Protein AF-0000000075840729 (afdb_homodimer)

Radius of gyration: 28.57 Å; Cα contacts (8 Å, |Δi|>4): 1903; chains: 2; bounding box: 80×80×64 Å

pLDDT: mean 72.26, std 20.85, range [25.03, 98.0]

Foldseek 3Di:
DFAFKDKFKDWFPPPPPPVVPPAPVGQGPDPQVVCLVTLQTMKMKMFWWKAFLVVLAIAGEDEPPPDPDQDWRLHRQLNQLDLPPPPCPVSGSLHTHGYHYTGRDPPAAEDPFQEEEEWEQHPVDDQQRLVFQTQQLSLVSLCVVPNPVSLVGAYEYEYQPHSLPPPVCNLVVLQVVLVVVCVVDDDPHSVVSVVSSVVRRVNSVQCQVQQVQLRHPDHHHYSSCVSPDDPDRIYIHRMYMDHRGCRGPSVQPVVPVDPDDDPFNQCLQVRLLSSCCRLPVVDDSPPVVAFDPDCPVQAAEEEEADAFAAGAAPVQRVVLQVVLCVLLVGHYDYDYPVVDRLSVLLVVLCRYQEYEEEDDSSQCSNLSYAAQHEYEYADCPPVSVQVNRNRYHYHYFDFADPPFDANDDVHPPHTYDYNNRGVVRVSVVSVVRSVRSCVRVVCGSPD/DFAFKDKFKDWFPPPDDPVVDPDRVGPDPDPQLSCQVTLQTMKMKMFWWKQFLVVLAIAGEDEPPPDPDQDWRQHRQLAQLPFPDDDPSCSGSLHTHGYHYTGRDPPAAEDPFQEEEEWEQHPVDDQQRCVFFTQQLSLVSLCVVPNPVSLVGAYEYEYEPSVCLVVVCVLVVLQVVCVVVCVVDDDPDSVVSVVSSVVRVVNSVQCQVQQVQLRHPDHHHYSSCVSPDDPDRIYIHRMYMDHSRCRGPRVQDNVPVDPRDRPFNQCLQVRLLSSCCRLPVVPDSPPVVAQDPDCPVQAAEEEEADAAAAGAAPVQRVVVQVVLCVLLVGHYDYDYPVVDRLSVLLVVLCRYQEYEEEDDSSQCSNLSYAAQHEYEYADCPCVSVQVNRNRYHYHYFDFAPDDQDANDDVHGPHGHDYNNRGVVSVSVVSVVRSVRSCVSVVCTSPD

Organism: Prymnesium parvum (NCBI:txid97485)

Secondary structure (DSSP, 8-state):
-----EEEEE------TTTTS---TTT----HHHHHHHGGG-EEEEEEEEEETTTTEEEEEEPTTS-SS---EE----GGGS--SS-TTS---S-EEEEEESPPPTTPEEPSSSEEEEEEEPSS--HHHIIIIIIHHHHHHHHHHHGGGGGT--EEEEEEEETT--HHHHHHHHHHHHHHHHHHS-S--HHHHHHHHHHHHHHHHHHHHHHHHHH-SS--EEGGGGGSS-S-SEEEEEEEEE--GGGSSGGGGGGGGS---PPP-TTHHHHHHHHHHHH-TTS---TTS------GGG-EEEEE---STTEEPGGGHHHHHHHHHHHHTS-EEEE-GGGS-HHHHHHHHTTEEEEEEESSGGGGGGGGSPTT-EEEEES-TTHHHHTT-SS-EEEEE--SS--EEE--GGGTT-EEE-HHHHHHHHHHHHHHHHHHHHHH-TTTT--/-----EEEEE------SSTTS---TTT----HHHHHHHGGG-EEEEEEEEEETTTTEEEEEEPTTS-SS---EE-S---TTS-S-S-------S-EEEEEESPPPTTPEEPSSSEEEEEEPPSS--HHHIIIIIIHHHHHHHHHHHGGGGGT--EEEEEE-STT-SHHHHHHHHHHHHHHHHHHS-S--HHHHHHHHHHHHHHHHHHHHHHHHHH-SS--EEGGGGGSS-S-SEEEEEEEEE--GGGSSGGGTT-TTS---PPP-TTHHHHHHHHHHHH-TTS---TTS------GGG-EEEEE---STTEEPGGGHHHHHHHHHHHHTS-EEEE-GGGS-HHHHHHHHTTEEEEEEESSGGGGGGGGSPTT-EEEEES-TTHHHHTT-SS-EEEEE---S---EE--GGGTT-EEE-HHHHHHHHHHHHHHHHHHHHHH-TTTT--

Structure (mmCIF, N/CA/C/O backbone):
data_AF-0000000075840729-model_v1
#
loop_
_entity.id
_entity.type
_entity.pdbx_description
1 polymer 'Uncharacterized protein'
#
loop_
_atom_site.group_PDB
_atom_site.id
_atom_site.type_symbol
_atom_site.label_atom_id
_atom_site.label_alt_id
_atom_site.label_comp_id
_atom_site.label_asym_id
_atom_site.label_entity_id
_atom_site.label_seq_id
_atom_site.pdbx_PDB_ins_code
_atom_site.Cartn_x
_atom_site.Cartn_y
_atom_site.Cartn_z
_atom_site.occupancy
_atom_site.B_iso_or_equiv
_atom_site.auth_seq_id
_atom_site.auth_comp_id
_atom_site.auth_asym_id
_atom_site.auth_atom_id
_atom_site.pdbx_PDB_model_num
ATOM 1 N N . MET A 1 1 ? -31.203 -9.43 -22.562 1 60.31 1 MET A N 1
ATOM 2 C CA . MET A 1 1 ? -30.969 -10.156 -21.328 1 60.31 1 MET A CA 1
ATOM 3 C C . MET A 1 1 ? -30.922 -9.211 -20.125 1 60.31 1 MET A C 1
ATOM 5 O O . MET A 1 1 ? -30.469 -8.07 -20.25 1 60.31 1 MET A O 1
ATOM 9 N N . ALA A 1 2 ? -31.688 -9.562 -19.078 1 81.31 2 ALA A N 1
ATOM 10 C CA . ALA A 1 2 ? -31.797 -8.742 -17.875 1 81.31 2 ALA A CA 1
ATOM 11 C C . ALA A 1 2 ? -30.438 -8.547 -17.219 1 81.31 2 ALA A C 1
ATOM 13 O O . ALA A 1 2 ? -29.609 -9.469 -17.188 1 81.31 2 ALA A O 1
ATOM 14 N N . ARG A 1 3 ? -30.234 -7.301 -16.875 1 88.5 3 ARG A N 1
ATOM 15 C CA . ARG A 1 3 ? -29 -6.977 -16.172 1 88.5 3 ARG A CA 1
ATOM 16 C C . ARG A 1 3 ? -29.078 -7.395 -14.703 1 88.5 3 ARG A C 1
ATOM 18 O O . ARG A 1 3 ? -30.125 -7.223 -14.062 1 88.5 3 ARG A O 1
ATOM 25 N N . HIS A 1 4 ? -28.047 -8.016 -14.172 1 87.5 4 HIS A N 1
ATOM 26 C CA . HIS A 1 4 ? -27.969 -8.422 -12.773 1 87.5 4 HIS A CA 1
ATOM 27 C C . HIS A 1 4 ? -26.781 -7.746 -12.07 1 87.5 4 HIS A C 1
ATOM 29 O O . HIS A 1 4 ? -25.875 -7.246 -12.727 1 87.5 4 HIS A O 1
ATOM 35 N N . SER A 1 5 ? -26.938 -7.719 -10.711 1 84.81 5 SER A N 1
ATOM 36 C CA . SER A 1 5 ? -25.828 -7.238 -9.891 1 84.81 5 SER A CA 1
ATOM 37 C C . SER A 1 5 ? -24.688 -8.258 -9.844 1 84.81 5 SER A C 1
ATOM 39 O O . SER A 1 5 ? -24.906 -9.445 -10.07 1 84.81 5 SER A O 1
ATOM 41 N N . SER A 1 6 ? -23.531 -7.789 -9.672 1 78.94 6 SER A N 1
ATOM 42 C CA . SER A 1 6 ? -22.359 -8.617 -9.414 1 78.94 6 SER A CA 1
ATOM 43 C C . SER A 1 6 ? -21.422 -7.949 -8.406 1 78.94 6 SER A C 1
ATOM 45 O O . SER A 1 6 ? -21.578 -6.766 -8.102 1 78.94 6 SER A O 1
ATOM 47 N N . HIS A 1 7 ? -20.547 -8.758 -7.809 1 77.69 7 HIS A N 1
ATOM 48 C CA . HIS A 1 7 ? -19.609 -8.156 -6.867 1 77.69 7 HIS A CA 1
ATOM 49 C C . HIS A 1 7 ? -18.312 -8.961 -6.777 1 77.69 7 HIS A C 1
ATOM 51 O O . HIS A 1 7 ? -18.281 -10.125 -7.184 1 77.69 7 HIS A O 1
ATOM 57 N N . ARG A 1 8 ? -17.281 -8.281 -6.34 1 75.5 8 ARG A N 1
ATOM 58 C CA . ARG A 1 8 ? -15.984 -8.867 -5.988 1 75.5 8 ARG A CA 1
ATOM 59 C C . ARG A 1 8 ? -15.391 -8.18 -4.762 1 75.5 8 ARG A C 1
ATOM 61 O O . ARG A 1 8 ? -15.461 -6.957 -4.633 1 75.5 8 ARG A O 1
ATOM 68 N N . CYS A 1 9 ? -14.867 -9.023 -3.883 1 76.5 9 CYS A N 1
ATOM 69 C CA . CYS A 1 9 ? -14.281 -8.469 -2.668 1 76.5 9 CYS A CA 1
ATOM 70 C C . CYS A 1 9 ? -12.797 -8.789 -2.578 1 76.5 9 CYS A C 1
ATOM 72 O O . CYS A 1 9 ? -12.359 -9.844 -3.051 1 76.5 9 CYS A O 1
ATOM 74 N N . LEU A 1 10 ? -12.102 -7.836 -2.117 1 75.56 10 LEU A N 1
ATOM 75 C CA . LEU A 1 10 ? -10.68 -8.008 -1.825 1 75.56 10 LEU A CA 1
ATOM 76 C C . LEU A 1 10 ? -10.422 -7.906 -0.326 1 75.56 10 LEU A C 1
ATOM 78 O O . LEU A 1 10 ? -11.164 -7.238 0.396 1 75.56 10 LEU A O 1
ATOM 82 N N . GLY A 1 11 ? -9.297 -8.414 0.016 1 64.06 11 GLY A N 1
ATOM 83 C CA . GLY A 1 11 ? -8.914 -8.367 1.419 1 64.06 11 GLY A CA 1
ATOM 84 C C . GLY A 1 11 ? -9.508 -9.5 2.234 1 64.06 11 GLY A C 1
ATOM 85 O O . GLY A 1 11 ? -10.281 -10.305 1.715 1 64.06 11 GLY A O 1
ATOM 86 N N . ALA A 1 12 ? -9.07 -9.562 3.682 1 54.44 12 ALA A N 1
ATOM 87 C CA . ALA A 1 12 ? -9.539 -10.477 4.719 1 54.44 12 ALA A CA 1
ATOM 88 C C . ALA A 1 12 ? -9.102 -11.914 4.422 1 54.44 12 ALA A C 1
ATOM 90 O O . ALA A 1 12 ? -9.523 -12.5 3.426 1 54.44 12 ALA A O 1
ATOM 91 N N . TRP A 1 13 ? -7.699 -12.211 4.773 1 48.31 13 TRP A N 1
ATOM 92 C CA . TRP A 1 13 ? -7.234 -13.586 4.691 1 48.31 13 TRP A CA 1
ATOM 93 C C . TRP A 1 13 ? -7.906 -14.453 5.75 1 48.31 13 TRP A C 1
ATOM 95 O O . TRP A 1 13 ? -7.309 -15.414 6.25 1 48.31 13 TRP A O 1
ATOM 105 N N . ASP A 1 14 ? -8.82 -14.047 6.391 1 40 14 ASP A N 1
ATOM 106 C CA . ASP A 1 14 ? -9.031 -14.766 7.645 1 40 14 ASP A CA 1
ATOM 107 C C . ASP A 1 14 ? -8.703 -16.25 7.484 1 40 14 ASP A C 1
ATOM 109 O O . ASP A 1 14 ? -9.164 -16.891 6.539 1 40 14 ASP A O 1
ATOM 113 N N . GLY A 1 15 ? -7.52 -16.672 7.812 1 36.81 15 GLY A N 1
ATOM 114 C CA . GLY A 1 15 ? -7.047 -17.969 8.25 1 36.81 15 GLY A CA 1
ATOM 115 C C . GLY A 1 15 ? -8.148 -18.844 8.836 1 36.81 15 GLY A C 1
ATOM 116 O O . GLY A 1 15 ? -7.883 -19.922 9.359 1 36.81 15 GLY A O 1
ATOM 117 N N . GLY A 1 16 ? -9.078 -18.219 9.711 1 33.19 16 GLY A N 1
ATOM 118 C CA . GLY A 1 16 ? -9.688 -19.297 10.469 1 33.19 16 GLY A CA 1
ATOM 119 C C . GLY A 1 16 ? -9.969 -20.531 9.633 1 33.19 16 GLY A C 1
ATOM 120 O O . GLY A 1 16 ? -10.07 -20.438 8.406 1 33.19 16 GLY A O 1
ATOM 121 N N . SER A 1 17 ? -9.469 -21.594 10.344 1 32.97 17 SER A N 1
ATOM 122 C CA . SER A 1 17 ? -9.609 -23.031 10.125 1 32.97 17 SER A CA 1
ATOM 123 C C . SER A 1 17 ? -10.852 -23.344 9.305 1 32.97 17 SER A C 1
ATOM 125 O O . SER A 1 17 ? -10.859 -24.297 8.516 1 32.97 17 SER A O 1
ATOM 127 N N . GLU A 1 18 ? -11.938 -22.953 10.016 1 31.62 18 GLU A N 1
ATOM 128 C CA . GLU A 1 18 ? -13.18 -23.656 9.727 1 31.62 18 GLU A CA 1
ATOM 129 C C . GLU A 1 18 ? -13.641 -23.391 8.297 1 31.62 18 GLU A C 1
ATOM 131 O O . GLU A 1 18 ? -14.711 -23.859 7.887 1 31.62 18 GLU A O 1
ATOM 136 N N . TRP A 1 19 ? -13.125 -22.328 7.797 1 34.75 19 TRP A N 1
ATOM 137 C CA . TRP A 1 19 ? -13.664 -22.375 6.441 1 34.75 19 TRP A CA 1
ATOM 138 C C . TRP A 1 19 ? -12.93 -23.406 5.598 1 34.75 19 TRP A C 1
ATOM 140 O O . TRP A 1 19 ? -12 -23.078 4.859 1 34.75 19 TRP A O 1
ATOM 150 N N . HIS A 1 20 ? -12.375 -24.125 6.145 1 32.69 20 HIS A N 1
ATOM 151 C CA . HIS A 1 20 ? -11.906 -25.344 5.508 1 32.69 20 HIS A CA 1
ATOM 152 C C . HIS A 1 20 ? -12.656 -25.625 4.211 1 32.69 20 HIS A C 1
ATOM 154 O O . HIS A 1 20 ? -12.234 -26.438 3.402 1 32.69 20 HIS A O 1
ATOM 160 N N . GLY A 1 21 ? -13.969 -25.453 4.305 1 29.17 21 GLY A N 1
ATOM 161 C CA . GLY A 1 21 ? -14.773 -25.844 3.158 1 29.17 21 GLY A CA 1
ATOM 162 C C . GLY A 1 21 ? -14.805 -24.797 2.062 1 29.17 21 GLY A C 1
ATOM 163 O O . GLY A 1 21 ? -15.148 -23.641 2.314 1 29.17 21 GLY A O 1
ATOM 164 N N . GLY A 1 22 ? -13.992 -24.828 1.044 1 32.72 22 GLY A N 1
ATOM 165 C CA . GLY A 1 22 ? -13.961 -24.219 -0.281 1 32.72 22 GLY A CA 1
ATOM 166 C C . GLY A 1 22 ? -14.531 -22.812 -0.311 1 32.72 22 GLY A C 1
ATOM 167 O O . GLY A 1 22 ? -15.023 -22.359 -1.347 1 32.72 22 GLY A O 1
ATOM 168 N N . ALA A 1 23 ? -14.914 -22.219 0.787 1 33.78 23 ALA A N 1
ATOM 169 C CA . ALA A 1 23 ? -15.742 -21.031 0.64 1 33.78 23 ALA A CA 1
ATOM 170 C C . ALA A 1 23 ? -14.953 -19.891 0.02 1 33.78 23 ALA A C 1
ATOM 172 O O . ALA A 1 23 ? -13.742 -19.766 0.245 1 33.78 23 ALA A O 1
ATOM 173 N N . ASP A 1 24 ? -15.328 -19.422 -1.19 1 40.5 24 ASP A N 1
ATOM 174 C CA . ASP A 1 24 ? -15.141 -18.203 -1.994 1 40.5 24 ASP A CA 1
ATOM 175 C C . ASP A 1 24 ? -15.109 -16.969 -1.113 1 40.5 24 ASP A C 1
ATOM 177 O O . ASP A 1 24 ? -16.141 -16.531 -0.605 1 40.5 24 ASP A O 1
ATOM 181 N N . LEU A 1 25 ? -14.203 -16.766 -0.333 1 40.91 25 LEU A N 1
ATOM 182 C CA . LEU A 1 25 ? -14.109 -15.57 0.502 1 40.91 25 LEU A CA 1
ATOM 183 C C . LEU A 1 25 ? -14.633 -14.344 -0.236 1 40.91 25 LEU A C 1
ATOM 185 O O . LEU A 1 25 ? -15.047 -13.367 0.391 1 40.91 25 LEU A O 1
ATOM 189 N N . GLY A 1 26 ? -14.219 -14.172 -1.403 1 40.56 26 GLY A N 1
ATOM 190 C CA . GLY A 1 26 ? -14.711 -12.945 -2.018 1 40.56 26 GLY A CA 1
ATOM 191 C C . GLY A 1 26 ? -16.172 -12.664 -1.695 1 40.56 26 GLY A C 1
ATOM 192 O O . GLY A 1 26 ? -16.531 -11.523 -1.417 1 40.56 26 GLY A O 1
ATOM 193 N N . THR A 1 27 ? -17.078 -13.539 -2.229 1 39.94 27 THR A N 1
ATOM 194 C CA . THR A 1 27 ? -18.531 -13.406 -2.172 1 39.94 27 THR A CA 1
ATOM 195 C C . THR A 1 27 ? -19.078 -14.047 -0.898 1 39.94 27 THR A C 1
ATOM 197 O O . THR A 1 27 ? -20.281 -14.258 -0.778 1 39.94 27 THR A O 1
ATOM 200 N N . VAL A 1 28 ? -18.375 -14.656 -0.068 1 37.47 28 VAL A N 1
ATOM 201 C CA . VAL A 1 28 ? -18.953 -15.836 0.553 1 37.47 28 VAL A CA 1
ATOM 202 C C . VAL A 1 28 ? -19.938 -15.422 1.642 1 37.47 28 VAL A C 1
ATOM 204 O O . VAL A 1 28 ? -19.734 -14.406 2.314 1 37.47 28 VAL A O 1
ATOM 207 N N . ASP A 1 29 ? -21.078 -15.961 1.4 1 36.69 29 ASP A N 1
ATOM 208 C CA . ASP A 1 29 ? -22.141 -16.141 2.377 1 36.69 29 ASP A CA 1
ATOM 209 C C . ASP A 1 29 ? -21.594 -16.656 3.705 1 36.69 29 ASP A C 1
ATOM 211 O O . ASP A 1 29 ? -21.484 -17.875 3.91 1 36.69 29 ASP A O 1
ATOM 215 N N . ALA A 1 30 ? -20.672 -15.961 4.184 1 45.94 30 ALA A N 1
ATOM 216 C CA . ALA A 1 30 ? -20.203 -16.391 5.5 1 45.94 30 ALA A CA 1
ATOM 217 C C . ALA A 1 30 ? -21.078 -15.812 6.605 1 45.94 30 ALA A C 1
ATOM 219 O O . ALA A 1 30 ? -21.625 -14.719 6.469 1 45.94 30 ALA A O 1
ATOM 220 N N . PRO A 1 31 ? -21.375 -16.766 7.48 1 43.84 31 PRO A N 1
ATOM 221 C CA . PRO A 1 31 ? -22.109 -16.203 8.617 1 43.84 31 PRO A CA 1
ATOM 222 C C . PRO A 1 31 ? -21.469 -14.945 9.188 1 43.84 31 PRO A C 1
ATOM 224 O O . PRO A 1 31 ? -20.234 -14.812 9.164 1 43.84 31 PRO A O 1
ATOM 227 N N . ARG A 1 32 ? -22.328 -14.102 9.633 1 47.81 32 ARG A N 1
ATOM 228 C CA . ARG A 1 32 ? -21.984 -12.758 10.102 1 47.81 32 ARG A CA 1
ATOM 229 C C . ARG A 1 32 ? -20.828 -12.797 11.086 1 47.81 32 ARG A C 1
ATOM 231 O O . ARG A 1 32 ? -19.922 -11.953 11.023 1 47.81 32 ARG A O 1
ATOM 238 N N . HIS A 1 33 ? -20.953 -13.688 11.969 1 47.84 33 HIS A N 1
ATOM 239 C CA . HIS A 1 33 ? -20 -13.719 13.07 1 47.84 33 HIS A CA 1
ATOM 240 C C . HIS A 1 33 ? -18.594 -14.023 12.57 1 47.84 33 HIS A C 1
ATOM 242 O O . HIS A 1 33 ? -17.609 -13.664 13.219 1 47.84 33 HIS A O 1
ATOM 248 N N . ARG A 1 34 ? -18.562 -14.664 11.523 1 47.5 34 ARG A N 1
ATOM 249 C CA . ARG A 1 34 ? -17.281 -15.047 10.953 1 47.5 34 ARG A CA 1
ATOM 250 C C . ARG A 1 34 ? -16.656 -13.891 10.18 1 47.5 34 ARG A C 1
ATOM 252 O O . ARG A 1 34 ? -15.43 -13.789 10.086 1 47.5 34 ARG A O 1
ATOM 259 N N . LEU A 1 35 ? -17.5 -13.195 9.617 1 48.31 35 LEU A N 1
ATOM 260 C CA . LEU A 1 35 ? -17.047 -12.016 8.883 1 48.31 35 LEU A CA 1
ATOM 261 C C . LEU A 1 35 ? -16.5 -10.961 9.836 1 48.31 35 LEU A C 1
ATOM 263 O O . LEU A 1 35 ? -15.633 -10.172 9.461 1 48.31 35 LEU A O 1
ATOM 267 N N . LEU A 1 36 ? -16.984 -11 11.016 1 47.44 36 LEU A N 1
ATOM 268 C CA . LEU A 1 36 ? -16.719 -9.898 11.938 1 47.44 36 LEU A CA 1
ATOM 269 C C . LEU A 1 36 ? -15.211 -9.734 12.172 1 47.44 36 LEU A C 1
ATOM 271 O O . LEU A 1 36 ? -14.711 -8.609 12.266 1 47.44 36 LEU A O 1
ATOM 275 N N . ARG A 1 37 ? -14.539 -10.898 12.305 1 45.31 37 ARG A N 1
ATOM 276 C CA . ARG A 1 37 ? -13.148 -10.703 12.703 1 45.31 37 ARG A CA 1
ATOM 277 C C . ARG A 1 37 ? -12.328 -10.133 11.547 1 45.31 37 ARG A C 1
ATOM 279 O O . ARG A 1 37 ? -11.406 -9.344 11.766 1 45.31 37 ARG A O 1
ATOM 286 N N . ASN A 1 38 ? -12.664 -10.531 10.242 1 47.41 38 ASN A N 1
ATOM 287 C CA . ASN A 1 38 ? -11.773 -10.141 9.156 1 47.41 38 ASN A CA 1
ATOM 288 C C . ASN A 1 38 ? -12.453 -9.164 8.195 1 47.41 38 ASN A C 1
ATOM 290 O O . ASN A 1 38 ? -11.945 -8.898 7.109 1 47.41 38 ASN A O 1
ATOM 294 N N . GLN A 1 39 ? -13.562 -8.719 8.633 1 51.94 39 GLN A N 1
ATOM 295 C CA . GLN A 1 39 ? -14.398 -7.848 7.805 1 51.94 39 GLN A CA 1
ATOM 296 C C . GLN A 1 39 ? -13.789 -6.453 7.688 1 51.94 39 GLN A C 1
ATOM 298 O O . GLN A 1 39 ? -14.023 -5.75 6.699 1 51.94 39 GLN A O 1
ATOM 303 N N . LYS A 1 40 ? -12.844 -6.328 8.562 1 55.47 40 LYS A N 1
ATOM 304 C CA . LYS A 1 40 ? -12.344 -4.957 8.641 1 55.47 40 LYS A CA 1
ATOM 305 C C . LYS A 1 40 ? -11.375 -4.664 7.504 1 55.47 40 LYS A C 1
ATOM 307 O O . LYS A 1 40 ? -11.125 -3.5 7.176 1 55.47 40 LYS A O 1
ATOM 312 N N . GLU A 1 41 ? -11.039 -5.668 6.844 1 59.09 41 GLU A N 1
ATOM 313 C CA . GLU A 1 41 ? -10.031 -5.445 5.809 1 59.09 41 GLU A CA 1
ATOM 314 C C . GLU A 1 41 ? -10.609 -5.707 4.418 1 59.09 41 GLU A C 1
ATOM 316 O O . GLU A 1 41 ? -9.875 -5.711 3.428 1 59.09 41 GLU A O 1
ATOM 321 N N . ARG A 1 42 ? -11.938 -5.793 4.43 1 69.69 42 ARG A N 1
ATOM 322 C CA . ARG A 1 42 ? -12.539 -6.184 3.16 1 69.69 42 ARG A CA 1
ATOM 323 C C . ARG A 1 42 ? -13.062 -4.965 2.406 1 69.69 42 ARG A C 1
ATOM 325 O O . ARG A 1 42 ? -13.648 -4.062 3.006 1 69.69 42 ARG A O 1
ATOM 332 N N . SER A 1 43 ? -12.75 -4.859 1.185 1 78 43 SER A N 1
ATOM 333 C CA . SER A 1 43 ? -13.344 -3.918 0.24 1 78 43 SER A CA 1
ATOM 334 C C . SER A 1 43 ? -14.031 -4.648 -0.911 1 78 43 SER A C 1
ATOM 336 O O . SER A 1 43 ? -13.469 -5.594 -1.475 1 78 43 SER A O 1
ATOM 338 N N . CYS A 1 44 ? -15.227 -4.254 -1.153 1 80.88 44 CYS A N 1
ATOM 339 C CA . CYS A 1 44 ? -15.984 -4.926 -2.203 1 80.88 44 CYS A CA 1
ATOM 340 C C . CYS A 1 44 ? -16.422 -3.938 -3.281 1 80.88 44 CYS A C 1
ATOM 342 O O . CYS A 1 44 ? -16.812 -2.814 -2.975 1 80.88 44 CYS A O 1
ATOM 344 N N . LEU A 1 45 ? -16.281 -4.355 -4.453 1 85.25 45 LEU A N 1
ATOM 345 C CA . LEU A 1 45 ? -16.797 -3.633 -5.617 1 85.25 45 LEU A CA 1
ATOM 346 C C . LEU A 1 45 ? -18.062 -4.285 -6.148 1 85.25 45 LEU A C 1
ATOM 348 O O . LEU A 1 45 ? -18.047 -5.453 -6.535 1 85.25 45 LEU A O 1
ATOM 352 N N . PHE A 1 46 ? -19.141 -3.514 -6.098 1 85.81 46 PHE A N 1
ATOM 353 C CA . PHE A 1 46 ? -20.422 -3.965 -6.602 1 85.81 46 PHE A CA 1
ATOM 354 C C . PHE A 1 46 ? -20.75 -3.299 -7.93 1 85.81 46 PHE A C 1
ATOM 356 O O . PHE A 1 46 ? -20.359 -2.154 -8.172 1 85.81 46 PHE A O 1
ATOM 363 N N . HIS A 1 47 ? -21.484 -4.051 -8.727 1 87.19 47 HIS A N 1
ATOM 364 C CA . HIS A 1 47 ? -22 -3.494 -9.969 1 87.19 47 HIS A CA 1
ATOM 365 C C . HIS A 1 47 ? -23.516 -3.572 -10.023 1 87.19 47 HIS A C 1
ATOM 367 O O . HIS A 1 47 ? -24.109 -4.566 -9.594 1 87.19 47 HIS A O 1
ATOM 373 N N . HIS A 1 48 ? -24.109 -2.514 -10.461 1 91.75 48 HIS A N 1
ATOM 374 C CA . HIS A 1 48 ? -25.547 -2.418 -10.719 1 91.75 48 HIS A CA 1
ATOM 375 C C . HIS A 1 48 ? -26.359 -2.775 -9.477 1 91.75 48 HIS A C 1
ATOM 377 O O . HIS A 1 48 ? -27.25 -3.625 -9.539 1 91.75 48 HIS A O 1
ATOM 383 N N . VAL A 1 49 ? -26.062 -2.104 -8.438 1 90.44 49 VAL A N 1
ATOM 384 C CA . VAL A 1 49 ? -26.859 -2.178 -7.211 1 90.44 49 VAL A CA 1
ATOM 385 C C . VAL A 1 49 ? -27.703 -0.91 -7.059 1 90.44 49 VAL A C 1
ATOM 387 O O . VAL A 1 49 ? -27.344 0.141 -7.598 1 90.44 49 VAL A O 1
ATOM 390 N N . CYS A 1 50 ? -28.828 -1.053 -6.355 1 92.25 50 CYS A N 1
ATOM 391 C CA . CYS A 1 50 ? -29.734 0.082 -6.297 1 92.25 50 CYS A CA 1
ATOM 392 C C . CYS A 1 50 ? -30.125 0.387 -4.855 1 92.25 50 CYS A C 1
ATOM 394 O O . CYS A 1 50 ? -30.141 -0.506 -4.008 1 92.25 50 CYS A O 1
ATOM 396 N N . PHE A 1 51 ? -30.328 1.633 -4.609 1 90.62 51 PHE A N 1
ATOM 397 C CA . PHE A 1 51 ? -30.938 2.076 -3.363 1 90.62 51 PHE A CA 1
ATOM 398 C C . PHE A 1 51 ? -32.438 2.168 -3.508 1 90.62 51 PHE A C 1
ATOM 400 O O . PHE A 1 51 ? -32.969 2.854 -4.398 1 90.62 51 PHE A O 1
ATOM 407 N N . ASP A 1 52 ? -33.125 1.43 -2.66 1 89.69 52 ASP A N 1
ATOM 408 C CA . ASP A 1 52 ? -34.594 1.476 -2.588 1 89.69 52 ASP A CA 1
ATOM 409 C C . ASP A 1 52 ? -35.062 2.615 -1.686 1 89.69 52 ASP A C 1
ATOM 411 O O . ASP A 1 52 ? -34.969 2.51 -0.459 1 89.69 52 ASP A O 1
ATOM 415 N N . ARG A 1 53 ? -35.594 3.65 -2.258 1 88.25 53 ARG A N 1
ATOM 416 C CA . ARG A 1 53 ? -36 4.836 -1.506 1 88.25 53 ARG A CA 1
ATOM 417 C C . ARG A 1 53 ? -37.156 4.531 -0.571 1 88.25 53 ARG A C 1
ATOM 419 O O . ARG A 1 53 ? -37.312 5.168 0.474 1 88.25 53 ARG A O 1
ATOM 426 N N . ARG A 1 54 ? -37.938 3.65 -0.928 1 86.75 54 ARG A N 1
ATOM 427 C CA . ARG A 1 54 ? -39.094 3.287 -0.101 1 86.75 54 ARG A CA 1
ATOM 428 C C . ARG A 1 54 ? -38.656 2.488 1.122 1 86.75 54 ARG A C 1
ATOM 430 O O . ARG A 1 54 ? -39.125 2.74 2.234 1 86.75 54 ARG A O 1
ATOM 437 N N . ARG A 1 55 ? -37.719 1.622 0.926 1 83.81 55 ARG A N 1
ATOM 438 C CA . ARG A 1 55 ? -37.25 0.771 2.016 1 83.81 55 ARG A CA 1
ATOM 439 C C . ARG A 1 55 ? -36.031 1.367 2.684 1 83.81 55 ARG A C 1
ATOM 441 O O . ARG A 1 55 ? -35.594 0.886 3.73 1 83.81 55 ARG A O 1
ATOM 448 N N . ARG A 1 56 ? -35.5 2.318 2.133 1 82.88 56 ARG A N 1
ATOM 449 C CA . ARG A 1 56 ? -34.344 3.025 2.629 1 82.88 56 ARG A CA 1
ATOM 450 C C . ARG A 1 56 ? -33.156 2.066 2.828 1 82.88 56 ARG A C 1
ATOM 452 O O . ARG A 1 56 ? -32.562 2.029 3.902 1 82.88 56 ARG A O 1
ATOM 459 N N . GLY A 1 57 ? -32.844 1.42 1.749 1 83 57 GLY A N 1
ATOM 460 C CA . GLY A 1 57 ? -31.766 0.455 1.786 1 83 57 GLY A CA 1
ATOM 461 C C . GLY A 1 57 ? -31.266 0.053 0.407 1 83 57 GLY A C 1
ATOM 462 O O . GLY A 1 57 ? -31.922 0.36 -0.599 1 83 57 GLY A O 1
ATOM 463 N N . TRP A 1 58 ? -30.172 -0.617 0.427 1 86.69 58 TRP A N 1
ATOM 464 C CA . TRP A 1 58 ? -29.562 -1.032 -0.831 1 86.69 58 TRP A CA 1
ATOM 465 C C . TRP A 1 58 ? -30.031 -2.424 -1.235 1 86.69 58 TRP A C 1
ATOM 467 O O . TRP A 1 58 ? -30.203 -3.305 -0.386 1 86.69 58 TRP A O 1
ATOM 477 N N . ALA A 1 59 ? -30.203 -2.551 -2.506 1 85.56 59 ALA A N 1
ATOM 478 C CA . ALA A 1 59 ? -30.688 -3.805 -3.076 1 85.56 59 ALA A CA 1
ATOM 479 C C . ALA A 1 59 ? -29.672 -4.402 -4.043 1 85.56 59 ALA A C 1
ATOM 481 O O . ALA A 1 59 ? -29.047 -3.676 -4.828 1 85.56 59 ALA A O 1
ATOM 482 N N . TYR A 1 60 ? -29.469 -5.727 -3.885 1 85.94 60 TYR A N 1
ATOM 483 C CA . TYR A 1 60 ? -28.672 -6.547 -4.797 1 85.94 60 TYR A CA 1
ATOM 484 C C . TYR A 1 60 ? -29.562 -7.441 -5.645 1 85.94 60 TYR A C 1
ATOM 486 O O . TYR A 1 60 ? -30.375 -8.203 -5.109 1 85.94 60 TYR A O 1
ATOM 494 N N . PHE A 1 61 ? -29.406 -7.289 -6.941 1 86.75 61 PHE A N 1
ATOM 495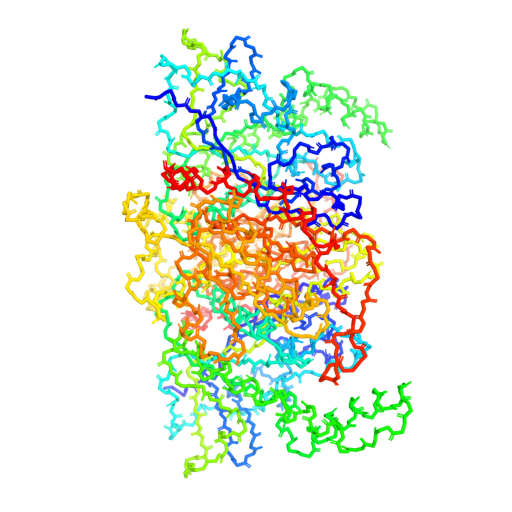 C CA . PHE A 1 61 ? -30.234 -8.055 -7.859 1 86.75 61 PHE A CA 1
ATOM 496 C C . PHE A 1 61 ? -29.484 -9.281 -8.375 1 86.75 61 PHE A C 1
ATOM 498 O O . PHE A 1 61 ? -28.703 -9.18 -9.328 1 86.75 61 PHE A O 1
ATOM 505 N N . ALA A 1 62 ? -29.812 -10.414 -7.766 1 80.44 62 ALA A N 1
ATOM 506 C CA . ALA A 1 62 ? -29.047 -11.641 -7.965 1 80.44 62 ALA A CA 1
ATOM 507 C C . ALA A 1 62 ? -29.609 -12.445 -9.133 1 80.44 62 ALA A C 1
ATOM 509 O O . ALA A 1 62 ? -30.812 -12.438 -9.383 1 80.44 62 ALA A O 1
ATOM 510 N N . ARG A 1 63 ? -28.656 -13.125 -9.859 1 74.06 63 ARG A N 1
ATOM 511 C CA . ARG A 1 63 ? -29.078 -14.133 -10.828 1 74.06 63 ARG A CA 1
ATOM 512 C C . ARG A 1 63 ? -29.766 -15.305 -10.133 1 74.06 63 ARG A C 1
ATOM 514 O O . ARG A 1 63 ? -29.562 -15.531 -8.938 1 74.06 63 ARG A O 1
ATOM 521 N N . PRO A 1 64 ? -30.5 -15.992 -10.984 1 70.19 64 PRO A N 1
ATOM 522 C CA . PRO A 1 64 ? -31.156 -17.156 -10.375 1 70.19 64 PRO A CA 1
ATOM 523 C C . PRO A 1 64 ? -30.156 -18.125 -9.75 1 70.19 64 PRO A C 1
ATOM 525 O O . PRO A 1 64 ? -29.094 -18.375 -10.328 1 70.19 64 PRO A O 1
ATOM 528 N N . ALA A 1 65 ? -30.312 -18.625 -8.539 1 61.66 65 ALA A N 1
ATOM 529 C CA . ALA A 1 65 ? -29.578 -19.688 -7.852 1 61.66 65 ALA A CA 1
ATOM 530 C C . ALA A 1 65 ? -28.25 -19.172 -7.309 1 61.66 65 ALA A C 1
ATOM 532 O O . ALA A 1 65 ? -27.422 -19.953 -6.848 1 61.66 65 ALA A O 1
ATOM 533 N N . GLU A 1 66 ? -27.953 -17.891 -7.496 1 67.56 66 GLU A N 1
ATOM 534 C CA . GLU A 1 66 ? -26.703 -17.359 -6.98 1 67.56 66 GLU A CA 1
ATOM 535 C C . GLU A 1 66 ? -26.625 -17.469 -5.461 1 67.56 66 GLU A C 1
ATOM 537 O O . GLU A 1 66 ? -25.578 -17.812 -4.902 1 67.56 66 GLU A O 1
ATOM 542 N N . PHE A 1 67 ? -27.75 -17.078 -4.883 1 62.97 67 PHE A N 1
ATOM 543 C CA . PHE A 1 67 ? -27.828 -17.141 -3.43 1 62.97 67 PHE A CA 1
ATOM 544 C C . PHE A 1 67 ? -28.875 -18.156 -2.994 1 62.97 67 PHE A C 1
ATOM 546 O O . PHE A 1 67 ? -29.938 -18.266 -3.633 1 62.97 67 PHE A O 1
ATOM 553 N N . SER A 1 68 ? -28.438 -19.062 -2.105 1 55.97 68 SER A N 1
ATOM 554 C CA . SER A 1 68 ? -29.422 -20.031 -1.618 1 55.97 68 SER A CA 1
ATOM 555 C C . SER A 1 68 ? -30.531 -19.344 -0.837 1 55.97 68 SER A C 1
ATOM 557 O O . SER A 1 68 ? -31.688 -19.75 -0.913 1 55.97 68 SER A O 1
ATOM 559 N N . SER A 1 69 ? -30.156 -18.516 0.15 1 50.41 69 SER A N 1
ATOM 560 C CA . SER A 1 69 ? -31.172 -17.797 0.915 1 50.41 69 SER A CA 1
ATOM 561 C C . SER A 1 69 ? -31.109 -16.297 0.638 1 50.41 69 SER A C 1
ATOM 563 O O . SER A 1 69 ? -30.062 -15.773 0.283 1 50.41 69 SER A O 1
ATOM 565 N N . ALA A 1 70 ? -32.375 -15.797 0.346 1 46.59 70 ALA A N 1
ATOM 566 C CA . ALA A 1 70 ? -32.625 -14.383 0.066 1 46.59 70 ALA A CA 1
ATOM 567 C C . ALA A 1 70 ? -31.922 -13.5 1.098 1 46.59 70 ALA A C 1
ATOM 569 O O . ALA A 1 70 ? -32.219 -12.312 1.216 1 46.59 70 ALA A O 1
ATOM 570 N N . ARG A 1 71 ? -31.031 -14.078 1.945 1 46.84 71 ARG A N 1
ATOM 571 C CA . ARG A 1 71 ? -30.641 -13.219 3.059 1 46.84 71 ARG A CA 1
ATOM 572 C C . ARG A 1 71 ? -29.578 -12.203 2.623 1 46.84 71 ARG A C 1
ATOM 574 O O . ARG A 1 71 ? -29 -12.328 1.545 1 46.84 71 ARG A O 1
ATOM 581 N N . SER A 1 72 ? -29.453 -11.094 3.498 1 44.28 72 SER A N 1
ATOM 582 C CA . SER A 1 72 ? -28.484 -10.008 3.479 1 44.28 72 SER A CA 1
ATOM 583 C C . SER A 1 72 ? -27.062 -10.547 3.562 1 44.28 72 SER A C 1
ATOM 585 O O . SER A 1 72 ? -26.812 -11.594 4.168 1 44.28 72 SER A O 1
ATOM 587 N N . PHE A 1 73 ? -26.375 -10.43 2.541 1 46.81 73 PHE A N 1
ATOM 588 C CA . PHE A 1 73 ? -25 -10.82 2.803 1 46.81 73 PHE A CA 1
ATOM 589 C C . PHE A 1 73 ? -24.156 -9.609 3.178 1 46.81 73 PHE A C 1
ATOM 591 O O . PHE A 1 73 ? -24.312 -8.531 2.604 1 46.81 73 PHE A O 1
ATOM 598 N N . PRO A 1 74 ? -23.625 -9.719 4.535 1 42.28 74 PRO A N 1
ATOM 599 C CA . PRO A 1 74 ? -22.75 -8.633 4.977 1 42.28 74 PRO A CA 1
ATOM 600 C C . PRO A 1 74 ? -21.547 -8.445 4.055 1 42.28 74 PRO A C 1
ATOM 602 O O . PRO A 1 74 ? -21.031 -9.414 3.49 1 42.28 74 PRO A O 1
ATOM 605 N N . THR A 1 75 ? -21.562 -7.398 3.4 1 45.59 75 THR A N 1
ATOM 606 C CA . THR A 1 75 ? -20.406 -7.074 2.586 1 45.59 75 THR A CA 1
ATOM 607 C C . THR A 1 75 ? -19.234 -6.648 3.467 1 45.59 75 THR A C 1
ATOM 609 O O . THR A 1 75 ? -19.375 -6.523 4.684 1 45.59 75 THR A O 1
ATOM 612 N N . GLY A 1 76 ? -18.156 -6.344 2.982 1 42.22 76 GLY A N 1
ATOM 613 C CA . GLY A 1 76 ? -16.953 -5.832 3.623 1 42.22 76 GLY A CA 1
ATOM 614 C C . GLY A 1 76 ? -17.234 -4.719 4.613 1 42.22 76 GLY A C 1
ATOM 615 O O . GLY A 1 76 ? -18.266 -4.051 4.531 1 42.22 76 GLY A O 1
ATOM 616 N N . VAL A 1 77 ? -16.906 -5.008 5.922 1 37.62 77 VAL A N 1
ATOM 617 C CA . VAL A 1 77 ? -17.031 -4.094 7.055 1 37.62 77 VAL A CA 1
ATOM 618 C C . VAL A 1 77 ? -16.312 -2.783 6.742 1 37.62 77 VAL A C 1
ATOM 620 O O . VAL A 1 77 ? -15.203 -2.785 6.211 1 37.62 77 VAL A O 1
ATOM 623 N N . ASP A 1 78 ? -17.016 -1.76 6.449 1 35.66 78 ASP A N 1
ATOM 624 C CA . ASP A 1 78 ? -16.406 -0.455 6.648 1 35.66 78 ASP A CA 1
ATOM 625 C C . ASP A 1 78 ? -15.742 -0.363 8.023 1 35.66 78 ASP A C 1
ATOM 627 O O . ASP A 1 78 ? -16.422 -0.248 9.039 1 35.66 78 ASP A O 1
ATOM 631 N N . ILE A 1 79 ? -14.711 -1.028 8.227 1 32.72 79 ILE A N 1
ATOM 632 C CA . ILE A 1 79 ? -14.055 -1.111 9.523 1 32.72 79 ILE A CA 1
ATOM 633 C C . ILE A 1 79 ? -14.117 0.246 10.219 1 32.72 79 ILE A C 1
ATOM 635 O O . ILE A 1 79 ? -14.148 0.318 11.453 1 32.72 79 ILE A O 1
ATOM 639 N N . TRP A 1 80 ? -13.602 1.271 9.516 1 31 80 TRP A N 1
ATOM 640 C CA . TRP A 1 80 ? -13.352 2.441 10.352 1 31 80 TRP A CA 1
ATOM 641 C C . TRP A 1 80 ? -14.625 2.896 11.055 1 31 80 TRP A C 1
ATOM 643 O O . TRP A 1 80 ? -14.609 3.875 11.805 1 31 80 TRP A O 1
ATOM 653 N N . ALA A 1 81 ? -15.562 2.596 10.398 1 28.2 81 ALA A N 1
ATOM 654 C CA . ALA A 1 81 ? -16.609 3.18 11.219 1 28.2 81 ALA A CA 1
ATOM 655 C C . ALA A 1 81 ? -16.438 2.799 12.688 1 28.2 81 ALA A C 1
ATOM 657 O O . ALA A 1 81 ? -17.188 3.264 13.555 1 28.2 81 ALA A O 1
ATOM 658 N N . ARG A 1 82 ? -15.922 1.508 12.812 1 28.16 82 ARG A N 1
ATOM 659 C CA . ARG A 1 82 ? -15.773 1.24 14.242 1 28.16 82 ARG A CA 1
ATOM 660 C C . ARG A 1 82 ? -14.43 1.736 14.75 1 28.16 82 ARG A C 1
ATOM 662 O O . ARG A 1 82 ? -13.406 1.56 14.094 1 28.16 82 ARG A O 1
ATOM 669 N N . GLY A 1 83 ? -14.172 2.775 15.125 1 27.28 83 GLY A N 1
ATOM 670 C CA . GLY A 1 83 ? -13.086 3.174 16 1 27.28 83 GLY A CA 1
ATOM 671 C C . GLY A 1 83 ? -12.492 2.016 16.781 1 27.28 83 GLY A C 1
ATOM 672 O O . GLY A 1 83 ? -13.211 1.297 17.469 1 27.28 83 GLY A O 1
ATOM 673 N N . ASP A 1 84 ? -11.695 1.021 16.375 1 27.77 84 ASP A N 1
ATOM 674 C CA . ASP A 1 84 ? -11.242 0.311 17.562 1 27.77 84 ASP A CA 1
ATOM 675 C C . ASP A 1 84 ? -11 1.277 18.719 1 27.77 84 ASP A C 1
ATOM 677 O O . ASP A 1 84 ? -9.852 1.554 19.078 1 27.77 84 ASP A O 1
ATOM 681 N N . PHE A 1 85 ? -11.062 2.404 18.938 1 27.64 85 PHE A N 1
ATOM 682 C CA . PHE A 1 85 ? -10.891 2.518 20.375 1 27.64 85 PHE A CA 1
ATOM 683 C C . PHE A 1 85 ? -11.688 1.444 21.109 1 27.64 85 PHE A C 1
ATOM 685 O O . PHE A 1 85 ? -12.867 1.226 20.797 1 27.64 85 PHE A O 1
ATOM 692 N N . ALA A 1 86 ? -11.156 0.349 21.984 1 27.25 86 ALA A N 1
ATOM 693 C CA . ALA A 1 86 ? -11.578 -0.755 22.844 1 27.25 86 ALA A CA 1
ATOM 694 C C . ALA A 1 86 ? -12.836 -1.426 22.281 1 27.25 86 ALA A C 1
ATOM 696 O O . ALA A 1 86 ? -13.031 -2.631 22.469 1 27.25 86 ALA A O 1
ATOM 697 N N . ARG A 1 87 ? -14 -0.821 22.094 1 30.55 87 ARG A N 1
ATOM 698 C CA . ARG A 1 87 ? -15.352 -1.373 22.141 1 30.55 87 ARG A CA 1
ATOM 699 C C . ARG A 1 87 ? -15.727 -2.021 20.812 1 30.55 87 ARG A C 1
ATOM 701 O O . ARG A 1 87 ? -16.906 -2.283 20.562 1 30.55 87 ARG A O 1
ATOM 708 N N . ALA A 1 88 ? -15.008 -2.123 19.828 1 34.38 88 ALA A N 1
ATOM 709 C CA . ALA A 1 88 ? -15.688 -2.578 18.609 1 34.38 88 ALA A CA 1
ATOM 710 C C . ALA A 1 88 ? -16.031 -4.062 18.703 1 34.38 88 ALA A C 1
ATOM 712 O O . ALA A 1 88 ? -15.281 -4.914 18.234 1 34.38 88 ALA A O 1
ATOM 713 N N . ALA A 1 89 ? -16.031 -4.75 19.578 1 34.66 89 ALA A N 1
ATOM 714 C CA . ALA A 1 89 ? -16.719 -6.043 19.594 1 34.66 89 ALA A CA 1
ATOM 715 C C . ALA A 1 89 ? -17.906 -6.051 18.641 1 34.66 89 ALA A C 1
ATOM 717 O O . ALA A 1 89 ? -18.172 -7.059 17.969 1 34.66 89 ALA A O 1
ATOM 718 N N . ALA A 1 90 ? -18.938 -5.168 18.844 1 33.47 90 ALA A N 1
ATOM 719 C CA . ALA A 1 90 ? -20.25 -5.215 18.203 1 33.47 90 ALA A CA 1
ATOM 720 C C . ALA A 1 90 ? -20.188 -4.602 16.812 1 33.47 90 ALA A C 1
ATOM 722 O O . ALA A 1 90 ? -20.844 -3.594 16.531 1 33.47 90 ALA A O 1
ATOM 723 N N . LEU A 1 91 ? -19.109 -4.406 16.234 1 39.47 91 LEU A N 1
ATOM 724 C CA . LEU A 1 91 ? -19.094 -3.719 14.945 1 39.47 91 LEU A CA 1
ATOM 725 C C . LEU A 1 91 ? -19.922 -4.465 13.914 1 39.47 91 LEU A C 1
ATOM 727 O O . LEU A 1 91 ? -19.625 -5.609 13.57 1 39.47 91 LEU A O 1
ATOM 731 N N . SER A 1 92 ? -21.109 -4.266 13.844 1 42.38 92 SER A N 1
ATOM 732 C CA . SER A 1 92 ? -22.109 -4.781 12.922 1 42.38 92 SER A CA 1
ATOM 733 C C . SER A 1 92 ? -21.734 -4.477 11.477 1 42.38 92 SER A C 1
ATOM 735 O O . SER A 1 92 ? -21.016 -3.512 11.203 1 42.38 92 SER A O 1
ATOM 737 N N . VAL A 1 93 ? -21.703 -5.383 10.695 1 47.22 93 VAL A N 1
ATOM 738 C CA . VAL A 1 93 ? -21.703 -5.359 9.234 1 47.22 93 VAL A CA 1
ATOM 739 C C . VAL A 1 93 ? -22.422 -4.109 8.742 1 47.22 93 VAL A C 1
ATOM 741 O O . VAL A 1 93 ? -23.625 -3.938 8.984 1 47.22 93 VAL A O 1
ATOM 744 N N . ASP A 1 94 ? -21.625 -2.836 8.422 1 54.16 94 ASP A N 1
ATOM 745 C CA . ASP A 1 94 ? -22.219 -1.515 8.211 1 54.16 94 ASP A CA 1
ATOM 746 C C . ASP A 1 94 ? -23.047 -1.478 6.926 1 54.16 94 ASP A C 1
ATOM 748 O O . ASP A 1 94 ? -23.891 -0.605 6.758 1 54.16 94 ASP A O 1
ATOM 752 N N . HIS A 1 95 ? -22.656 -2.443 6.012 1 64.44 95 HIS A N 1
ATOM 753 C CA . HIS A 1 95 ? -23.484 -2.326 4.809 1 64.44 95 HIS A CA 1
ATOM 754 C C . HIS A 1 95 ? -24.156 -3.652 4.469 1 64.44 95 HIS A C 1
ATOM 756 O O . HIS A 1 95 ? -23.516 -4.711 4.535 1 64.44 95 HIS A O 1
ATOM 762 N N . SER A 1 96 ? -25.359 -3.549 4.355 1 70.19 96 SER A N 1
ATOM 763 C CA . SER A 1 96 ? -26.109 -4.734 3.971 1 70.19 96 SER A CA 1
ATOM 764 C C . SER A 1 96 ? -26.906 -4.488 2.693 1 70.19 96 SER A C 1
ATOM 766 O O . SER A 1 96 ? -27.312 -3.357 2.414 1 70.19 96 SER A O 1
ATOM 768 N N . PHE A 1 97 ? -26.969 -5.578 2.008 1 77.12 97 PHE A N 1
ATOM 769 C CA . PHE A 1 97 ? -27.828 -5.559 0.82 1 77.12 97 PHE A CA 1
ATOM 770 C C . PHE A 1 97 ? -29.031 -6.469 1.005 1 77.12 97 PHE A C 1
ATOM 772 O O . PHE A 1 97 ? -28.906 -7.57 1.539 1 77.12 97 PHE A O 1
ATOM 779 N N . ALA A 1 98 ? -30.188 -5.918 0.674 1 78.31 98 ALA A N 1
ATOM 780 C CA . ALA A 1 98 ? -31.312 -6.812 0.436 1 78.31 98 ALA A CA 1
ATOM 781 C C . ALA A 1 98 ? -31.172 -7.52 -0.91 1 78.31 98 ALA A C 1
ATOM 783 O O . ALA A 1 98 ? -30.953 -6.875 -1.938 1 78.31 98 ALA A O 1
ATOM 784 N N . VAL A 1 99 ? -31.359 -8.852 -0.898 1 80.06 99 VAL A N 1
ATOM 785 C CA . VAL A 1 99 ? -31.188 -9.617 -2.131 1 80.06 99 VAL A CA 1
ATOM 786 C C . VAL A 1 99 ? -32.531 -9.742 -2.846 1 80.06 99 VAL A C 1
ATOM 788 O O . VAL A 1 99 ? -33.531 -10.156 -2.242 1 80.06 99 VAL A O 1
ATOM 791 N N . HIS A 1 100 ? -32.625 -9.266 -4.066 1 82.81 100 HIS A N 1
ATOM 792 C CA . HIS A 1 100 ? -33.781 -9.43 -4.949 1 82.81 100 HIS A CA 1
ATOM 793 C C . HIS A 1 100 ? -33.469 -10.422 -6.07 1 82.81 100 HIS A C 1
ATOM 795 O O . HIS A 1 100 ? -32.406 -10.367 -6.688 1 82.81 100 HIS A O 1
ATOM 801 N N . ARG A 1 101 ? -34.5 -11.258 -6.223 1 81.88 101 ARG A N 1
ATOM 802 C CA . ARG A 1 101 ? -34.344 -12.188 -7.344 1 81.88 101 ARG A CA 1
ATOM 803 C C . ARG A 1 101 ? -34.906 -11.57 -8.625 1 81.88 101 ARG A C 1
ATOM 805 O O . ARG A 1 101 ? -36 -11.008 -8.633 1 81.88 101 ARG A O 1
ATOM 812 N N . GLY A 1 102 ? -34.062 -11.508 -9.641 1 82.69 102 GLY A N 1
ATOM 813 C CA . GLY A 1 102 ? -34.438 -10.898 -10.906 1 82.69 102 GLY A CA 1
ATOM 814 C C . GLY A 1 102 ? -33.438 -9.852 -11.383 1 82.69 102 GLY A C 1
ATOM 815 O O . GLY A 1 102 ? -32.375 -9.688 -10.789 1 82.69 102 GLY A O 1
ATOM 816 N N . GLY A 1 103 ? -33.844 -9.227 -12.438 1 89.56 103 GLY A N 1
ATOM 817 C CA . GLY A 1 103 ? -32.938 -8.234 -13.023 1 89.56 103 GLY A CA 1
ATOM 818 C C . GLY A 1 103 ? -33.094 -6.863 -12.383 1 89.56 103 GLY A C 1
ATOM 819 O O . GLY A 1 103 ? -34.031 -6.605 -11.656 1 89.56 103 GLY A O 1
ATOM 820 N N . VAL A 1 104 ? -32.062 -6.051 -12.578 1 93.69 104 VAL A N 1
ATOM 821 C CA . VAL A 1 104 ? -32.125 -4.652 -12.156 1 93.69 104 VAL A CA 1
ATOM 822 C C . VAL A 1 104 ? -33.344 -3.967 -12.773 1 93.69 104 VAL A C 1
ATOM 824 O O . VAL A 1 104 ? -33.656 -4.184 -13.945 1 93.69 104 VAL A O 1
ATOM 827 N N . PRO A 1 105 ? -33.938 -3.146 -12.016 1 91.62 105 PRO A N 1
ATOM 828 C CA . PRO A 1 105 ? -35.125 -2.471 -12.547 1 91.62 105 PRO A CA 1
ATOM 829 C C . PRO A 1 105 ? -34.812 -1.622 -13.781 1 91.62 105 PRO A C 1
ATOM 831 O O . PRO A 1 105 ? -33.844 -0.87 -13.789 1 91.62 105 PRO A O 1
ATOM 834 N N . SER A 1 106 ? -35.594 -1.731 -14.859 1 86.62 106 SER A N 1
ATOM 835 C CA . SER A 1 106 ? -35.406 -1.023 -16.125 1 86.62 106 SER A CA 1
ATOM 836 C C . SER A 1 106 ? -35.562 0.481 -15.945 1 86.62 106 SER A C 1
ATOM 838 O O . SER A 1 106 ? -34.969 1.271 -16.672 1 86.62 106 SER A O 1
ATOM 840 N N . ARG A 1 107 ? -36.406 0.926 -15.031 1 79.94 107 ARG A N 1
ATOM 841 C CA . ARG A 1 107 ? -36.719 2.34 -14.859 1 79.94 107 ARG A CA 1
ATOM 842 C C . ARG A 1 107 ? -35.844 2.969 -13.789 1 79.94 107 ARG A C 1
ATOM 844 O O . ARG A 1 107 ? -36.062 4.109 -13.375 1 79.94 107 ARG A O 1
ATOM 851 N N . GLY A 1 108 ? -34.938 2.193 -13.297 1 82.12 108 GLY A N 1
ATOM 852 C CA . GLY A 1 108 ? -34.062 2.768 -12.281 1 82.12 108 GLY A CA 1
ATOM 853 C C . GLY A 1 108 ? -33.125 3.842 -12.82 1 82.12 108 GLY A C 1
ATOM 854 O O . GLY A 1 108 ? -32.594 3.711 -13.922 1 82.12 108 GLY A O 1
ATOM 855 N N . ALA A 1 109 ? -33.156 5.035 -12.094 1 90.94 109 ALA A N 1
ATOM 856 C CA . ALA A 1 109 ? -32.188 6.078 -12.438 1 90.94 109 ALA A CA 1
ATOM 857 C C . ALA A 1 109 ? -30.797 5.715 -11.945 1 90.94 109 ALA A C 1
ATOM 859 O O . ALA A 1 109 ? -30.656 5.031 -10.922 1 90.94 109 ALA A O 1
ATOM 860 N N . TYR A 1 110 ? -29.844 6.012 -12.75 1 94.31 110 TYR A N 1
ATOM 861 C CA . TYR A 1 110 ? -28.469 5.773 -12.328 1 94.31 110 TYR A CA 1
ATOM 862 C C . TYR A 1 110 ? -27.812 7.066 -11.867 1 94.31 110 TYR A C 1
ATOM 864 O O . TYR A 1 110 ? -28.062 8.133 -12.422 1 94.31 110 TYR A O 1
ATOM 872 N N . PHE A 1 111 ? -27.016 6.914 -10.805 1 94.19 111 PHE A N 1
ATOM 873 C CA . PHE A 1 111 ? -26.125 8.023 -10.469 1 94.19 111 PHE A CA 1
ATOM 874 C C . PHE A 1 111 ? -25.281 8.438 -11.672 1 94.19 111 PHE A C 1
ATOM 876 O O . PHE A 1 111 ? -24.875 7.586 -12.469 1 94.19 111 PHE A O 1
ATOM 883 N N . SER A 1 112 ? -25 9.719 -11.789 1 93.56 112 SER A N 1
ATOM 884 C CA . SER A 1 112 ? -24.172 10.227 -12.875 1 93.56 112 SER A CA 1
ATOM 885 C C . SER A 1 112 ? -22.719 9.758 -12.727 1 93.56 112 SER A C 1
ATOM 887 O O . SER A 1 112 ? -22.031 9.531 -13.719 1 93.56 112 SER A O 1
ATOM 889 N N . ALA A 1 113 ? -22.297 9.57 -11.508 1 94.94 113 ALA A N 1
ATOM 890 C CA . ALA A 1 113 ? -20.922 9.133 -11.25 1 94.94 113 ALA A CA 1
ATOM 891 C C . ALA A 1 113 ? -20.734 7.672 -11.656 1 94.94 113 ALA A C 1
ATOM 893 O O . ALA A 1 113 ? -21.531 6.809 -11.289 1 94.94 113 ALA A O 1
ATOM 894 N N . PRO A 1 114 ? -19.703 7.422 -12.422 1 94.75 114 PRO A N 1
ATOM 895 C CA . PRO A 1 114 ? -19.453 6.035 -12.812 1 94.75 114 PRO A CA 1
ATOM 896 C C . PRO A 1 114 ? -19.078 5.145 -11.633 1 94.75 114 PRO A C 1
ATOM 898 O O . PRO A 1 114 ? -19.234 3.922 -11.703 1 94.75 114 PRO A O 1
ATOM 901 N N . LEU A 1 115 ? -18.609 5.73 -10.594 1 95.56 115 LEU A N 1
ATOM 902 C CA . LEU A 1 115 ? -18.203 5.02 -9.391 1 95.56 115 LEU A CA 1
ATOM 903 C C . LEU A 1 115 ? -18.656 5.762 -8.141 1 95.56 115 LEU A C 1
ATOM 905 O O . LEU A 1 115 ? -18.391 6.957 -7.992 1 95.56 115 LEU A O 1
ATOM 909 N N . LEU A 1 116 ? -19.375 5.027 -7.344 1 93.31 116 LEU A N 1
ATOM 910 C CA . LEU A 1 116 ? -19.75 5.492 -6.012 1 93.31 116 LEU A CA 1
ATOM 911 C C . LEU A 1 116 ? -18.891 4.812 -4.945 1 93.31 116 LEU A C 1
ATOM 913 O O . LEU A 1 116 ? -18.656 3.605 -5.008 1 93.31 116 LEU A O 1
ATOM 917 N N . ILE A 1 117 ? -18.406 5.586 -4.012 1 90.31 117 ILE A N 1
ATOM 918 C CA . ILE A 1 117 ? -17.641 5.023 -2.912 1 90.31 117 ILE A CA 1
ATOM 919 C C . ILE A 1 117 ? -18.266 5.426 -1.579 1 90.31 117 ILE A C 1
ATOM 921 O O . ILE A 1 117 ? -18.375 6.613 -1.271 1 90.31 117 ILE A O 1
ATOM 925 N N . LYS A 1 118 ? -18.609 4.438 -0.853 1 86.38 118 LYS A N 1
ATOM 926 C CA . LYS A 1 118 ? -19.172 4.688 0.471 1 86.38 118 LYS A CA 1
ATOM 927 C C . LYS A 1 118 ? -18.062 4.906 1.506 1 86.38 118 LYS A C 1
ATOM 929 O O . LYS A 1 118 ? -17.109 4.125 1.582 1 86.38 118 LYS A O 1
ATOM 934 N N . VAL A 1 119 ? -18.234 6.008 2.199 1 81.19 119 VAL A N 1
ATOM 935 C CA . VAL A 1 119 ? -17.266 6.316 3.24 1 81.19 119 VAL A CA 1
ATOM 936 C C . VAL A 1 119 ? -17.984 6.617 4.551 1 81.19 119 VAL A C 1
ATOM 938 O O . VAL A 1 119 ? -19.141 7.035 4.547 1 81.19 119 VAL A O 1
ATOM 941 N N . ALA A 1 120 ? -17.219 6.309 5.605 1 73.62 120 ALA A N 1
ATOM 942 C CA . ALA A 1 120 ? -17.688 6.688 6.938 1 73.62 120 ALA A CA 1
ATOM 943 C C . ALA A 1 120 ? -16.656 7.559 7.652 1 73.62 120 ALA A C 1
ATOM 945 O O . ALA A 1 120 ? -15.461 7.273 7.609 1 73.62 120 ALA A O 1
ATOM 946 N N . ALA A 1 121 ? -17.188 8.695 8.141 1 69.94 121 ALA A N 1
ATOM 947 C CA . ALA A 1 121 ? -16.266 9.594 8.836 1 69.94 121 ALA A CA 1
ATOM 948 C C . ALA A 1 121 ? -16.031 9.133 10.273 1 69.94 121 ALA A C 1
ATOM 950 O O . ALA A 1 121 ? -16.953 8.664 10.938 1 69.94 121 ALA A O 1
ATOM 951 N N . LEU A 1 122 ? -14.805 9.25 10.688 1 64.31 122 LEU A N 1
ATOM 952 C CA . LEU A 1 122 ? -14.414 8.906 12.047 1 64.31 122 LEU A CA 1
ATOM 953 C C . LEU A 1 122 ? -14.859 9.984 13.031 1 64.31 122 LEU A C 1
ATOM 955 O O . LEU A 1 122 ? -14.75 11.18 12.742 1 64.31 122 LEU A O 1
ATOM 959 N N . ALA A 1 123 ? -15.555 9.523 14.148 1 60.44 123 ALA A N 1
ATOM 960 C CA . ALA A 1 123 ? -15.805 10.383 15.297 1 60.44 123 ALA A CA 1
ATOM 961 C C . ALA A 1 123 ? -14.852 10.07 16.438 1 60.44 123 ALA A C 1
ATOM 963 O O . ALA A 1 123 ? -14.688 8.906 16.828 1 60.44 123 ALA A O 1
ATOM 964 N N . PRO A 1 124 ? -14.047 11.203 17.031 1 61.75 124 PRO A N 1
ATOM 965 C CA . PRO A 1 124 ? -14.133 12.648 16.828 1 61.75 124 PRO A CA 1
ATOM 966 C C . PRO A 1 124 ? -13.484 13.102 15.516 1 61.75 124 PRO A C 1
ATOM 968 O O . PRO A 1 124 ? -12.406 12.617 15.156 1 61.75 124 PRO A O 1
ATOM 971 N N . ALA A 1 125 ? -14.219 14.023 14.914 1 70 125 ALA A N 1
ATOM 972 C CA . ALA A 1 125 ? -13.766 14.508 13.609 1 70 125 ALA A CA 1
ATOM 973 C C . ALA A 1 125 ? -12.727 15.617 13.766 1 70 125 ALA A C 1
ATOM 975 O O . ALA A 1 125 ? -12.906 16.547 14.562 1 70 125 ALA A O 1
ATOM 976 N N . ASN A 1 126 ? -11.594 15.477 13.383 1 79.12 126 ASN A N 1
ATOM 977 C CA . ASN A 1 126 ? -10.641 16.547 13.086 1 79.12 126 ASN A CA 1
ATOM 978 C C . ASN A 1 126 ? -10.047 16.391 11.688 1 79.12 126 ASN A C 1
ATOM 980 O O . ASN A 1 126 ? -10.383 15.453 10.961 1 79.12 126 ASN A O 1
ATOM 984 N N . PHE A 1 127 ? -9.305 17.297 11.359 1 85.75 127 PHE A N 1
ATOM 985 C CA . PHE A 1 127 ? -8.812 17.344 9.992 1 85.75 127 PHE A CA 1
ATOM 986 C C . PHE A 1 127 ? -8 16.094 9.664 1 85.75 127 PHE A C 1
ATOM 988 O O . PHE A 1 127 ? -8.172 15.492 8.602 1 85.75 127 PHE A O 1
ATOM 995 N N . GLY A 1 128 ? -7.176 15.664 10.555 1 86.62 128 GLY A N 1
ATOM 996 C CA . GLY A 1 128 ? -6.355 14.477 10.352 1 86.62 128 GLY A CA 1
ATOM 997 C C . GLY A 1 128 ? -7.172 13.211 10.164 1 86.62 128 GLY A C 1
ATOM 998 O O . GLY A 1 128 ? -6.902 12.422 9.266 1 86.62 128 GLY A O 1
ATOM 999 N N . HIS A 1 129 ? -8.172 13.125 10.875 1 80.75 129 HIS A N 1
ATOM 1000 C CA . HIS A 1 129 ? -9.031 11.953 10.789 1 80.75 129 HIS A CA 1
ATOM 1001 C C . HIS A 1 129 ? -9.883 11.984 9.523 1 80.75 129 HIS A C 1
ATOM 1003 O O . HIS A 1 129 ? -10.125 10.938 8.906 1 80.75 129 HIS A O 1
ATOM 1009 N N . PHE A 1 130 ? -10.32 13.109 9.258 1 84.12 130 PHE A N 1
ATOM 1010 C CA . PHE A 1 130 ? -11.102 13.211 8.031 1 84.12 130 PHE A CA 1
ATOM 1011 C C . PHE A 1 130 ? -10.266 12.82 6.82 1 84.12 130 PHE A C 1
ATOM 1013 O O . PHE A 1 130 ? -10.695 12.016 5.996 1 84.12 130 PHE A O 1
ATOM 1020 N N . LEU A 1 131 ? -9.062 13.344 6.785 1 87.12 131 LEU A N 1
ATOM 1021 C CA . LEU A 1 131 ? -8.164 13.086 5.664 1 87.12 131 LEU A CA 1
ATOM 1022 C C . LEU A 1 131 ? -7.684 11.641 5.68 1 87.12 131 LEU A C 1
ATOM 1024 O O . LEU A 1 131 ? -7.773 10.938 4.668 1 87.12 131 LEU A O 1
ATOM 1028 N N . GLY A 1 132 ? -7.258 11.195 6.812 1 84.25 132 GLY A N 1
ATOM 1029 C CA . GLY A 1 132 ? -6.523 9.938 6.902 1 84.25 132 GLY A CA 1
ATOM 1030 C C . GLY A 1 132 ? -7.422 8.742 7.156 1 84.25 132 GLY A C 1
ATOM 1031 O O . GLY A 1 132 ? -7.043 7.605 6.867 1 84.25 132 GLY A O 1
ATOM 1032 N N . ASN A 1 133 ? -8.625 8.953 7.684 1 79.44 133 ASN A N 1
ATOM 1033 C CA . ASN A 1 133 ? -9.469 7.824 8.055 1 79.44 133 ASN A CA 1
ATOM 1034 C C . ASN A 1 133 ? -10.719 7.746 7.188 1 79.44 133 ASN A C 1
ATOM 1036 O O . ASN A 1 133 ? -11.398 6.719 7.156 1 79.44 133 ASN A O 1
ATOM 1040 N N . ALA A 1 134 ? -10.984 8.828 6.473 1 79.81 134 ALA A N 1
ATOM 1041 C CA . ALA A 1 134 ? -12.172 8.797 5.621 1 79.81 134 ALA A CA 1
ATOM 1042 C C . ALA A 1 134 ? -11.789 8.914 4.148 1 79.81 134 ALA A C 1
ATOM 1044 O O . ALA A 1 134 ? -12.086 8.016 3.354 1 79.81 134 ALA A O 1
ATOM 1045 N N . MET A 1 135 ? -11.016 9.875 3.854 1 87.56 135 MET A N 1
ATOM 1046 C CA . MET A 1 135 ? -10.781 10.18 2.443 1 87.56 135 MET A CA 1
ATOM 1047 C C . MET A 1 135 ? -9.688 9.289 1.866 1 87.56 135 MET A C 1
ATOM 1049 O O . MET A 1 135 ? -9.82 8.766 0.76 1 87.56 135 MET A O 1
ATOM 1053 N N . PHE A 1 136 ? -8.648 9.078 2.609 1 88.62 136 PHE A N 1
ATOM 1054 C CA . PHE A 1 136 ? -7.523 8.289 2.113 1 88.62 136 PHE A CA 1
ATOM 1055 C C . PHE A 1 136 ? -7.934 6.84 1.892 1 88.62 136 PHE A C 1
ATOM 1057 O O . PHE A 1 136 ? -7.605 6.246 0.861 1 88.62 136 PHE A O 1
ATOM 1064 N N . PRO A 1 137 ? -8.711 6.289 2.787 1 85 137 PRO A N 1
ATOM 1065 C CA . PRO A 1 137 ? -9.172 4.918 2.555 1 85 137 PRO A CA 1
ATOM 1066 C C . PRO A 1 137 ? -10 4.781 1.278 1 85 137 PRO A C 1
ATOM 1068 O O . PRO A 1 137 ? -9.922 3.76 0.591 1 85 137 PRO A O 1
ATOM 1071 N N . ALA A 1 138 ? -10.789 5.812 1.006 1 87.5 138 ALA A N 1
ATOM 1072 C CA . ALA A 1 138 ? -11.57 5.793 -0.231 1 87.5 138 ALA A CA 1
ATOM 1073 C C . ALA A 1 138 ? -10.656 5.793 -1.453 1 87.5 138 ALA A C 1
ATOM 1075 O O . ALA A 1 138 ? -10.891 5.051 -2.41 1 87.5 138 ALA A O 1
ATOM 1076 N N . PHE A 1 139 ? -9.648 6.598 -1.399 1 90.19 139 PHE A N 1
ATOM 1077 C CA . PHE A 1 139 ? -8.656 6.684 -2.467 1 90.19 139 PHE A CA 1
ATOM 1078 C C . PHE A 1 139 ? -7.957 5.348 -2.666 1 90.19 139 PHE A C 1
ATOM 1080 O O . PHE A 1 139 ? -7.816 4.875 -3.795 1 90.19 139 PHE A O 1
ATOM 1087 N N . GLU A 1 140 ? -7.598 4.703 -1.596 1 88.69 140 GLU A N 1
ATOM 1088 C CA . GLU A 1 140 ? -6.902 3.42 -1.656 1 88.69 140 GLU A CA 1
ATOM 1089 C C . GLU A 1 140 ? -7.832 2.312 -2.148 1 88.69 140 GLU A C 1
ATOM 1091 O O . GLU A 1 140 ? -7.406 1.417 -2.881 1 88.69 140 GLU A O 1
ATOM 1096 N N . ALA A 1 141 ? -9.047 2.398 -1.722 1 86.31 141 ALA A N 1
ATOM 1097 C CA . ALA A 1 141 ? -10.008 1.387 -2.152 1 86.31 141 ALA A CA 1
ATOM 1098 C C . ALA A 1 141 ? -10.188 1.414 -3.668 1 86.31 141 ALA A C 1
ATOM 1100 O O . ALA A 1 141 ? -10.25 0.363 -4.312 1 86.31 141 ALA A O 1
ATOM 1101 N N . ALA A 1 142 ? -10.305 2.594 -4.234 1 90.75 142 ALA A N 1
ATOM 1102 C CA . ALA A 1 142 ? -10.406 2.711 -5.688 1 90.75 142 ALA A CA 1
ATOM 1103 C C . ALA A 1 142 ? -9.18 2.127 -6.375 1 90.75 142 ALA A C 1
ATOM 1105 O O . ALA A 1 142 ? -9.297 1.416 -7.379 1 90.75 142 ALA A O 1
ATOM 1106 N N . TRP A 1 143 ? -8.039 2.412 -5.793 1 90.5 143 TRP A N 1
ATOM 1107 C CA . TRP A 1 143 ? -6.805 1.899 -6.375 1 90.5 143 TRP A CA 1
ATOM 1108 C C . TRP A 1 143 ? -6.777 0.375 -6.34 1 90.5 143 TRP A C 1
ATOM 1110 O O . TRP A 1 143 ? -6.293 -0.265 -7.273 1 90.5 143 TRP A O 1
ATOM 1120 N N . ARG A 1 144 ? -7.238 -0.182 -5.297 1 86.38 144 ARG A N 1
ATOM 1121 C CA . ARG A 1 144 ? -7.223 -1.631 -5.117 1 86.38 144 ARG A CA 1
ATOM 1122 C C . ARG A 1 144 ? -7.953 -2.332 -6.258 1 86.38 144 ARG A C 1
ATOM 1124 O O . ARG A 1 144 ? -7.562 -3.428 -6.668 1 86.38 144 ARG A O 1
ATOM 1131 N N . PHE A 1 145 ? -8.953 -1.762 -6.73 1 85.62 145 PHE A N 1
ATOM 1132 C CA . PHE A 1 145 ? -9.781 -2.416 -7.734 1 85.62 145 PHE A CA 1
ATOM 1133 C C . PHE A 1 145 ? -9.367 -1.992 -9.141 1 85.62 145 PHE A C 1
ATOM 1135 O O . PHE A 1 145 ? -9.492 -2.77 -10.086 1 85.62 145 PHE A O 1
ATOM 1142 N N . PHE A 1 146 ? -8.805 -0.725 -9.273 1 88.75 146 PHE A N 1
ATOM 1143 C CA . PHE A 1 146 ? -8.656 -0.2 -10.625 1 88.75 146 PHE A CA 1
ATOM 1144 C C . PHE A 1 146 ? -7.199 0.169 -10.906 1 88.75 146 PHE A C 1
ATOM 1146 O O . PHE A 1 146 ? -6.863 0.587 -12.016 1 88.75 146 PHE A O 1
ATOM 1153 N N . GLY A 1 147 ? -6.348 0.046 -9.945 1 86.62 147 GLY A N 1
ATOM 1154 C CA . GLY A 1 147 ? -4.949 0.381 -10.148 1 86.62 147 GLY A CA 1
ATOM 1155 C C . GLY A 1 147 ? -4.734 1.826 -10.555 1 86.62 147 GLY A C 1
ATOM 1156 O O . GLY A 1 147 ? -5.441 2.721 -10.086 1 86.62 147 GLY A O 1
ATOM 1157 N N . ALA A 1 148 ? -3.818 2.057 -11.383 1 82.19 148 ALA A N 1
ATOM 1158 C CA . ALA A 1 148 ? -3.424 3.402 -11.789 1 82.19 148 ALA A CA 1
ATOM 1159 C C . ALA A 1 148 ? -4.566 4.113 -12.508 1 82.19 148 ALA A C 1
ATOM 1161 O O . ALA A 1 148 ? -4.637 5.344 -12.508 1 82.19 148 ALA A O 1
ATOM 1162 N N . ALA A 1 149 ? -5.484 3.346 -13.023 1 85 149 ALA A N 1
ATOM 1163 C CA . ALA A 1 149 ? -6.625 3.939 -13.719 1 85 149 ALA A CA 1
ATOM 1164 C C . ALA A 1 149 ? -7.504 4.727 -12.75 1 85 149 ALA A C 1
ATOM 1166 O O . ALA A 1 149 ? -8.234 5.629 -13.164 1 85 149 ALA A O 1
ATOM 1167 N N . SER A 1 150 ? -7.391 4.355 -11.484 1 89.31 150 SER A N 1
ATOM 1168 C CA . SER A 1 150 ? -8.211 5.031 -10.484 1 89.31 150 SER A CA 1
ATOM 1169 C C . SER A 1 150 ? -7.828 6.5 -10.352 1 89.31 150 SER A C 1
ATOM 1171 O O . SER A 1 150 ? -8.625 7.312 -9.875 1 89.31 150 SER A O 1
ATOM 1173 N N . LEU A 1 151 ? -6.641 6.898 -10.75 1 84.88 151 LEU A N 1
ATOM 1174 C CA . LEU A 1 151 ? -6.168 8.273 -10.625 1 84.88 151 LEU A CA 1
ATOM 1175 C C . LEU A 1 151 ? -6.953 9.203 -11.547 1 84.88 151 LEU A C 1
ATOM 1177 O O . LEU A 1 151 ? -7.066 10.398 -11.273 1 84.88 151 LEU A O 1
ATOM 1181 N N . GLU A 1 152 ? -7.551 8.609 -12.562 1 85.06 152 GLU A N 1
ATOM 1182 C CA . GLU A 1 152 ? -8.266 9.414 -13.547 1 85.06 152 GLU A CA 1
ATOM 1183 C C . GLU A 1 152 ? -9.766 9.148 -13.484 1 85.06 152 GLU A C 1
ATOM 1185 O O . GLU A 1 152 ? -10.547 9.789 -14.188 1 85.06 152 GLU A O 1
ATOM 1190 N N . MET A 1 153 ? -10.125 8.234 -12.703 1 88.75 153 MET A N 1
ATOM 1191 C CA . MET A 1 153 ? -11.539 7.879 -12.617 1 88.75 153 MET A CA 1
ATOM 1192 C C . MET A 1 153 ? -12.328 8.945 -11.859 1 88.75 153 MET A C 1
ATOM 1194 O O . MET A 1 153 ? -11.852 9.469 -10.852 1 88.75 153 MET A O 1
ATOM 1198 N N . ARG A 1 154 ? -13.469 9.234 -12.383 1 91.06 154 ARG A N 1
ATOM 1199 C CA . ARG A 1 154 ? -14.391 10.125 -11.688 1 91.06 154 ARG A CA 1
ATOM 1200 C C . ARG A 1 154 ? -15.266 9.344 -10.703 1 91.06 154 ARG A C 1
ATOM 1202 O O . ARG A 1 154 ? -15.797 8.281 -11.039 1 91.06 154 ARG A O 1
ATOM 1209 N N . TYR A 1 155 ? -15.32 9.805 -9.484 1 92.31 155 TYR A N 1
ATOM 1210 C CA . TYR A 1 155 ? -16.156 9.109 -8.516 1 92.31 155 TYR A CA 1
ATOM 1211 C C . TYR A 1 155 ? -16.875 10.094 -7.598 1 92.31 155 TYR A C 1
ATOM 1213 O O . TYR A 1 155 ? -16.5 11.273 -7.535 1 92.31 155 TYR A O 1
ATOM 1221 N N . GLN A 1 156 ? -17.938 9.633 -7.008 1 92.69 156 GLN A N 1
ATOM 1222 C CA . GLN A 1 156 ? -18.703 10.359 -6 1 92.69 156 GLN A CA 1
ATOM 1223 C C . GLN A 1 156 ? -18.625 9.672 -4.645 1 92.69 156 GLN A C 1
ATOM 1225 O O . GLN A 1 156 ? -18.656 8.438 -4.566 1 92.69 156 GLN A O 1
ATOM 1230 N N . LEU A 1 157 ? -18.453 10.461 -3.629 1 89.38 157 LEU A N 1
ATOM 1231 C CA . LEU A 1 157 ? -18.406 9.922 -2.275 1 89.38 157 LEU A CA 1
ATOM 1232 C C . LEU A 1 157 ? -19.797 9.914 -1.64 1 89.38 157 LEU A C 1
ATOM 1234 O O . LEU A 1 157 ? -20.531 10.898 -1.749 1 89.38 157 LEU A O 1
ATOM 1238 N N . LEU A 1 158 ? -20.094 8.781 -1.104 1 87.19 158 LEU A N 1
ATOM 1239 C CA . LEU A 1 158 ? -21.328 8.609 -0.338 1 87.19 158 LEU A CA 1
ATOM 1240 C C . LEU A 1 158 ? -21.031 8.492 1.152 1 87.19 158 LEU A C 1
ATOM 1242 O O . LEU A 1 158 ? -20.453 7.496 1.602 1 87.19 158 LEU A O 1
ATOM 1246 N N . LEU A 1 159 ? -21.422 9.484 1.823 1 80.62 159 LEU A N 1
ATOM 1247 C CA . LEU A 1 159 ? -21.141 9.492 3.256 1 80.62 159 LEU A CA 1
ATOM 1248 C C . LEU A 1 159 ? -22.266 8.797 4.027 1 80.62 159 LEU A C 1
ATOM 1250 O O . LEU A 1 159 ? -23.422 9.211 3.955 1 80.62 159 LEU A O 1
ATOM 1254 N N . ALA A 1 160 ? -22.062 7.516 4.434 1 70.06 160 ALA A N 1
ATOM 1255 C CA . ALA A 1 160 ? -23.047 6.738 5.176 1 70.06 160 ALA A CA 1
ATOM 1256 C C . ALA A 1 160 ? -23.375 7.398 6.516 1 70.06 160 ALA A C 1
ATOM 1258 O O . ALA A 1 160 ? -24.266 6.957 7.23 1 70.06 160 ALA A O 1
ATOM 1259 N N . GLY A 1 161 ? -23.031 8.633 6.781 1 55.59 161 GLY A N 1
ATOM 1260 C CA . GLY A 1 161 ? -23.234 9.32 8.047 1 55.59 161 GLY A CA 1
ATOM 1261 C C . GLY A 1 161 ? -21.984 9.328 8.914 1 55.59 161 GLY A C 1
ATOM 1262 O O . GLY A 1 161 ? -20.891 8.992 8.445 1 55.59 161 GLY A O 1
ATOM 1263 N N . ALA A 1 162 ? -21.984 10.234 9.562 1 45.47 162 ALA A N 1
ATOM 1264 C CA . ALA A 1 162 ? -20.938 10.102 10.57 1 45.47 162 ALA A CA 1
ATOM 1265 C C . ALA A 1 162 ? -21.125 8.844 11.406 1 45.47 162 ALA A C 1
ATOM 1267 O O . ALA A 1 162 ? -22.266 8.406 11.609 1 45.47 162 ALA A O 1
ATOM 1268 N N . ASN A 1 163 ? -20.281 7.809 11.188 1 41.22 163 ASN A N 1
ATOM 1269 C CA . ASN A 1 163 ? -20.594 6.672 12.039 1 41.22 163 ASN A CA 1
ATOM 1270 C C . ASN A 1 163 ? -21.734 6.996 13.008 1 41.22 163 ASN A C 1
ATOM 1272 O O . ASN A 1 163 ? -22.172 6.133 13.766 1 41.22 163 ASN A O 1
ATOM 1276 N N . GLN A 1 164 ? -22 8.211 13.312 1 34.47 164 GLN A N 1
ATOM 1277 C CA . GLN A 1 164 ? -23.078 8.609 14.203 1 34.47 164 GLN A CA 1
ATOM 1278 C C . GLN A 1 164 ? -24.406 8.758 13.445 1 34.47 164 GLN A C 1
ATOM 1280 O O . GLN A 1 164 ? -25.391 9.227 14 1 34.47 164 GLN A O 1
ATOM 1285 N N . SER A 1 165 ? -24.484 8.734 12.219 1 31.11 165 SER A N 1
ATOM 1286 C CA . SER A 1 165 ? -25.672 9.273 11.562 1 31.11 165 SER A CA 1
ATOM 1287 C C . SER A 1 165 ? -26.828 8.281 11.617 1 31.11 165 SER A C 1
ATOM 1289 O O . SER A 1 165 ? -27.812 8.43 10.898 1 31.11 165 SER A O 1
ATOM 1291 N N . GLU A 1 166 ? -26.75 7.125 11.781 1 32.28 166 GLU A N 1
ATOM 1292 C CA . GLU A 1 166 ? -28.125 6.637 11.711 1 32.28 166 GLU A CA 1
ATOM 1293 C C . GLU A 1 166 ? -29.078 7.578 12.43 1 32.28 166 GLU A C 1
ATOM 1295 O O . GLU A 1 166 ? -28.828 7.988 13.562 1 32.28 166 GLU A O 1
ATOM 1300 N N . GLY A 1 167 ? -29.812 8.414 11.75 1 32.25 167 GLY A N 1
ATOM 1301 C CA . GLY A 1 167 ? -30.734 9.344 12.383 1 32.25 167 GLY A CA 1
ATOM 1302 C C . GLY A 1 167 ? -31.203 8.883 13.75 1 32.25 167 GLY A C 1
ATOM 1303 O O . GLY A 1 167 ? -31.156 9.641 14.719 1 32.25 167 GLY A O 1
ATOM 1304 N N . SER A 1 168 ? -31.984 7.844 13.797 1 34.81 168 SER A N 1
ATOM 1305 C CA . SER A 1 168 ? -32.531 7.363 15.062 1 34.81 168 SER A CA 1
ATOM 1306 C C . SER A 1 168 ? -31.422 6.898 16 1 34.81 168 SER A C 1
ATOM 1308 O O . SER A 1 168 ? -31.516 7.094 17.219 1 34.81 168 SER A O 1
ATOM 1310 N N . ARG A 1 169 ? -30.312 6.148 15.516 1 35.75 169 ARG A N 1
ATOM 1311 C CA . ARG A 1 169 ? -29.25 5.617 16.359 1 35.75 169 ARG A CA 1
ATOM 1312 C C . ARG A 1 169 ? -28.172 6.668 16.594 1 35.75 169 ARG A C 1
ATOM 1314 O O . ARG A 1 169 ? -27.219 6.434 17.344 1 35.75 169 ARG A O 1
ATOM 1321 N N . ARG A 1 170 ? -27.922 7.637 15.891 1 40.09 170 ARG A N 1
ATOM 1322 C CA . ARG A 1 170 ? -27.094 8.812 16.125 1 40.09 170 ARG A CA 1
ATOM 1323 C C . ARG A 1 170 ? -27.406 9.445 17.484 1 40.09 170 ARG A C 1
ATOM 1325 O O . ARG A 1 170 ? -26.5 9.789 18.234 1 40.09 170 ARG A O 1
ATOM 1332 N N . ALA A 1 171 ? -28.609 9.781 17.5 1 37.69 171 ALA A N 1
ATOM 1333 C CA . ALA A 1 171 ? -29.094 10.281 18.781 1 37.69 171 ALA A CA 1
ATOM 1334 C C . ALA A 1 171 ? -28.766 9.305 19.906 1 37.69 171 ALA A C 1
ATOM 1336 O O . ALA A 1 171 ? -28.359 9.711 21 1 37.69 171 ALA A O 1
ATOM 1337 N N . GLN A 1 172 ? -28.984 8.055 19.609 1 38.72 172 GLN A N 1
ATOM 1338 C CA . GLN A 1 172 ? -28.734 7.039 20.625 1 38.72 172 GLN A CA 1
ATOM 1339 C C . GLN A 1 172 ? -27.234 6.824 20.828 1 38.72 172 GLN A C 1
ATOM 1341 O O . GLN A 1 172 ? -26.766 6.711 21.953 1 38.72 172 GLN A O 1
ATOM 1346 N N . GLN A 1 173 ? -26.406 6.75 19.812 1 40.66 173 GLN A N 1
ATOM 1347 C CA . GLN A 1 173 ? -24.969 6.535 19.953 1 40.66 173 GLN A CA 1
ATOM 1348 C C . GLN A 1 173 ? -24.266 7.812 20.391 1 40.66 173 GLN A C 1
ATOM 1350 O O . GLN A 1 173 ? -23.328 7.766 21.203 1 40.66 173 GLN A O 1
ATOM 1355 N N . CYS A 1 174 ? -24.531 8.914 19.719 1 43.56 174 CYS A N 1
ATOM 1356 C CA . CYS A 1 174 ? -24.141 10.156 20.375 1 43.56 174 CYS A CA 1
ATOM 1357 C C . CYS A 1 174 ? -24.656 10.203 21.812 1 43.56 174 CYS A C 1
ATOM 1359 O O . CYS A 1 174 ? -23.969 10.688 22.703 1 43.56 174 CYS A O 1
ATOM 1361 N N . ALA A 1 175 ? -25.828 9.836 21.938 1 39.88 175 ALA A N 1
ATOM 1362 C CA . ALA A 1 175 ? -26.391 9.688 23.266 1 39.88 175 ALA A CA 1
ATOM 1363 C C . ALA A 1 175 ? -25.688 8.578 24.047 1 39.88 175 ALA A C 1
ATOM 1365 O O . ALA A 1 175 ? -25.469 8.695 25.25 1 39.88 175 ALA A O 1
ATOM 1366 N N . GLY A 1 176 ? -25.391 7.461 23.438 1 40.06 176 GLY A N 1
ATOM 1367 C CA . GLY A 1 176 ? -24.766 6.367 24.156 1 40.06 176 GLY A CA 1
ATOM 1368 C C . GLY A 1 176 ? -23.297 6.625 24.453 1 40.06 176 GLY A C 1
ATOM 1369 O O . GLY A 1 176 ? -22.812 6.301 25.547 1 40.06 176 GLY A O 1
ATOM 1370 N N . ARG A 1 177 ? -22.469 7.031 23.438 1 39.91 177 ARG A N 1
ATOM 1371 C CA . ARG A 1 177 ? -21.094 7.391 23.812 1 39.91 177 ARG A CA 1
ATOM 1372 C C . ARG A 1 177 ? -21.094 8.594 24.734 1 39.91 177 ARG A C 1
ATOM 1374 O O . ARG A 1 177 ? -20.219 8.703 25.609 1 39.91 177 ARG A O 1
ATOM 1381 N N . GLY A 1 178 ? -21.938 9.516 24.469 1 37.84 178 GLY A N 1
ATOM 1382 C CA . GLY A 1 178 ? -22.172 10.469 25.531 1 37.84 178 GLY A CA 1
ATOM 1383 C C . GLY A 1 178 ? -22.516 9.805 26.859 1 37.84 178 GLY A C 1
ATOM 1384 O O . GLY A 1 178 ? -22.094 10.273 27.922 1 37.84 178 GLY A O 1
ATOM 1385 N N . ALA A 1 179 ? -23.344 8.805 26.703 1 36.88 179 ALA A N 1
ATOM 1386 C CA . ALA A 1 179 ? -23.656 8.102 27.953 1 36.88 179 ALA A CA 1
ATOM 1387 C C . ALA A 1 179 ? -22.422 7.391 28.5 1 36.88 179 ALA A C 1
ATOM 1389 O O . ALA A 1 179 ? -22.188 7.395 29.703 1 36.88 179 ALA A O 1
ATOM 1390 N N . GLU A 1 180 ? -21.688 6.695 27.672 1 38.38 180 GLU A N 1
ATOM 1391 C CA . GLU A 1 180 ? -20.5 6.043 28.234 1 38.38 180 GLU A CA 1
ATOM 1392 C C . GLU A 1 180 ? -19.469 7.07 28.672 1 38.38 180 GLU A C 1
ATOM 1394 O O . GLU A 1 180 ? -18.859 6.926 29.734 1 38.38 180 GLU A O 1
ATOM 1399 N N . GLU A 1 181 ? -19.125 8.008 27.812 1 39.25 181 GLU A N 1
ATOM 1400 C CA . GLU A 1 181 ? -18.297 9.094 28.344 1 39.25 181 GLU A CA 1
ATOM 1401 C C . GLU A 1 181 ? -18.984 9.766 29.531 1 39.25 181 GLU A C 1
ATOM 1403 O O . GLU A 1 181 ? -18.312 10.133 30.5 1 39.25 181 GLU A O 1
ATOM 1408 N N . ALA A 1 182 ? -20.297 10.016 29.359 1 37.31 182 ALA A N 1
ATOM 1409 C CA . ALA A 1 182 ? -21.016 10.445 30.547 1 37.31 182 ALA A CA 1
ATOM 1410 C C . ALA A 1 182 ? -20.844 9.453 31.703 1 37.31 182 ALA A C 1
ATOM 1412 O O . ALA A 1 182 ? -20.719 9.852 32.844 1 37.31 182 ALA A O 1
ATOM 1413 N N . ARG A 1 183 ? -20.922 8.242 31.359 1 35.97 183 ARG A N 1
ATOM 1414 C CA . ARG A 1 183 ? -20.719 7.289 32.438 1 35.97 183 ARG A CA 1
ATOM 1415 C C . ARG A 1 183 ? -19.312 7.402 33.031 1 35.97 183 ARG A C 1
ATOM 1417 O O . ARG A 1 183 ? -19.094 7.184 34.219 1 35.97 183 ARG A O 1
ATOM 1424 N N . ARG A 1 184 ? -18.234 7.281 32.188 1 36.94 184 ARG A N 1
ATOM 1425 C CA . ARG A 1 184 ? -16.906 7.203 32.781 1 36.94 184 ARG A CA 1
ATOM 1426 C C . ARG A 1 184 ? -16.562 8.484 33.531 1 36.94 184 ARG A C 1
ATOM 1428 O O . ARG A 1 184 ? -15.688 8.492 34.406 1 36.94 184 ARG A O 1
ATOM 1435 N N . GLY A 1 185 ? -16.922 9.734 33.531 1 34.25 185 GLY A N 1
ATOM 1436 C CA . GLY A 1 185 ? -16.953 10.836 34.469 1 34.25 185 GLY A CA 1
ATOM 1437 C C . GLY A 1 185 ? -18.25 11.625 34.438 1 34.25 185 GLY A C 1
ATOM 1438 O O . GLY A 1 185 ? -19.125 11.359 33.594 1 34.25 185 GLY A O 1
ATOM 1439 N N . ALA A 1 186 ? -18.125 13.242 34.781 1 33.03 186 ALA A N 1
ATOM 1440 C CA . ALA A 1 186 ? -19.062 14.133 35.438 1 33.03 186 ALA A CA 1
ATOM 1441 C C . ALA A 1 186 ? -20.391 14.195 34.688 1 33.03 186 ALA A C 1
ATOM 1443 O O . ALA A 1 186 ? -20.438 13.852 33.5 1 33.03 186 ALA A O 1
ATOM 1444 N N . GLY A 1 187 ? -21.578 14.852 35.25 1 35.41 187 GLY A N 1
ATOM 1445 C CA . GLY A 1 187 ? -22.969 15.273 35.25 1 35.41 187 GLY A CA 1
ATOM 1446 C C . GLY A 1 187 ? -23.406 15.883 33.938 1 35.41 187 GLY A C 1
ATOM 1447 O O . GLY A 1 187 ? -24.516 16.422 33.844 1 35.41 187 GLY A O 1
ATOM 1448 N N . ARG A 1 188 ? -22.5 16.547 33.188 1 38.91 188 ARG A N 1
ATOM 1449 C CA . ARG A 1 188 ? -22.969 17.406 32.125 1 38.91 188 ARG A CA 1
ATOM 1450 C C . ARG A 1 188 ? -23.469 16.594 30.938 1 38.91 188 ARG A C 1
ATOM 1452 O O . ARG A 1 188 ? -22.672 16.031 30.172 1 38.91 188 ARG A O 1
ATOM 1459 N N . GLY A 1 189 ? -24.438 15.781 30.969 1 39.03 189 GLY A N 1
ATOM 1460 C CA . GLY A 1 189 ? -25.172 14.633 30.453 1 39.03 189 GLY A CA 1
ATOM 1461 C C . GLY A 1 189 ? -25.375 14.68 28.953 1 39.03 189 GLY A C 1
ATOM 1462 O O . GLY A 1 189 ? -24.703 15.43 28.25 1 39.03 189 GLY A O 1
ATOM 1463 N N . GLY A 1 190 ? -26.703 14.453 28.453 1 48.09 190 GLY A N 1
ATOM 1464 C CA . GLY A 1 190 ? -27.406 14.312 27.188 1 48.09 190 GLY A CA 1
ATOM 1465 C C . GLY A 1 190 ? -27.109 15.438 26.203 1 48.09 190 GLY A C 1
ATOM 1466 O O . GLY A 1 190 ? -26.906 15.195 25.016 1 48.09 190 GLY A O 1
ATOM 1467 N N . GLY A 1 191 ? -27.109 16.672 26.672 1 51.94 191 GLY A N 1
ATOM 1468 C CA . GLY A 1 191 ? -26.875 17.875 25.875 1 51.94 191 GLY A CA 1
ATOM 1469 C C . GLY A 1 191 ? -25.469 17.969 25.328 1 51.94 191 GLY A C 1
ATOM 1470 O O . GLY A 1 191 ? -25.266 18.328 24.172 1 51.94 191 GLY A O 1
ATOM 1471 N N . ALA A 1 192 ? -24.5 17.625 26.172 1 57.03 192 ALA A N 1
ATOM 1472 C CA . ALA A 1 192 ? -23.109 17.719 25.766 1 57.03 192 ALA A CA 1
ATOM 1473 C C . ALA A 1 192 ? -22.781 16.719 24.656 1 57.03 192 ALA A C 1
ATOM 1475 O O . ALA A 1 192 ? -22.062 17.047 23.719 1 57.03 192 ALA A O 1
ATOM 1476 N N . ALA A 1 193 ? -23.359 15.578 24.797 1 56.72 193 ALA A N 1
ATOM 1477 C CA . ALA A 1 193 ? -23.156 14.57 23.766 1 56.72 193 ALA A CA 1
ATOM 1478 C C . ALA A 1 193 ? -23.75 15.031 22.438 1 56.72 193 ALA A C 1
ATOM 1480 O O . ALA A 1 193 ? -23.141 14.859 21.375 1 56.72 193 ALA A O 1
ATOM 1481 N N . ARG A 1 194 ? -24.891 15.539 22.578 1 61.34 194 ARG A N 1
ATOM 1482 C CA . ARG A 1 194 ? -25.531 16.062 21.375 1 61.34 194 ARG A CA 1
ATOM 1483 C C . ARG A 1 194 ? -24.719 17.188 20.766 1 61.34 194 ARG A C 1
ATOM 1485 O O . ARG A 1 194 ? -24.578 17.281 19.547 1 61.34 194 ARG A O 1
ATOM 1492 N N . GLN A 1 195 ? -24.203 17.969 21.641 1 63.97 195 GLN A N 1
ATOM 1493 C CA . GLN A 1 195 ? -23.406 19.094 21.156 1 63.97 195 GLN A CA 1
ATOM 1494 C C . GLN A 1 195 ? -22.125 18.594 20.5 1 63.97 195 GLN A C 1
ATOM 1496 O O . GLN A 1 195 ? -21.719 19.125 19.453 1 63.97 195 GLN A O 1
ATOM 1501 N N . ARG A 1 196 ? -21.578 17.594 21.047 1 63.34 196 ARG A N 1
ATOM 1502 C CA . ARG A 1 196 ? -20.359 17.047 20.469 1 63.34 196 ARG A CA 1
ATOM 1503 C C . ARG A 1 196 ? -20.625 16.406 19.109 1 63.34 196 ARG A C 1
ATOM 1505 O O . ARG A 1 196 ? -19.844 16.578 18.172 1 63.34 196 ARG A O 1
ATOM 1512 N N . CYS A 1 197 ? -21.719 15.742 19.125 1 63.56 197 CYS A N 1
ATOM 1513 C CA . CYS A 1 197 ? -22.109 15.117 17.875 1 63.56 197 CYS A CA 1
ATOM 1514 C C . CYS A 1 197 ? -22.375 16.172 16.797 1 63.56 197 CYS A C 1
ATOM 1516 O O . CYS A 1 197 ? -21.953 16 15.656 1 63.56 197 CYS A O 1
ATOM 1518 N N . ALA A 1 198 ? -23.031 17.141 17.219 1 66 198 ALA A N 1
ATOM 1519 C CA . ALA A 1 198 ? -23.328 18.219 16.281 1 66 198 ALA A CA 1
ATOM 1520 C C . ALA A 1 198 ? -22.062 18.891 15.797 1 66 198 ALA A C 1
ATOM 1522 O O . ALA A 1 198 ? -21.922 19.219 14.617 1 66 198 ALA A O 1
ATOM 1523 N N . SER A 1 199 ? -21.172 19.031 16.719 1 70.38 199 SER A N 1
ATOM 1524 C CA . SER A 1 199 ? -19.891 19.641 16.359 1 70.38 199 SER A CA 1
ATOM 1525 C C . SER A 1 199 ? -19.109 18.781 15.391 1 70.38 199 SER A C 1
ATOM 1527 O O . SER A 1 199 ? -18.531 19.281 14.422 1 70.38 199 SER A O 1
ATOM 1529 N N . HIS A 1 200 ? -19.234 17.531 15.586 1 72.25 200 HIS A N 1
ATOM 1530 C CA . HIS A 1 200 ? -18.547 16.609 14.703 1 72.25 200 HIS A CA 1
ATOM 1531 C C . HIS A 1 200 ? -19.156 16.625 13.305 1 72.25 200 HIS A C 1
ATOM 1533 O O . HIS A 1 200 ? -18.422 16.688 12.312 1 72.25 200 HIS A O 1
ATOM 1539 N N . ALA A 1 201 ? -20.359 16.594 13.344 1 69.31 201 ALA A N 1
ATOM 1540 C CA . ALA A 1 201 ? -21.062 16.625 12.062 1 69.31 201 ALA A CA 1
ATOM 1541 C C . ALA A 1 201 ? -20.75 17.906 11.297 1 69.31 201 ALA A C 1
ATOM 1543 O O . ALA A 1 201 ? -20.562 17.875 10.078 1 69.31 201 ALA A O 1
ATOM 1544 N N . ARG A 1 202 ? -20.703 18.938 12.039 1 73.88 202 ARG A N 1
ATOM 1545 C CA . ARG A 1 202 ? -20.406 20.219 11.414 1 73.88 202 ARG A CA 1
ATOM 1546 C C . ARG A 1 202 ? -19 20.234 10.828 1 73.88 202 ARG A C 1
ATOM 1548 O O . ARG A 1 202 ? -18.781 20.719 9.711 1 73.88 202 ARG A O 1
ATOM 1555 N N . LEU A 1 203 ? -18.109 19.656 11.555 1 77.69 203 LEU A N 1
ATOM 1556 C CA . LEU A 1 203 ? -16.719 19.625 11.086 1 77.69 203 LEU A CA 1
ATOM 1557 C C . LEU A 1 203 ? -16.578 18.719 9.859 1 77.69 203 LEU A C 1
ATOM 1559 O O . LEU A 1 203 ? -15.914 19.094 8.891 1 77.69 203 LEU A O 1
ATOM 1563 N N . VAL A 1 204 ? -17.219 17.656 9.93 1 75.81 204 VAL A N 1
ATOM 1564 C CA . VAL A 1 204 ? -17.203 16.734 8.789 1 75.81 204 VAL A CA 1
ATOM 1565 C C . VAL A 1 204 ? -17.797 17.406 7.566 1 75.81 204 VAL A C 1
ATOM 1567 O O . VAL A 1 204 ? -17.25 17.328 6.465 1 75.81 204 VAL A O 1
ATOM 1570 N N . GLY A 1 205 ? -18.922 18.094 7.852 1 75.31 205 GLY A N 1
ATOM 1571 C CA . GLY A 1 205 ? -19.562 18.828 6.77 1 75.31 205 GLY A CA 1
ATOM 1572 C C . GLY A 1 205 ? -18.656 19.891 6.172 1 75.31 205 GLY A C 1
ATOM 1573 O O . GLY A 1 205 ? -18.562 20.016 4.949 1 75.31 205 GLY A O 1
ATOM 1574 N N . LYS A 1 206 ? -18 20.547 7.008 1 79 206 LYS A N 1
ATOM 1575 C CA . LYS A 1 206 ? -17.094 21.594 6.562 1 79 206 LYS A CA 1
ATOM 1576 C C . LYS A 1 206 ? -15.945 21 5.738 1 79 206 LYS A C 1
ATOM 1578 O O . LYS A 1 206 ? -15.672 21.469 4.629 1 79 206 LYS A O 1
ATOM 1583 N N . PHE A 1 207 ? -15.344 19.984 6.273 1 82.69 207 PHE A N 1
ATOM 1584 C CA . PHE A 1 207 ? -14.203 19.375 5.594 1 82.69 207 PHE A CA 1
ATOM 1585 C C . PHE A 1 207 ? -14.633 18.766 4.262 1 82.69 207 PHE A C 1
ATOM 1587 O O . PHE A 1 207 ? -13.93 18.906 3.258 1 82.69 207 PHE A O 1
ATOM 1594 N N . ALA A 1 208 ? -15.703 18.188 4.344 1 77.81 208 ALA A N 1
ATOM 1595 C CA . ALA A 1 208 ? -16.219 17.578 3.123 1 77.81 208 ALA A CA 1
ATOM 1596 C C . ALA A 1 208 ? -16.469 18.641 2.049 1 77.81 208 ALA A C 1
ATOM 1598 O O . ALA A 1 208 ? -16.031 18.484 0.91 1 77.81 208 ALA A O 1
ATOM 1599 N N . ALA A 1 209 ? -17.094 19.656 2.445 1 79.5 209 ALA A N 1
ATOM 1600 C CA . ALA A 1 209 ? -17.453 20.719 1.495 1 79.5 209 ALA A CA 1
ATOM 1601 C C . ALA A 1 209 ? -16.188 21.375 0.931 1 79.5 209 ALA A C 1
ATOM 1603 O O . ALA A 1 209 ? -16.125 21.688 -0.26 1 79.5 209 ALA A O 1
ATOM 1604 N N . GLU A 1 210 ? -15.25 21.438 1.689 1 85.81 210 GLU A N 1
ATOM 1605 C CA . GLU A 1 210 ? -14.102 22.234 1.287 1 85.81 210 GLU A CA 1
ATOM 1606 C C . GLU A 1 210 ? -13.023 21.375 0.632 1 85.81 210 GLU A C 1
ATOM 1608 O O . GLU A 1 210 ? -12.258 21.859 -0.205 1 85.81 210 GLU A O 1
ATOM 1613 N N . LEU A 1 211 ? -12.977 20.141 1.011 1 84.62 211 LEU A N 1
ATOM 1614 C CA . LEU A 1 211 ? -11.93 19.281 0.49 1 84.62 211 LEU A CA 1
ATOM 1615 C C . LEU A 1 211 ? -12.43 18.469 -0.704 1 84.62 211 LEU A C 1
ATOM 1617 O O . LEU A 1 211 ? -11.633 18.016 -1.526 1 84.62 211 LEU A O 1
ATOM 1621 N N . LEU A 1 212 ? -13.641 18.297 -0.805 1 81.81 212 LEU A N 1
ATOM 1622 C CA . LEU A 1 212 ? -14.234 17.391 -1.784 1 81.81 212 LEU A CA 1
ATOM 1623 C C . LEU A 1 212 ? -13.883 17.812 -3.205 1 81.81 212 LEU A C 1
ATOM 1625 O O . LEU A 1 212 ? -13.602 16.984 -4.059 1 81.81 212 LEU A O 1
ATOM 1629 N N . PRO A 1 213 ? -13.836 19.125 -3.432 1 79.44 213 PRO A N 1
ATOM 1630 C CA . PRO A 1 213 ? -13.438 19.5 -4.789 1 79.44 213 PRO A CA 1
ATOM 1631 C C . PRO A 1 213 ? -12.047 19 -5.156 1 79.44 213 PRO A C 1
ATOM 1633 O O . PRO A 1 213 ? -11.742 18.812 -6.34 1 79.44 213 PRO A O 1
ATOM 1636 N N . GLY A 1 214 ? -11.289 18.75 -4.195 1 80.62 214 GLY A N 1
ATOM 1637 C CA . GLY A 1 214 ? -9.969 18.203 -4.422 1 80.62 214 GLY A CA 1
ATOM 1638 C C . GLY A 1 214 ? -9.969 16.688 -4.543 1 80.62 214 GLY A C 1
ATOM 1639 O O . GLY A 1 214 ? -8.992 16.094 -5.012 1 80.62 214 GLY A O 1
ATOM 1640 N N . LEU A 1 215 ? -11.086 16.078 -4.188 1 83.94 215 LEU A N 1
ATOM 1641 C CA . LEU A 1 215 ? -11.078 14.633 -4.035 1 83.94 215 LEU A CA 1
ATOM 1642 C C . LEU A 1 215 ? -12.055 13.984 -5.008 1 83.94 215 LEU A C 1
ATOM 1644 O O . LEU A 1 215 ? -11.852 12.844 -5.43 1 83.94 215 LEU A O 1
ATOM 1648 N N . SER A 1 216 ? -13.133 14.664 -5.277 1 85.69 216 SER A N 1
ATOM 1649 C CA . SER A 1 216 ? -14.211 14.055 -6.043 1 85.69 216 SER A CA 1
ATOM 1650 C C . SER A 1 216 ? -14.695 14.984 -7.152 1 85.69 216 SER A C 1
ATOM 1652 O O . SER A 1 216 ? -14.609 16.203 -7.027 1 85.69 216 SER A O 1
ATOM 1654 N N . ASP A 1 217 ? -15.164 14.352 -8.164 1 86.19 217 ASP A N 1
ATOM 1655 C CA . ASP A 1 217 ? -15.695 15.078 -9.312 1 86.19 217 ASP A CA 1
ATOM 1656 C C . ASP A 1 217 ? -17.172 15.445 -9.102 1 86.19 217 ASP A C 1
ATOM 1658 O O . ASP A 1 217 ? -17.734 16.234 -9.859 1 86.19 217 ASP A O 1
ATOM 1662 N N . PHE A 1 218 ? -17.719 14.898 -8.109 1 90 218 PHE A N 1
ATOM 1663 C CA . PHE A 1 218 ? -19.141 15.086 -7.805 1 90 218 PHE A CA 1
ATOM 1664 C C . PHE A 1 218 ? -19.312 15.594 -6.383 1 90 218 PHE A C 1
ATOM 1666 O O . PHE A 1 218 ? -18.438 15.414 -5.535 1 90 218 PHE A O 1
ATOM 1673 N N . PRO A 1 219 ? -20.391 16.234 -6.102 1 85.38 219 PRO A N 1
ATOM 1674 C CA . PRO A 1 219 ? -20.656 16.656 -4.727 1 85.38 219 PRO A CA 1
ATOM 1675 C C . PRO A 1 219 ? -20.812 15.477 -3.768 1 85.38 219 PRO A C 1
ATOM 1677 O O . PRO A 1 219 ? -21.156 14.367 -4.191 1 85.38 219 PRO A O 1
ATOM 1680 N N . LEU A 1 220 ? -20.594 15.805 -2.568 1 83.75 220 LEU A N 1
ATOM 1681 C CA . LEU A 1 220 ? -20.797 14.812 -1.521 1 83.75 220 LEU A CA 1
ATOM 1682 C C . LEU A 1 220 ? -22.266 14.406 -1.439 1 83.75 220 LEU A C 1
ATOM 1684 O O . LEU A 1 220 ? -23.156 15.258 -1.511 1 83.75 220 LEU A O 1
ATOM 1688 N N . LEU A 1 221 ? -22.438 13.141 -1.342 1 84.38 221 LEU A N 1
ATOM 1689 C CA . LEU A 1 221 ? -23.766 12.609 -1.126 1 84.38 221 LEU A CA 1
ATOM 1690 C C . LEU A 1 221 ? -23.906 12.031 0.279 1 84.38 221 LEU A C 1
ATOM 1692 O O . LEU A 1 221 ? -23 11.344 0.764 1 84.38 221 LEU A O 1
ATOM 1696 N N . TRP A 1 222 ? -24.922 12.43 0.873 1 81.69 222 TRP A N 1
ATOM 1697 C CA . TRP A 1 222 ? -25.25 11.797 2.15 1 81.69 222 TRP A CA 1
ATOM 1698 C C . TRP A 1 222 ? -26.203 10.625 1.951 1 81.69 222 TRP A C 1
ATOM 1700 O O . TRP A 1 222 ? -27.234 10.766 1.303 1 81.69 222 TRP A O 1
ATOM 1710 N N . GLU A 1 223 ? -25.844 9.523 2.471 1 82.06 223 GLU A N 1
ATOM 1711 C CA . GLU A 1 223 ? -26.641 8.312 2.25 1 82.06 223 GLU A CA 1
ATOM 1712 C C . GLU A 1 223 ? -28.062 8.492 2.76 1 82.06 223 GLU A C 1
ATOM 1714 O O . GLU A 1 223 ? -29.016 8.023 2.127 1 82.06 223 GLU A O 1
ATOM 1719 N N . GLY A 1 224 ? -28.172 9.172 3.873 1 77.5 224 GLY A N 1
ATOM 1720 C CA . GLY A 1 224 ? -29.5 9.422 4.434 1 77.5 224 GLY A CA 1
ATOM 1721 C C . GLY A 1 224 ? -30.375 10.273 3.535 1 77.5 224 GLY A C 1
ATOM 1722 O O . GLY A 1 224 ? -31.594 10.219 3.625 1 77.5 224 GLY A O 1
ATOM 1723 N N . ALA A 1 225 ? -29.75 11.016 2.701 1 80.31 225 ALA A N 1
ATOM 1724 C CA . ALA A 1 225 ? -30.484 11.938 1.842 1 80.31 225 ALA A CA 1
ATOM 1725 C C . ALA A 1 225 ? -30.969 11.242 0.569 1 80.31 225 ALA A C 1
ATOM 1727 O O . ALA A 1 225 ? -31.719 11.812 -0.212 1 80.31 225 ALA A O 1
ATOM 1728 N N . LEU A 1 226 ? -30.562 10.031 0.389 1 85.56 226 LEU A N 1
ATOM 1729 C CA . LEU A 1 226 ? -30.906 9.336 -0.846 1 85.56 226 LEU A CA 1
ATOM 1730 C C . LEU A 1 226 ? -32.406 9.047 -0.901 1 85.56 226 LEU A C 1
ATOM 1732 O O . LEU A 1 226 ? -32.969 8.875 -1.985 1 85.56 226 LEU A O 1
ATOM 1736 N N . ALA A 1 227 ? -32.938 8.961 0.229 1 81.31 227 ALA A N 1
ATOM 1737 C CA . ALA A 1 227 ? -34.344 8.617 0.295 1 81.31 227 ALA A CA 1
ATOM 1738 C C . ALA A 1 227 ? -35.219 9.82 -0.028 1 81.31 227 ALA A C 1
ATOM 1740 O O . ALA A 1 227 ? -36.438 9.672 -0.318 1 81.31 227 ALA A O 1
ATOM 1741 N N . ASP A 1 228 ? -34.5 10.984 -0.038 1 76.06 228 ASP A N 1
ATOM 1742 C CA . ASP A 1 228 ? -35.312 12.203 -0.122 1 76.06 228 ASP A CA 1
ATOM 1743 C C . ASP A 1 228 ? -35.5 12.641 -1.574 1 76.06 228 ASP A C 1
ATOM 1745 O O . ASP A 1 228 ? -34.562 12.555 -2.375 1 76.06 228 ASP A O 1
ATOM 1749 N N . GLY A 1 229 ? -36.781 13.117 -2.062 1 64.38 229 GLY A N 1
ATOM 1750 C CA . GLY A 1 229 ? -37.062 14.055 -3.131 1 64.38 229 GLY A CA 1
ATOM 1751 C C . GLY A 1 229 ? -37.469 13.383 -4.43 1 64.38 229 GLY A C 1
ATOM 1752 O O . GLY A 1 229 ? -37.844 14.047 -5.398 1 64.38 229 GLY A O 1
ATOM 1753 N N . SER A 1 230 ? -36.875 12.031 -4.676 1 69.62 230 SER A N 1
ATOM 1754 C CA . SER A 1 230 ? -37.188 11.578 -6.031 1 69.62 230 SER A CA 1
ATOM 1755 C C . SER A 1 230 ? -38.375 10.641 -6.055 1 69.62 230 SER A C 1
ATOM 1757 O O . SER A 1 230 ? -38.594 9.883 -5.105 1 69.62 230 SER A O 1
ATOM 1759 N N . GLU A 1 231 ? -39.219 10.898 -7.09 1 77.31 231 GLU A N 1
ATOM 1760 C CA . GLU A 1 231 ? -40.375 10.031 -7.34 1 77.31 231 GLU A CA 1
ATOM 1761 C C . GLU A 1 231 ? -39.938 8.641 -7.762 1 77.31 231 GLU A C 1
ATOM 1763 O O . GLU A 1 231 ? -40.656 7.66 -7.559 1 77.31 231 GLU A O 1
ATOM 1768 N N . GLU A 1 232 ? -38.812 8.602 -8.203 1 86.19 232 GLU A N 1
ATOM 1769 C CA . GLU A 1 232 ? -38.312 7.301 -8.633 1 86.19 232 GLU A CA 1
ATOM 1770 C C . GLU A 1 232 ? -37.875 6.457 -7.434 1 86.19 232 GLU A C 1
ATOM 1772 O O . GLU A 1 232 ? -37.125 6.918 -6.582 1 86.19 232 GLU A O 1
ATOM 1777 N N . ARG A 1 233 ? -38.375 5.324 -7.402 1 90.31 233 ARG A N 1
ATOM 1778 C CA . ARG A 1 233 ? -38.125 4.426 -6.273 1 90.31 233 ARG A CA 1
ATOM 1779 C C . ARG A 1 233 ? -36.656 4.016 -6.184 1 90.31 233 ARG A C 1
ATOM 1781 O O . ARG A 1 233 ? -36.125 3.934 -5.09 1 90.31 233 ARG A O 1
ATOM 1788 N N . TRP A 1 234 ? -36.188 3.738 -7.418 1 93.12 234 TRP A N 1
ATOM 1789 C CA . TRP A 1 234 ? -34.844 3.154 -7.441 1 93.12 234 TRP A CA 1
ATOM 1790 C C . TRP A 1 234 ? -33.812 4.152 -7.98 1 93.12 234 TRP A C 1
ATOM 1792 O O . TRP A 1 234 ? -34.062 4.805 -9 1 93.12 234 TRP A O 1
ATOM 1802 N N . VAL A 1 235 ? -32.75 4.293 -7.309 1 94.44 235 VAL A N 1
ATOM 1803 C CA . VAL A 1 235 ? -31.547 4.922 -7.848 1 94.44 235 VAL A CA 1
ATOM 1804 C C . VAL A 1 235 ? -30.375 3.945 -7.785 1 94.44 235 VAL A C 1
ATOM 1806 O O . VAL A 1 235 ? -30.109 3.354 -6.734 1 94.44 235 VAL A O 1
ATOM 1809 N N . CYS A 1 236 ? -29.734 3.764 -8.93 1 95.5 236 CYS A N 1
ATOM 1810 C CA . CYS A 1 236 ? -28.781 2.666 -9.047 1 95.5 236 CYS A CA 1
ATOM 1811 C C . CYS A 1 236 ? -27.359 3.193 -9.258 1 95.5 236 CYS A C 1
ATOM 1813 O O . CYS A 1 236 ? -27.172 4.289 -9.797 1 95.5 236 CYS A O 1
ATOM 1815 N N . ALA A 1 237 ? -26.406 2.467 -8.75 1 94.5 237 ALA A N 1
ATOM 1816 C CA . ALA A 1 237 ? -25 2.717 -9 1 94.5 237 ALA A CA 1
ATOM 1817 C C . ALA A 1 237 ? -24.422 1.712 -10 1 94.5 237 ALA A C 1
ATOM 1819 O O . ALA A 1 237 ? -24.672 0.508 -9.883 1 94.5 237 ALA A O 1
ATOM 1820 N N . ARG A 1 238 ? -23.719 2.23 -10.977 1 95.69 238 ARG A N 1
ATOM 1821 C CA . ARG A 1 238 ? -23.031 1.345 -11.906 1 95.69 238 ARG A CA 1
ATOM 1822 C C . ARG A 1 238 ? -21.922 0.569 -11.203 1 95.69 238 ARG A C 1
ATOM 1824 O O . ARG A 1 238 ? -21.797 -0.645 -11.383 1 95.69 238 ARG A O 1
ATOM 1831 N N . SER A 1 239 ? -21.156 1.232 -10.516 1 94 239 SER A N 1
ATOM 1832 C CA . SER A 1 239 ? -20.125 0.687 -9.641 1 94 239 SER A CA 1
ATOM 1833 C C . SER A 1 239 ? -20.188 1.305 -8.25 1 94 239 SER A C 1
ATOM 1835 O O . SER A 1 239 ? -20.422 2.508 -8.109 1 94 239 SER A O 1
ATOM 1837 N N . PHE A 1 240 ? -20.031 0.448 -7.266 1 91.75 240 PHE A N 1
ATOM 1838 C CA . PHE A 1 240 ? -20.203 0.874 -5.879 1 91.75 240 PHE A CA 1
ATOM 1839 C C . PHE A 1 240 ? -19.203 0.17 -4.973 1 91.75 240 PHE A C 1
ATOM 1841 O O . PHE A 1 240 ? -19.234 -1.053 -4.824 1 91.75 240 PHE A O 1
ATOM 1848 N N . ILE A 1 241 ? -18.266 0.928 -4.426 1 89 241 ILE A N 1
ATOM 1849 C CA . ILE A 1 241 ? -17.312 0.354 -3.482 1 89 241 ILE A CA 1
ATOM 1850 C C . ILE A 1 241 ? -17.812 0.532 -2.055 1 89 241 ILE A C 1
ATOM 1852 O O . ILE A 1 241 ? -18.234 1.63 -1.667 1 89 241 ILE A O 1
ATOM 1856 N N . VAL A 1 242 ? -17.766 -0.601 -1.388 1 83.06 242 VAL A N 1
ATOM 1857 C CA . VAL A 1 242 ? -18.125 -0.597 0.028 1 83.06 242 VAL A CA 1
ATOM 1858 C C . VAL A 1 242 ? -17 -1.25 0.84 1 83.06 242 VAL A C 1
ATOM 1860 O O . VAL A 1 242 ? -16.453 -2.271 0.431 1 83.06 242 VAL A O 1
ATOM 1863 N N . GLY A 1 243 ? -16.625 -0.613 1.955 1 76.75 243 GLY A N 1
ATOM 1864 C CA . GLY A 1 243 ? -15.594 -1.16 2.822 1 76.75 243 GLY A CA 1
ATOM 1865 C C . GLY A 1 243 ? -14.234 -0.543 2.588 1 76.75 243 GLY A C 1
ATOM 1866 O O . GLY A 1 243 ? -13.523 -0.929 1.655 1 76.75 243 GLY A O 1
ATOM 1867 N N . THR A 1 244 ? -13.797 0.457 3.418 1 66.19 244 THR A N 1
ATOM 1868 C CA . THR A 1 244 ? -12.523 1.146 3.246 1 66.19 244 THR A CA 1
ATOM 1869 C C . THR A 1 244 ? -11.656 0.997 4.492 1 66.19 244 THR A C 1
ATOM 1871 O O . THR A 1 244 ? -10.578 1.591 4.582 1 66.19 244 THR A O 1
ATOM 1874 N N . GLY A 1 245 ? -12.133 0.306 5.598 1 59.06 245 GLY A N 1
ATOM 1875 C CA . GLY A 1 245 ? -11.648 0.488 6.957 1 59.06 245 GLY A CA 1
ATOM 1876 C C . GLY A 1 245 ? -10.188 0.112 7.125 1 59.06 245 GLY A C 1
ATOM 1877 O O . GLY A 1 245 ? -9.453 0.773 7.859 1 59.06 245 GLY A O 1
ATOM 1878 N N . ASP A 1 246 ? -9.492 -0.864 6.488 1 62.28 246 ASP A N 1
ATOM 1879 C CA . ASP A 1 246 ? -8.117 -1.226 6.82 1 62.28 246 ASP A CA 1
ATOM 1880 C C . ASP A 1 246 ? -7.125 -0.272 6.16 1 62.28 246 ASP A C 1
ATOM 1882 O O . ASP A 1 246 ? -5.914 -0.401 6.352 1 62.28 246 ASP A O 1
ATOM 1886 N N . PHE A 1 247 ? -7.738 0.734 5.621 1 69 247 PHE A N 1
ATOM 1887 C CA . PHE A 1 247 ? -6.871 1.611 4.844 1 69 247 PHE A CA 1
ATOM 1888 C C . PHE A 1 247 ? -6.672 2.945 5.555 1 69 247 PHE A C 1
ATOM 1890 O O . PHE A 1 247 ? -5.863 3.77 5.125 1 69 247 PHE A O 1
ATOM 1897 N N . GLY A 1 248 ? -7.355 3.025 6.762 1 68.19 248 GLY A N 1
ATOM 1898 C CA . GLY A 1 248 ? -7.262 4.285 7.48 1 68.19 248 GLY A CA 1
ATOM 1899 C C . GLY A 1 248 ? -6.102 4.332 8.453 1 68.19 248 GLY A C 1
ATOM 1900 O O . GLY A 1 248 ? -5.469 3.311 8.727 1 68.19 248 GLY A O 1
ATOM 1901 N N . PHE A 1 249 ? -5.766 5.504 8.969 1 68.06 249 PHE A N 1
ATOM 1902 C CA . PHE A 1 249 ? -4.684 5.746 9.914 1 68.06 249 PHE A CA 1
ATOM 1903 C C . PHE A 1 249 ? -4.949 5.035 11.234 1 68.06 249 PHE A C 1
ATOM 1905 O O . PHE A 1 249 ? -4.02 4.586 11.906 1 68.06 249 PHE A O 1
ATOM 1912 N N . SER A 1 250 ? -6.227 4.984 11.578 1 56.06 250 SER A N 1
ATOM 1913 C CA . SER A 1 250 ? -6.602 4.426 12.875 1 56.06 250 SER A CA 1
ATOM 1914 C C . SER A 1 250 ? -6.516 2.904 12.867 1 56.06 250 SER A C 1
ATOM 1916 O O . SER A 1 250 ? -6.449 2.277 13.93 1 56.06 250 SER A O 1
ATOM 1918 N N . THR A 1 251 ? -6.73 2.314 11.734 1 51.97 251 THR A N 1
ATOM 1919 C CA . THR A 1 251 ? -6.586 0.864 11.695 1 51.97 251 THR A CA 1
ATOM 1920 C C . THR A 1 251 ? -5.234 0.436 12.25 1 51.97 251 THR A C 1
ATOM 1922 O O . THR A 1 251 ? -5.125 -0.615 12.891 1 51.97 251 THR A O 1
ATOM 1925 N N . VAL A 1 252 ? -4.332 1.339 12.297 1 44.84 252 VAL A N 1
ATOM 1926 C CA . VAL A 1 252 ? -2.969 1.119 12.773 1 44.84 252 VAL A CA 1
ATOM 1927 C C . VAL A 1 252 ? -2.963 1.014 14.297 1 44.84 252 VAL A C 1
ATOM 1929 O O . VAL A 1 252 ? -2.24 0.191 14.867 1 44.84 252 VAL A O 1
ATOM 1932 N N . HIS A 1 253 ? -3.719 1.764 14.977 1 41.47 253 HIS A N 1
ATOM 1933 C CA . HIS A 1 253 ? -3.604 1.92 16.422 1 41.47 253 HIS A CA 1
ATOM 1934 C C . HIS A 1 253 ? -4.094 0.674 17.156 1 41.47 253 HIS A C 1
ATOM 1936 O O . HIS A 1 253 ? -3.584 0.337 18.219 1 41.47 253 HIS A O 1
ATOM 1942 N N . ARG A 1 254 ? -5.129 0.218 16.75 1 38.28 254 ARG A N 1
ATOM 1943 C CA . ARG A 1 254 ? -5.695 -0.815 17.625 1 38.28 254 ARG A CA 1
ATOM 1944 C C . ARG A 1 254 ? -4.82 -2.064 17.625 1 38.28 254 ARG A C 1
ATOM 1946 O O . ARG A 1 254 ? -5.152 -3.057 18.281 1 38.28 254 ARG A O 1
ATOM 1953 N N . LEU A 1 255 ? -3.855 -1.973 16.797 1 38.06 255 LEU A N 1
ATOM 1954 C CA . LEU A 1 255 ? -2.934 -3.076 17.031 1 38.06 255 LEU A CA 1
ATOM 1955 C C . LEU A 1 255 ? -2.26 -2.932 18.391 1 38.06 255 LEU A C 1
ATOM 1957 O O . LEU A 1 255 ? -1.114 -3.35 18.578 1 38.06 255 LEU A O 1
ATOM 1961 N N . LEU A 1 256 ? -2.672 -2.227 19.297 1 33.38 256 LEU A N 1
ATOM 1962 C CA . LEU A 1 256 ? -2.064 -1.787 20.547 1 33.38 256 LEU A CA 1
ATOM 1963 C C . LEU A 1 256 ? -1.427 -2.961 21.281 1 33.38 256 LEU A C 1
ATOM 1965 O O . LEU A 1 256 ? -0.412 -2.795 21.969 1 33.38 256 LEU A O 1
ATOM 1969 N N . ASN A 1 257 ? -2.137 -3.838 21.672 1 36.62 257 ASN A N 1
ATOM 1970 C CA . ASN A 1 257 ? -1.647 -4.609 22.812 1 36.62 257 ASN A CA 1
ATOM 1971 C C . ASN A 1 257 ? -0.399 -5.41 22.438 1 36.62 257 ASN A C 1
ATOM 1973 O O . ASN A 1 257 ? 0.078 -6.219 23.25 1 36.62 257 ASN A O 1
ATOM 1977 N N . GLY A 1 258 ? 0.426 -4.922 21.172 1 37.06 258 GLY A N 1
ATOM 1978 C CA . GLY A 1 258 ? 1.788 -5.23 20.766 1 37.06 258 GLY A CA 1
ATOM 1979 C C . GLY A 1 258 ? 2.281 -4.355 19.625 1 37.06 258 GLY A C 1
ATOM 1980 O O . GLY A 1 258 ? 1.516 -3.574 19.062 1 37.06 258 GLY A O 1
ATOM 1981 N N . THR A 1 259 ? 3.635 -3.814 19.641 1 39.53 259 THR A N 1
ATOM 1982 C CA . THR A 1 259 ? 4.34 -2.943 18.703 1 39.53 259 THR A CA 1
ATOM 1983 C C . THR A 1 259 ? 3.943 -3.262 17.266 1 39.53 259 THR A C 1
ATOM 1985 O O . THR A 1 259 ? 4.398 -4.254 16.703 1 39.53 259 THR A O 1
ATOM 1988 N N . ARG A 1 260 ? 2.613 -3.221 16.938 1 45.19 260 ARG A N 1
ATOM 1989 C CA . ARG A 1 260 ? 2.309 -3.682 15.586 1 45.19 260 ARG A CA 1
ATOM 1990 C C . ARG A 1 260 ? 2.74 -2.652 14.547 1 45.19 260 ARG A C 1
ATOM 1992 O O . ARG A 1 260 ? 2.525 -1.452 14.727 1 45.19 260 ARG A O 1
ATOM 1999 N N . ARG A 1 261 ? 3.676 -2.949 13.711 1 47.47 261 ARG A N 1
ATOM 2000 C CA . ARG A 1 261 ? 4.246 -2.213 12.586 1 47.47 261 ARG A CA 1
ATOM 2001 C C . ARG A 1 261 ? 3.154 -1.755 11.625 1 47.47 261 ARG A C 1
ATOM 2003 O O . ARG A 1 261 ? 2.256 -2.527 11.289 1 47.47 261 ARG A O 1
ATOM 2010 N N . ARG A 1 262 ? 2.83 -0.424 11.508 1 54.81 262 ARG A N 1
ATOM 2011 C CA . ARG A 1 262 ? 1.935 0.132 10.5 1 54.81 262 ARG A CA 1
ATOM 2012 C C . ARG A 1 262 ? 2.484 -0.096 9.102 1 54.81 262 ARG A C 1
ATOM 2014 O O . ARG A 1 262 ? 3.676 0.099 8.852 1 54.81 262 ARG A O 1
ATOM 2021 N N . PRO A 1 263 ? 1.665 -0.774 8.227 1 58.25 263 PRO A N 1
ATOM 2022 C CA . PRO A 1 263 ? 2.172 -0.887 6.855 1 58.25 263 PRO A CA 1
ATOM 2023 C C . PRO A 1 263 ? 2.445 0.471 6.215 1 58.25 263 PRO A C 1
ATOM 2025 O O . PRO A 1 263 ? 1.843 1.475 6.602 1 58.25 263 PRO A O 1
ATOM 2028 N N . PRO A 1 264 ? 3.406 0.476 5.344 1 64.44 264 PRO A N 1
ATOM 2029 C CA . PRO A 1 264 ? 3.658 1.699 4.578 1 64.44 264 PRO A CA 1
ATOM 2030 C C . PRO A 1 264 ? 2.424 2.191 3.828 1 64.44 264 PRO A C 1
ATOM 2032 O O . PRO A 1 264 ? 1.639 1.382 3.326 1 64.44 264 PRO A O 1
ATOM 2035 N N . LYS A 1 265 ? 2.109 3.43 4.031 1 77.06 265 LYS A N 1
ATOM 2036 C CA . LYS A 1 265 ? 1.046 4.07 3.266 1 77.06 265 LYS A CA 1
ATOM 2037 C C . LYS A 1 265 ? 1.549 4.523 1.898 1 77.06 265 LYS A C 1
ATOM 2039 O O . LYS A 1 265 ? 1.78 5.715 1.681 1 77.06 265 LYS A O 1
ATOM 2044 N N . LEU A 1 266 ? 1.617 3.588 0.984 1 79.69 266 LEU A N 1
ATOM 2045 C CA . LEU A 1 266 ? 2.309 3.723 -0.293 1 79.69 266 LEU A CA 1
ATOM 2046 C C . LEU A 1 266 ? 1.66 4.805 -1.15 1 79.69 266 LEU A C 1
ATOM 2048 O O . LEU A 1 266 ? 2.348 5.508 -1.893 1 79.69 266 LEU A O 1
ATOM 2052 N N . LEU A 1 267 ? 0.376 4.992 -0.984 1 88.44 267 LEU A N 1
ATOM 2053 C CA . LEU A 1 267 ? -0.325 5.855 -1.93 1 88.44 267 LEU A CA 1
ATOM 2054 C C . LEU A 1 267 ? -0.576 7.23 -1.327 1 88.44 267 LEU A C 1
ATOM 2056 O O . LEU A 1 267 ? -1.258 8.062 -1.931 1 88.44 267 LEU A O 1
ATOM 2060 N N . TRP A 1 268 ? 0.053 7.488 -0.194 1 86.94 268 TRP A N 1
ATOM 2061 C CA . TRP A 1 268 ? -0.185 8.75 0.5 1 86.94 268 TRP A CA 1
ATOM 2062 C C . TRP A 1 268 ? 0.245 9.938 -0.358 1 86.94 268 TRP A C 1
ATOM 2064 O O . TRP A 1 268 ? -0.509 10.898 -0.522 1 86.94 268 TRP A O 1
ATOM 2074 N N . GLY A 1 269 ? 1.436 9.852 -0.956 1 84.75 269 GLY A N 1
ATOM 2075 C CA . GLY A 1 269 ? 1.909 10.922 -1.818 1 84.75 269 GLY A CA 1
ATOM 2076 C C . GLY A 1 269 ? 1 11.18 -3.006 1 84.75 269 GLY A C 1
ATOM 2077 O O . GLY A 1 269 ? 0.743 12.328 -3.361 1 84.75 269 GLY A O 1
ATOM 2078 N N . ASP A 1 270 ? 0.495 10.164 -3.619 1 86.12 270 ASP A N 1
ATOM 2079 C CA . ASP A 1 270 ? -0.402 10.273 -4.766 1 86.12 270 ASP A CA 1
ATOM 2080 C C . ASP A 1 270 ? -1.735 10.898 -4.359 1 86.12 270 ASP A C 1
ATOM 2082 O O . ASP A 1 270 ? -2.305 11.695 -5.105 1 86.12 270 ASP A O 1
ATOM 2086 N N . PHE A 1 271 ? -2.119 10.523 -3.211 1 89.38 271 PHE A N 1
ATOM 2087 C CA . PHE A 1 271 ? -3.363 11.047 -2.658 1 89.38 271 PHE A CA 1
ATOM 2088 C C . PHE A 1 271 ? -3.262 12.547 -2.422 1 89.38 271 PHE A C 1
ATOM 2090 O O . PHE A 1 271 ? -4.113 13.312 -2.883 1 89.38 271 PHE A O 1
ATOM 2097 N N . ILE A 1 272 ? -2.211 12.984 -1.774 1 89.69 272 ILE A N 1
ATOM 2098 C CA . ILE A 1 272 ? -1.991 14.398 -1.496 1 89.69 272 ILE A CA 1
ATOM 2099 C C . ILE A 1 272 ? -1.779 15.156 -2.807 1 89.69 272 ILE A C 1
ATOM 2101 O O . ILE A 1 272 ? -2.311 16.25 -2.988 1 89.69 272 ILE A O 1
ATOM 2105 N N . GLY A 1 273 ? -1.049 14.539 -3.68 1 84.94 273 GLY A N 1
ATOM 2106 C CA . GLY A 1 273 ? -0.841 15.148 -4.984 1 84.94 273 GLY A CA 1
ATOM 2107 C C . GLY A 1 273 ? -2.135 15.406 -5.734 1 84.94 273 GLY A C 1
ATOM 2108 O O . GLY A 1 273 ? -2.281 16.453 -6.383 1 84.94 273 GLY A O 1
ATOM 2109 N N . ARG A 1 274 ? -3.012 14.523 -5.641 1 86.44 274 ARG A N 1
ATOM 2110 C CA . ARG A 1 274 ? -4.305 14.695 -6.293 1 86.44 274 ARG A CA 1
ATOM 2111 C C . ARG A 1 274 ? -5.043 15.906 -5.734 1 86.44 274 ARG A C 1
ATOM 2113 O O . ARG A 1 274 ? -5.609 16.703 -6.488 1 86.44 274 ARG A O 1
ATOM 2120 N N . ILE A 1 275 ? -5.051 16.016 -4.422 1 89.25 275 ILE A N 1
ATOM 2121 C CA . ILE A 1 275 ? -5.734 17.125 -3.764 1 89.25 275 ILE A CA 1
ATOM 2122 C C . ILE A 1 275 ? -5.09 18.453 -4.172 1 89.25 275 ILE A C 1
ATOM 2124 O O . ILE A 1 275 ? -5.789 19.406 -4.535 1 89.25 275 ILE A O 1
ATOM 2128 N N . ILE A 1 276 ? -3.83 18.469 -4.219 1 87.19 276 ILE A N 1
ATOM 2129 C CA . ILE A 1 276 ? -3.094 19.672 -4.551 1 87.19 276 ILE A CA 1
ATOM 2130 C C . ILE A 1 276 ? -3.404 20.094 -5.988 1 87.19 276 ILE A C 1
ATOM 2132 O O . ILE A 1 276 ? -3.699 21.25 -6.258 1 87.19 276 ILE A O 1
ATOM 2136 N N . ARG A 1 277 ? -3.42 19.188 -6.867 1 83.81 277 ARG A N 1
ATOM 2137 C CA . ARG A 1 277 ? -3.654 19.484 -8.273 1 83.81 277 ARG A CA 1
ATOM 2138 C C . ARG A 1 277 ? -5.039 20.078 -8.492 1 83.81 277 ARG A C 1
ATOM 2140 O O . ARG A 1 277 ? -5.227 20.938 -9.352 1 83.81 277 ARG A O 1
ATOM 2147 N N . ARG A 1 278 ? -5.887 19.734 -7.699 1 85.25 278 ARG A N 1
ATOM 2148 C CA . ARG A 1 278 ? -7.266 20.156 -7.91 1 85.25 278 ARG A CA 1
ATOM 2149 C C . ARG A 1 278 ? -7.574 21.438 -7.141 1 85.25 278 ARG A C 1
ATOM 2151 O O . ARG A 1 278 ? -8.32 22.297 -7.621 1 85.25 278 ARG A O 1
ATOM 2158 N N . LEU A 1 279 ? -6.988 21.594 -5.934 1 87.31 279 LEU A N 1
A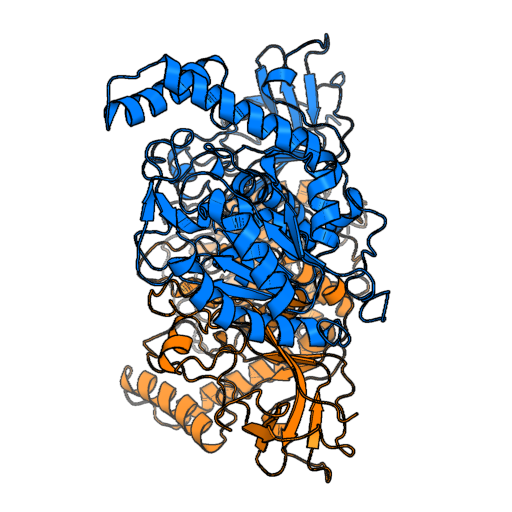TOM 2159 C CA . LEU A 1 279 ? -7.301 22.75 -5.098 1 87.31 279 LEU A CA 1
ATOM 2160 C C . LEU A 1 279 ? -6.375 23.922 -5.418 1 87.31 279 LEU A C 1
ATOM 2162 O O . LEU A 1 279 ? -6.703 25.078 -5.125 1 87.31 279 LEU A O 1
ATOM 2166 N N . ASP A 1 280 ? -5.215 23.594 -5.918 1 82.06 280 ASP A N 1
ATOM 2167 C CA . ASP A 1 280 ? -4.238 24.609 -6.309 1 82.06 280 ASP A CA 1
ATOM 2168 C C . ASP A 1 280 ? -3.613 24.266 -7.66 1 82.06 280 ASP A C 1
ATOM 2170 O O . ASP A 1 280 ? -2.426 23.938 -7.738 1 82.06 280 ASP A O 1
ATOM 2174 N N . PRO A 1 281 ? -4.383 24.438 -8.672 1 73.75 281 PRO A N 1
ATOM 2175 C CA . PRO A 1 281 ? -3.91 24.047 -10 1 73.75 281 PRO A CA 1
ATOM 2176 C C . PRO A 1 281 ? -2.682 24.828 -10.445 1 73.75 281 PRO A C 1
ATOM 2178 O O . PRO A 1 281 ? -1.988 24.422 -11.383 1 73.75 281 PRO A O 1
ATOM 2181 N N . SER A 1 282 ? -2.482 25.969 -9.844 1 73.88 282 SER A N 1
ATOM 2182 C CA . SER A 1 282 ? -1.338 26.797 -10.219 1 73.88 282 SER A CA 1
ATOM 2183 C C . SER A 1 282 ? -0.029 26.172 -9.75 1 73.88 282 SER A C 1
ATOM 2185 O O . SER A 1 282 ? 1.047 26.531 -10.234 1 73.88 282 SER A O 1
ATOM 2187 N N . ARG A 1 283 ? -0.193 25.172 -8.883 1 73.88 283 ARG A N 1
ATOM 2188 C CA . ARG A 1 283 ? 1.001 24.5 -8.375 1 73.88 283 ARG A CA 1
ATOM 2189 C C . ARG A 1 283 ? 1.484 23.438 -9.359 1 73.88 283 ARG A C 1
ATOM 2191 O O . ARG A 1 283 ? 0.688 22.641 -9.859 1 73.88 283 ARG A O 1
ATOM 2198 N N . PRO A 1 284 ? 2.602 23.516 -9.883 1 55.81 284 PRO A N 1
ATOM 2199 C CA . PRO A 1 284 ? 3.08 22.484 -10.805 1 55.81 284 PRO A CA 1
ATOM 2200 C C . PRO A 1 284 ? 3.012 21.078 -10.203 1 55.81 284 PRO A C 1
ATOM 2202 O O . PRO A 1 284 ? 3.262 20.906 -9.008 1 55.81 284 PRO A O 1
ATOM 2205 N N . SER A 1 285 ? 2.135 20.203 -10.836 1 50.19 285 SER A N 1
ATOM 2206 C CA . SER A 1 285 ? 1.914 18.828 -10.391 1 50.19 285 SER A CA 1
ATOM 2207 C C . SER A 1 285 ? 3.221 18.047 -10.344 1 50.19 285 SER A C 1
ATOM 2209 O O . SER A 1 285 ? 3.295 16.984 -9.719 1 50.19 285 SER A O 1
ATOM 2211 N N . ASP A 1 286 ? 3.922 18.047 -11.461 1 44.69 286 ASP A N 1
ATOM 2212 C CA . ASP A 1 286 ? 5.004 17.125 -11.781 1 44.69 286 ASP A CA 1
ATOM 2213 C C . ASP A 1 286 ? 6.062 17.109 -10.68 1 44.69 286 ASP A C 1
ATOM 2215 O O . ASP A 1 286 ? 6.691 18.141 -10.406 1 44.69 286 ASP A O 1
ATOM 2219 N N . ALA A 1 287 ? 5.883 16.188 -9.812 1 42.03 287 ALA A N 1
ATOM 2220 C CA . ALA A 1 287 ? 6.984 15.867 -8.906 1 42.03 287 ALA A CA 1
ATOM 2221 C C . ALA A 1 287 ? 8.336 16.109 -9.578 1 42.03 287 ALA A C 1
ATOM 2223 O O . ALA A 1 287 ? 9.352 16.266 -8.898 1 42.03 287 ALA A O 1
ATOM 2224 N N . ARG A 1 288 ? 8.289 15.617 -10.836 1 37.06 288 ARG A N 1
ATOM 2225 C CA . ARG A 1 288 ? 9.516 15.789 -11.602 1 37.06 288 ARG A CA 1
ATOM 2226 C C . ARG A 1 288 ? 9.812 17.266 -11.836 1 37.06 288 ARG A C 1
ATOM 2228 O O . ARG A 1 288 ? 10.773 17.609 -12.523 1 37.06 288 ARG A O 1
ATOM 2235 N N . VAL A 1 289 ? 8.695 17.891 -12.047 1 36.03 289 VAL A N 1
ATOM 2236 C CA . VAL A 1 289 ? 9.055 19.297 -12.164 1 36.03 289 VAL A CA 1
ATOM 2237 C C . VAL A 1 289 ? 9.984 19.688 -11.008 1 36.03 289 VAL A C 1
ATOM 2239 O O . VAL A 1 289 ? 9.531 19.828 -9.867 1 36.03 289 VAL A O 1
ATOM 2242 N N . GLN A 1 290 ? 10.844 18.859 -10.844 1 36.09 290 GLN A N 1
ATOM 2243 C CA . GLN A 1 290 ? 12.07 19.156 -10.109 1 36.09 290 GLN A CA 1
ATOM 2244 C C . GLN A 1 290 ? 12.133 20.641 -9.711 1 36.09 290 GLN A C 1
ATOM 2246 O O . GLN A 1 290 ? 11.359 21.453 -10.219 1 36.09 290 GLN A O 1
ATOM 2251 N N . TRP A 1 291 ? 13.406 20.859 -9.648 1 34.69 291 TRP A N 1
ATOM 2252 C CA . TRP A 1 291 ? 14.469 21.719 -9.148 1 34.69 291 TRP A CA 1
ATOM 2253 C C . TRP A 1 291 ? 14.367 23.125 -9.758 1 34.69 291 TRP A C 1
ATOM 2255 O O . TRP A 1 291 ? 15.289 23.922 -9.625 1 34.69 291 TRP A O 1
ATOM 2265 N N . GLY A 1 292 ? 13.82 23.047 -10.961 1 33.47 292 GLY A N 1
ATOM 2266 C CA . GLY A 1 292 ? 14.195 24.422 -11.305 1 33.47 292 GLY A CA 1
ATOM 2267 C C . GLY A 1 292 ? 13.859 25.422 -10.211 1 33.47 292 GLY A C 1
ATOM 2268 O O . GLY A 1 292 ? 13.062 25.125 -9.32 1 33.47 292 GLY A O 1
ATOM 2269 N N . ALA A 1 293 ? 14.82 26.172 -10.117 1 38.16 293 ALA A N 1
ATOM 2270 C CA . ALA A 1 293 ? 14.984 27.453 -9.445 1 38.16 293 ALA A CA 1
ATOM 2271 C C . ALA A 1 293 ? 13.656 28.188 -9.336 1 38.16 293 ALA A C 1
ATOM 2273 O O . ALA A 1 293 ? 13.398 29.141 -10.078 1 38.16 293 ALA A O 1
ATOM 2274 N N . ARG A 1 294 ? 12.641 27.531 -9.711 1 41.59 294 ARG A N 1
ATOM 2275 C CA . ARG A 1 294 ? 11.758 28.688 -9.617 1 41.59 294 ARG A CA 1
ATOM 2276 C C . ARG A 1 294 ? 12.008 29.453 -8.32 1 41.59 294 ARG A C 1
ATOM 2278 O O . ARG A 1 294 ? 12.625 28.922 -7.387 1 41.59 294 ARG A O 1
ATOM 2285 N N . ARG A 1 295 ? 11.195 30.625 -8.188 1 44.31 295 ARG A N 1
ATOM 2286 C CA . ARG A 1 295 ? 11.508 31.812 -7.395 1 44.31 295 ARG A CA 1
ATOM 2287 C C . ARG A 1 295 ? 11.523 31.484 -5.902 1 44.31 295 ARG A C 1
ATOM 2289 O O . ARG A 1 295 ? 10.469 31.297 -5.293 1 44.31 295 ARG A O 1
ATOM 2296 N N . SER A 1 296 ? 12.648 30.547 -5.461 1 49.53 296 SER A N 1
ATOM 2297 C CA . SER A 1 296 ? 13.047 30.656 -4.059 1 49.53 296 SER A CA 1
ATOM 2298 C C . SER A 1 296 ? 12.453 31.891 -3.404 1 49.53 296 SER A C 1
ATOM 2300 O O . SER A 1 296 ? 12.195 31.906 -2.199 1 49.53 296 SER A O 1
ATOM 2302 N N . GLU A 1 297 ? 12.32 32.875 -4.367 1 52.34 297 GLU A N 1
ATOM 2303 C CA . GLU A 1 297 ? 12.133 34.25 -3.83 1 52.34 297 GLU A CA 1
ATOM 2304 C C . GLU A 1 297 ? 10.781 34.375 -3.135 1 52.34 297 GLU A C 1
ATOM 2306 O O . GLU A 1 297 ? 10.555 35.312 -2.387 1 52.34 297 GLU A O 1
ATOM 2311 N N . ARG A 1 298 ? 9.984 33.062 -3.15 1 72.5 298 ARG A N 1
ATOM 2312 C CA . ARG A 1 298 ? 8.688 33.344 -2.545 1 72.5 298 ARG A CA 1
ATOM 2313 C C . ARG A 1 298 ? 8.328 32.312 -1.499 1 72.5 298 ARG A C 1
ATOM 2315 O O . ARG A 1 298 ? 7.18 32.219 -1.066 1 72.5 298 ARG A O 1
ATOM 2322 N N . ARG A 1 299 ? 9.547 31.609 -1.031 1 88.56 299 ARG A N 1
ATOM 2323 C CA . ARG A 1 299 ? 9.258 30.625 0.003 1 88.56 299 ARG A CA 1
ATOM 2324 C C . ARG A 1 299 ? 9.297 31.266 1.391 1 88.56 299 ARG A C 1
ATOM 2326 O O . ARG A 1 299 ? 10.031 32.219 1.616 1 88.56 299 ARG A O 1
ATOM 2333 N N . CYS A 1 300 ? 8.516 30.781 2.246 1 94.75 300 CYS A N 1
ATOM 2334 C CA . CYS A 1 300 ? 8.438 31.297 3.609 1 94.75 300 CYS A CA 1
ATOM 2335 C C . CYS A 1 300 ? 8.445 30.156 4.621 1 94.75 300 CYS A C 1
ATOM 2337 O O . CYS A 1 300 ? 8.461 28.984 4.242 1 94.75 300 CYS A O 1
ATOM 2339 N N . ALA A 1 301 ? 8.633 30.547 5.836 1 97.19 301 ALA A N 1
ATOM 2340 C CA . ALA A 1 301 ? 8.391 29.625 6.949 1 97.19 301 ALA A CA 1
ATOM 2341 C C . ALA A 1 301 ? 6.992 29.828 7.523 1 97.19 301 ALA A C 1
ATOM 2343 O O . ALA A 1 301 ? 6.453 30.938 7.508 1 97.19 301 ALA A O 1
ATOM 2344 N N . LEU A 1 302 ? 6.441 28.75 7.957 1 98 302 LEU A N 1
ATOM 2345 C CA . LEU A 1 302 ? 5.082 28.797 8.484 1 98 302 LEU A CA 1
ATOM 2346 C C . LEU A 1 302 ? 5.039 28.297 9.93 1 98 302 LEU A C 1
ATOM 2348 O O . LEU A 1 302 ? 5.641 27.281 10.258 1 98 302 LEU A O 1
ATOM 2352 N N . LEU A 1 303 ? 4.402 29.062 10.734 1 97.88 303 LEU A N 1
ATOM 2353 C CA . LEU A 1 303 ? 4.094 28.656 12.102 1 97.88 303 LEU A CA 1
ATOM 2354 C C . LEU A 1 303 ? 2.598 28.406 12.273 1 97.88 303 LEU A C 1
ATOM 2356 O O . LEU A 1 303 ? 1.795 29.344 12.195 1 97.88 303 LEU A O 1
ATOM 2360 N N . VAL A 1 304 ? 2.268 27.109 12.523 1 97.06 304 VAL A N 1
ATOM 2361 C CA . VAL A 1 304 ? 0.866 26.734 12.664 1 97.06 304 VAL A CA 1
ATOM 2362 C C . VAL A 1 304 ? 0.387 27.031 14.078 1 97.06 304 VAL A C 1
ATOM 2364 O O . VAL A 1 304 ? 0.96 26.547 15.055 1 97.06 304 VAL A O 1
ATOM 2367 N N . VAL A 1 305 ? -0.666 27.797 14.133 1 95.56 305 VAL A N 1
ATOM 2368 C CA . VAL A 1 305 ? -1.243 28.188 15.414 1 95.56 305 VAL A CA 1
ATOM 2369 C C . VAL A 1 305 ? -2.398 27.25 15.773 1 95.56 305 VAL A C 1
ATOM 2371 O O . VAL A 1 305 ? -3.299 27.031 14.961 1 95.56 305 VAL A O 1
ATOM 2374 N N . LYS A 1 306 ? -2.258 26.703 16.844 1 90.75 306 LYS A N 1
ATOM 2375 C CA . LYS A 1 306 ? -3.283 25.859 17.453 1 90.75 306 LYS A CA 1
ATOM 2376 C C . LYS A 1 306 ? -3.613 26.312 18.875 1 90.75 306 LYS A C 1
ATOM 2378 O O . LYS A 1 306 ? -2.758 26.859 19.562 1 90.75 306 LYS A O 1
ATOM 2383 N N . HIS A 1 307 ? -4.863 26.078 19.234 1 87 307 HIS A N 1
ATOM 2384 C CA . HIS A 1 307 ? -5.277 26.375 20.609 1 87 307 HIS A CA 1
ATOM 2385 C C . HIS A 1 307 ? -5.746 25.125 21.328 1 87 307 HIS A C 1
ATOM 2387 O O . HIS A 1 307 ? -6.195 24.172 20.688 1 87 307 HIS A O 1
ATOM 2393 N N . GLY A 1 308 ? -5.496 25.078 22.594 1 83.25 308 GLY A N 1
ATOM 2394 C CA . GLY A 1 308 ? -5.988 23.953 23.391 1 83.25 308 GLY A CA 1
ATOM 2395 C C . GLY A 1 308 ? -4.918 22.922 23.688 1 83.25 308 GLY A C 1
ATOM 2396 O O . GLY A 1 308 ? -3.762 23.281 23.938 1 83.25 308 GLY A O 1
ATOM 2397 N N . ARG A 1 309 ? -5.293 21.719 23.703 1 79.25 309 ARG A N 1
ATOM 2398 C CA . ARG A 1 309 ? -4.449 20.625 24.203 1 79.25 309 ARG A CA 1
ATOM 2399 C C . ARG A 1 309 ? -3.156 20.531 23.406 1 79.25 309 ARG A C 1
ATOM 2401 O O . ARG A 1 309 ? -3.186 20.453 22.172 1 79.25 309 ARG A O 1
ATOM 2408 N N . ARG A 1 310 ? -1.975 20.625 24.172 1 78.56 310 ARG A N 1
ATOM 2409 C CA . ARG A 1 310 ? -0.629 20.438 23.641 1 78.56 310 ARG A CA 1
ATOM 2410 C C . ARG A 1 310 ? -0.255 21.578 22.688 1 78.56 310 ARG A C 1
ATOM 2412 O O . ARG A 1 310 ? 0.571 21.391 21.797 1 78.56 310 ARG A O 1
ATOM 2419 N N . ALA A 1 311 ? -0.93 22.656 22.844 1 88.81 311 ALA A N 1
ATOM 2420 C CA . ALA A 1 311 ? -0.578 23.844 22.078 1 88.81 311 ALA A CA 1
ATOM 2421 C C . ALA A 1 311 ? 0.474 24.672 22.812 1 88.81 311 ALA A C 1
ATOM 2423 O O . ALA A 1 311 ? 0.764 24.438 23.984 1 88.81 311 ALA A O 1
ATOM 2424 N N . VAL A 1 312 ? 1.055 25.438 22.031 1 90.12 312 VAL A N 1
ATOM 2425 C CA . VAL A 1 312 ? 1.829 26.531 22.625 1 90.12 312 VAL A CA 1
ATOM 2426 C C . VAL A 1 312 ? 0.885 27.594 23.156 1 90.12 312 VAL A C 1
ATOM 2428 O O . VAL A 1 312 ? -0.187 27.828 22.594 1 90.12 312 VAL A O 1
ATOM 2431 N N . LEU A 1 313 ? 1.301 28.203 24.297 1 89.56 313 LEU A N 1
ATOM 2432 C CA . LEU A 1 313 ? 0.498 29.281 24.844 1 89.56 313 LEU A CA 1
ATOM 2433 C C . LEU A 1 313 ? 0.274 30.375 23.797 1 89.56 313 LEU A C 1
ATOM 2435 O O . LEU A 1 313 ? 1.199 30.75 23.078 1 89.56 313 LEU A O 1
ATOM 2439 N N . SER A 1 314 ? -0.919 30.906 23.812 1 89.44 314 SER A N 1
ATOM 2440 C CA . SER A 1 314 ? -1.319 31.875 22.797 1 89.44 314 SER A CA 1
ATOM 2441 C C . SER A 1 314 ? -0.378 33.094 22.781 1 89.44 314 SER A C 1
ATOM 2443 O O . SER A 1 314 ? -0.049 33.594 21.719 1 89.44 314 SER A O 1
ATOM 2445 N N . SER A 1 315 ? 0.078 33.438 23.969 1 88.75 315 SER A N 1
ATOM 2446 C CA . SER A 1 315 ? 0.932 34.625 24.109 1 88.75 315 SER A CA 1
ATOM 2447 C C . SER A 1 315 ? 2.34 34.344 23.578 1 88.75 315 SER A C 1
ATOM 2449 O O . SER A 1 315 ? 3.119 35.281 23.375 1 88.75 315 SER A O 1
ATOM 2451 N N . ALA A 1 316 ? 2.574 33.125 23.344 1 91.69 316 ALA A N 1
ATOM 2452 C CA . ALA A 1 316 ? 3.939 32.75 22.984 1 91.69 316 ALA A CA 1
ATOM 2453 C C . ALA A 1 316 ? 4.117 32.688 21.469 1 91.69 316 ALA A C 1
ATOM 2455 O O . ALA A 1 316 ? 5.242 32.656 20.969 1 91.69 316 ALA A O 1
ATOM 2456 N N . TYR A 1 317 ? 3.082 32.781 20.656 1 94.25 317 TYR A N 1
ATOM 2457 C CA . TYR A 1 317 ? 3.186 32.562 19.219 1 94.25 317 TYR A CA 1
ATOM 2458 C C . TYR A 1 317 ? 3.912 33.719 18.547 1 94.25 317 TYR A C 1
ATOM 2460 O O . TYR A 1 317 ? 4.746 33.531 17.672 1 94.25 317 TYR A O 1
ATOM 2468 N N . ASP A 1 318 ? 3.611 34.938 18.984 1 94.62 318 ASP A N 1
ATOM 2469 C CA . ASP A 1 318 ? 4.254 36.094 18.344 1 94.62 318 ASP A CA 1
ATOM 2470 C C . ASP A 1 318 ? 5.754 36.094 18.641 1 94.62 318 ASP A C 1
ATOM 2472 O O . ASP A 1 318 ? 6.57 36.188 17.719 1 94.62 318 ASP A O 1
ATOM 2476 N N . PRO A 1 319 ? 6.145 35.938 19.938 1 95.75 319 PRO A N 1
ATOM 2477 C CA . PRO A 1 319 ? 7.578 35.844 20.203 1 95.75 319 PRO A CA 1
ATOM 2478 C C . PRO A 1 319 ? 8.234 34.656 19.469 1 95.75 319 PRO A C 1
ATOM 2480 O O . PRO A 1 319 ? 9.367 34.781 19 1 95.75 319 PRO A O 1
ATOM 2483 N N . LEU A 1 320 ? 7.547 33.625 19.391 1 95.44 320 LEU A N 1
ATOM 2484 C CA . LEU A 1 320 ? 8.078 32.469 18.719 1 95.44 320 LEU A CA 1
ATOM 2485 C C . LEU A 1 320 ? 8.266 32.719 17.219 1 95.44 320 LEU A C 1
ATOM 2487 O O . LEU A 1 320 ? 9.305 32.375 16.656 1 95.44 320 LEU A O 1
ATOM 2491 N N . ARG A 1 321 ? 7.312 33.281 16.625 1 96.88 321 ARG A N 1
ATOM 2492 C CA . ARG A 1 321 ? 7.398 33.656 15.211 1 96.88 321 ARG A CA 1
ATOM 2493 C C . ARG A 1 321 ? 8.617 34.531 14.953 1 96.88 321 ARG A C 1
ATOM 2495 O O . ARG A 1 321 ? 9.375 34.281 14.008 1 96.88 321 ARG A O 1
ATOM 2502 N N . THR A 1 322 ? 8.773 35.562 15.773 1 96.38 322 THR A N 1
ATOM 2503 C CA . THR A 1 322 ? 9.898 36.5 15.648 1 96.38 322 THR A CA 1
ATOM 2504 C C . THR A 1 322 ? 11.227 35.75 15.805 1 96.38 322 THR A C 1
ATOM 2506 O O . THR A 1 322 ? 12.156 35.969 15.023 1 96.38 322 THR A O 1
ATOM 2509 N N . HIS A 1 323 ? 11.234 34.906 16.719 1 95.81 323 HIS A N 1
ATOM 2510 C CA . HIS A 1 323 ? 12.438 34.125 16.969 1 95.81 323 HIS A CA 1
ATOM 2511 C C . HIS A 1 323 ? 12.773 33.25 15.773 1 95.81 323 HIS A C 1
ATOM 2513 O O . HIS A 1 323 ? 13.93 33.188 15.336 1 95.81 323 HIS A O 1
ATOM 2519 N N . LEU A 1 324 ? 11.773 32.594 15.258 1 95.88 324 LEU A N 1
ATOM 2520 C CA . LEU A 1 324 ? 11.977 31.703 14.117 1 95.88 324 LEU A CA 1
ATOM 2521 C C . LEU A 1 324 ? 12.445 32.5 12.898 1 95.88 324 LEU A C 1
ATOM 2523 O O . LEU A 1 324 ? 13.359 32.062 12.195 1 95.88 324 LEU A O 1
ATOM 2527 N N . GLU A 1 325 ? 11.844 33.594 12.68 1 95.62 325 GLU A N 1
ATOM 2528 C CA . GLU A 1 325 ? 12.211 34.438 11.539 1 95.62 325 GLU A CA 1
ATOM 2529 C C . GLU A 1 325 ? 13.664 34.906 11.633 1 95.62 325 GLU A C 1
ATOM 2531 O O . GLU A 1 325 ? 14.414 34.812 10.656 1 95.62 325 GLU A O 1
ATOM 2536 N N . ALA A 1 326 ? 14 35.25 12.789 1 94.56 326 ALA A N 1
ATOM 2537 C CA . ALA A 1 326 ? 15.367 35.719 13.016 1 94.56 326 ALA A CA 1
ATOM 2538 C C . ALA A 1 326 ? 16.375 34.594 12.852 1 94.56 326 ALA A C 1
ATOM 2540 O O . ALA A 1 326 ? 17.438 34.781 12.25 1 94.56 326 ALA A O 1
ATOM 2541 N N . THR A 1 327 ? 16.047 33.469 13.383 1 93.94 327 THR A N 1
ATOM 2542 C CA . THR A 1 327 ? 16.969 32.344 13.398 1 93.94 327 THR A CA 1
ATOM 2543 C C . THR A 1 327 ? 17.109 31.734 12.008 1 93.94 327 THR A C 1
ATOM 2545 O O . THR A 1 327 ? 18.203 31.344 11.594 1 93.94 327 THR A O 1
ATOM 2548 N N . LEU A 1 328 ? 16.016 31.672 11.242 1 93.88 328 LEU A N 1
ATOM 2549 C CA . LEU A 1 328 ? 16.016 31.062 9.914 1 93.88 328 LEU A CA 1
ATOM 2550 C C . LEU A 1 328 ? 16.5 32.062 8.859 1 93.88 328 LEU A C 1
ATOM 2552 O O . LEU A 1 328 ? 17.031 31.641 7.824 1 93.88 328 LEU A O 1
ATOM 2556 N N . GLY A 1 329 ? 16.219 33.281 9.078 1 91.44 329 GLY A N 1
ATOM 2557 C CA . GLY A 1 329 ? 16.484 34.281 8.055 1 91.44 329 GLY A CA 1
ATOM 2558 C C . GLY A 1 329 ? 15.508 34.219 6.898 1 91.44 329 GLY A C 1
ATOM 2559 O O . GLY A 1 329 ? 15.867 34.531 5.758 1 91.44 329 GLY A O 1
ATOM 2560 N N . ILE A 1 330 ? 14.375 33.625 7.102 1 93.06 330 ILE A N 1
ATOM 2561 C CA . ILE A 1 330 ? 13.305 33.469 6.125 1 93.06 330 ILE A CA 1
ATOM 2562 C C . ILE A 1 330 ? 12.023 34.094 6.656 1 93.06 330 ILE A C 1
ATOM 2564 O O . ILE A 1 330 ? 11.695 33.969 7.836 1 93.06 330 ILE A O 1
ATOM 2568 N N . PRO A 1 331 ? 11.328 34.906 5.734 1 94.06 331 PRO A N 1
ATOM 2569 C CA . PRO A 1 331 ? 10.039 35.438 6.211 1 94.06 331 PRO A CA 1
ATOM 2570 C C . PRO A 1 331 ? 9.172 34.344 6.836 1 94.06 331 PRO A C 1
ATOM 2572 O O . PRO A 1 331 ? 9.031 33.25 6.27 1 94.06 331 PRO A O 1
ATOM 2575 N N . THR A 1 332 ? 8.688 34.625 8.062 1 96.31 332 THR A N 1
ATOM 2576 C CA . THR A 1 332 ? 7.922 33.625 8.805 1 96.31 332 THR A CA 1
ATOM 2577 C C . THR A 1 332 ? 6.504 34.125 9.062 1 96.31 332 THR A C 1
ATOM 2579 O O . THR A 1 332 ? 6.309 35.219 9.562 1 96.31 332 THR A O 1
ATOM 2582 N N . HIS A 1 333 ? 5.543 33.281 8.703 1 95.88 333 HIS A N 1
ATOM 2583 C CA . HIS A 1 333 ? 4.137 33.625 8.883 1 95.88 333 HIS A CA 1
ATOM 2584 C C . HIS A 1 333 ? 3.451 32.656 9.844 1 95.88 333 HIS A C 1
ATOM 2586 O O . HIS A 1 333 ? 3.598 31.438 9.719 1 95.88 333 HIS A O 1
ATOM 2592 N N . ALA A 1 334 ? 2.805 33.25 10.805 1 96.75 334 ALA A N 1
ATOM 2593 C CA . ALA A 1 334 ? 1.928 32.469 11.656 1 96.75 334 ALA A CA 1
ATOM 2594 C C . ALA A 1 334 ? 0.495 32.469 11.133 1 96.75 334 ALA A C 1
ATOM 2596 O O . ALA A 1 334 ? -0.005 33.5 10.688 1 96.75 334 ALA A O 1
ATOM 2597 N N . PHE A 1 335 ? -0.14 31.297 11.086 1 94.94 335 PHE A N 1
ATOM 2598 C CA . PHE A 1 335 ? -1.533 31.281 10.656 1 94.94 335 PHE A CA 1
ATOM 2599 C C . PHE A 1 335 ? -2.328 30.25 11.438 1 94.94 335 PHE A C 1
ATOM 2601 O O . PHE A 1 335 ? -1.771 29.234 11.891 1 94.94 335 PHE A O 1
ATOM 2608 N N . GLU A 1 336 ? -3.5 30.469 11.672 1 94.81 336 GLU A N 1
ATOM 2609 C CA . GLU A 1 336 ? -4.445 29.578 12.352 1 94.81 336 GLU A CA 1
ATOM 2610 C C . GLU A 1 336 ? -5.344 28.859 11.344 1 94.81 336 GLU A C 1
ATOM 2612 O O . GLU A 1 336 ? -6.301 29.438 10.836 1 94.81 336 GLU A O 1
ATOM 2617 N N . PRO A 1 337 ? -5.129 27.562 11.188 1 92.56 337 PRO A N 1
ATOM 2618 C CA . PRO A 1 337 ? -5.91 26.828 10.188 1 92.56 337 PRO A CA 1
ATOM 2619 C C . PRO A 1 337 ? -7.41 26.875 10.461 1 92.56 337 PRO A C 1
ATOM 2621 O O . PRO A 1 337 ? -8.211 27 9.523 1 92.56 337 PRO A O 1
ATOM 2624 N N . ALA A 1 338 ? -7.809 26.844 11.672 1 87.19 338 ALA A N 1
ATOM 2625 C CA . ALA A 1 338 ? -9.227 26.781 12.039 1 87.19 338 ALA A CA 1
ATOM 2626 C C . ALA A 1 338 ? -9.961 28.047 11.578 1 87.19 338 ALA A C 1
ATOM 2628 O O . ALA A 1 338 ? -11.188 28.031 11.43 1 87.19 338 ALA A O 1
ATOM 2629 N N . ALA A 1 339 ? -9.227 29.109 11.297 1 90.44 339 ALA A N 1
ATOM 2630 C CA . ALA A 1 339 ? -9.828 30.391 10.961 1 90.44 339 ALA A CA 1
ATOM 2631 C C . ALA A 1 339 ? -9.922 30.578 9.445 1 90.44 339 ALA A C 1
ATOM 2633 O O . ALA A 1 339 ? -10.422 31.594 8.961 1 90.44 339 ALA A O 1
ATOM 2634 N N . LEU A 1 340 ? -9.516 29.625 8.68 1 91.88 340 LEU A N 1
ATOM 2635 C CA . LEU A 1 340 ? -9.438 29.766 7.234 1 91.88 340 LEU A CA 1
ATOM 2636 C C . LEU A 1 340 ? -10.148 28.625 6.527 1 91.88 340 LEU A C 1
ATOM 2638 O O . LEU A 1 340 ? -10.156 27.484 7.027 1 91.88 340 LEU A O 1
ATOM 2642 N N . PRO A 1 341 ? -10.672 28.922 5.355 1 88.81 341 PRO A N 1
ATOM 2643 C CA . PRO A 1 341 ? -11.125 27.812 4.523 1 88.81 341 PRO A CA 1
ATOM 2644 C C . PRO A 1 341 ? -9.984 26.875 4.117 1 88.81 341 PRO A C 1
ATOM 2646 O O . PRO A 1 341 ? -8.836 27.312 3.998 1 88.81 341 PRO A O 1
ATOM 2649 N N . VAL A 1 342 ? -10.273 25.688 3.869 1 88.06 342 VAL A N 1
ATOM 2650 C CA . VAL A 1 342 ? -9.258 24.672 3.604 1 88.06 342 VAL A CA 1
ATOM 2651 C C . VAL A 1 342 ? -8.461 25.047 2.357 1 88.06 342 VAL A C 1
ATOM 2653 O O . VAL A 1 342 ? -7.242 24.891 2.324 1 88.06 342 VAL A O 1
ATOM 2656 N N . ALA A 1 343 ? -9.133 25.516 1.311 1 86.5 343 ALA A N 1
ATOM 2657 C CA . ALA A 1 343 ? -8.445 25.891 0.081 1 86.5 343 ALA A CA 1
ATOM 2658 C C . ALA A 1 343 ? -7.379 26.953 0.354 1 86.5 343 ALA A C 1
ATOM 2660 O O . ALA A 1 343 ? -6.281 26.891 -0.211 1 86.5 343 ALA A O 1
ATOM 2661 N N . GLU A 1 344 ? -7.742 27.859 1.23 1 90.25 344 GLU A N 1
ATOM 2662 C CA . GLU A 1 344 ? -6.785 28.906 1.598 1 90.25 344 GLU A CA 1
ATOM 2663 C C . GLU A 1 344 ? -5.629 28.328 2.412 1 90.25 344 GLU A C 1
ATOM 2665 O O . GLU A 1 344 ? -4.477 28.719 2.225 1 90.25 344 GLU A O 1
ATOM 2670 N N . GLN A 1 345 ? -5.973 27.406 3.271 1 92.25 345 GLN A N 1
ATOM 2671 C CA . GLN A 1 345 ? -4.926 26.734 4.031 1 92.25 345 GLN A CA 1
ATOM 2672 C C . GLN A 1 345 ? -3.934 26.031 3.104 1 92.25 345 GLN A C 1
ATOM 2674 O O . GLN A 1 345 ? -2.721 26.172 3.271 1 92.25 345 GLN A O 1
ATOM 2679 N N . VAL A 1 346 ? -4.465 25.375 2.107 1 90.5 346 VAL A N 1
ATOM 2680 C CA . VAL A 1 346 ? -3.645 24.625 1.154 1 90.5 346 VAL A CA 1
ATOM 2681 C C . VAL A 1 346 ? -2.736 25.594 0.393 1 90.5 346 VAL A C 1
ATOM 2683 O O . VAL A 1 346 ? -1.549 25.312 0.206 1 90.5 346 VAL A O 1
ATOM 2686 N N . ARG A 1 347 ? -3.225 26.75 0.046 1 88.88 347 ARG A N 1
ATOM 2687 C CA . ARG A 1 347 ? -2.449 27.766 -0.676 1 88.88 347 ARG A CA 1
ATOM 2688 C C . ARG A 1 347 ? -1.334 28.328 0.198 1 88.88 347 ARG A C 1
ATOM 2690 O O . ARG A 1 347 ? -0.195 28.469 -0.252 1 88.88 347 ARG A O 1
ATOM 2697 N N . ILE A 1 348 ? -1.672 28.594 1.41 1 92.38 348 ILE A N 1
ATOM 2698 C CA . ILE A 1 348 ? -0.693 29.141 2.338 1 92.38 348 ILE A CA 1
ATOM 2699 C C . ILE A 1 348 ? 0.428 28.125 2.572 1 92.38 348 ILE A C 1
ATOM 2701 O O . ILE A 1 348 ? 1.609 28.469 2.457 1 92.38 348 ILE A O 1
ATOM 2705 N N . VAL A 1 349 ? 0.067 26.922 2.809 1 94.75 349 VAL A N 1
ATOM 2706 C CA . VAL A 1 349 ? 1.036 25.891 3.141 1 94.75 349 VAL A CA 1
ATOM 2707 C C . VAL A 1 349 ? 1.887 25.562 1.916 1 94.75 349 VAL A C 1
ATOM 2709 O O . VAL A 1 349 ? 3.066 25.234 2.043 1 94.75 349 VAL A O 1
ATOM 2712 N N . GLY A 1 350 ? 1.296 25.703 0.755 1 91.25 350 GLY A N 1
ATOM 2713 C CA . GLY A 1 350 ? 2.014 25.453 -0.486 1 91.25 350 GLY A CA 1
ATOM 2714 C C . GLY A 1 350 ? 3.213 26.359 -0.672 1 91.25 350 GLY A C 1
ATOM 2715 O O . GLY A 1 350 ? 4.09 26.078 -1.494 1 91.25 350 GLY A O 1
ATOM 2716 N N . ARG A 1 351 ? 3.312 27.391 0.121 1 90.94 351 ARG A N 1
ATOM 2717 C CA . ARG A 1 351 ? 4.406 28.344 0.011 1 90.94 351 ARG A CA 1
ATOM 2718 C C . ARG A 1 351 ? 5.5 28.062 1.032 1 90.94 351 ARG A C 1
ATOM 2720 O O . ARG A 1 351 ? 6.559 28.688 1.011 1 90.94 351 ARG A O 1
ATOM 2727 N N . GLY A 1 352 ? 5.258 27.109 1.832 1 94.38 352 GLY A N 1
ATOM 2728 C CA . GLY A 1 352 ? 6.152 26.875 2.951 1 94.38 352 GLY A CA 1
ATOM 2729 C C . GLY A 1 352 ? 7.355 26.016 2.584 1 94.38 352 GLY A C 1
ATOM 2730 O O . GLY A 1 352 ? 7.199 24.938 2.018 1 94.38 352 GLY A O 1
ATOM 2731 N N . ALA A 1 353 ? 8.516 26.562 2.947 1 95 353 ALA A N 1
ATOM 2732 C CA . ALA A 1 353 ? 9.719 25.734 2.863 1 95 353 ALA A CA 1
ATOM 2733 C C . ALA A 1 353 ? 9.969 24.984 4.168 1 95 353 ALA A C 1
ATOM 2735 O O . ALA A 1 353 ? 10.5 23.875 4.16 1 95 353 ALA A O 1
ATOM 2736 N N . VAL A 1 354 ? 9.641 25.672 5.238 1 96.12 354 VAL A N 1
ATOM 2737 C CA . VAL A 1 354 ? 9.703 25.094 6.574 1 96.12 354 VAL A CA 1
ATOM 2738 C C . VAL A 1 354 ? 8.406 25.359 7.324 1 96.12 354 VAL A C 1
ATOM 2740 O O . VAL A 1 354 ? 7.883 26.484 7.293 1 96.12 354 VAL A O 1
ATOM 2743 N N . ALA A 1 355 ? 7.949 24.312 7.938 1 97.06 355 ALA A N 1
ATOM 2744 C CA . ALA A 1 355 ? 6.758 24.516 8.758 1 97.06 355 ALA A CA 1
ATOM 2745 C C . ALA A 1 355 ? 6.984 24 10.18 1 97.06 355 ALA A C 1
ATOM 2747 O O . ALA A 1 355 ? 7.664 23 10.383 1 97.06 355 ALA A O 1
ATOM 2748 N N . PHE A 1 356 ? 6.434 24.766 11.102 1 95.88 356 PHE A N 1
ATOM 2749 C CA . PHE A 1 356 ? 6.418 24.406 12.516 1 95.88 356 PHE A CA 1
ATOM 2750 C C . PHE A 1 356 ? 4.992 24.188 13 1 95.88 356 PHE A C 1
ATOM 2752 O O . PHE A 1 356 ? 4.117 25.031 12.797 1 95.88 356 PHE A O 1
ATOM 2759 N N . THR A 1 357 ? 4.777 23.062 13.57 1 95 357 THR A N 1
ATOM 2760 C CA . THR A 1 357 ? 3.406 22.766 13.977 1 95 357 THR A CA 1
ATOM 2761 C C . THR A 1 357 ? 3.387 21.969 15.273 1 95 357 THR A C 1
ATOM 2763 O O . THR A 1 357 ? 4.242 21.109 15.492 1 95 357 THR A O 1
ATOM 2766 N N . PRO A 1 358 ? 2.418 22.25 16.172 1 91.38 358 PRO A N 1
ATOM 2767 C CA . PRO A 1 358 ? 2.143 21.266 17.203 1 91.38 358 PRO A CA 1
ATOM 2768 C C . PRO A 1 358 ? 1.69 19.922 16.625 1 91.38 358 PRO A C 1
ATOM 2770 O O . PRO A 1 358 ? 1.228 19.859 15.484 1 91.38 358 PRO A O 1
ATOM 2773 N N . ASP A 1 359 ? 1.876 18.797 17.328 1 87.94 359 ASP A N 1
ATOM 2774 C CA . ASP A 1 359 ? 1.409 17.484 16.859 1 87.94 359 ASP A CA 1
ATOM 2775 C C . ASP A 1 359 ? -0.111 17.391 16.969 1 87.94 359 ASP A C 1
ATOM 2777 O O . ASP A 1 359 ? -0.78 18.344 17.359 1 87.94 359 ASP A O 1
ATOM 2781 N N . GLY A 1 360 ? -0.693 16.375 16.406 1 84.56 360 GLY A N 1
ATOM 2782 C CA . GLY A 1 360 ? -2.133 16.172 16.359 1 84.56 360 GLY A CA 1
ATOM 2783 C C . GLY A 1 360 ? -2.734 16.422 15 1 84.56 360 GLY A C 1
ATOM 2784 O O . GLY A 1 360 ? -2.008 16.609 14.016 1 84.56 360 GLY A O 1
ATOM 2785 N N . GLY A 1 361 ? -4.043 16.453 14.945 1 85.75 361 GLY A N 1
ATOM 2786 C CA . GLY A 1 361 ? -4.785 16.531 13.695 1 85.75 361 GLY A CA 1
ATOM 2787 C C . GLY A 1 361 ? -4.441 17.766 12.875 1 85.75 361 GLY A C 1
ATOM 2788 O O . GLY A 1 361 ? -4.48 17.719 11.641 1 85.75 361 GLY A O 1
ATOM 2789 N N . VAL A 1 362 ? -4.02 18.828 13.562 1 89.62 362 VAL A N 1
ATOM 2790 C CA . VAL A 1 362 ? -3.76 20.094 12.883 1 89.62 362 VAL A CA 1
ATOM 2791 C C . VAL A 1 362 ? -2.492 19.969 12.039 1 89.62 362 VAL A C 1
ATOM 2793 O O . VAL A 1 362 ? -2.363 20.625 11 1 89.62 362 VAL A O 1
ATOM 2796 N N . SER A 1 363 ? -1.595 19.125 12.43 1 91.69 363 SER A N 1
ATOM 2797 C CA . SER A 1 363 ? -0.321 19 11.727 1 91.69 363 SER A CA 1
ATOM 2798 C C . SER A 1 363 ? -0.519 18.5 10.305 1 91.69 363 SER A C 1
ATOM 2800 O O . SER A 1 363 ? 0.335 18.703 9.445 1 91.69 363 SER A O 1
ATOM 2802 N N . PHE A 1 364 ? -1.641 17.906 10.031 1 92.19 364 PHE A N 1
ATOM 2803 C CA . PHE A 1 364 ? -1.859 17.25 8.742 1 92.19 364 PHE A CA 1
ATOM 2804 C C . PHE A 1 364 ? -2.061 18.281 7.641 1 92.19 364 PHE A C 1
ATOM 2806 O O . PHE A 1 364 ? -1.99 17.953 6.453 1 92.19 364 PHE A O 1
ATOM 2813 N N . ILE A 1 365 ? -2.266 19.484 8.055 1 93.5 365 ILE A N 1
ATOM 2814 C CA . ILE A 1 365 ? -2.314 20.531 7.031 1 93.5 365 ILE A CA 1
ATOM 2815 C C . ILE A 1 365 ? -0.958 20.641 6.34 1 93.5 365 ILE A C 1
ATOM 2817 O O . ILE A 1 365 ? -0.874 21.078 5.191 1 93.5 365 ILE A O 1
ATOM 2821 N N . CYS A 1 366 ? 0.059 20.156 6.988 1 94.75 366 CYS A N 1
ATOM 2822 C CA . CYS A 1 366 ? 1.418 20.25 6.469 1 94.75 366 CYS A CA 1
ATOM 2823 C C . CYS A 1 366 ? 1.667 19.172 5.414 1 94.75 366 CYS A C 1
ATOM 2825 O O . CYS A 1 366 ? 2.713 19.172 4.762 1 94.75 366 CYS A O 1
ATOM 2827 N N . ALA A 1 367 ? 0.719 18.328 5.199 1 92 367 ALA A N 1
ATOM 2828 C CA . ALA A 1 367 ? 0.816 17.359 4.105 1 92 367 ALA A CA 1
ATOM 2829 C C . ALA A 1 367 ? 0.833 18.062 2.752 1 92 367 ALA A C 1
ATOM 2831 O O . ALA A 1 367 ? 1.233 17.484 1.744 1 92 367 ALA A O 1
ATOM 2832 N N . PHE A 1 368 ? 0.429 19.328 2.74 1 93 368 PHE A N 1
ATOM 2833 C CA . PHE A 1 368 ? 0.326 20.062 1.484 1 93 368 PHE A CA 1
ATOM 2834 C C . PHE A 1 368 ? 1.566 20.922 1.253 1 93 368 PHE A C 1
ATOM 2836 O O . PHE A 1 368 ? 1.586 21.75 0.354 1 93 368 PHE A O 1
ATOM 2843 N N . LEU A 1 369 ? 2.576 20.719 2.055 1 93.62 369 LEU A N 1
ATOM 2844 C CA . LEU A 1 369 ? 3.869 21.344 1.806 1 93.62 369 LEU A CA 1
ATOM 2845 C C . LEU A 1 369 ? 4.453 20.875 0.478 1 93.62 369 LEU A C 1
ATOM 2847 O O . LEU A 1 369 ? 4.125 19.781 0.003 1 93.62 369 LEU A O 1
ATOM 2851 N N . PRO A 1 370 ? 5.227 21.688 -0.103 1 89.88 370 PRO A N 1
ATOM 2852 C CA . PRO A 1 370 ? 5.84 21.266 -1.364 1 89.88 370 PRO A CA 1
ATOM 2853 C C . PRO A 1 370 ? 6.938 20.219 -1.166 1 89.88 370 PRO A C 1
ATOM 2855 O O . PRO A 1 370 ? 7.461 20.078 -0.059 1 89.88 370 PRO A O 1
ATOM 2858 N N . GLN A 1 371 ? 7.234 19.578 -2.203 1 84.44 371 GLN A N 1
ATOM 2859 C CA . GLN A 1 371 ? 8.32 18.609 -2.188 1 84.44 371 GLN A CA 1
ATOM 2860 C C . GLN A 1 371 ? 9.648 19.266 -1.807 1 84.44 371 GLN A C 1
ATOM 2862 O O . GLN A 1 371 ? 9.984 20.328 -2.33 1 84.44 371 GLN A O 1
ATOM 2867 N N . GLY A 1 372 ? 10.336 18.656 -0.87 1 84 372 GLY A N 1
ATOM 2868 C CA . GLY A 1 372 ? 11.617 19.188 -0.426 1 84 372 GLY A CA 1
ATOM 2869 C C . GLY A 1 372 ? 11.508 20.016 0.838 1 84 372 GLY A C 1
ATOM 2870 O O . GLY A 1 372 ? 12.531 20.438 1.402 1 84 372 GLY A O 1
ATOM 2871 N N . ALA A 1 373 ? 10.32 20.203 1.282 1 91.06 373 ALA A N 1
ATOM 2872 C CA . ALA A 1 373 ? 10.109 21.016 2.48 1 91.06 373 ALA A CA 1
ATOM 2873 C C . ALA A 1 373 ? 10.461 20.219 3.74 1 91.06 373 ALA A C 1
ATOM 2875 O O . ALA A 1 373 ? 10.625 19 3.693 1 91.06 373 ALA A O 1
ATOM 2876 N N . ALA A 1 374 ? 10.617 21.016 4.836 1 90.62 374 ALA A N 1
ATOM 2877 C CA . ALA A 1 374 ? 10.844 20.438 6.156 1 90.62 374 ALA A CA 1
ATOM 2878 C C . ALA A 1 374 ? 9.68 20.734 7.098 1 90.62 374 ALA A C 1
ATOM 2880 O O . ALA A 1 374 ? 9.094 21.828 7.035 1 90.62 374 ALA A O 1
ATOM 2881 N N . LEU A 1 375 ? 9.414 19.781 7.898 1 92.88 375 LEU A N 1
ATOM 2882 C CA . LEU A 1 375 ? 8.383 19.922 8.922 1 92.88 375 LEU A CA 1
ATOM 2883 C C . LEU A 1 375 ? 8.961 19.688 10.312 1 92.88 375 LEU A C 1
ATOM 2885 O O . LEU A 1 375 ? 9.625 18.672 10.555 1 92.88 375 LEU A O 1
ATOM 2889 N N . VAL A 1 376 ? 8.766 20.641 11.148 1 91.44 376 VAL A N 1
ATOM 2890 C CA . VAL A 1 376 ? 9.133 20.484 12.555 1 91.44 376 VAL A CA 1
ATOM 2891 C C . VAL A 1 376 ? 7.871 20.328 13.398 1 91.44 376 VAL A C 1
ATOM 2893 O O . VAL A 1 376 ? 7.051 21.25 13.469 1 91.44 376 VAL A O 1
ATOM 2896 N N . VAL A 1 377 ? 7.781 19.234 14.016 1 89.81 377 VAL A N 1
ATOM 2897 C CA . VAL A 1 377 ? 6.586 18.938 14.805 1 89.81 377 VAL A CA 1
ATOM 2898 C C . VAL A 1 377 ? 6.91 19.016 16.297 1 89.81 377 VAL A C 1
ATOM 2900 O O . VAL A 1 377 ? 7.863 18.406 16.766 1 89.81 377 VAL A O 1
ATOM 2903 N N . LEU A 1 378 ? 6.09 19.828 16.953 1 88.5 378 LEU A N 1
ATOM 2904 C CA . LEU A 1 378 ? 6.148 19.828 18.406 1 88.5 378 LEU A CA 1
ATOM 2905 C C . LEU A 1 378 ? 5.391 18.625 18.984 1 88.5 378 LEU A C 1
ATOM 2907 O O . LEU A 1 378 ? 4.184 18.719 19.219 1 88.5 378 LEU A O 1
ATOM 2911 N N . GLY A 1 379 ? 6.109 17.562 19.234 1 81.56 379 GLY A N 1
ATOM 2912 C CA . GLY A 1 379 ? 5.523 16.281 19.609 1 81.56 379 GLY A CA 1
ATOM 2913 C C . GLY A 1 379 ? 5.766 15.203 18.562 1 81.56 379 GLY A C 1
ATOM 2914 O O . GLY A 1 379 ? 6.684 15.305 17.75 1 81.56 379 GLY A O 1
ATOM 2915 N N . TRP A 1 380 ? 5.008 13.977 18.625 1 76.62 380 TRP A N 1
ATOM 2916 C CA . TRP A 1 380 ? 5.332 12.875 17.734 1 76.62 380 TRP A CA 1
ATOM 2917 C C . TRP A 1 380 ? 4.113 11.992 17.484 1 76.62 380 TRP A C 1
ATOM 2919 O O . TRP A 1 380 ? 4.25 10.828 17.094 1 76.62 380 TRP A O 1
ATOM 2929 N N . LEU A 1 381 ? 2.957 12.453 17.688 1 75.12 381 LEU A N 1
ATOM 2930 C CA . LEU A 1 381 ? 1.747 11.641 17.641 1 75.12 381 LEU A CA 1
ATOM 2931 C C . LEU A 1 381 ? 1.533 11.062 16.25 1 75.12 381 LEU A C 1
ATOM 2933 O O . LEU A 1 381 ? 1.079 9.922 16.109 1 75.12 381 LEU A O 1
ATOM 2937 N N . GLU A 1 382 ? 1.863 11.852 15.25 1 77.69 382 GLU A N 1
ATOM 2938 C CA . GLU A 1 382 ? 1.579 11.414 13.891 1 77.69 382 GLU A CA 1
ATOM 2939 C C . GLU A 1 382 ? 2.863 11.062 13.141 1 77.69 382 GLU A C 1
ATOM 2941 O O . GLU A 1 382 ? 2.924 11.18 11.914 1 77.69 382 GLU A O 1
ATOM 2946 N N . ARG A 1 383 ? 3.838 10.625 13.781 1 74.38 383 ARG A N 1
ATOM 2947 C CA . ARG A 1 383 ? 5.145 10.359 13.188 1 74.38 383 ARG A CA 1
ATOM 2948 C C . ARG A 1 383 ? 5.039 9.297 12.094 1 74.38 383 ARG A C 1
ATOM 2950 O O . ARG A 1 383 ? 5.797 9.328 11.125 1 74.38 383 ARG A O 1
ATOM 2957 N N . TRP A 1 384 ? 4.188 8.414 12.305 1 69.25 384 TRP A N 1
ATOM 2958 C CA . TRP A 1 384 ? 4.02 7.34 11.328 1 69.25 384 TRP A CA 1
ATOM 2959 C C . TRP A 1 384 ? 3.561 7.895 9.984 1 69.25 384 TRP A C 1
ATOM 2961 O O . TRP A 1 384 ? 3.926 7.367 8.938 1 69.25 384 TRP A O 1
ATOM 2971 N N . ALA A 1 385 ? 2.762 8.906 10.008 1 75.44 385 ALA A N 1
ATOM 2972 C CA . ALA A 1 385 ? 2.289 9.516 8.766 1 75.44 385 ALA A CA 1
ATOM 2973 C C . ALA A 1 385 ? 3.428 10.227 8.031 1 75.44 385 ALA A C 1
ATOM 2975 O O . ALA A 1 385 ? 3.604 10.039 6.824 1 75.44 385 ALA A O 1
ATOM 2976 N N . TRP A 1 386 ? 4.215 10.875 8.75 1 80.19 386 TRP A N 1
ATOM 2977 C CA . TRP A 1 386 ? 5.273 11.68 8.141 1 80.19 386 TRP A CA 1
ATOM 2978 C C . TRP A 1 386 ? 6.438 10.797 7.703 1 80.19 386 TRP A C 1
ATOM 2980 O O . TRP A 1 386 ? 7.137 11.117 6.738 1 80.19 386 TRP A O 1
ATOM 2990 N N . ALA A 1 387 ? 6.555 9.594 8.359 1 74.75 387 ALA A N 1
ATOM 2991 C CA . ALA A 1 387 ? 7.586 8.633 7.988 1 74.75 387 ALA A CA 1
ATOM 2992 C C . ALA A 1 387 ? 7.32 8.047 6.605 1 74.75 387 ALA A C 1
ATOM 2994 O O . ALA A 1 387 ? 8.211 7.453 5.992 1 74.75 387 ALA A O 1
ATOM 2995 N N . ASN A 1 388 ? 6.18 8.312 6.125 1 74.12 388 ASN A N 1
ATOM 2996 C CA . ASN A 1 388 ? 5.809 7.699 4.852 1 74.12 388 ASN A CA 1
ATOM 2997 C C . ASN A 1 388 ? 5.535 8.758 3.783 1 74.12 388 ASN A C 1
ATOM 2999 O O . ASN A 1 388 ? 5.047 8.43 2.699 1 74.12 388 ASN A O 1
ATOM 3003 N N . ASP A 1 389 ? 5.785 9.984 4.117 1 79.5 389 ASP A N 1
ATOM 3004 C CA . ASP A 1 389 ? 5.676 11.055 3.129 1 79.5 389 ASP A CA 1
ATOM 3005 C C . ASP A 1 389 ? 7.023 11.32 2.461 1 79.5 389 ASP A C 1
ATOM 3007 O O . ASP A 1 389 ? 7.926 11.891 3.08 1 79.5 389 ASP A O 1
ATOM 3011 N N . PRO A 1 390 ? 7.141 10.922 1.191 1 78.25 390 PRO A N 1
ATOM 3012 C CA . PRO A 1 390 ? 8.438 11.094 0.524 1 78.25 390 PRO A CA 1
ATOM 3013 C C . PRO A 1 390 ? 8.727 12.547 0.158 1 78.25 390 PRO A C 1
ATOM 3015 O O . PRO A 1 390 ? 9.844 12.867 -0.255 1 78.25 390 PRO A O 1
ATOM 3018 N N . ARG A 1 391 ? 7.832 13.484 0.319 1 82.69 391 ARG A N 1
ATOM 3019 C CA . ARG A 1 391 ? 7.961 14.859 -0.161 1 82.69 391 ARG A CA 1
ATOM 3020 C C . ARG A 1 391 ? 8.547 15.758 0.918 1 82.69 391 ARG A C 1
ATOM 3022 O O . ARG A 1 391 ? 9.273 16.719 0.613 1 82.69 391 ARG A O 1
ATOM 3029 N N . VAL A 1 392 ? 8.125 15.336 2.15 1 85.69 392 VAL A N 1
ATOM 3030 C CA . VAL A 1 392 ? 8.438 16.234 3.262 1 85.69 392 VAL A CA 1
ATOM 3031 C C . VAL A 1 392 ? 9.281 15.492 4.297 1 85.69 392 VAL A C 1
ATOM 3033 O O . VAL A 1 392 ? 9.008 14.336 4.621 1 85.69 392 VAL A O 1
ATOM 3036 N N . ARG A 1 393 ? 10.266 16.234 4.77 1 83.81 393 ARG A N 1
ATOM 3037 C CA . ARG A 1 393 ? 11.062 15.68 5.859 1 83.81 393 ARG A CA 1
ATOM 3038 C C . ARG A 1 393 ? 10.594 16.219 7.207 1 83.81 393 ARG A C 1
ATOM 3040 O O . ARG A 1 393 ? 10.578 17.438 7.426 1 83.81 393 ARG A O 1
ATOM 3047 N N . ALA A 1 394 ? 10.328 15.25 8.062 1 85.19 394 ALA A N 1
ATOM 3048 C CA . ALA A 1 394 ? 9.812 15.664 9.359 1 85.19 394 ALA A CA 1
ATOM 3049 C C . ALA A 1 394 ? 10.891 15.562 10.438 1 85.19 394 ALA A C 1
ATOM 3051 O O . ALA A 1 394 ? 11.664 14.609 10.461 1 85.19 394 ALA A O 1
ATOM 3052 N N . TYR A 1 395 ? 10.945 16.594 11.258 1 83.62 395 TYR A N 1
ATOM 3053 C CA . TYR A 1 395 ? 11.734 16.672 12.484 1 83.62 395 TYR A CA 1
ATOM 3054 C C . TYR A 1 395 ? 10.828 16.812 13.703 1 83.62 395 TYR A C 1
ATOM 3056 O O . TYR A 1 395 ? 9.758 17.422 13.617 1 83.62 395 TYR A O 1
ATOM 3064 N N . TYR A 1 396 ? 11.312 16.297 14.852 1 83.12 396 TYR A N 1
ATOM 3065 C CA . TYR A 1 396 ? 10.445 16.312 16.016 1 83.12 396 TYR A CA 1
ATOM 3066 C C . TYR A 1 396 ? 11.125 17 17.203 1 83.12 396 TYR A C 1
ATOM 3068 O O . TYR A 1 396 ? 12.297 16.75 17.484 1 83.12 396 TYR A O 1
ATOM 3076 N N . CYS A 1 397 ? 10.344 17.891 17.719 1 81.62 397 CYS A N 1
ATOM 3077 C CA . CYS A 1 397 ? 10.734 18.656 18.891 1 81.62 397 CYS A CA 1
ATOM 3078 C C . CYS A 1 397 ? 9.945 18.234 20.125 1 81.62 397 CYS A C 1
ATOM 3080 O O . CYS A 1 397 ? 8.719 18.266 20.125 1 81.62 397 CYS A O 1
ATOM 3082 N N . THR A 1 398 ? 10.75 17.812 21.125 1 78.5 398 THR A N 1
ATOM 3083 C CA . THR A 1 398 ? 10.117 17.547 22.422 1 78.5 398 THR A CA 1
ATOM 3084 C C . THR A 1 398 ? 10.375 18.703 23.391 1 78.5 398 THR A C 1
ATOM 3086 O O . THR A 1 398 ? 11.516 18.953 23.781 1 78.5 398 THR A O 1
ATOM 3089 N N . PRO A 1 399 ? 9.258 19.391 23.734 1 78.31 399 PRO A N 1
ATOM 3090 C CA . PRO A 1 399 ? 9.445 20.5 24.672 1 78.31 399 PRO A CA 1
ATOM 3091 C C . PRO A 1 399 ? 10.164 20.078 25.938 1 78.31 399 PRO A C 1
ATOM 3093 O O . PRO A 1 399 ? 9.914 18.984 26.469 1 78.31 399 PRO A O 1
ATOM 3096 N N . ARG A 1 400 ? 11.234 20.891 26.188 1 71 400 ARG A N 1
ATOM 3097 C CA . ARG A 1 400 ? 12.023 20.609 27.391 1 71 400 ARG A CA 1
ATOM 3098 C C . ARG A 1 400 ? 11.266 21.016 28.641 1 71 400 ARG A C 1
ATOM 3100 O O . ARG A 1 400 ? 10.57 22.031 28.656 1 71 400 ARG A O 1
ATOM 3107 N N . GLN A 1 401 ? 11.359 20.312 29.688 1 61.75 401 GLN A N 1
ATOM 3108 C CA . GLN A 1 401 ? 10.797 20.562 31.016 1 61.75 401 GLN A CA 1
ATOM 3109 C C . GLN A 1 401 ? 9.273 20.672 30.953 1 61.75 401 GLN A C 1
ATOM 3111 O O . GLN A 1 401 ? 8.727 21.297 30.031 1 61.75 401 GLN A O 1
ATOM 3116 N N . SER A 1 402 ? 8.461 19.719 31.031 1 54.72 402 SER A N 1
ATOM 3117 C CA . SER A 1 402 ? 7.02 19.484 30.984 1 54.72 402 SER A CA 1
ATOM 3118 C C . SER A 1 402 ? 6.254 20.688 31.531 1 54.72 402 SER A C 1
ATOM 3120 O O . SER A 1 402 ? 5.738 20.656 32.656 1 54.72 402 SER A O 1
ATOM 3122 N N . LYS A 1 403 ? 6.762 21.875 31.344 1 57.5 403 LYS A N 1
ATOM 3123 C CA . LYS A 1 403 ? 5.949 22.859 32.062 1 57.5 403 LYS A CA 1
ATOM 3124 C C . LYS A 1 403 ? 4.648 23.141 31.312 1 57.5 403 LYS A C 1
ATOM 3126 O O . LYS A 1 403 ? 4.605 24 30.438 1 57.5 403 LYS A O 1
ATOM 3131 N N . LEU A 1 404 ? 3.727 22.297 31.359 1 67.38 404 LEU A N 1
ATOM 3132 C CA . LEU A 1 404 ? 2.348 22.484 30.938 1 67.38 404 LEU A CA 1
ATOM 3133 C C . LEU A 1 404 ? 1.622 23.469 31.844 1 67.38 404 LEU A C 1
ATOM 3135 O O . LEU A 1 404 ? 1.736 23.375 33.062 1 67.38 404 LEU A O 1
ATOM 3139 N N . VAL A 1 405 ? 1.317 24.578 31.312 1 75.94 405 VAL A N 1
ATOM 3140 C CA . VAL A 1 405 ? 0.486 25.562 32.031 1 75.94 405 VAL A CA 1
ATOM 3141 C C . VAL A 1 405 ? -0.937 25.516 31.469 1 75.94 405 VAL A C 1
ATOM 3143 O O . VAL A 1 405 ? -1.164 25.031 30.359 1 75.94 405 VAL A O 1
ATOM 3146 N N . PRO A 1 406 ? -1.764 25.922 32.281 1 80.94 406 PRO A N 1
ATOM 3147 C CA . PRO A 1 406 ? -3.119 26.016 31.734 1 80.94 406 PRO A CA 1
ATOM 3148 C C . PRO A 1 406 ? -3.195 26.922 30.5 1 80.94 406 PRO A C 1
ATOM 3150 O O . PRO A 1 406 ? -2.537 27.953 30.453 1 80.94 406 PRO A O 1
ATOM 3153 N N . CYS A 1 407 ? -3.801 26.594 29.375 1 79.5 407 CYS A N 1
ATOM 3154 C CA . CYS A 1 407 ? -3.875 27.297 28.094 1 79.5 407 CYS A CA 1
ATOM 3155 C C . CYS A 1 407 ? -4.656 28.594 28.219 1 79.5 407 CYS A C 1
ATOM 3157 O O . CYS A 1 407 ? -4.66 29.422 27.312 1 79.5 407 CYS A O 1
ATOM 3159 N N . GLY A 1 408 ? -5.312 28.812 29.172 1 74.19 408 GLY A N 1
ATOM 3160 C CA . GLY A 1 408 ? -6.164 29.969 29.359 1 74.19 408 GLY A CA 1
ATOM 3161 C C . GLY A 1 408 ? -7.625 29.609 29.547 1 74.19 408 GLY A C 1
ATOM 3162 O O . GLY A 1 408 ? -7.992 28.438 29.516 1 74.19 408 GLY A O 1
ATOM 3163 N N . ALA A 1 409 ? -8.422 30.641 29.672 1 71 409 ALA A N 1
ATOM 3164 C CA . ALA A 1 409 ? -9.812 30.484 30.094 1 71 409 ALA A CA 1
ATOM 3165 C C . ALA A 1 409 ? -10.641 29.812 29 1 71 409 ALA A C 1
ATOM 3167 O O . ALA A 1 409 ? -11.586 29.078 29.297 1 71 409 ALA A O 1
ATOM 3168 N N . ALA A 1 410 ? -10.281 30.078 27.781 1 70.81 410 ALA A N 1
ATOM 3169 C CA . ALA A 1 410 ? -11.07 29.562 26.672 1 70.81 410 ALA A CA 1
ATOM 3170 C C . ALA A 1 410 ? -10.836 28.062 26.484 1 70.81 410 ALA A C 1
ATOM 3172 O O . ALA A 1 410 ? -11.617 27.375 25.828 1 70.81 410 ALA A O 1
ATOM 3173 N N . HIS A 1 411 ? -9.883 27.609 27 1 72.69 411 HIS A N 1
ATOM 3174 C CA . HIS A 1 411 ? -9.516 26.203 26.859 1 72.69 411 HIS A CA 1
ATOM 3175 C C . HIS A 1 411 ? -9.227 25.578 28.219 1 72.69 411 HIS A C 1
ATOM 3177 O O . HIS A 1 411 ? -8.164 24.984 28.422 1 72.69 411 HIS A O 1
ATOM 3183 N N . LEU A 1 412 ? -10.242 25.734 29.031 1 66.62 412 LEU A N 1
ATOM 3184 C CA . LEU A 1 412 ? -10.141 25.219 30.391 1 66.62 412 LEU A CA 1
ATOM 3185 C C . LEU A 1 412 ? -9.922 23.719 30.391 1 66.62 412 LEU A C 1
ATOM 3187 O O . LEU A 1 412 ? -10.555 22.984 29.625 1 66.62 412 LEU A O 1
ATOM 3191 N N . GLY A 1 413 ? -8.875 23.281 31.109 1 70.19 413 GLY A N 1
ATOM 3192 C CA . GLY A 1 413 ? -8.617 21.859 31.297 1 70.19 413 GLY A CA 1
ATOM 3193 C C . GLY A 1 413 ? -7.543 21.328 30.359 1 70.19 413 GLY A C 1
ATOM 3194 O O . GLY A 1 413 ? -7.172 20.156 30.438 1 70.19 413 GLY A O 1
ATOM 3195 N N . SER A 1 414 ? -7.164 22.266 29.578 1 78.44 414 SER A N 1
ATOM 3196 C CA . SER A 1 414 ? -6.086 21.859 28.672 1 78.44 414 SER A CA 1
ATOM 3197 C C . SER A 1 414 ? -4.742 22.422 29.141 1 78.44 414 SER A C 1
ATOM 3199 O O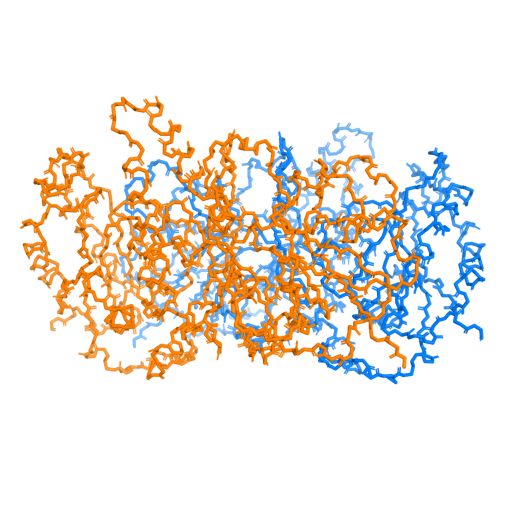 . SER A 1 414 ? -4.691 23.453 29.812 1 78.44 414 SER A O 1
ATOM 3201 N N . ASP A 1 415 ? -3.701 21.641 28.844 1 80.44 415 ASP A N 1
ATOM 3202 C CA . ASP A 1 415 ? -2.35 22.109 29.156 1 80.44 415 ASP A CA 1
ATOM 3203 C C . ASP A 1 415 ? -1.602 22.5 27.875 1 80.44 415 ASP A C 1
ATOM 3205 O O . ASP A 1 415 ? -1.755 21.875 26.828 1 80.44 415 ASP A O 1
ATOM 3209 N N . CYS A 1 416 ? -0.89 23.672 28.109 1 87.38 416 CYS A N 1
ATOM 3210 C CA . CYS A 1 416 ? -0.117 24.234 27.016 1 87.38 416 CYS A CA 1
ATOM 3211 C C . CYS A 1 416 ? 1.357 24.344 27.375 1 87.38 416 CYS A C 1
ATOM 3213 O O . CYS A 1 416 ? 1.722 24.203 28.547 1 87.38 416 CYS A O 1
ATOM 3215 N N . PHE A 1 417 ? 2.15 24.578 26.359 1 88 417 PHE A N 1
ATOM 3216 C CA . PHE A 1 417 ? 3.58 24.75 26.562 1 88 417 PHE A CA 1
ATOM 3217 C C . PHE A 1 417 ? 3.938 26.234 26.594 1 88 417 PHE A C 1
ATOM 3219 O O . PHE A 1 417 ? 3.41 27.031 25.812 1 88 417 PHE A O 1
ATOM 3226 N N . ASN A 1 418 ? 4.848 26.531 27.547 1 87.44 418 ASN A N 1
ATOM 3227 C CA . ASN A 1 418 ? 5.398 27.891 27.547 1 87.44 418 ASN A CA 1
ATOM 3228 C C . ASN A 1 418 ? 6.539 28.031 26.547 1 87.44 418 ASN A C 1
ATOM 3230 O O . ASN A 1 418 ? 7.031 27.031 26.016 1 87.44 418 ASN A O 1
ATOM 3234 N N . LEU A 1 419 ? 6.848 29.266 26.266 1 89 419 LEU A N 1
ATOM 3235 C CA . LEU A 1 419 ? 7.898 29.578 25.297 1 89 419 LEU A CA 1
ATOM 3236 C C . LEU A 1 419 ? 9.219 28.938 25.703 1 89 419 LEU A C 1
ATOM 3238 O O . LEU A 1 419 ? 9.93 28.375 24.875 1 89 419 LEU A O 1
ATOM 3242 N N . SER A 1 420 ? 9.531 29.031 26.969 1 86.94 420 SER A N 1
ATOM 3243 C CA . SER A 1 420 ? 10.812 28.547 27.469 1 86.94 420 SER A CA 1
ATOM 3244 C C . SER A 1 420 ? 10.938 27.031 27.297 1 86.94 420 SER A C 1
ATOM 3246 O O . SER A 1 420 ? 12.047 26.5 27.234 1 86.94 420 SER A O 1
ATOM 3248 N N . ALA A 1 421 ? 9.797 26.375 27.25 1 86.25 421 ALA A N 1
ATOM 3249 C CA . ALA A 1 421 ? 9.805 24.922 27.078 1 86.25 421 ALA A CA 1
ATOM 3250 C C . ALA A 1 421 ? 10.031 24.531 25.625 1 86.25 421 ALA A C 1
ATOM 3252 O O . ALA A 1 421 ? 10.617 23.484 25.344 1 86.25 421 ALA A O 1
ATOM 3253 N N . VAL A 1 422 ? 9.555 25.375 24.75 1 89.56 422 VAL A N 1
ATOM 3254 C CA . VAL A 1 422 ? 9.484 24.984 23.344 1 89.56 422 VAL A CA 1
ATOM 3255 C C . VAL A 1 422 ? 10.695 25.531 22.594 1 89.56 422 VAL A C 1
ATOM 3257 O O . VAL A 1 422 ? 11.242 24.859 21.719 1 89.56 422 VAL A O 1
ATOM 3260 N N . GLN A 1 423 ? 11.234 26.672 22.922 1 89.25 423 GLN A N 1
ATOM 3261 C CA . GLN A 1 423 ? 12.234 27.391 22.125 1 89.25 423 GLN A CA 1
ATOM 3262 C C . GLN A 1 423 ? 13.523 26.578 22.016 1 89.25 423 GLN A C 1
ATOM 3264 O O . GLN A 1 423 ? 14.07 26.422 20.922 1 89.25 423 GLN A O 1
ATOM 3269 N N . PRO A 1 424 ? 14.023 25.953 23.062 1 84.25 424 PRO A N 1
ATOM 3270 C CA . PRO A 1 424 ? 15.305 25.25 22.953 1 84.25 424 PRO A CA 1
ATOM 3271 C C . PRO A 1 424 ? 15.242 24.062 22 1 84.25 424 PRO A C 1
ATOM 3273 O O . PRO A 1 424 ? 16.172 23.844 21.219 1 84.25 424 PRO A O 1
ATOM 3276 N N . CYS A 1 425 ? 14.227 23.312 22.109 1 84.06 425 CYS A N 1
ATOM 3277 C CA . CYS A 1 425 ? 14.148 22.141 21.219 1 84.06 425 CYS A CA 1
ATOM 3278 C C . CYS A 1 425 ? 13.922 22.578 19.781 1 84.06 425 CYS A C 1
ATOM 3280 O O . CYS A 1 425 ? 14.406 21.922 18.859 1 84.06 425 CYS A O 1
ATOM 3282 N N . LEU A 1 426 ? 13.242 23.672 19.562 1 88.31 426 LEU A N 1
ATOM 3283 C CA . LEU A 1 426 ? 13.055 24.188 18.203 1 88.31 426 LEU A CA 1
ATOM 3284 C C . LEU A 1 426 ? 14.383 24.641 17.609 1 88.31 426 LEU A C 1
ATOM 3286 O O . LEU A 1 426 ? 14.664 24.375 16.438 1 88.31 426 LEU A O 1
ATOM 3290 N N . ASP A 1 427 ? 15.188 25.266 18.391 1 87.38 427 ASP A N 1
ATOM 3291 C CA . ASP A 1 427 ? 16.484 25.75 17.938 1 87.38 427 ASP A CA 1
ATOM 3292 C C . ASP A 1 427 ? 17.344 24.594 17.422 1 87.38 427 ASP A C 1
ATOM 3294 O O . ASP A 1 427 ? 18.016 24.719 16.391 1 87.38 427 ASP A O 1
ATOM 3298 N N . ASP A 1 428 ? 17.219 23.516 18.062 1 80.25 428 ASP A N 1
ATOM 3299 C CA . ASP A 1 428 ? 17.969 22.344 17.656 1 80.25 428 ASP A CA 1
ATOM 3300 C C . ASP A 1 428 ? 17.5 21.828 16.281 1 80.25 428 ASP A C 1
ATOM 3302 O O . ASP A 1 428 ? 18.312 21.391 15.477 1 80.25 428 ASP A O 1
ATOM 3306 N N . MET A 1 429 ? 16.234 21.953 16.062 1 85.81 429 MET A N 1
ATOM 3307 C CA . MET A 1 429 ? 15.664 21.391 14.836 1 85.81 429 MET A CA 1
ATOM 3308 C C . MET A 1 429 ? 15.797 22.359 13.672 1 85.81 429 MET A C 1
ATOM 3310 O O . MET A 1 429 ? 15.859 21.953 12.516 1 85.81 429 MET A O 1
ATOM 3314 N N . ILE A 1 430 ? 15.867 23.672 13.969 1 88.62 430 ILE A N 1
ATOM 3315 C CA . ILE A 1 430 ? 15.906 24.703 12.938 1 88.62 430 ILE A CA 1
ATOM 3316 C C . ILE A 1 430 ? 17.141 24.516 12.062 1 88.62 430 ILE A C 1
ATOM 3318 O O . ILE A 1 430 ? 17.047 24.562 10.836 1 88.62 430 ILE A O 1
ATOM 3322 N N . ALA A 1 431 ? 18.234 24.281 12.648 1 80.5 431 ALA A N 1
ATOM 3323 C CA . ALA A 1 431 ? 19.469 24.109 11.891 1 80.5 431 ALA A CA 1
ATOM 3324 C C . ALA A 1 431 ? 19.375 22.938 10.938 1 80.5 431 ALA A C 1
ATOM 3326 O O . ALA A 1 431 ? 19.797 23.016 9.781 1 80.5 431 ALA A O 1
ATOM 3327 N N . ARG A 1 432 ? 18.766 21.922 11.359 1 79.88 432 ARG A N 1
ATOM 3328 C CA . ARG A 1 432 ? 18.609 20.719 10.547 1 79.88 432 ARG A CA 1
ATOM 3329 C C . ARG A 1 432 ? 17.609 20.953 9.422 1 79.88 432 ARG A C 1
ATOM 3331 O O . ARG A 1 432 ? 17.859 20.547 8.273 1 79.88 432 ARG A O 1
ATOM 3338 N N . ALA A 1 433 ? 16.562 21.531 9.742 1 86.62 433 ALA A N 1
ATOM 3339 C CA . ALA A 1 433 ? 15.523 21.812 8.758 1 86.62 433 ALA A CA 1
ATOM 3340 C C . ALA A 1 433 ? 16.047 22.734 7.656 1 86.62 433 ALA A C 1
ATOM 3342 O O . ALA A 1 433 ? 15.781 22.516 6.473 1 86.62 433 ALA A O 1
ATOM 3343 N N . LEU A 1 434 ? 16.828 23.688 8.102 1 87.69 434 LEU A N 1
ATOM 3344 C CA . LEU A 1 434 ? 17.375 24.641 7.137 1 87.69 434 LEU A CA 1
ATOM 3345 C C . LEU A 1 434 ? 18.344 23.953 6.176 1 87.69 434 LEU A C 1
ATOM 3347 O O . LEU A 1 434 ? 18.281 24.172 4.965 1 87.69 434 LEU A O 1
ATOM 3351 N N . LYS A 1 435 ? 19.109 23.141 6.711 1 78.62 435 LYS A N 1
ATOM 3352 C CA . LYS A 1 435 ? 20.062 22.406 5.867 1 78.62 435 LYS A CA 1
ATOM 3353 C C . LYS A 1 435 ? 19.312 21.547 4.84 1 78.62 435 LYS A C 1
ATOM 3355 O O . LYS A 1 435 ? 19.734 21.469 3.684 1 78.62 435 LYS A O 1
ATOM 3360 N N . HIS A 1 436 ? 18.297 20.969 5.234 1 81.06 436 HIS A N 1
ATOM 3361 C CA . HIS A 1 436 ? 17.516 20.109 4.348 1 81.06 436 HIS A CA 1
ATOM 3362 C C . HIS A 1 436 ? 16.891 20.938 3.217 1 81.06 436 HIS A C 1
ATOM 3364 O O . HIS A 1 436 ? 16.984 20.547 2.047 1 81.06 436 HIS A O 1
ATOM 3370 N N . VAL A 1 437 ? 16.266 22 3.566 1 88 437 VAL A N 1
ATOM 3371 C CA . VAL A 1 437 ? 15.492 22.734 2.559 1 88 437 VAL A CA 1
ATOM 3372 C C . VAL A 1 437 ? 16.438 23.422 1.587 1 88 437 VAL A C 1
ATOM 3374 O O . VAL A 1 437 ? 16.078 23.719 0.447 1 88 437 VAL A O 1
ATOM 3377 N N . GLN A 1 438 ? 17.641 23.609 1.969 1 84 438 GLN A N 1
ATOM 3378 C CA . GLN A 1 438 ? 18.641 24.266 1.112 1 84 438 GLN A CA 1
ATOM 3379 C C . GLN A 1 438 ? 19.109 23.312 0.013 1 84 438 GLN A C 1
ATOM 3381 O O . GLN A 1 438 ? 19.734 23.75 -0.957 1 84 438 GLN A O 1
ATOM 3386 N N . LEU A 1 439 ? 18.812 22.078 0.215 1 74.62 439 LEU A N 1
ATOM 3387 C CA . LEU A 1 439 ? 19.094 21.141 -0.87 1 74.62 439 LEU A CA 1
ATOM 3388 C C . LEU A 1 439 ? 18.156 21.406 -2.055 1 74.62 439 LEU A C 1
ATOM 3390 O O . LEU A 1 439 ? 18.547 21.188 -3.205 1 74.62 439 LEU A O 1
ATOM 3394 N N . THR A 1 440 ? 16.984 21.812 -1.759 1 79.81 440 THR A N 1
ATOM 3395 C CA . THR A 1 440 ? 15.977 22.109 -2.777 1 79.81 440 THR A CA 1
ATOM 3396 C C . THR A 1 440 ? 16.016 23.578 -3.174 1 79.81 440 THR A C 1
ATOM 3398 O O . THR A 1 440 ? 15.891 23.922 -4.352 1 79.81 440 THR A O 1
ATOM 3401 N N . TRP A 1 441 ? 16.172 24.359 -2.172 1 86.38 441 TRP A N 1
ATOM 3402 C CA . TRP A 1 441 ? 16.25 25.797 -2.361 1 86.38 441 TRP A CA 1
ATOM 3403 C C . TRP A 1 441 ? 17.531 26.359 -1.76 1 86.38 441 TRP A C 1
ATOM 3405 O O . TRP A 1 441 ? 17.516 26.906 -0.65 1 86.38 441 TRP A O 1
ATOM 3415 N N . PRO A 1 442 ? 18.578 26.406 -2.504 1 81.88 442 PRO A N 1
ATOM 3416 C CA . PRO A 1 442 ? 19.891 26.734 -1.964 1 81.88 442 PRO A CA 1
ATOM 3417 C C . PRO A 1 442 ? 20 28.172 -1.466 1 81.88 442 PRO A C 1
ATOM 3419 O O . PRO A 1 442 ? 20.812 28.469 -0.59 1 81.88 442 PRO A O 1
ATOM 3422 N N . SER A 1 443 ? 19.188 29.062 -1.957 1 83.69 443 SER A N 1
ATOM 3423 C CA . SER A 1 443 ? 19.297 30.469 -1.604 1 83.69 443 SER A CA 1
ATOM 3424 C C . SER A 1 443 ? 18.516 30.781 -0.34 1 83.69 443 SER A C 1
ATOM 3426 O O . SER A 1 443 ? 18.578 31.906 0.174 1 83.69 443 SER A O 1
ATOM 3428 N N . LEU A 1 444 ? 17.891 29.859 0.206 1 87.5 444 LEU A N 1
ATOM 3429 C CA . LEU A 1 444 ? 17.031 30.109 1.355 1 87.5 444 LEU A CA 1
ATOM 3430 C C . LEU A 1 444 ? 17.859 30.297 2.625 1 87.5 444 LEU A C 1
ATOM 3432 O O . LEU A 1 444 ? 18.766 29.5 2.898 1 87.5 444 LEU A O 1
ATOM 3436 N N . GLY A 1 445 ? 17.438 31.312 3.381 1 81.75 445 GLY A N 1
ATOM 3437 C CA . GLY A 1 445 ? 18.078 31.547 4.668 1 81.75 445 GLY A CA 1
ATOM 3438 C C . GLY A 1 445 ? 19.375 32.312 4.559 1 81.75 445 GLY A C 1
ATOM 3439 O O . GLY A 1 445 ? 20.062 32.531 5.559 1 81.75 445 GLY A O 1
ATOM 3440 N N . HIS A 1 446 ? 19.859 32.375 3.379 1 74.38 446 HIS A N 1
ATOM 3441 C CA . HIS A 1 446 ? 21.062 33.188 3.199 1 74.38 446 HIS A CA 1
ATOM 3442 C C . HIS A 1 446 ? 20.734 34.656 3.023 1 74.38 446 HIS A C 1
ATOM 3444 O O . HIS A 1 446 ? 19.734 35 2.387 1 74.38 446 HIS A O 1
ATOM 3450 N N . ALA A 1 447 ? 21.156 35.5 4.055 1 56.34 447 ALA A N 1
ATOM 3451 C CA . ALA A 1 447 ? 21.047 36.938 3.906 1 56.34 447 ALA A CA 1
ATOM 3452 C C . ALA A 1 447 ? 21.672 37.406 2.598 1 56.34 447 ALA A C 1
ATOM 3454 O O . ALA A 1 447 ? 22.688 36.875 2.162 1 56.34 447 ALA A O 1
ATOM 3455 N N . MET B 1 1 ? 30.688 23.828 -8.539 1 60.69 1 MET B N 1
ATOM 3456 C CA . MET B 1 1 ? 30.516 23.344 -7.172 1 60.69 1 MET B CA 1
ATOM 3457 C C . MET B 1 1 ? 30.531 21.812 -7.137 1 60.69 1 MET B C 1
ATOM 3459 O O . MET B 1 1 ? 30.062 21.172 -8.07 1 60.69 1 MET B O 1
ATOM 3463 N N . ALA B 1 2 ? 31.328 21.25 -6.211 1 81.94 2 ALA B N 1
ATOM 3464 C CA . ALA B 1 2 ? 31.484 19.812 -6.074 1 81.94 2 ALA B CA 1
ATOM 3465 C C . ALA B 1 2 ? 30.156 19.141 -5.746 1 81.94 2 ALA B C 1
ATOM 3467 O O . ALA B 1 2 ? 29.344 19.688 -4.992 1 81.94 2 ALA B O 1
ATOM 3468 N N . ARG B 1 3 ? 29.953 18.078 -6.473 1 88.69 3 ARG B N 1
ATOM 3469 C CA . ARG B 1 3 ? 28.734 17.297 -6.223 1 88.69 3 ARG B CA 1
ATOM 3470 C C . ARG B 1 3 ? 28.891 16.438 -4.977 1 88.69 3 ARG B C 1
ATOM 3472 O O . ARG B 1 3 ? 29.953 15.844 -4.746 1 88.69 3 ARG B O 1
ATOM 3479 N N . HIS B 1 4 ? 27.891 16.391 -4.117 1 87.5 4 HIS B N 1
ATOM 3480 C CA . HIS B 1 4 ? 27.875 15.562 -2.918 1 87.5 4 HIS B CA 1
ATOM 3481 C C . HIS B 1 4 ? 26.719 14.57 -2.945 1 87.5 4 HIS B C 1
ATOM 3483 O O . HIS B 1 4 ? 25.766 14.742 -3.699 1 87.5 4 HIS B O 1
ATOM 3489 N N . SER B 1 5 ? 26.922 13.492 -2.121 1 84.5 5 SER B N 1
ATOM 3490 C CA . SER B 1 5 ? 25.844 12.531 -1.936 1 84.5 5 SER B CA 1
ATOM 3491 C C . SER B 1 5 ? 24.734 13.109 -1.062 1 84.5 5 SER B C 1
ATOM 3493 O O . SER B 1 5 ? 24.969 14.047 -0.295 1 84.5 5 SER B O 1
ATOM 3495 N N . SER B 1 6 ? 23.578 12.641 -1.269 1 78.88 6 SER B N 1
ATOM 3496 C CA . SER B 1 6 ? 22.422 12.945 -0.416 1 78.88 6 SER B CA 1
ATOM 3497 C C . SER B 1 6 ? 21.531 11.727 -0.253 1 78.88 6 SER B C 1
ATOM 3499 O O . SER B 1 6 ? 21.672 10.734 -0.976 1 78.88 6 SER B O 1
ATOM 3501 N N . HIS B 1 7 ? 20.688 11.758 0.781 1 77.25 7 HIS B N 1
ATOM 3502 C CA . HIS B 1 7 ? 19.781 10.625 0.95 1 77.25 7 HIS B CA 1
ATOM 3503 C C . HIS B 1 7 ? 18.516 11.039 1.688 1 77.25 7 HIS B C 1
ATOM 3505 O O . HIS B 1 7 ? 18.484 12.086 2.338 1 77.25 7 HIS B O 1
ATOM 3511 N N . ARG B 1 8 ? 17.484 10.227 1.48 1 75.25 8 ARG B N 1
ATOM 3512 C CA . ARG B 1 8 ? 16.219 10.289 2.203 1 75.25 8 ARG B CA 1
ATOM 3513 C C . ARG B 1 8 ? 15.664 8.891 2.465 1 75.25 8 ARG B C 1
ATOM 3515 O O . ARG B 1 8 ? 15.734 8.023 1.599 1 75.25 8 ARG B O 1
ATOM 3522 N N . CYS B 1 9 ? 15.203 8.727 3.705 1 76.56 9 CYS B N 1
ATOM 3523 C CA . CYS B 1 9 ? 14.656 7.422 4.055 1 76.56 9 CYS B CA 1
ATOM 3524 C C . CYS B 1 9 ? 13.188 7.531 4.43 1 76.56 9 CYS B C 1
ATOM 3526 O O . CYS B 1 9 ? 12.75 8.547 4.965 1 76.56 9 CYS B O 1
ATOM 3528 N N . LEU B 1 10 ? 12.484 6.547 4.012 1 75.81 10 LEU B N 1
ATOM 3529 C CA . LEU B 1 10 ? 11.086 6.395 4.391 1 75.81 10 LEU B CA 1
ATOM 3530 C C . LEU B 1 10 ? 10.891 5.164 5.266 1 75.81 10 LEU B C 1
ATOM 3532 O O . LEU B 1 10 ? 11.648 4.195 5.164 1 75.81 10 LEU B O 1
ATOM 3536 N N . GLY B 1 11 ? 9.781 5.184 5.965 1 64.31 11 GLY B N 1
ATOM 3537 C CA . GLY B 1 11 ? 9.469 4.059 6.832 1 64.31 11 GLY B CA 1
ATOM 3538 C C . GLY B 1 11 ? 10.141 4.145 8.188 1 64.31 11 GLY B C 1
ATOM 3539 O O . GLY B 1 11 ? 10.914 5.066 8.445 1 64.31 11 GLY B O 1
ATOM 3540 N N . ALA B 1 12 ? 9.773 3.051 9.211 1 54.28 12 ALA B N 1
ATOM 3541 C CA . ALA B 1 12 ? 10.328 2.801 10.531 1 54.28 12 ALA B CA 1
ATOM 3542 C C . ALA B 1 12 ? 9.891 3.875 11.523 1 54.28 12 ALA B C 1
ATOM 3544 O O . ALA B 1 12 ? 10.305 5.031 11.422 1 54.28 12 ALA B O 1
ATOM 3545 N N . TRP B 1 13 ? 8.469 3.803 11.938 1 48.44 13 TRP B N 1
ATOM 3546 C CA . TRP B 1 13 ? 8.039 4.652 13.047 1 48.44 13 TRP B CA 1
ATOM 3547 C C . TRP B 1 13 ? 8.648 4.18 14.359 1 48.44 13 TRP B C 1
ATOM 3549 O O . TRP B 1 13 ? 8.391 3.055 14.797 1 48.44 13 TRP B O 1
ATOM 3559 N N . ASP B 1 14 ? 9.711 3.865 14.586 1 40 14 ASP B N 1
ATOM 3560 C CA . ASP B 1 14 ? 9.984 3.301 15.898 1 40 14 ASP B CA 1
ATOM 3561 C C . ASP B 1 14 ? 9.344 4.137 17 1 40 14 ASP B C 1
ATOM 3563 O O . ASP B 1 14 ? 9.445 5.367 17 1 40 14 ASP B O 1
ATOM 3567 N N . GLY B 1 15 ? 8.117 3.842 17.484 1 37.34 15 GLY B N 1
ATOM 3568 C CA . GLY B 1 15 ? 7.586 4.23 18.781 1 37.34 15 GLY B CA 1
ATOM 3569 C C . GLY B 1 15 ? 8.656 4.672 19.766 1 37.34 15 GLY B C 1
ATOM 3570 O O . GLY B 1 15 ? 8.352 5.066 20.891 1 37.34 15 GLY B O 1
ATOM 3571 N N . GLY B 1 16 ? 9.703 3.75 19.953 1 33.44 16 GLY B N 1
ATOM 3572 C CA . GLY B 1 16 ? 10.352 3.996 21.234 1 33.44 16 GLY B CA 1
ATOM 3573 C C . GLY B 1 16 ? 10.641 5.465 21.484 1 33.44 16 GLY B C 1
ATOM 3574 O O . GLY B 1 16 ? 10.672 6.266 20.547 1 33.44 16 GLY B O 1
ATOM 3575 N N . SER B 1 17 ? 10.383 5.719 22.844 1 32.44 17 SER B N 1
ATOM 3576 C CA . SER B 1 17 ? 10.531 6.871 23.719 1 32.44 17 SER B CA 1
ATOM 3577 C C . SER B 1 17 ? 11.664 7.781 23.25 1 32.44 17 SER B C 1
ATOM 3579 O O . SER B 1 17 ? 11.602 9 23.438 1 32.44 17 SER B O 1
ATOM 3581 N N . GLU B 1 18 ? 12.844 7.121 23.438 1 31.67 18 GLU B N 1
ATOM 3582 C CA . GLU B 1 18 ? 14.008 7.949 23.734 1 31.67 18 GLU B CA 1
ATOM 3583 C C . GLU B 1 18 ? 14.359 8.852 22.547 1 31.67 18 GLU B C 1
ATOM 3585 O O . GLU B 1 18 ? 15.414 9.492 22.547 1 31.67 18 GLU B O 1
ATOM 3590 N N . TRP B 1 19 ? 13.82 8.461 21.469 1 34.75 19 TRP B N 1
ATOM 3591 C CA . TRP B 1 19 ? 14.328 9.516 20.594 1 34.75 19 TRP B CA 1
ATOM 3592 C C . TRP B 1 19 ? 13.641 10.844 20.906 1 34.75 19 TRP B C 1
ATOM 3594 O O . TRP B 1 19 ? 12.648 11.195 20.266 1 34.75 19 TRP B O 1
ATOM 3604 N N . HIS B 1 20 ? 13.195 10.945 21.844 1 32.34 20 HIS B N 1
ATOM 3605 C CA . HIS B 1 20 ? 12.844 12.273 22.344 1 32.34 20 HIS B CA 1
ATOM 3606 C C . HIS B 1 20 ? 13.508 13.359 21.5 1 32.34 20 HIS B C 1
ATOM 3608 O O . HIS B 1 20 ? 13.109 14.523 21.562 1 32.34 20 HIS B O 1
ATOM 3614 N N . GLY B 1 21 ? 14.844 13.211 21.375 1 29.23 21 GLY B N 1
ATOM 3615 C CA . GLY B 1 21 ? 15.445 14.312 20.641 1 29.23 21 GLY B CA 1
ATOM 3616 C C . GLY B 1 21 ? 15.148 14.281 19.156 1 29.23 21 GLY B C 1
ATOM 3617 O O . GLY B 1 21 ? 14.75 13.25 18.625 1 29.23 21 GLY B O 1
ATOM 3618 N N . GLY B 1 22 ? 14.742 15.266 18.5 1 31.25 22 GLY B N 1
ATOM 3619 C CA . GLY B 1 22 ? 14.5 15.742 17.156 1 31.25 22 GLY B CA 1
ATOM 3620 C C . GLY B 1 22 ? 15.047 14.812 16.078 1 31.25 22 GLY B C 1
ATOM 3621 O O . GLY B 1 22 ? 15.266 15.234 14.945 1 31.25 22 GLY B O 1
ATOM 3622 N N . ALA B 1 23 ? 15.797 13.711 16.375 1 31.97 23 ALA B N 1
ATOM 3623 C CA . ALA B 1 23 ? 16.625 13.195 15.289 1 31.97 23 ALA B CA 1
ATOM 3624 C C . ALA B 1 23 ? 15.773 12.609 14.18 1 31.97 23 ALA B C 1
ATOM 3626 O O . ALA B 1 23 ? 14.703 12.039 14.445 1 31.97 23 ALA B O 1
ATOM 3627 N N . ASP B 1 24 ? 15.781 13.125 12.914 1 38.41 24 ASP B N 1
ATOM 3628 C CA . ASP B 1 24 ? 15.625 12.773 11.508 1 38.41 24 ASP B CA 1
ATOM 3629 C C . ASP B 1 24 ? 15.898 11.289 11.281 1 38.41 24 ASP B C 1
ATOM 3631 O O . ASP B 1 24 ? 17.047 10.859 11.289 1 38.41 24 ASP B O 1
ATOM 3635 N N . LEU B 1 25 ? 15.242 10.43 11.781 1 38.91 25 LEU B N 1
ATOM 3636 C CA . LEU B 1 25 ? 15.523 9.039 11.445 1 38.91 25 LEU B CA 1
ATOM 3637 C C . LEU B 1 25 ? 16.062 8.922 10.023 1 38.91 25 LEU B C 1
ATOM 3639 O O . LEU B 1 25 ? 16.547 7.859 9.625 1 38.91 25 LEU B O 1
ATOM 3643 N N . GLY B 1 26 ? 15.492 9.57 9.156 1 38 26 GLY B N 1
ATOM 3644 C CA . GLY B 1 26 ? 16.125 9.352 7.863 1 38 26 GLY B CA 1
ATOM 3645 C C . GLY B 1 26 ? 17.625 9.141 7.961 1 38 26 GLY B C 1
ATOM 3646 O O . GLY B 1 26 ? 18.172 8.195 7.387 1 38 26 GLY B O 1
ATOM 3647 N N . THR B 1 27 ? 18.344 10.289 8.227 1 37.81 27 THR B N 1
ATOM 3648 C CA . THR B 1 27 ? 19.797 10.359 8.266 1 37.81 27 THR B CA 1
ATOM 3649 C C . THR B 1 27 ? 20.312 10.008 9.664 1 37.81 27 THR B C 1
ATOM 3651 O O . THR B 1 27 ? 21.484 10.219 9.961 1 37.81 27 THR B O 1
ATOM 3654 N N . VAL B 1 28 ? 19.562 9.727 10.578 1 36.19 28 VAL B N 1
ATOM 3655 C CA . VAL B 1 28 ? 20.109 9.914 11.914 1 36.19 28 VAL B CA 1
ATOM 3656 C C . VAL B 1 28 ? 21.016 8.734 12.273 1 36.19 28 VAL B C 1
ATOM 3658 O O . VAL B 1 28 ? 20.75 7.598 11.875 1 36.19 28 VAL B O 1
ATOM 3661 N N . ASP B 1 29 ? 22.078 9.195 12.625 1 35.06 29 ASP B N 1
ATOM 3662 C CA . ASP B 1 29 ? 23.078 8.414 13.359 1 35.06 29 ASP B CA 1
ATOM 3663 C C . ASP B 1 29 ? 22.438 7.688 14.539 1 35.06 29 ASP B C 1
ATOM 3665 O O . ASP B 1 29 ? 22.25 8.273 15.609 1 35.06 29 ASP B O 1
ATOM 3669 N N . ALA B 1 30 ? 21.469 6.922 14.219 1 44.59 30 ALA B N 1
ATOM 3670 C CA . ALA B 1 30 ? 20.938 6.121 15.32 1 44.59 30 ALA B CA 1
ATOM 3671 C C . ALA B 1 30 ? 21.844 4.93 15.617 1 44.59 30 ALA B C 1
ATOM 3673 O O . ALA B 1 30 ? 22.469 4.375 14.711 1 44.59 30 ALA B O 1
ATOM 3674 N N . PRO B 1 31 ? 22.062 4.867 16.938 1 42.28 31 PRO B N 1
ATOM 3675 C CA . PRO B 1 31 ? 22.812 3.654 17.25 1 42.28 31 PRO B CA 1
ATOM 3676 C C . PRO B 1 31 ? 22.234 2.41 16.578 1 42.28 31 PRO B C 1
ATOM 3678 O O . PRO B 1 31 ? 21.031 2.301 16.406 1 42.28 31 PRO B O 1
ATOM 3681 N N . ARG B 1 32 ? 23.156 1.615 16.203 1 46.97 32 ARG B N 1
ATOM 3682 C CA . ARG B 1 32 ? 22.906 0.41 15.414 1 46.97 32 ARG B CA 1
ATOM 3683 C C . ARG B 1 32 ? 21.75 -0.394 16.016 1 46.97 32 ARG B C 1
ATOM 3685 O O . ARG B 1 32 ? 20.891 -0.89 15.273 1 46.97 32 ARG B O 1
ATOM 3692 N N . HIS B 1 33 ? 21.797 -0.512 17.234 1 48.12 33 HIS B N 1
ATOM 3693 C CA . HIS B 1 33 ? 20.859 -1.405 17.906 1 48.12 33 HIS B CA 1
ATOM 3694 C C . HIS B 1 33 ? 19.422 -0.891 17.812 1 48.12 33 HIS B C 1
ATOM 3696 O O . HIS B 1 33 ? 18.469 -1.668 17.906 1 48.12 33 HIS B O 1
ATOM 3702 N N . ARG B 1 34 ? 19.312 0.327 17.656 1 47.25 34 ARG B N 1
ATOM 3703 C CA . ARG B 1 34 ? 18 0.953 17.562 1 47.25 34 ARG B CA 1
ATOM 3704 C C . ARG B 1 34 ? 17.422 0.827 16.156 1 47.25 34 ARG B C 1
ATOM 3706 O O . ARG B 1 34 ? 16.219 0.734 15.984 1 47.25 34 ARG B O 1
ATOM 3713 N N . LEU B 1 35 ? 18.297 0.978 15.289 1 49.06 35 LEU B N 1
ATOM 3714 C CA . LEU B 1 35 ? 17.922 0.78 13.898 1 49.06 35 LEU B CA 1
ATOM 3715 C C . LEU B 1 35 ? 17.422 -0.643 13.672 1 49.06 35 LEU B C 1
ATOM 3717 O O . LEU B 1 35 ? 16.516 -0.866 12.859 1 49.06 35 LEU B O 1
ATOM 3721 N N . LEU B 1 36 ? 17.953 -1.513 14.422 1 48.06 36 LEU B N 1
ATOM 3722 C CA . LEU B 1 36 ? 17.719 -2.93 14.164 1 48.06 36 LEU B CA 1
ATOM 3723 C C . LEU B 1 36 ? 16.25 -3.273 14.289 1 48.06 36 LEU B C 1
ATOM 3725 O O . LEU B 1 36 ? 15.727 -4.086 13.523 1 48.06 36 LEU B O 1
ATOM 3729 N N . ARG B 1 37 ? 15.602 -2.627 15.273 1 45.75 37 ARG B N 1
ATOM 3730 C CA . ARG B 1 37 ? 14.227 -3.086 15.484 1 45.75 37 ARG B CA 1
ATOM 3731 C C . ARG B 1 37 ? 13.312 -2.586 14.375 1 45.75 37 ARG B C 1
ATOM 3733 O O . ARG B 1 37 ? 12.367 -3.277 13.984 1 45.75 37 ARG B O 1
ATOM 3740 N N . ASN B 1 38 ? 13.617 -1.329 13.828 1 47.88 38 ASN B N 1
ATOM 3741 C CA . ASN B 1 38 ? 12.664 -0.768 12.875 1 47.88 38 ASN B CA 1
ATOM 3742 C C . ASN B 1 38 ? 13.25 -0.698 11.469 1 47.88 38 ASN B C 1
ATOM 3744 O O . ASN B 1 38 ? 12.688 -0.042 10.586 1 47.88 38 ASN B O 1
ATOM 3748 N N . GLN B 1 39 ? 14.344 -1.338 11.32 1 51.97 39 GLN B N 1
ATOM 3749 C CA . GLN B 1 39 ? 15.117 -1.267 10.086 1 51.97 39 GLN B CA 1
ATOM 3750 C C . GLN B 1 39 ? 14.43 -2.033 8.961 1 51.97 39 GLN B C 1
ATOM 3752 O O . GLN B 1 39 ? 14.617 -1.713 7.781 1 51.97 39 GLN B O 1
ATOM 3757 N N . LYS B 1 40 ? 13.469 -2.785 9.453 1 55.25 40 LYS B N 1
ATOM 3758 C CA . LYS B 1 40 ? 12.914 -3.684 8.445 1 55.25 40 LYS B CA 1
ATOM 3759 C C . LYS B 1 40 ? 11.922 -2.953 7.547 1 55.25 40 LYS B C 1
ATOM 3761 O O . LYS B 1 40 ? 11.648 -3.396 6.43 1 55.25 40 LYS B O 1
ATOM 3766 N N . GLU B 1 41 ? 11.594 -1.789 7.945 1 58.84 41 GLU B N 1
ATOM 3767 C CA . GLU B 1 41 ? 10.578 -1.099 7.156 1 58.84 41 GLU B CA 1
ATOM 3768 C C . GLU B 1 41 ? 11.148 0.145 6.484 1 58.84 41 GLU B C 1
ATOM 3770 O O . GLU B 1 41 ? 10.414 0.923 5.871 1 58.84 41 GLU B O 1
ATOM 3775 N N . ARG B 1 42 ? 12.492 0.195 6.523 1 69.88 42 ARG B N 1
ATOM 3776 C CA . ARG B 1 42 ? 13.086 1.431 6.023 1 69.88 42 ARG B CA 1
ATOM 3777 C C . ARG B 1 42 ? 13.562 1.264 4.586 1 69.88 42 ARG B C 1
ATOM 3779 O O . ARG B 1 42 ? 14.141 0.232 4.238 1 69.88 42 ARG B O 1
ATOM 3786 N N . SER B 1 43 ? 13.219 2.131 3.756 1 77.75 43 SER B N 1
ATOM 3787 C CA . SER B 1 43 ? 13.75 2.283 2.406 1 77.75 43 SER B CA 1
ATOM 3788 C C . SER B 1 43 ? 14.406 3.648 2.223 1 77.75 43 SER B C 1
ATOM 3790 O O . SER B 1 43 ? 13.836 4.672 2.611 1 77.75 43 SER B O 1
ATOM 3792 N N . CYS B 1 44 ? 15.602 3.623 1.711 1 80.75 44 CYS B N 1
ATOM 3793 C CA . CYS B 1 44 ? 16.328 4.875 1.537 1 80.75 44 CYS B CA 1
ATOM 3794 C C . CYS B 1 44 ? 16.688 5.098 0.073 1 80.75 44 CYS B C 1
ATOM 3796 O O . CYS B 1 44 ? 17.094 4.164 -0.622 1 80.75 44 CYS B O 1
ATOM 3798 N N . LEU B 1 45 ? 16.5 6.254 -0.34 1 85.06 45 LEU B N 1
ATOM 3799 C CA . LEU B 1 45 ? 16.938 6.719 -1.652 1 85.06 45 LEU B CA 1
ATOM 3800 C C . LEU B 1 45 ? 18.188 7.57 -1.537 1 85.06 45 LEU B C 1
ATOM 3802 O O . LEU B 1 45 ? 18.188 8.609 -0.874 1 85.06 45 LEU B O 1
ATOM 3806 N N . PHE B 1 46 ? 19.25 7.082 -2.141 1 85.5 46 PHE B N 1
ATOM 3807 C CA . PHE B 1 46 ? 20.516 7.789 -2.164 1 85.5 46 PHE B CA 1
ATOM 3808 C C . PHE B 1 46 ? 20.766 8.406 -3.533 1 85.5 46 PHE B C 1
ATOM 3810 O O . PHE B 1 46 ? 20.344 7.863 -4.555 1 85.5 46 PHE B O 1
ATOM 3817 N N . HIS B 1 47 ? 21.484 9.516 -3.475 1 87.06 47 HIS B N 1
ATOM 3818 C CA . HIS B 1 47 ? 21.938 10.141 -4.715 1 87.06 47 HIS B CA 1
ATOM 3819 C C . HIS B 1 47 ? 23.453 10.258 -4.75 1 87.06 47 HIS B C 1
ATOM 3821 O O . HIS B 1 47 ? 24.078 10.57 -3.734 1 87.06 47 HIS B O 1
ATOM 3827 N N . HIS B 1 48 ? 24.016 9.945 -5.883 1 91.69 48 HIS B N 1
ATOM 3828 C CA . HIS B 1 48 ? 25.422 10.117 -6.184 1 91.69 48 HIS B CA 1
ATOM 3829 C C . HIS B 1 48 ? 26.297 9.398 -5.156 1 91.69 48 HIS B C 1
ATOM 3831 O O . HIS B 1 48 ? 27.203 10 -4.57 1 91.69 48 HIS B O 1
ATOM 3837 N N . VAL B 1 49 ? 26.047 8.141 -5.02 1 90.38 49 VAL B N 1
ATOM 3838 C CA . VAL B 1 49 ? 26.906 7.258 -4.23 1 90.38 49 VAL B CA 1
ATOM 3839 C C . VAL B 1 49 ? 27.719 6.363 -5.156 1 90.38 49 VAL B C 1
ATOM 3841 O O . VAL B 1 49 ? 27.328 6.121 -6.301 1 90.38 49 VAL B O 1
ATOM 3844 N N . CYS B 1 50 ? 28.875 5.953 -4.641 1 92.25 50 CYS B N 1
ATOM 3845 C CA . CYS B 1 50 ? 29.766 5.207 -5.52 1 92.25 50 CYS B CA 1
ATOM 3846 C C . CYS B 1 50 ? 30.219 3.904 -4.863 1 92.25 50 CYS B C 1
ATOM 3848 O O . CYS B 1 50 ? 30.281 3.814 -3.637 1 92.25 50 CYS B O 1
ATOM 3850 N N . PHE B 1 51 ? 30.391 2.928 -5.672 1 90.81 51 PHE B N 1
ATOM 3851 C CA . PHE B 1 51 ? 31.062 1.696 -5.254 1 90.81 51 PHE B CA 1
ATOM 3852 C C . PHE B 1 51 ? 32.562 1.79 -5.473 1 90.81 51 PHE B C 1
ATOM 3854 O O . PHE B 1 51 ? 33.031 2.066 -6.586 1 90.81 51 PHE B O 1
ATOM 3861 N N . ASP B 1 52 ? 33.281 1.628 -4.387 1 89.38 52 ASP B N 1
ATOM 3862 C CA . ASP B 1 52 ? 34.75 1.58 -4.43 1 89.38 52 ASP B CA 1
ATOM 3863 C C . ASP B 1 52 ? 35.219 0.173 -4.762 1 89.38 52 ASP B C 1
ATOM 3865 O O . ASP B 1 52 ? 35.219 -0.71 -3.902 1 89.38 52 ASP B O 1
ATOM 3869 N N . ARG B 1 53 ? 35.75 -0.02 -5.953 1 88.38 53 ARG B N 1
ATOM 3870 C CA . ARG B 1 53 ? 36.156 -1.345 -6.41 1 88.38 53 ARG B CA 1
ATOM 3871 C C . ARG B 1 53 ? 37.375 -1.845 -5.633 1 88.38 53 ARG B C 1
ATOM 3873 O O . ARG B 1 53 ? 37.562 -3.053 -5.473 1 88.38 53 ARG B O 1
ATOM 3880 N N . ARG B 1 54 ? 38.156 -0.989 -5.207 1 86.31 54 ARG B N 1
ATOM 3881 C CA . ARG B 1 54 ? 39.344 -1.369 -4.449 1 86.31 54 ARG B CA 1
ATOM 3882 C C . ARG B 1 54 ? 38.969 -1.823 -3.041 1 86.31 54 ARG B C 1
ATOM 3884 O O . ARG B 1 54 ? 39.5 -2.826 -2.549 1 86.31 54 ARG B O 1
ATOM 3891 N N . ARG B 1 55 ? 38.031 -1.175 -2.461 1 83.62 55 ARG B N 1
ATOM 3892 C CA . ARG B 1 55 ? 37.625 -1.493 -1.097 1 83.62 55 ARG B CA 1
ATOM 3893 C C . ARG B 1 55 ? 36.406 -2.416 -1.09 1 83.62 55 ARG B C 1
ATOM 3895 O O . ARG B 1 55 ? 36.031 -2.939 -0.041 1 83.62 55 ARG B O 1
ATOM 3902 N N . ARG B 1 56 ? 35.844 -2.58 -2.143 1 82.94 56 ARG B N 1
ATOM 3903 C CA . ARG B 1 56 ? 34.688 -3.436 -2.332 1 82.94 56 ARG B CA 1
ATOM 3904 C C . ARG B 1 56 ? 33.531 -3.012 -1.417 1 82.94 56 ARG B C 1
ATOM 3906 O O . ARG B 1 56 ? 33 -3.834 -0.684 1 82.94 56 ARG B O 1
ATOM 3913 N N . GLY B 1 57 ? 33.188 -1.786 -1.568 1 83.25 57 GLY B N 1
ATOM 3914 C CA . GLY B 1 57 ? 32.125 -1.229 -0.758 1 83.25 57 GLY B CA 1
ATOM 3915 C C . GLY B 1 57 ? 31.578 0.079 -1.304 1 83.25 57 GLY B C 1
ATOM 3916 O O . GLY B 1 57 ? 32.188 0.679 -2.199 1 83.25 57 GLY B O 1
ATOM 3917 N N . TRP B 1 58 ? 30.5 0.452 -0.748 1 86.62 58 TRP B N 1
ATOM 3918 C CA . TRP B 1 58 ? 29.844 1.677 -1.197 1 86.62 58 TRP B CA 1
ATOM 3919 C C . TRP B 1 58 ? 30.328 2.879 -0.394 1 86.62 58 TRP B C 1
ATOM 3921 O O . TRP B 1 58 ? 30.547 2.779 0.816 1 86.62 58 TRP B O 1
ATOM 3931 N N . ALA B 1 59 ? 30.438 3.941 -1.094 1 85.31 59 ALA B N 1
ATOM 3932 C CA . ALA B 1 59 ? 30.922 5.188 -0.503 1 85.31 59 ALA B CA 1
ATOM 3933 C C . ALA B 1 59 ? 29.875 6.289 -0.608 1 85.31 59 ALA B C 1
ATOM 3935 O O . ALA B 1 59 ? 29.203 6.426 -1.638 1 85.31 59 ALA B O 1
ATOM 3936 N N . TYR B 1 60 ? 29.719 7.008 0.52 1 85.44 60 TYR B N 1
ATOM 3937 C CA . TYR B 1 60 ? 28.906 8.211 0.616 1 85.44 60 TYR B CA 1
ATOM 3938 C C . TYR B 1 60 ? 29.781 9.453 0.737 1 85.44 60 TYR B C 1
ATOM 3940 O O . TYR B 1 60 ? 30.625 9.539 1.627 1 85.44 60 TYR B O 1
ATOM 3948 N N . PHE B 1 61 ? 29.547 10.367 -0.184 1 86.5 61 PHE B N 1
ATOM 3949 C CA . PHE B 1 61 ? 30.359 11.578 -0.207 1 86.5 61 PHE B CA 1
ATOM 3950 C C . PHE B 1 61 ? 29.609 12.734 0.444 1 86.5 61 PHE B C 1
ATOM 3952 O O . PHE B 1 61 ? 28.797 13.406 -0.203 1 86.5 61 PHE B O 1
ATOM 3959 N N . ALA B 1 62 ? 29.984 12.984 1.694 1 80.12 62 ALA B N 1
ATOM 3960 C CA . ALA B 1 62 ? 29.234 13.898 2.555 1 80.12 62 ALA B CA 1
ATOM 3961 C C . ALA B 1 62 ? 29.75 15.328 2.412 1 80.12 62 ALA B C 1
ATOM 3963 O O . ALA B 1 62 ? 30.938 15.547 2.184 1 80.12 62 ALA B O 1
ATOM 3964 N N . ARG B 1 63 ? 28.781 16.281 2.533 1 74.06 63 ARG B N 1
ATOM 3965 C CA . ARG B 1 63 ? 29.172 17.688 2.684 1 74.06 63 ARG B CA 1
ATOM 3966 C C . ARG B 1 63 ? 29.922 17.906 3.988 1 74.06 63 ARG B C 1
ATOM 3968 O O . ARG B 1 63 ? 29.797 17.125 4.93 1 74.06 63 ARG B O 1
ATOM 3975 N N . PRO B 1 64 ? 30.641 19.016 3.945 1 69.94 64 PRO B N 1
ATOM 3976 C CA . PRO B 1 64 ? 31.328 19.312 5.199 1 69.94 64 PRO B CA 1
ATOM 3977 C C . PRO B 1 64 ? 30.391 19.422 6.391 1 69.94 64 PRO B C 1
ATOM 3979 O O . PRO B 1 64 ? 29.297 19.984 6.27 1 69.94 64 PRO B O 1
ATOM 3982 N N . ALA B 1 65 ? 30.625 18.781 7.539 1 61.25 65 ALA B N 1
ATOM 3983 C CA . ALA B 1 65 ? 29.953 18.891 8.828 1 61.25 65 ALA B CA 1
ATOM 3984 C C . ALA B 1 65 ? 28.625 18.141 8.82 1 61.25 65 ALA B C 1
ATOM 3986 O O . ALA B 1 65 ? 27.812 18.281 9.742 1 61.25 65 ALA B O 1
ATOM 3987 N N . GLU B 1 66 ? 28.297 17.453 7.727 1 67.25 66 GLU B N 1
ATOM 3988 C CA . GLU B 1 66 ? 27.062 16.688 7.699 1 67.25 66 GLU B CA 1
ATOM 3989 C C . GLU B 1 66 ? 27.062 15.602 8.766 1 67.25 66 GLU B C 1
ATOM 3991 O O . GLU B 1 66 ? 26.047 15.367 9.422 1 67.25 66 GLU B O 1
ATOM 3996 N N . PHE B 1 67 ? 28.203 14.93 8.789 1 62.5 67 PHE B N 1
ATOM 3997 C CA . PHE B 1 67 ? 28.359 13.875 9.789 1 62.5 67 PHE B CA 1
ATOM 3998 C C . PHE B 1 67 ? 29.469 14.219 10.773 1 62.5 67 PHE B C 1
ATOM 4000 O O . PHE B 1 67 ? 30.469 14.812 10.391 1 62.5 67 PHE B O 1
ATOM 4007 N N . SER B 1 68 ? 29.125 14.07 12.062 1 55.25 68 SER B N 1
ATOM 4008 C CA . SER B 1 68 ? 30.141 14.359 13.07 1 55.25 68 SER B CA 1
ATOM 4009 C C . SER B 1 68 ? 31.312 13.383 12.961 1 55.25 68 SER B C 1
ATOM 4011 O O . SER B 1 68 ? 32.469 13.758 13.164 1 55.25 68 SER B O 1
ATOM 4013 N N . SER B 1 69 ? 31 12.047 12.922 1 49.12 69 SER B N 1
ATOM 4014 C CA . SER B 1 69 ? 32.062 11.062 12.773 1 49.12 69 SER B CA 1
ATOM 4015 C C . SER B 1 69 ? 31.938 10.305 11.453 1 49.12 69 SER B C 1
ATOM 4017 O O . SER B 1 69 ? 30.828 10.156 10.922 1 49.12 69 SER B O 1
ATOM 4019 N N . ALA B 1 70 ? 33.125 10.305 10.75 1 45.44 70 ALA B N 1
ATOM 4020 C CA . ALA B 1 70 ? 33.25 9.594 9.484 1 45.44 70 ALA B CA 1
ATOM 4021 C C . ALA B 1 70 ? 32.719 8.172 9.602 1 45.44 70 ALA B C 1
ATOM 4023 O O . ALA B 1 70 ? 33.438 7.199 9.398 1 45.44 70 ALA B O 1
ATOM 4024 N N . ARG B 1 71 ? 31.719 7.906 10.516 1 46.59 71 ARG B N 1
ATOM 4025 C CA . ARG B 1 71 ? 31.359 6.504 10.688 1 46.59 71 ARG B CA 1
ATOM 4026 C C . ARG B 1 71 ? 30.375 6.055 9.609 1 46.59 71 ARG B C 1
ATOM 4028 O O . ARG B 1 71 ? 29.75 6.887 8.945 1 46.59 71 ARG B O 1
ATOM 4035 N N . SER B 1 72 ? 30.422 4.684 9.266 1 44.28 72 SER B N 1
ATOM 4036 C CA . SER B 1 72 ? 29.453 3.945 8.469 1 44.28 72 SER B CA 1
ATOM 4037 C C . SER B 1 72 ? 28.031 4.125 9.016 1 44.28 72 SER B C 1
ATOM 4039 O O . SER B 1 72 ? 27.844 4.262 10.219 1 44.28 72 SER B O 1
ATOM 4041 N N . PHE B 1 73 ? 27.219 4.793 8.297 1 46.41 73 PHE B N 1
ATOM 4042 C CA . PHE B 1 73 ? 25.859 4.781 8.844 1 46.41 73 PHE B CA 1
ATOM 4043 C C . PHE B 1 73 ? 25.016 3.727 8.156 1 46.41 73 PHE B C 1
ATOM 4045 O O . PHE B 1 73 ? 25.109 3.537 6.941 1 46.41 73 PHE B O 1
ATOM 4052 N N . PRO B 1 74 ? 24.531 2.744 9.102 1 44.25 74 PRO B N 1
ATOM 4053 C CA . PRO B 1 74 ? 23.609 1.743 8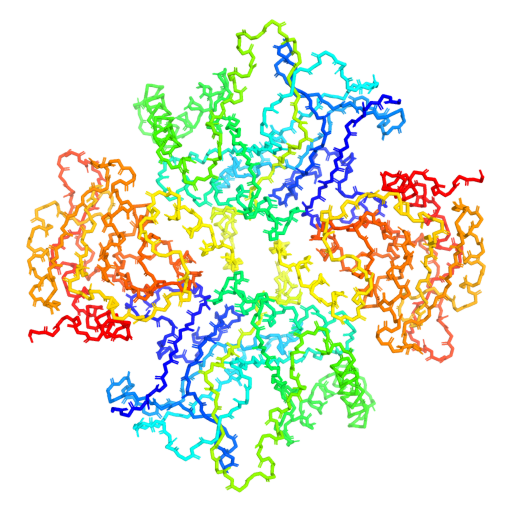.547 1 44.25 74 PRO B CA 1
ATOM 4054 C C . PRO B 1 74 ? 22.344 2.365 7.945 1 44.25 74 PRO B C 1
ATOM 4056 O O . PRO B 1 74 ? 21.875 3.391 8.43 1 44.25 74 PRO B O 1
ATOM 4059 N N . THR B 1 75 ? 22.266 2.252 6.707 1 45.5 75 THR B N 1
ATOM 4060 C CA . THR B 1 75 ? 21.031 2.707 6.062 1 45.5 75 THR B CA 1
ATOM 4061 C C . THR B 1 75 ? 19.891 1.724 6.309 1 45.5 75 THR B C 1
ATOM 4063 O O . THR B 1 75 ? 20.094 0.699 6.969 1 45.5 75 THR B O 1
ATOM 4066 N N . GLY B 1 76 ? 18.797 1.813 5.684 1 42.19 76 GLY B N 1
ATOM 4067 C CA . GLY B 1 76 ? 17.609 0.969 5.719 1 42.19 76 GLY B CA 1
ATOM 4068 C C . GLY B 1 76 ? 17.922 -0.5 5.496 1 42.19 76 GLY B C 1
ATOM 4069 O O . GLY B 1 76 ? 18.953 -0.841 4.906 1 42.19 76 GLY B O 1
ATOM 4070 N N . VAL B 1 77 ? 17.547 -1.384 6.492 1 38.94 77 VAL B N 1
ATOM 4071 C CA . VAL B 1 77 ? 17.688 -2.836 6.496 1 38.94 77 VAL B CA 1
ATOM 4072 C C . VAL B 1 77 ? 17.031 -3.426 5.254 1 38.94 77 VAL B C 1
ATOM 4074 O O . VAL B 1 77 ? 15.906 -3.062 4.91 1 38.94 77 VAL B O 1
ATOM 4077 N N . ASP B 1 78 ? 17.734 -3.873 4.254 1 36.5 78 ASP B N 1
ATOM 4078 C CA . ASP B 1 78 ? 17.172 -4.871 3.355 1 36.5 78 ASP B CA 1
ATOM 4079 C C . ASP B 1 78 ? 16.531 -6.016 4.141 1 36.5 78 ASP B C 1
ATOM 4081 O O . ASP B 1 78 ? 17.234 -6.875 4.672 1 36.5 78 ASP B O 1
ATOM 4085 N N . ILE B 1 79 ? 15.43 -5.871 4.699 1 32.81 79 ILE B N 1
ATOM 4086 C CA . ILE B 1 79 ? 14.844 -6.863 5.594 1 32.81 79 ILE B CA 1
ATOM 4087 C C . ILE B 1 79 ? 14.922 -8.242 4.945 1 32.81 79 ILE B C 1
ATOM 4089 O O . ILE B 1 79 ? 15.109 -9.25 5.633 1 32.81 79 ILE B O 1
ATOM 4093 N N . TRP B 1 80 ? 14.203 -8.461 3.717 1 31.16 80 TRP B N 1
ATOM 4094 C CA . TRP B 1 80 ? 13.922 -9.836 3.312 1 31.16 80 TRP B CA 1
ATOM 4095 C C . TRP B 1 80 ? 15.219 -10.625 3.133 1 31.16 80 TRP B C 1
ATOM 4097 O O . TRP B 1 80 ? 15.188 -11.789 2.742 1 31.16 80 TRP B O 1
ATOM 4107 N N . ALA B 1 81 ? 16.109 -10.031 2.729 1 28.05 81 ALA B N 1
ATOM 4108 C CA . ALA B 1 81 ? 17.094 -11.094 2.594 1 28.05 81 ALA B CA 1
ATOM 4109 C C . ALA B 1 81 ? 16.953 -12.125 3.701 1 28.05 81 ALA B C 1
ATOM 4111 O O . ALA B 1 81 ? 17.734 -13.078 3.781 1 28.05 81 ALA B O 1
ATOM 4112 N N . ARG B 1 82 ? 16.266 -11.656 4.809 1 28.61 82 ARG B N 1
ATOM 4113 C CA . ARG B 1 82 ? 16.141 -12.703 5.816 1 28.61 82 ARG B CA 1
ATOM 4114 C C . ARG B 1 82 ? 14.82 -13.445 5.672 1 28.61 82 ARG B C 1
ATOM 4116 O O . ARG B 1 82 ? 13.758 -12.82 5.547 1 28.61 82 ARG B O 1
ATOM 4123 N N . GLY B 1 83 ? 14.422 -14.32 5.051 1 26.3 83 GLY B N 1
ATOM 4124 C CA . GLY B 1 83 ? 13.312 -15.266 5.059 1 26.3 83 GLY B CA 1
ATOM 4125 C C . GLY B 1 83 ? 12.492 -15.211 6.332 1 26.3 83 GLY B C 1
ATOM 4126 O O . GLY B 1 83 ? 12.883 -14.562 7.305 1 26.3 83 GLY B O 1
ATOM 4127 N N . ASP B 1 84 ? 11.203 -15.789 6.609 1 26.42 84 ASP B N 1
ATOM 4128 C CA . ASP B 1 84 ? 10.602 -16.141 7.891 1 26.42 84 ASP B CA 1
ATOM 4129 C C . ASP B 1 84 ? 11.625 -16.047 9.023 1 26.42 84 ASP B C 1
ATOM 4131 O O . ASP B 1 84 ? 11.266 -15.812 10.18 1 26.42 84 ASP B O 1
ATOM 4135 N N . PHE B 1 85 ? 12.406 -17.172 9.227 1 27.27 85 PHE B N 1
ATOM 4136 C CA . PHE B 1 85 ? 12.469 -18.078 10.367 1 27.27 85 PHE B CA 1
ATOM 4137 C C . PHE B 1 85 ? 12.977 -17.344 11.609 1 27.27 85 PHE B C 1
ATOM 4139 O O . PHE B 1 85 ? 12.297 -17.312 12.633 1 27.27 85 PHE B O 1
ATOM 4146 N N . ALA B 1 86 ? 13.867 -18.156 12.547 1 25.03 86 ALA B N 1
ATOM 4147 C CA . ALA B 1 86 ? 14.344 -17.875 13.898 1 25.03 86 ALA B CA 1
ATOM 4148 C C . ALA B 1 86 ? 14.703 -16.406 14.055 1 25.03 86 ALA B C 1
ATOM 4150 O O . ALA B 1 86 ? 14.859 -15.68 13.062 1 25.03 86 ALA B O 1
ATOM 4151 N N . ARG B 1 87 ? 15.352 -16.062 15.219 1 29.66 87 ARG B N 1
ATOM 4152 C CA . ARG B 1 87 ? 15.992 -15.219 16.219 1 29.66 87 ARG B CA 1
ATOM 4153 C C . ARG B 1 87 ? 16.891 -14.164 15.562 1 29.66 87 ARG B C 1
ATOM 4155 O O . ARG B 1 87 ? 17.891 -13.742 16.156 1 29.66 87 ARG B O 1
ATOM 4162 N N . ALA B 1 88 ? 17.047 -14.062 14.359 1 31.03 88 ALA B N 1
ATOM 4163 C CA . ALA B 1 88 ? 18.297 -13.328 14.344 1 31.03 88 ALA B CA 1
ATOM 4164 C C . ALA B 1 88 ? 18.156 -11.977 15.047 1 31.03 88 ALA B C 1
ATOM 4166 O O . ALA B 1 88 ? 17.391 -11.117 14.609 1 31.03 88 ALA B O 1
ATOM 4167 N N . ALA B 1 89 ? 18 -11.844 16.203 1 34.28 89 ALA B N 1
ATOM 4168 C CA . ALA B 1 89 ? 18.438 -10.805 17.141 1 34.28 89 ALA B CA 1
ATOM 4169 C C . ALA B 1 89 ? 19.297 -9.766 16.438 1 34.28 89 ALA B C 1
ATOM 4171 O O . ALA B 1 89 ? 19.203 -8.57 16.719 1 34.28 89 ALA B O 1
ATOM 4172 N N . ALA B 1 90 ? 20.531 -10.211 15.812 1 33.66 90 ALA B N 1
ATOM 4173 C CA . ALA B 1 90 ? 21.609 -9.352 15.359 1 33.66 90 ALA B CA 1
ATOM 4174 C C . ALA B 1 90 ? 21.344 -8.812 13.953 1 33.66 90 ALA B C 1
ATOM 4176 O O . ALA B 1 90 ? 21.797 -9.383 12.961 1 33.66 90 ALA B O 1
ATOM 4177 N N . LEU B 1 91 ? 20.219 -8.648 13.539 1 39.88 91 LEU B N 1
ATOM 4178 C CA . LEU B 1 91 ? 19.891 -8.102 12.227 1 39.88 91 LEU B CA 1
ATOM 4179 C C . LEU B 1 91 ? 20.875 -7.008 11.828 1 39.88 91 LEU B C 1
ATOM 4181 O O . LEU B 1 91 ? 20.859 -5.922 12.414 1 39.88 91 LEU B O 1
ATOM 4185 N N . SER B 1 92 ? 22.016 -7.348 11.43 1 42.38 92 SER B N 1
ATOM 4186 C CA . SER B 1 92 ? 23.078 -6.43 11.023 1 42.38 92 SER B CA 1
ATOM 4187 C C . SER B 1 92 ? 22.641 -5.59 9.828 1 42.38 92 SER B C 1
ATOM 4189 O O . SER B 1 92 ? 21.812 -6.02 9.016 1 42.38 92 SER B O 1
ATOM 4191 N N . VAL B 1 93 ? 22.688 -4.426 9.906 1 47.84 93 VAL B N 1
ATOM 4192 C CA . VAL B 1 93 ? 22.641 -3.365 8.914 1 47.84 93 VAL B CA 1
ATOM 4193 C C . VAL B 1 93 ? 23.234 -3.865 7.594 1 47.84 93 VAL B C 1
ATOM 4195 O O . VAL B 1 93 ? 24.406 -4.223 7.535 1 47.84 93 VAL B O 1
ATOM 4198 N N . ASP B 1 94 ? 22.328 -4.41 6.473 1 54.56 94 ASP B N 1
ATOM 4199 C CA . ASP B 1 94 ? 22.797 -5.094 5.266 1 54.56 94 ASP B CA 1
ATOM 4200 C C . ASP B 1 94 ? 23.594 -4.145 4.371 1 54.56 94 ASP B C 1
ATOM 4202 O O . ASP B 1 94 ? 24.375 -4.59 3.533 1 54.56 94 ASP B O 1
ATOM 4206 N N . HIS B 1 95 ? 23.266 -2.852 4.562 1 64.5 95 HIS B N 1
ATOM 4207 C CA . HIS B 1 95 ? 24.047 -1.981 3.68 1 64.5 95 HIS B CA 1
ATOM 4208 C C . HIS B 1 95 ? 24.719 -0.866 4.465 1 64.5 95 HIS B C 1
ATOM 4210 O O . HIS B 1 95 ? 24.109 -0.265 5.355 1 64.5 95 HIS B O 1
ATOM 4216 N N . SER B 1 96 ? 25.906 -0.805 4.258 1 70 96 SER B N 1
ATOM 4217 C CA . SER B 1 96 ? 26.672 0.258 4.891 1 70 96 SER B CA 1
ATOM 4218 C C . SER B 1 96 ? 27.406 1.1 3.854 1 70 96 SER B C 1
ATOM 4220 O O . SER B 1 96 ? 27.781 0.602 2.785 1 70 96 SER B O 1
ATOM 4222 N N . PHE B 1 97 ? 27.5 2.305 4.262 1 76.81 97 PHE B N 1
ATOM 4223 C CA . PHE B 1 97 ? 28.281 3.223 3.455 1 76.81 97 PHE B CA 1
ATOM 4224 C C . PHE B 1 97 ? 29.531 3.688 4.219 1 76.81 97 PHE B C 1
ATOM 4226 O O . PHE B 1 97 ? 29.453 3.969 5.414 1 76.81 97 PHE B O 1
ATOM 4233 N N . ALA B 1 98 ? 30.641 3.617 3.537 1 77.94 98 ALA B N 1
ATOM 4234 C CA . ALA B 1 98 ? 31.781 4.398 4.023 1 77.94 98 ALA B CA 1
ATOM 4235 C C . ALA B 1 98 ? 31.594 5.883 3.725 1 77.94 98 ALA B C 1
ATOM 4237 O O . ALA B 1 98 ? 31.281 6.262 2.592 1 77.94 98 ALA B O 1
ATOM 4238 N N . VAL B 1 99 ? 31.812 6.723 4.75 1 79.62 99 VAL B N 1
ATOM 4239 C CA . VAL B 1 99 ? 31.609 8.156 4.566 1 79.62 99 VAL B CA 1
ATOM 4240 C C . VAL B 1 99 ? 32.906 8.82 4.156 1 79.62 99 VAL B C 1
ATOM 4242 O O . VAL B 1 99 ? 33.938 8.633 4.809 1 79.62 99 VAL B O 1
ATOM 4245 N N . HIS B 1 100 ? 32.938 9.484 3.016 1 82.44 100 HIS B N 1
ATOM 4246 C CA . HIS B 1 100 ? 34.031 10.297 2.535 1 82.44 100 HIS B CA 1
ATOM 4247 C C . HIS B 1 100 ? 33.719 11.781 2.613 1 82.44 100 HIS B C 1
ATOM 4249 O O . HIS B 1 100 ? 32.625 12.203 2.238 1 82.44 100 HIS B O 1
ATOM 4255 N N . ARG B 1 101 ? 34.75 12.453 3.102 1 81.38 101 ARG B N 1
ATOM 4256 C CA . ARG B 1 101 ? 34.562 13.898 3.119 1 81.38 101 ARG B CA 1
ATOM 4257 C C . ARG B 1 101 ? 35.062 14.523 1.811 1 81.38 101 ARG B C 1
ATOM 4259 O O . ARG B 1 101 ? 36.125 14.203 1.323 1 81.38 101 ARG B O 1
ATOM 4266 N N . GLY B 1 102 ? 34.188 15.234 1.169 1 82.38 102 GLY B N 1
ATOM 4267 C CA . GLY B 1 102 ? 34.469 15.844 -0.116 1 82.38 102 GLY B CA 1
ATOM 4268 C C . GLY B 1 102 ? 33.438 15.523 -1.187 1 82.38 102 GLY B C 1
ATOM 4269 O O . GLY B 1 102 ? 32.406 14.93 -0.897 1 82.38 102 GLY B O 1
ATOM 4270 N N . GLY B 1 103 ? 33.781 15.961 -2.361 1 89.69 103 GLY B N 1
ATOM 4271 C CA . GLY B 1 103 ? 32.844 15.766 -3.463 1 89.69 103 GLY B CA 1
ATOM 4272 C C . GLY B 1 103 ? 32.969 14.398 -4.117 1 89.69 103 GLY B C 1
ATOM 4273 O O . GLY B 1 103 ? 33.969 13.695 -3.896 1 89.69 103 GLY B O 1
ATOM 4274 N N . VAL B 1 104 ? 31.938 14.016 -4.816 1 94 104 VAL B N 1
ATOM 4275 C CA . VAL B 1 104 ? 31.984 12.805 -5.633 1 94 104 VAL B CA 1
ATOM 4276 C C . VAL B 1 104 ? 33.156 12.867 -6.602 1 94 104 VAL B C 1
ATOM 4278 O O . VAL B 1 104 ? 33.438 13.922 -7.188 1 94 104 VAL B O 1
ATOM 4281 N N . PRO B 1 105 ? 33.781 11.781 -6.797 1 91.69 105 PRO B N 1
ATOM 4282 C CA . PRO B 1 105 ? 34.938 11.781 -7.703 1 91.69 105 PRO B CA 1
ATOM 4283 C C . PRO B 1 105 ? 34.562 12.203 -9.125 1 91.69 105 PRO B C 1
ATOM 4285 O O . PRO B 1 105 ? 33.562 11.711 -9.68 1 91.69 105 PRO B O 1
ATOM 4288 N N . SER B 1 106 ? 35.25 13.117 -9.727 1 87 106 SER B N 1
ATOM 4289 C CA . SER B 1 106 ? 35 13.656 -11.062 1 87 106 SER B CA 1
ATOM 4290 C C . SER B 1 106 ? 35.156 12.578 -12.133 1 87 106 SER B C 1
ATOM 4292 O O . SER B 1 106 ? 34.5 12.641 -13.18 1 87 106 SER B O 1
ATOM 4294 N N . ARG B 1 107 ? 36 11.609 -11.945 1 80.56 107 ARG B N 1
ATOM 4295 C CA . ARG B 1 107 ? 36.312 10.594 -12.953 1 80.56 107 ARG B CA 1
ATOM 4296 C C . ARG B 1 107 ? 35.469 9.344 -12.734 1 80.56 107 ARG B C 1
ATOM 4298 O O . ARG B 1 107 ? 35.688 8.32 -13.391 1 80.56 107 ARG B O 1
ATOM 4305 N N . GLY B 1 108 ? 34.625 9.422 -11.773 1 82.88 108 GLY B N 1
ATOM 4306 C CA . GLY B 1 108 ? 33.781 8.242 -11.555 1 82.88 108 GLY B CA 1
ATOM 4307 C C . GLY B 1 108 ? 32.812 7.973 -12.68 1 82.88 108 GLY B C 1
ATOM 4308 O O . GLY B 1 108 ? 32.219 8.898 -13.234 1 82.88 108 GLY B O 1
ATOM 4309 N N . ALA B 1 109 ? 32.844 6.66 -13.156 1 91 109 ALA B N 1
ATOM 4310 C CA . ALA B 1 109 ? 31.828 6.254 -14.141 1 91 109 ALA B CA 1
ATOM 4311 C C . ALA B 1 109 ? 30.469 6.055 -13.484 1 91 109 ALA B C 1
ATOM 4313 O O . ALA B 1 109 ? 30.391 5.688 -12.305 1 91 109 ALA B O 1
ATOM 4314 N N . TYR B 1 110 ? 29.469 6.465 -14.188 1 94.44 110 TYR B N 1
ATOM 4315 C CA . TYR B 1 110 ? 28.125 6.254 -13.672 1 94.44 110 TYR B CA 1
ATOM 4316 C C . TYR B 1 110 ? 27.453 5.062 -14.359 1 94.44 110 TYR B C 1
ATOM 4318 O O . TYR B 1 110 ? 27.672 4.828 -15.547 1 94.44 110 TYR B O 1
ATOM 4326 N N . PHE B 1 111 ? 26.703 4.32 -13.539 1 94.25 111 PHE B N 1
ATOM 4327 C CA . PHE B 1 111 ? 25.812 3.344 -14.156 1 94.25 111 PHE B CA 1
ATOM 4328 C C . PHE B 1 111 ? 24.922 4.004 -15.203 1 94.25 111 PHE B C 1
ATOM 4330 O O . PHE B 1 111 ? 24.484 5.141 -15.023 1 94.25 111 PHE B O 1
ATOM 4337 N N . SER B 1 112 ? 24.625 3.268 -16.266 1 93.56 112 SER B N 1
ATOM 4338 C CA . SER B 1 112 ? 23.734 3.779 -17.297 1 93.56 112 SER B CA 1
ATOM 4339 C C . SER B 1 112 ? 22.312 3.92 -16.781 1 93.56 112 SER B C 1
ATOM 4341 O O . SER B 1 112 ? 21.578 4.816 -17.203 1 93.56 112 SER B O 1
ATOM 4343 N N . ALA B 1 113 ? 21.938 3.078 -15.859 1 94.94 113 ALA B N 1
ATOM 4344 C CA . ALA B 1 113 ? 20.578 3.127 -15.297 1 94.94 113 ALA B CA 1
ATOM 4345 C C . ALA B 1 113 ? 20.406 4.355 -14.414 1 94.94 113 ALA B C 1
ATOM 4347 O O . ALA B 1 113 ? 21.234 4.633 -13.539 1 94.94 113 ALA B O 1
ATOM 4348 N N . PRO B 1 114 ? 19.344 5.086 -14.648 1 94.81 114 PRO B N 1
ATOM 4349 C CA . PRO B 1 114 ? 19.109 6.266 -13.812 1 94.81 114 PRO B CA 1
ATOM 4350 C C . PRO B 1 114 ? 18.797 5.902 -12.359 1 94.81 114 PRO B C 1
ATOM 4352 O O . PRO B 1 114 ? 18.969 6.734 -11.461 1 94.81 114 PRO B O 1
ATOM 4355 N N . LEU B 1 115 ? 18.375 4.719 -12.141 1 95.38 115 LEU B N 1
ATOM 4356 C CA . LEU B 1 115 ? 18.031 4.223 -10.8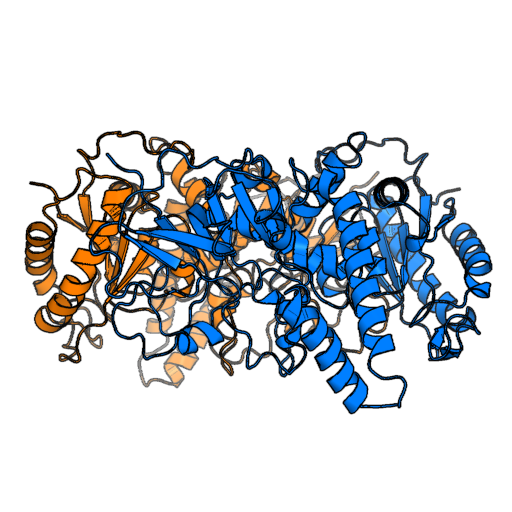12 1 95.38 115 LEU B CA 1
ATOM 4357 C C . LEU B 1 115 ? 18.516 2.795 -10.617 1 95.38 115 LEU B C 1
ATOM 4359 O O . LEU B 1 115 ? 18.234 1.916 -11.43 1 95.38 115 LEU B O 1
ATOM 4363 N N . LEU B 1 116 ? 19.297 2.67 -9.586 1 93.5 116 LEU B N 1
ATOM 4364 C CA . LEU B 1 116 ? 19.719 1.354 -9.117 1 93.5 116 LEU B CA 1
ATOM 4365 C C . LEU B 1 116 ? 18.922 0.937 -7.883 1 93.5 116 LEU B C 1
ATOM 4367 O O . LEU B 1 116 ? 18.719 1.744 -6.977 1 93.5 116 LEU B O 1
ATOM 4371 N N . ILE B 1 117 ? 18.453 -0.287 -7.879 1 90.25 117 ILE B N 1
ATOM 4372 C CA . ILE B 1 117 ? 17.75 -0.8 -6.715 1 90.25 117 ILE B CA 1
ATOM 4373 C C . ILE B 1 117 ? 18.422 -2.074 -6.211 1 90.25 117 ILE B C 1
ATOM 4375 O O . ILE B 1 117 ? 18.516 -3.061 -6.945 1 90.25 117 ILE B O 1
ATOM 4379 N N . LYS B 1 118 ? 18.812 -2.012 -5 1 86.19 118 LYS B N 1
ATOM 4380 C CA . LYS B 1 118 ? 19.422 -3.184 -4.383 1 86.19 118 LYS B CA 1
ATOM 4381 C C . LYS B 1 118 ? 18.359 -4.145 -3.854 1 86.19 118 LYS B C 1
ATOM 4383 O O . LYS B 1 118 ? 17.438 -3.729 -3.16 1 86.19 118 LYS B O 1
ATOM 4388 N N . VAL B 1 119 ? 18.531 -5.383 -4.266 1 81.31 119 VAL B N 1
ATOM 4389 C CA . VAL B 1 119 ? 17.594 -6.402 -3.797 1 81.31 119 VAL B CA 1
ATOM 4390 C C . VAL B 1 119 ? 18.375 -7.586 -3.223 1 81.31 119 VAL B C 1
ATOM 4392 O O . VAL B 1 119 ? 19.5 -7.848 -3.629 1 81.31 119 VAL B O 1
ATOM 4395 N N . ALA B 1 120 ? 17.672 -8.188 -2.232 1 73.62 120 ALA B N 1
ATOM 4396 C CA . ALA B 1 120 ? 18.188 -9.438 -1.69 1 73.62 120 ALA B CA 1
ATOM 4397 C C . ALA B 1 120 ? 17.172 -10.57 -1.861 1 73.62 120 ALA B C 1
ATOM 4399 O O . ALA B 1 120 ? 16.016 -10.43 -1.479 1 73.62 120 ALA B O 1
ATOM 4400 N N . ALA B 1 121 ? 17.688 -11.617 -2.533 1 70.12 121 ALA B N 1
ATOM 4401 C CA . ALA B 1 121 ? 16.797 -12.75 -2.75 1 70.12 121 ALA B CA 1
ATOM 4402 C C . ALA B 1 121 ? 16.609 -13.562 -1.471 1 70.12 121 ALA B C 1
ATOM 4404 O O . ALA B 1 121 ? 17.562 -13.742 -0.704 1 70.12 121 ALA B O 1
ATOM 4405 N N . LEU B 1 122 ? 15.438 -14.023 -1.246 1 64 122 LEU B N 1
ATOM 4406 C CA . LEU B 1 122 ? 15.109 -14.867 -0.1 1 64 122 LEU B CA 1
ATOM 4407 C C . LEU B 1 122 ? 15.57 -16.297 -0.33 1 64 122 LEU B C 1
ATOM 4409 O O . LEU B 1 122 ? 15.391 -16.844 -1.42 1 64 122 LEU B O 1
ATOM 4413 N N . ALA B 1 123 ? 16.375 -16.797 0.666 1 59.66 123 ALA B N 1
ATOM 4414 C CA . ALA B 1 123 ? 16.625 -18.234 0.737 1 59.66 123 ALA B CA 1
ATOM 4415 C C . ALA B 1 123 ? 15.711 -18.906 1.753 1 59.66 123 ALA B C 1
ATOM 4417 O O . ALA B 1 123 ? 15.578 -18.422 2.883 1 59.66 123 ALA B O 1
ATOM 4418 N N . PRO B 1 124 ? 14.836 -20.109 1.289 1 62.16 124 PRO B N 1
ATOM 4419 C CA . PRO B 1 124 ? 14.883 -20.906 0.066 1 62.16 124 PRO B CA 1
ATOM 4420 C C . PRO B 1 124 ? 14.219 -20.219 -1.123 1 62.16 124 PRO B C 1
ATOM 4422 O O . PRO B 1 124 ? 13.148 -19.625 -0.98 1 62.16 124 PRO B O 1
ATOM 4425 N N . ALA B 1 125 ? 14.922 -20.406 -2.26 1 70.75 125 ALA B N 1
ATOM 4426 C CA . ALA B 1 125 ? 14.445 -19.734 -3.467 1 70.75 125 ALA B CA 1
ATOM 4427 C C . ALA B 1 125 ? 13.391 -20.562 -4.18 1 70.75 125 ALA B C 1
ATOM 4429 O O . ALA B 1 125 ? 13.578 -21.766 -4.402 1 70.75 125 ALA B O 1
ATOM 4430 N N . ASN B 1 126 ? 12.258 -20.188 -4.273 1 79.38 126 ASN B N 1
ATOM 4431 C CA . ASN B 1 126 ? 11.258 -20.641 -5.23 1 79.38 126 ASN B CA 1
ATOM 4432 C C . ASN B 1 126 ? 10.602 -19.484 -5.965 1 79.38 126 ASN B C 1
ATOM 4434 O O . ASN B 1 126 ? 10.922 -18.312 -5.711 1 79.38 126 ASN B O 1
ATOM 4438 N N . PHE B 1 127 ? 9.812 -19.812 -6.828 1 86.25 127 PHE B N 1
ATOM 4439 C CA . PHE B 1 127 ? 9.258 -18.781 -7.707 1 86.25 127 PHE B CA 1
ATOM 4440 C C . PHE B 1 127 ? 8.453 -17.766 -6.91 1 86.25 127 PHE B C 1
ATOM 4442 O O . PHE B 1 127 ? 8.586 -16.562 -7.125 1 86.25 127 PHE B O 1
ATOM 4449 N N . GLY B 1 128 ? 7.676 -18.219 -5.98 1 86.69 128 GLY B N 1
ATOM 4450 C CA . GLY B 1 128 ? 6.871 -17.328 -5.156 1 86.69 128 GLY B CA 1
ATOM 4451 C C . GLY B 1 128 ? 7.703 -16.375 -4.328 1 86.69 128 GLY B C 1
ATOM 4452 O O . GLY B 1 128 ? 7.402 -15.172 -4.27 1 86.69 128 GLY B O 1
ATOM 4453 N N . HIS B 1 129 ? 8.727 -16.844 -3.857 1 81.06 129 HIS B N 1
ATOM 4454 C CA . HIS B 1 129 ? 9.602 -16 -3.039 1 81.06 129 HIS B CA 1
ATOM 4455 C C . HIS B 1 129 ? 10.398 -15.031 -3.898 1 81.06 129 HIS B C 1
ATOM 4457 O O . HIS B 1 129 ? 10.641 -13.891 -3.492 1 81.06 129 HIS B O 1
ATOM 4463 N N . PHE B 1 130 ? 10.812 -15.531 -4.957 1 84.25 130 PHE B N 1
ATOM 4464 C CA . PHE B 1 130 ? 11.531 -14.625 -5.844 1 84.25 130 PHE B CA 1
ATOM 4465 C C . PHE B 1 130 ? 10.641 -13.461 -6.273 1 84.25 130 PHE B C 1
ATOM 4467 O O . PHE B 1 130 ? 11.047 -12.305 -6.199 1 84.25 130 PHE B O 1
ATOM 4474 N N . LEU B 1 131 ? 9.438 -13.773 -6.648 1 87.31 131 LEU B N 1
ATOM 4475 C CA . LEU B 1 131 ? 8.492 -12.773 -7.117 1 87.31 131 LEU B CA 1
ATOM 4476 C C . LEU B 1 131 ? 8.039 -11.875 -5.969 1 87.31 131 LEU B C 1
ATOM 4478 O O . LEU B 1 131 ? 8.102 -10.648 -6.07 1 87.31 131 LEU B O 1
ATOM 4482 N N . GLY B 1 132 ? 7.656 -12.477 -4.883 1 84.19 132 GLY B N 1
ATOM 4483 C CA . GLY B 1 132 ? 6.953 -11.773 -3.824 1 84.19 132 GLY B CA 1
ATOM 4484 C C . GLY B 1 132 ? 7.883 -11.188 -2.777 1 84.19 132 GLY B C 1
ATOM 4485 O O . GLY B 1 132 ? 7.516 -10.242 -2.074 1 84.19 132 GLY B O 1
ATOM 4486 N N . ASN B 1 133 ? 9.094 -11.719 -2.658 1 79.25 133 ASN B N 1
ATOM 4487 C CA . ASN B 1 133 ? 9.969 -11.273 -1.582 1 79.25 133 ASN B CA 1
ATOM 4488 C C . ASN B 1 133 ? 11.188 -10.523 -2.123 1 79.25 133 ASN B C 1
ATOM 4490 O O . ASN B 1 133 ? 11.867 -9.82 -1.379 1 79.25 133 ASN B O 1
ATOM 4494 N N . ALA B 1 134 ? 11.406 -10.672 -3.42 1 79.25 134 ALA B N 1
ATOM 4495 C CA . ALA B 1 134 ? 12.562 -9.977 -3.986 1 79.25 134 ALA B CA 1
ATOM 4496 C C . ALA B 1 134 ? 12.125 -8.906 -4.98 1 79.25 134 ALA B C 1
ATOM 4498 O O . ALA B 1 134 ? 12.414 -7.723 -4.793 1 79.25 134 ALA B O 1
ATOM 4499 N N . MET B 1 135 ? 11.312 -9.281 -5.871 1 87.25 135 MET B N 1
ATOM 4500 C CA . MET B 1 135 ? 11.031 -8.383 -6.988 1 87.25 135 MET B CA 1
ATOM 4501 C C . MET B 1 135 ? 9.922 -7.395 -6.617 1 87.25 135 MET B C 1
ATOM 4503 O O . MET B 1 135 ? 10.023 -6.203 -6.914 1 87.25 135 MET B O 1
ATOM 4507 N N . PHE B 1 136 ? 8.914 -7.859 -5.93 1 88.56 136 PHE B N 1
ATOM 4508 C CA . PHE B 1 136 ? 7.785 -7.004 -5.59 1 88.56 136 PHE B CA 1
ATOM 4509 C C . PHE B 1 136 ? 8.211 -5.902 -4.629 1 88.56 136 PHE B C 1
ATOM 4511 O O . PHE B 1 136 ? 7.852 -4.738 -4.812 1 88.56 136 PHE B O 1
ATOM 4518 N N . PRO B 1 137 ? 9.047 -6.23 -3.668 1 84.75 137 PRO B N 1
ATOM 4519 C CA . PRO B 1 137 ? 9.523 -5.176 -2.775 1 84.75 137 PRO B CA 1
ATOM 4520 C C . PRO B 1 137 ? 10.297 -4.082 -3.514 1 84.75 137 PRO B C 1
ATOM 4522 O O . PRO B 1 137 ? 10.203 -2.906 -3.152 1 84.75 137 PRO B O 1
ATOM 4525 N N . ALA B 1 138 ? 11.047 -4.492 -4.527 1 87.44 138 ALA B N 1
ATOM 4526 C CA . ALA B 1 138 ? 11.773 -3.508 -5.328 1 87.44 138 ALA B CA 1
ATOM 4527 C C . ALA B 1 138 ? 10.805 -2.584 -6.062 1 87.44 138 ALA B C 1
ATOM 4529 O O . ALA B 1 138 ? 11.008 -1.368 -6.102 1 87.44 138 ALA B O 1
ATOM 4530 N N . PHE B 1 139 ? 9.781 -3.162 -6.602 1 90 139 PHE B N 1
ATOM 4531 C CA . PHE B 1 139 ? 8.742 -2.412 -7.301 1 90 139 PHE B CA 1
ATOM 4532 C C . PHE B 1 139 ? 8.062 -1.427 -6.355 1 90 139 PHE B C 1
ATOM 4534 O O . PHE B 1 139 ? 7.879 -0.257 -6.699 1 90 139 PHE B O 1
ATOM 4541 N N . GLU B 1 140 ? 7.762 -1.856 -5.164 1 88.56 140 GLU B N 1
ATOM 4542 C CA . GLU B 1 140 ? 7.094 -1.014 -4.18 1 88.56 140 GLU B CA 1
ATOM 4543 C C . GLU B 1 140 ? 8.016 0.092 -3.68 1 88.56 140 GLU B C 1
ATOM 4545 O O . GLU B 1 140 ? 7.574 1.216 -3.434 1 88.56 140 GLU B O 1
ATOM 4550 N N . ALA B 1 141 ? 9.258 -0.243 -3.525 1 86.44 141 ALA B N 1
ATOM 4551 C CA . ALA B 1 141 ? 10.219 0.754 -3.061 1 86.44 141 ALA B CA 1
ATOM 4552 C C . ALA B 1 141 ? 10.336 1.908 -4.051 1 86.44 141 ALA B C 1
ATOM 4554 O O . ALA B 1 141 ? 10.391 3.074 -3.652 1 86.44 141 ALA B O 1
ATOM 4555 N N . ALA B 1 142 ? 10.391 1.596 -5.324 1 90.62 142 ALA B N 1
ATOM 4556 C CA . ALA B 1 142 ? 10.43 2.643 -6.34 1 90.62 142 ALA B CA 1
ATOM 4557 C C . ALA B 1 142 ? 9.18 3.52 -6.27 1 90.62 142 ALA B C 1
ATOM 4559 O O . ALA B 1 142 ? 9.273 4.746 -6.359 1 90.62 142 ALA B O 1
ATOM 4560 N N . TRP B 1 143 ? 8.078 2.854 -6.074 1 90.38 143 TRP B N 1
ATOM 4561 C CA . TRP B 1 143 ? 6.824 3.602 -5.992 1 90.38 143 TRP B CA 1
ATOM 4562 C C . TRP B 1 143 ? 6.828 4.539 -4.789 1 90.38 143 TRP B C 1
ATOM 4564 O O . TRP B 1 143 ? 6.309 5.656 -4.863 1 90.38 143 TRP B O 1
ATOM 4574 N N . ARG B 1 144 ? 7.34 4.102 -3.711 1 86.25 144 ARG B N 1
ATOM 4575 C CA . ARG B 1 144 ? 7.363 4.883 -2.479 1 86.25 144 ARG B CA 1
ATOM 4576 C C . ARG B 1 144 ? 8.055 6.227 -2.691 1 86.25 144 ARG B C 1
ATOM 4578 O O . ARG B 1 144 ? 7.672 7.23 -2.092 1 86.25 144 ARG B O 1
ATOM 4585 N N . PHE B 1 145 ? 9.023 6.254 -3.471 1 85.25 145 PHE B N 1
ATOM 4586 C CA . PHE B 1 145 ? 9.828 7.457 -3.633 1 85.25 145 PHE B CA 1
ATOM 4587 C C . PHE B 1 145 ? 9.359 8.266 -4.836 1 85.25 145 PHE B C 1
ATOM 4589 O O . PHE B 1 145 ? 9.461 9.492 -4.848 1 85.25 145 PHE B O 1
ATOM 4596 N N . PHE B 1 146 ? 8.758 7.551 -5.859 1 88.88 146 PHE B N 1
ATOM 4597 C CA . PHE B 1 146 ? 8.547 8.258 -7.117 1 88.88 146 PHE B CA 1
ATOM 4598 C C . PHE B 1 146 ? 7.074 8.219 -7.52 1 88.88 146 PHE B C 1
ATOM 4600 O O . PHE B 1 146 ? 6.688 8.805 -8.531 1 88.88 146 PHE B O 1
ATOM 4607 N N . GLY B 1 147 ? 6.25 7.535 -6.777 1 86.25 147 GLY B N 1
ATOM 4608 C CA . GLY B 1 147 ? 4.836 7.457 -7.105 1 86.25 147 GLY B CA 1
ATOM 4609 C C . GLY B 1 147 ? 4.578 6.848 -8.469 1 86.25 147 GLY B C 1
ATOM 4610 O O . GLY B 1 147 ? 5.285 5.934 -8.898 1 86.25 147 GLY B O 1
ATOM 4611 N N . ALA B 1 148 ? 3.629 7.309 -9.141 1 81.81 148 ALA B N 1
ATOM 4612 C CA . ALA B 1 148 ? 3.191 6.766 -10.43 1 81.81 148 ALA B CA 1
ATOM 4613 C C . ALA B 1 148 ? 4.289 6.895 -11.477 1 81.81 148 ALA B C 1
ATOM 4615 O O . ALA B 1 148 ? 4.332 6.121 -12.438 1 81.81 148 ALA B O 1
ATOM 4616 N N . ALA B 1 149 ? 5.191 7.809 -11.25 1 84.81 149 ALA B N 1
ATOM 4617 C CA . ALA B 1 149 ? 6.289 7.992 -12.195 1 84.81 149 ALA B CA 1
ATOM 4618 C C . ALA B 1 149 ? 7.191 6.758 -12.234 1 84.81 149 ALA B C 1
ATOM 4620 O O . ALA B 1 149 ? 7.879 6.52 -13.227 1 84.81 149 ALA B O 1
ATOM 4621 N N . SER B 1 150 ? 7.137 6.012 -11.148 1 89.19 150 SER B N 1
ATOM 4622 C CA . SER B 1 150 ? 7.984 4.824 -11.07 1 89.19 150 SER B CA 1
ATOM 4623 C C . SER B 1 150 ? 7.574 3.787 -12.109 1 89.19 150 SER B C 1
ATOM 4625 O O . SER B 1 150 ? 8.367 2.918 -12.477 1 89.19 150 SER B O 1
ATOM 4627 N N . LEU B 1 151 ? 6.371 3.822 -12.617 1 84.62 151 LEU B N 1
ATOM 4628 C CA . LEU B 1 151 ? 5.875 2.848 -13.586 1 84.62 151 LEU B CA 1
ATOM 4629 C C . LEU B 1 151 ? 6.594 2.994 -14.922 1 84.62 151 LEU B C 1
ATOM 4631 O O . LEU B 1 151 ? 6.688 2.035 -15.688 1 84.62 151 LEU B O 1
ATOM 4635 N N . GLU B 1 152 ? 7.16 4.172 -15.125 1 84.69 152 GLU B N 1
ATOM 4636 C CA . GLU B 1 152 ? 7.816 4.449 -16.406 1 84.69 152 GLU B CA 1
ATOM 4637 C C . GLU B 1 152 ? 9.32 4.609 -16.219 1 84.69 152 GLU B C 1
ATOM 4639 O O . GLU B 1 152 ? 10.055 4.77 -17.203 1 84.69 152 GLU B O 1
ATOM 4644 N N . MET B 1 153 ? 9.727 4.582 -15.039 1 88.56 153 MET B N 1
ATOM 4645 C CA . MET B 1 153 ? 11.156 4.77 -14.766 1 88.56 153 MET B CA 1
ATOM 4646 C C . MET B 1 153 ? 11.945 3.529 -15.156 1 88.56 153 MET B C 1
ATOM 4648 O O . MET B 1 153 ? 11.508 2.404 -14.914 1 88.56 153 MET B O 1
ATOM 4652 N N . ARG B 1 154 ? 13.078 3.789 -15.75 1 90.69 154 ARG B N 1
ATOM 4653 C CA . ARG B 1 154 ? 14.016 2.709 -16.047 1 90.69 154 ARG B CA 1
ATOM 4654 C C . ARG B 1 154 ? 14.938 2.453 -14.852 1 90.69 154 ARG B C 1
ATOM 4656 O O . ARG B 1 154 ? 15.477 3.393 -14.266 1 90.69 154 ARG B O 1
ATOM 4663 N N . TYR B 1 155 ? 15.039 1.226 -14.445 1 92.12 155 TYR B N 1
ATOM 4664 C CA . TYR B 1 155 ? 15.922 0.93 -13.328 1 92.12 155 TYR B CA 1
ATOM 4665 C C . TYR B 1 155 ? 16.656 -0.392 -13.547 1 92.12 155 TYR B C 1
ATOM 4667 O O . TYR B 1 155 ? 16.25 -1.194 -14.391 1 92.12 155 TYR B O 1
ATOM 4675 N N . GLN B 1 156 ? 17.766 -0.535 -12.875 1 92.62 156 GLN B N 1
ATOM 4676 C CA . GLN B 1 156 ? 18.562 -1.76 -12.844 1 92.62 156 GLN B CA 1
ATOM 4677 C C . GLN B 1 156 ? 18.547 -2.375 -11.445 1 92.62 156 GLN B C 1
ATOM 4679 O O . GLN B 1 156 ? 18.609 -1.658 -10.445 1 92.62 156 GLN B O 1
ATOM 4684 N N . LEU B 1 157 ? 18.391 -3.68 -11.414 1 89.5 157 LEU B N 1
ATOM 4685 C CA . LEU B 1 157 ? 18.406 -4.391 -10.141 1 89.5 157 LEU B CA 1
ATOM 4686 C C . LEU B 1 157 ? 19.828 -4.848 -9.789 1 89.5 157 LEU B C 1
ATOM 4688 O O . LEU B 1 157 ? 20.547 -5.355 -10.656 1 89.5 157 LEU B O 1
ATOM 4692 N N . LEU B 1 158 ? 20.156 -4.531 -8.594 1 87.12 158 LEU B N 1
ATOM 4693 C CA . LEU B 1 158 ? 21.406 -4.988 -8.023 1 87.12 158 LEU B CA 1
ATOM 4694 C C . LEU B 1 158 ? 21.172 -6.074 -6.98 1 87.12 158 LEU B C 1
ATOM 4696 O O . LEU B 1 158 ? 20.641 -5.797 -5.902 1 87.12 158 LEU B O 1
ATOM 4700 N N . LEU B 1 159 ? 21.484 -7.23 -7.352 1 80.75 159 LEU B N 1
ATOM 4701 C CA . LEU B 1 159 ? 21.266 -8.344 -6.434 1 80.75 159 LEU B CA 1
ATOM 4702 C C . LEU B 1 159 ? 22.406 -8.461 -5.441 1 80.75 159 LEU B C 1
ATOM 4704 O O . LEU B 1 159 ? 23.578 -8.602 -5.84 1 80.75 159 LEU B O 1
ATOM 4708 N N . ALA B 1 160 ? 21.922 -8.078 -4.277 1 71.31 160 ALA B N 1
ATOM 4709 C CA . ALA B 1 160 ? 22.922 -8.242 -3.221 1 71.31 160 ALA B CA 1
ATOM 4710 C C . ALA B 1 160 ? 23.234 -9.719 -2.977 1 71.31 160 ALA B C 1
ATOM 4712 O O . ALA B 1 160 ? 22.344 -10.57 -3.123 1 71.31 160 ALA B O 1
ATOM 4713 N N . GLY B 1 161 ? 24.438 -10.086 -3.498 1 51.22 161 GLY B N 1
ATOM 4714 C CA . GLY B 1 161 ? 24.75 -11.484 -3.268 1 51.22 161 GLY B CA 1
ATOM 4715 C C . GLY B 1 161 ? 23.906 -12.117 -2.172 1 51.22 161 GLY B C 1
ATOM 4716 O O . GLY B 1 161 ? 23.281 -11.406 -1.384 1 51.22 161 GLY B O 1
ATOM 4717 N N . ALA B 1 162 ? 23.188 -13.141 -2.502 1 39.81 162 ALA B N 1
ATOM 4718 C CA . ALA B 1 162 ? 22.609 -13.773 -1.319 1 39.81 162 ALA B CA 1
ATOM 4719 C C . ALA B 1 162 ? 23.375 -13.383 -0.059 1 39.81 162 ALA B C 1
ATOM 4721 O O . ALA B 1 162 ? 24.547 -13.023 -0.128 1 39.81 162 ALA B O 1
ATOM 4722 N N . ASN B 1 163 ? 22.859 -12.875 1.114 1 34.69 163 ASN B N 1
ATOM 4723 C CA . ASN B 1 163 ? 23.859 -12.797 2.164 1 34.69 163 ASN B CA 1
ATOM 4724 C C . ASN B 1 163 ? 25.188 -13.438 1.728 1 34.69 163 ASN B C 1
ATOM 4726 O O . ASN B 1 163 ? 26 -13.805 2.564 1 34.69 163 ASN B O 1
ATOM 4730 N N . GLN B 1 164 ? 25.344 -13.859 0.5 1 31.33 164 GLN B N 1
ATOM 4731 C CA . GLN B 1 164 ? 26.422 -14.719 -0.002 1 31.33 164 GLN B CA 1
ATOM 4732 C C . GLN B 1 164 ? 27.609 -13.898 -0.486 1 31.33 164 GLN B C 1
ATOM 4734 O O . GLN B 1 164 ? 28.547 -14.438 -1.072 1 31.33 164 GLN B O 1
ATOM 4739 N N . SER B 1 165 ? 27.5 -12.75 -0.754 1 29.94 165 SER B N 1
ATOM 4740 C CA . SER B 1 165 ? 28.734 -12.195 -1.305 1 29.94 165 SER B CA 1
ATOM 4741 C C . SER B 1 165 ? 29.922 -12.469 -0.383 1 29.94 165 SER B C 1
ATOM 4743 O O . SER B 1 165 ? 31.047 -12.07 -0.684 1 29.94 165 SER B O 1
ATOM 4745 N N . GLU B 1 166 ? 29.75 -12.172 0.844 1 31.39 166 GLU B N 1
ATOM 4746 C CA . GLU B 1 166 ? 31.047 -12.469 1.425 1 31.39 166 GLU B CA 1
ATOM 4747 C C . GLU B 1 166 ? 31.516 -13.875 1.051 1 31.39 166 GLU B C 1
ATOM 4749 O O . GLU B 1 166 ? 30.844 -14.859 1.349 1 31.39 166 GLU B O 1
ATOM 4754 N N . GLY B 1 167 ? 32.094 -14.023 -0.101 1 31.81 167 GLY B N 1
ATOM 4755 C CA . GLY B 1 167 ? 32.688 -15.305 -0.487 1 31.81 167 GLY B CA 1
ATOM 4756 C C . GLY B 1 167 ? 32.844 -16.266 0.679 1 31.81 167 GLY B C 1
ATOM 4757 O O . GLY B 1 167 ? 32.5 -17.438 0.574 1 31.81 167 GLY B O 1
ATOM 4758 N N . SER B 1 168 ? 33.625 -15.883 1.662 1 33.47 168 SER B N 1
ATOM 4759 C CA . SER B 1 168 ? 33.938 -16.688 2.832 1 33.47 168 SER B CA 1
ATOM 4760 C C . SER B 1 168 ? 32.719 -16.969 3.68 1 33.47 168 SER B C 1
ATOM 4762 O O . SER B 1 168 ? 32.562 -18.062 4.23 1 33.47 168 SER B O 1
ATOM 4764 N N . ARG B 1 169 ? 31.703 -15.969 3.875 1 35.16 169 ARG B N 1
ATOM 4765 C CA . ARG B 1 169 ? 30.562 -16.156 4.777 1 35.16 169 ARG B CA 1
ATOM 4766 C C . ARG B 1 169 ? 29.406 -16.828 4.066 1 35.16 169 ARG B C 1
ATOM 4768 O O . ARG B 1 169 ? 28.438 -17.25 4.707 1 35.16 169 ARG B O 1
ATOM 4775 N N . ARG B 1 170 ? 29.094 -16.781 2.883 1 40.31 170 ARG B N 1
ATOM 4776 C CA . ARG B 1 170 ? 28.172 -17.641 2.135 1 40.31 170 ARG B CA 1
ATOM 4777 C C . ARG B 1 170 ? 28.406 -19.109 2.443 1 40.31 170 ARG B C 1
ATOM 4779 O O . ARG B 1 170 ? 27.453 -19.859 2.658 1 40.31 170 ARG B O 1
ATOM 4786 N N . ALA B 1 171 ? 29.609 -19.375 2.131 1 37.41 171 ALA B N 1
ATOM 4787 C CA . ALA B 1 171 ? 30.047 -20.719 2.521 1 37.41 171 ALA B CA 1
ATOM 4788 C C . ALA B 1 171 ? 29.75 -20.984 3.996 1 37.41 171 ALA B C 1
ATOM 4790 O O . ALA B 1 171 ? 29.312 -22.078 4.359 1 37.41 171 ALA B O 1
ATOM 4791 N N . GLN B 1 172 ? 29.984 -19.969 4.785 1 38.66 172 GLN B N 1
ATOM 4792 C CA . GLN B 1 172 ? 29.734 -20.109 6.215 1 38.66 172 GLN B CA 1
ATOM 4793 C C . GLN B 1 172 ? 28.234 -20.094 6.52 1 38.66 172 GLN B C 1
ATOM 4795 O O . GLN B 1 172 ? 27.75 -20.875 7.328 1 38.66 172 GLN B O 1
ATOM 4800 N N . GLN B 1 173 ? 27.391 -19.203 5.941 1 40.28 173 GLN B N 1
ATOM 4801 C CA . GLN B 1 173 ? 25.953 -19.141 6.199 1 40.28 173 GLN B CA 1
ATOM 4802 C C . GLN B 1 173 ? 25.219 -20.281 5.492 1 40.28 173 GLN B C 1
ATOM 4804 O O . GLN B 1 173 ? 24.281 -20.859 6.047 1 40.28 173 GLN B O 1
ATOM 4809 N N . CYS B 1 174 ? 25.453 -20.406 4.188 1 43.41 174 CYS B N 1
ATOM 4810 C CA . CYS B 1 174 ? 25.047 -21.703 3.652 1 43.41 174 CYS B CA 1
ATOM 4811 C C . CYS B 1 174 ? 25.609 -22.844 4.496 1 43.41 174 CYS B C 1
ATOM 4813 O O . CYS B 1 174 ? 24.938 -23.859 4.699 1 43.41 174 CYS B O 1
ATOM 4815 N N . ALA B 1 175 ? 26.797 -22.703 4.84 1 39.31 175 ALA B N 1
ATOM 4816 C CA . ALA B 1 175 ? 27.422 -23.641 5.754 1 39.31 175 ALA B CA 1
ATOM 4817 C C . ALA B 1 175 ? 26.797 -23.562 7.145 1 39.31 175 ALA B C 1
ATOM 4819 O O . ALA B 1 175 ? 26.641 -24.578 7.824 1 39.31 175 ALA B O 1
ATOM 4820 N N . GLY B 1 176 ? 26.578 -22.391 7.668 1 39.88 176 GLY B N 1
ATOM 4821 C CA . GLY B 1 176 ? 26.031 -22.281 9.008 1 39.88 176 GLY B CA 1
ATOM 4822 C C . GLY B 1 176 ? 24.578 -22.734 9.094 1 39.88 176 GLY B C 1
ATOM 4823 O O . GLY B 1 176 ? 24.172 -23.391 10.055 1 39.88 176 GLY B O 1
ATOM 4824 N N . ARG B 1 177 ? 23.672 -22.188 8.195 1 39.5 177 ARG B N 1
ATOM 4825 C CA . ARG B 1 177 ? 22.312 -22.734 8.242 1 39.5 177 ARG B CA 1
ATOM 4826 C C . ARG B 1 177 ? 22.312 -24.219 7.863 1 39.5 177 ARG B C 1
ATOM 4828 O O . ARG B 1 177 ? 21.469 -24.969 8.359 1 39.5 177 ARG B O 1
ATOM 4835 N N . GLY B 1 178 ? 23.078 -24.562 6.934 1 37.09 178 GLY B N 1
ATOM 4836 C CA . GLY B 1 178 ? 23.344 -25.984 6.832 1 37.09 178 GLY B CA 1
ATOM 4837 C C . GLY B 1 178 ? 23.797 -26.609 8.141 1 37.09 178 GLY B C 1
ATOM 4838 O O . GLY B 1 178 ? 23.438 -27.75 8.453 1 37.09 178 GLY B O 1
ATOM 4839 N N . ALA B 1 179 ? 24.609 -25.859 8.82 1 36.12 179 ALA B N 1
ATOM 4840 C CA . ALA B 1 179 ? 25.031 -26.391 10.109 1 36.12 179 ALA B CA 1
ATOM 4841 C C . ALA B 1 179 ? 23.875 -26.438 11.094 1 36.12 179 ALA B C 1
ATOM 4843 O O . ALA B 1 179 ? 23.719 -27.406 11.836 1 36.12 179 ALA B O 1
ATOM 4844 N N . GLU B 1 180 ? 23.125 -25.359 11.227 1 38.22 180 GLU B N 1
ATOM 4845 C CA . GLU B 1 180 ? 22.031 -25.453 12.188 1 38.22 180 GLU B CA 1
ATOM 4846 C C . GLU B 1 180 ? 20.969 -26.438 11.727 1 38.22 180 GLU B C 1
ATOM 4848 O O . GLU B 1 180 ? 20.453 -27.219 12.523 1 38.22 180 GLU B O 1
ATOM 4853 N N . GLU B 1 181 ? 20.5 -26.328 10.5 1 38.41 181 GLU B N 1
ATOM 4854 C CA . GLU B 1 181 ? 19.641 -27.422 10.031 1 38.41 181 GLU B CA 1
ATOM 4855 C C . GLU B 1 181 ? 20.359 -28.766 10.148 1 38.41 181 GLU B C 1
ATOM 4857 O O . GLU B 1 181 ? 19.734 -29.781 10.484 1 38.41 181 GLU B O 1
ATOM 4862 N N . ALA B 1 182 ? 21.625 -28.781 9.781 1 36.31 182 ALA B N 1
ATOM 4863 C CA . ALA B 1 182 ? 22.406 -29.984 10.102 1 36.31 182 ALA B CA 1
ATOM 4864 C C . ALA B 1 182 ? 22.359 -30.281 11.594 1 36.31 182 ALA B C 1
ATOM 4866 O O . ALA B 1 182 ? 22.297 -31.438 12 1 36.31 182 ALA B O 1
ATOM 4867 N N . ARG B 1 183 ? 22.5 -29.25 12.383 1 35.56 183 ARG B N 1
ATOM 4868 C CA . ARG B 1 183 ? 22.406 -29.562 13.805 1 35.56 183 ARG B CA 1
ATOM 4869 C C . ARG B 1 183 ? 21.047 -30.125 14.164 1 35.56 183 ARG B C 1
ATOM 4871 O O . ARG B 1 183 ? 20.938 -30.969 15.055 1 35.56 183 ARG B O 1
ATOM 4878 N N . ARG B 1 184 ? 19.938 -29.406 13.867 1 36.78 184 ARG B N 1
ATOM 4879 C CA . ARG B 1 184 ? 18.688 -29.984 14.352 1 36.78 184 ARG B CA 1
ATOM 4880 C C . ARG B 1 184 ? 18.438 -31.375 13.758 1 36.78 184 ARG B C 1
ATOM 4882 O O . ARG B 1 184 ? 17.719 -32.188 14.336 1 36.78 184 ARG B O 1
ATOM 4889 N N . GLY B 1 185 ? 18.406 -31.625 12.438 1 33.88 185 GLY B N 1
ATOM 4890 C CA . GLY B 1 185 ? 18.484 -33 12.008 1 33.88 185 GLY B CA 1
ATOM 4891 C C . GLY B 1 185 ? 19.906 -33.531 11.93 1 33.88 185 GLY B C 1
ATOM 4892 O O . GLY B 1 185 ? 20.859 -32.75 11.883 1 33.88 185 GLY B O 1
ATOM 4893 N N . ALA B 1 186 ? 20.109 -34.969 12.117 1 33.66 186 ALA B N 1
ATOM 4894 C CA . ALA B 1 186 ? 21.297 -35.812 12.227 1 33.66 186 ALA B CA 1
ATOM 4895 C C . ALA B 1 186 ? 22.375 -35.375 11.258 1 33.66 186 ALA B C 1
ATOM 4897 O O . ALA B 1 186 ? 22.156 -34.469 10.438 1 33.66 186 ALA B O 1
ATOM 4898 N N . GLY B 1 187 ? 23.156 -36.469 10.578 1 34.78 187 GLY B N 1
ATOM 4899 C CA . GLY B 1 187 ? 24.375 -36.875 9.898 1 34.78 187 GLY B CA 1
ATOM 4900 C C . GLY B 1 187 ? 24.609 -36.125 8.594 1 34.78 187 GLY B C 1
ATOM 4901 O O . GLY B 1 187 ? 25.484 -36.5 7.812 1 34.78 187 GLY B O 1
ATOM 4902 N N . ARG B 1 188 ? 23.594 -35.625 7.93 1 37.91 188 ARG B N 1
ATOM 4903 C CA . ARG B 1 188 ? 23.938 -35.312 6.539 1 37.91 188 ARG B CA 1
ATOM 4904 C C . ARG B 1 188 ? 24.797 -34.062 6.441 1 37.91 188 ARG B C 1
ATOM 4906 O O . ARG B 1 188 ? 24.391 -33 6.902 1 37.91 188 ARG B O 1
ATOM 4913 N N . GLY B 1 189 ? 26.062 -34.031 6.355 1 39.38 189 GLY B N 1
ATOM 4914 C CA . GLY B 1 189 ? 27.312 -33.281 6.383 1 39.38 189 GLY B CA 1
ATOM 4915 C C . GLY B 1 189 ? 27.25 -32 5.582 1 39.38 189 GLY B C 1
ATOM 4916 O O . GLY B 1 189 ? 26.234 -31.719 4.926 1 39.38 189 GLY B O 1
ATOM 4917 N N . GLY B 1 190 ? 28.344 -31.047 5.586 1 49.31 190 GLY B N 1
ATOM 4918 C CA . GLY B 1 190 ? 28.859 -29.891 4.879 1 49.31 190 GLY B CA 1
ATOM 4919 C C . GLY B 1 190 ? 28.469 -29.859 3.41 1 49.31 190 GLY B C 1
ATOM 4920 O O . GLY B 1 190 ? 28.172 -28.812 2.861 1 49.31 190 GLY B O 1
ATOM 4921 N N . GLY B 1 191 ? 28.359 -31.016 2.73 1 53.06 191 GLY B N 1
ATOM 4922 C CA . GLY B 1 191 ? 28.062 -31.172 1.314 1 53.06 191 GLY B CA 1
ATOM 4923 C C . GLY B 1 191 ? 26.625 -30.844 0.967 1 53.06 191 GLY B C 1
ATOM 4924 O O . GLY B 1 191 ? 26.359 -30.156 -0.03 1 53.06 191 GLY B O 1
ATOM 4925 N N . ALA B 1 192 ? 25.672 -31.219 1.812 1 58.31 192 ALA B N 1
ATOM 4926 C CA . ALA B 1 192 ? 24.25 -31.016 1.537 1 58.31 192 ALA B CA 1
ATOM 4927 C C . ALA B 1 192 ? 23.891 -29.531 1.605 1 58.31 192 ALA B C 1
ATOM 4929 O O . ALA B 1 192 ? 23.125 -29.031 0.782 1 58.31 192 ALA B O 1
ATOM 4930 N N . ALA B 1 193 ? 24.438 -28.859 2.523 1 58.31 193 ALA B N 1
ATOM 4931 C CA . ALA B 1 193 ? 24.219 -27.422 2.648 1 58.31 193 ALA B CA 1
ATOM 4932 C C . ALA B 1 193 ? 24.75 -26.672 1.429 1 58.31 193 ALA B C 1
ATOM 4934 O O . ALA B 1 193 ? 24.078 -25.766 0.914 1 58.31 193 ALA B O 1
ATOM 4935 N N . ARG B 1 194 ? 25.875 -27.078 1.062 1 62.19 194 ARG B N 1
ATOM 4936 C CA . ARG B 1 194 ? 26.453 -26.469 -0.129 1 62.19 194 ARG B CA 1
ATOM 4937 C C . ARG B 1 194 ? 25.594 -26.719 -1.356 1 62.19 194 ARG B C 1
ATOM 4939 O O . ARG B 1 194 ? 25.406 -25.828 -2.189 1 62.19 194 ARG B O 1
ATOM 4946 N N . GLN B 1 195 ? 25.094 -27.891 -1.381 1 64.94 195 GLN B N 1
ATOM 4947 C CA . GLN B 1 195 ? 24.25 -28.234 -2.518 1 64.94 195 GLN B CA 1
ATOM 4948 C C . GLN B 1 195 ? 22.953 -27.438 -2.51 1 64.94 195 GLN B C 1
ATOM 4950 O O . GLN B 1 195 ? 22.484 -26.969 -3.559 1 64.94 195 GLN B O 1
ATOM 4955 N N . ARG B 1 196 ? 22.438 -27.234 -1.39 1 64 196 ARG B N 1
ATOM 4956 C CA . ARG B 1 196 ? 21.203 -26.453 -1.282 1 64 196 ARG B CA 1
ATOM 4957 C C . ARG B 1 196 ? 21.438 -25 -1.664 1 64 196 ARG B C 1
ATOM 4959 O O . ARG B 1 196 ? 20.609 -24.391 -2.359 1 64 196 ARG B O 1
ATOM 4966 N N . CYS B 1 197 ? 22.531 -24.578 -1.18 1 64.31 197 CYS B N 1
ATOM 4967 C CA . CYS B 1 197 ? 22.875 -23.203 -1.508 1 64.31 197 CYS B CA 1
ATOM 4968 C C . CYS B 1 197 ? 23.078 -23.031 -3.01 1 64.31 197 CYS B C 1
ATOM 4970 O O . CYS B 1 197 ? 22.609 -22.047 -3.596 1 64.31 197 CYS B O 1
ATOM 4972 N N . ALA B 1 198 ? 23.734 -23.938 -3.523 1 66.5 198 ALA B N 1
ATOM 4973 C CA . ALA B 1 198 ? 23.984 -23.891 -4.965 1 66.5 198 ALA B CA 1
ATOM 4974 C C . ALA B 1 198 ? 22.672 -23.984 -5.738 1 66.5 198 ALA B C 1
ATOM 4976 O O . ALA B 1 198 ? 22.484 -23.266 -6.734 1 66.5 198 ALA B O 1
ATOM 4977 N N . SER B 1 199 ? 21.812 -24.781 -5.227 1 71.69 199 SER B N 1
ATOM 4978 C CA . SER B 1 199 ? 20.531 -24.922 -5.883 1 71.69 199 SER B CA 1
ATOM 4979 C C . SER B 1 199 ? 19.719 -23.641 -5.801 1 71.69 199 SER B C 1
ATOM 4981 O O . SER B 1 199 ? 19.094 -23.219 -6.785 1 71.69 199 SER B O 1
ATOM 4983 N N . HIS B 1 200 ? 19.828 -23 -4.719 1 73.12 200 HIS B N 1
ATOM 4984 C CA . HIS B 1 200 ? 19.125 -21.734 -4.535 1 73.12 200 HIS B CA 1
ATOM 4985 C C . HIS B 1 200 ? 19.672 -20.656 -5.457 1 73.12 200 HIS B C 1
ATOM 4987 O O . HIS B 1 200 ? 18.906 -19.938 -6.105 1 73.12 200 HIS B O 1
ATOM 4993 N N . ALA B 1 201 ? 20.906 -20.656 -5.453 1 69.94 201 ALA B N 1
ATOM 4994 C CA . ALA B 1 201 ? 21.547 -19.656 -6.305 1 69.94 201 ALA B CA 1
ATOM 4995 C C . ALA B 1 201 ? 21.203 -19.875 -7.773 1 69.94 201 ALA B C 1
ATOM 4997 O O . ALA B 1 201 ? 20.953 -18.922 -8.516 1 69.94 201 ALA B O 1
ATOM 4998 N N . ARG B 1 202 ? 21.156 -21.109 -8.109 1 75 202 ARG B N 1
ATOM 4999 C CA . ARG B 1 202 ? 20.812 -21.453 -9.484 1 75 202 ARG B CA 1
ATOM 5000 C C . ARG B 1 202 ? 19.391 -21.031 -9.812 1 75 202 ARG B C 1
ATOM 5002 O O . ARG B 1 202 ? 19.125 -20.469 -10.891 1 75 202 ARG B O 1
ATOM 5009 N N . LEU B 1 203 ? 18.547 -21.25 -8.883 1 79 203 LEU B N 1
ATOM 5010 C CA . LEU B 1 203 ? 17.141 -20.891 -9.102 1 79 203 LEU B CA 1
ATOM 5011 C C . LEU B 1 203 ? 16.984 -19.375 -9.18 1 79 203 LEU B C 1
ATOM 5013 O O . LEU B 1 203 ? 16.266 -18.875 -10.055 1 79 203 LEU B O 1
ATOM 5017 N N . VAL B 1 204 ? 17.625 -18.734 -8.336 1 76.5 204 VAL B N 1
ATOM 5018 C CA . VAL B 1 204 ? 17.578 -17.266 -8.344 1 76.5 204 VAL B CA 1
ATOM 5019 C C . VAL B 1 204 ? 18.125 -16.734 -9.672 1 76.5 204 VAL B C 1
ATOM 5021 O O . VAL B 1 204 ? 17.516 -15.844 -10.281 1 76.5 204 VAL B O 1
ATOM 5024 N N . GLY B 1 205 ? 19.234 -17.359 -10.07 1 75.44 205 GLY B N 1
ATOM 5025 C CA . GLY B 1 205 ? 19.797 -16.984 -11.352 1 75.44 205 GLY B CA 1
ATOM 5026 C C . GLY B 1 205 ? 18.859 -17.203 -12.516 1 75.44 205 GLY B C 1
ATOM 5027 O O . GLY B 1 205 ? 18.703 -16.344 -13.383 1 75.44 205 GLY B O 1
ATOM 5028 N N . LYS B 1 206 ? 18.234 -18.281 -12.445 1 80.12 206 LYS B N 1
ATOM 5029 C CA . LYS B 1 206 ? 17.281 -18.625 -13.5 1 80.12 206 LYS B CA 1
ATOM 5030 C C . LYS B 1 206 ? 16.109 -17.641 -13.516 1 80.12 206 LYS B C 1
ATOM 5032 O O . LYS B 1 206 ? 15.781 -17.078 -14.57 1 80.12 206 LYS B O 1
ATOM 5037 N N . PHE B 1 207 ? 15.547 -17.438 -12.359 1 83.56 207 PHE B N 1
ATOM 5038 C CA . PHE B 1 207 ? 14.391 -16.547 -12.273 1 83.56 207 PHE B CA 1
ATOM 5039 C C . PHE B 1 207 ? 14.773 -15.125 -12.656 1 83.56 207 PHE B C 1
ATOM 5041 O O . PHE B 1 207 ? 14.023 -14.453 -13.359 1 83.56 207 PHE B O 1
ATOM 5048 N N . ALA B 1 208 ? 15.844 -14.773 -12.211 1 78.5 208 ALA B N 1
ATOM 5049 C CA . ALA B 1 208 ? 16.312 -13.43 -12.531 1 78.5 208 ALA B CA 1
ATOM 5050 C C . ALA B 1 208 ? 16.5 -13.258 -14.031 1 78.5 208 ALA B C 1
ATOM 5052 O O . ALA B 1 208 ? 16 -12.289 -14.617 1 78.5 208 ALA B O 1
ATOM 5053 N N . ALA B 1 209 ? 17.141 -14.188 -14.602 1 79.25 209 ALA B N 1
ATOM 5054 C CA . ALA B 1 209 ? 17.422 -14.109 -16.031 1 79.25 209 ALA B CA 1
ATOM 5055 C C . ALA B 1 209 ? 16.125 -14.117 -16.844 1 79.25 209 ALA B C 1
ATOM 5057 O O . ALA B 1 209 ? 16 -13.383 -17.828 1 79.25 209 ALA B O 1
ATOM 5058 N N . GLU B 1 210 ? 15.227 -14.789 -16.375 1 85.94 210 GLU B N 1
ATOM 5059 C CA . GLU B 1 210 ? 14.047 -15.016 -17.203 1 85.94 210 GLU B CA 1
ATOM 5060 C C . GLU B 1 210 ? 12.961 -13.992 -16.906 1 85.94 210 GLU B C 1
ATOM 5062 O O . GLU B 1 210 ? 12.148 -13.664 -17.766 1 85.94 210 GLU B O 1
ATOM 5067 N N . LEU B 1 211 ? 12.953 -13.5 -15.711 1 84.56 211 LEU B N 1
ATOM 5068 C CA . LEU B 1 211 ? 11.898 -12.57 -15.328 1 84.56 211 LEU B CA 1
ATOM 5069 C C . LEU B 1 211 ? 12.359 -11.125 -15.484 1 84.56 211 LEU B C 1
ATOM 5071 O O . LEU B 1 211 ? 11.539 -10.219 -15.609 1 84.56 211 LEU B O 1
ATOM 5075 N N . LEU B 1 212 ? 13.562 -10.898 -15.469 1 81.81 212 LEU B N 1
ATOM 5076 C CA . LEU B 1 212 ? 14.133 -9.562 -15.414 1 81.81 212 LEU B CA 1
ATOM 5077 C C . LEU B 1 212 ? 13.703 -8.734 -16.625 1 81.81 212 LEU B C 1
ATOM 5079 O O . LEU B 1 212 ? 13.391 -7.551 -16.5 1 81.81 212 LEU B O 1
ATOM 5083 N N . PRO B 1 213 ? 13.625 -9.383 -17.766 1 79.88 213 PRO B N 1
ATOM 5084 C CA . PRO B 1 213 ? 13.156 -8.57 -18.891 1 79.88 213 PRO B CA 1
ATOM 5085 C C . PRO B 1 213 ? 11.75 -8.008 -18.672 1 79.88 213 PRO B C 1
ATOM 5087 O O . PRO B 1 213 ? 11.391 -6.992 -19.281 1 79.88 213 PRO B O 1
ATOM 5090 N N . GLY B 1 214 ? 11.062 -8.625 -17.844 1 80.94 214 GLY B N 1
ATOM 5091 C CA . GLY B 1 214 ? 9.742 -8.133 -17.5 1 80.94 214 GLY B CA 1
ATOM 5092 C C . GLY B 1 214 ? 9.766 -7.078 -16.406 1 80.94 214 GLY B C 1
ATOM 5093 O O . GLY B 1 214 ? 8.773 -6.371 -16.203 1 80.94 214 GLY B O 1
ATOM 5094 N N . LEU B 1 215 ? 10.906 -6.949 -15.773 1 83.56 215 LEU B N 1
ATOM 5095 C CA . LEU B 1 215 ? 10.938 -6.145 -14.555 1 83.56 215 LEU B CA 1
ATOM 5096 C C . LEU B 1 215 ? 11.875 -4.953 -14.711 1 83.56 215 LEU B C 1
ATOM 5098 O O . LEU B 1 215 ? 11.664 -3.904 -14.102 1 83.56 215 LEU B O 1
ATOM 5102 N N . SER B 1 216 ? 12.93 -5.164 -15.445 1 85.62 216 SER B N 1
ATOM 5103 C CA . SER B 1 216 ? 13.992 -4.16 -15.508 1 85.62 216 SER B CA 1
ATOM 5104 C C . SER B 1 216 ? 14.406 -3.885 -16.953 1 85.62 216 SER B C 1
ATOM 5106 O O . SER B 1 216 ? 14.289 -4.758 -17.812 1 85.62 216 SER B O 1
ATOM 5108 N N . ASP B 1 217 ? 14.836 -2.682 -17.125 1 86 217 ASP B N 1
ATOM 5109 C CA . ASP B 1 217 ? 15.297 -2.24 -18.438 1 86 217 ASP B CA 1
ATOM 5110 C C . ASP B 1 217 ? 16.766 -2.605 -18.656 1 86 217 ASP B C 1
ATOM 5112 O O . ASP B 1 217 ? 17.281 -2.488 -19.766 1 86 217 ASP B O 1
ATOM 5116 N N . PHE B 1 218 ? 17.391 -3.025 -17.656 1 89.81 218 PHE B N 1
ATOM 5117 C CA . PHE B 1 218 ? 18.812 -3.35 -17.672 1 89.81 218 PHE B CA 1
ATOM 5118 C C . PHE B 1 218 ? 19.047 -4.773 -17.172 1 89.81 218 PHE B C 1
ATOM 5120 O O . PHE B 1 218 ? 18.219 -5.332 -16.453 1 89.81 218 PHE B O 1
ATOM 5127 N N . PRO B 1 219 ? 20.125 -5.352 -17.531 1 85.5 219 PRO B N 1
ATOM 5128 C CA . PRO B 1 219 ? 20.469 -6.68 -17 1 85.5 219 PRO B CA 1
ATOM 5129 C C . PRO B 1 219 ? 20.672 -6.676 -15.484 1 85.5 219 PRO B C 1
ATOM 5131 O O . PRO B 1 219 ? 21 -5.637 -14.906 1 85.5 219 PRO B O 1
ATOM 5134 N N . LEU B 1 220 ? 20.484 -7.82 -14.977 1 83.75 220 LEU B N 1
ATOM 5135 C CA . LEU B 1 220 ? 20.75 -8 -13.555 1 83.75 220 LEU B CA 1
ATOM 5136 C C . LEU B 1 220 ? 22.219 -7.77 -13.242 1 83.75 220 LEU B C 1
ATOM 5138 O O . LEU B 1 220 ? 23.094 -8.227 -13.984 1 83.75 220 LEU B O 1
ATOM 5142 N N . LEU B 1 221 ? 22.422 -7.047 -12.203 1 84.94 221 LEU B N 1
ATOM 5143 C CA . LEU B 1 221 ? 23.766 -6.844 -11.703 1 84.94 221 LEU B CA 1
ATOM 5144 C C . LEU B 1 221 ? 23.984 -7.566 -10.383 1 84.94 221 LEU B C 1
ATOM 5146 O O . LEU B 1 221 ? 23.109 -7.523 -9.508 1 84.94 221 LEU B O 1
ATOM 5150 N N . TRP B 1 222 ? 25.016 -8.258 -10.352 1 82.12 222 TRP B N 1
ATOM 5151 C CA . TRP B 1 222 ? 25.422 -8.836 -9.078 1 82.12 222 TRP B CA 1
ATOM 5152 C C . TRP B 1 222 ? 26.375 -7.922 -8.336 1 82.12 222 TRP B C 1
ATOM 5154 O O . TRP B 1 222 ? 27.391 -7.492 -8.898 1 82.12 222 TRP B O 1
ATOM 5164 N N . GLU B 1 223 ? 26.078 -7.625 -7.133 1 82.5 223 GLU B N 1
ATOM 5165 C CA . GLU B 1 223 ? 26.875 -6.668 -6.375 1 82.5 223 GLU B CA 1
ATOM 5166 C C . GLU B 1 223 ? 28.328 -7.137 -6.25 1 82.5 223 GLU B C 1
ATOM 5168 O O . GLU B 1 223 ? 29.25 -6.332 -6.328 1 82.5 223 GLU B O 1
ATOM 5173 N N . GLY B 1 224 ? 28.484 -8.438 -6.082 1 77.75 224 GLY B N 1
ATOM 5174 C CA . GLY B 1 224 ? 29.812 -8.992 -5.98 1 77.75 224 GLY B CA 1
ATOM 5175 C C . GLY B 1 224 ? 30.641 -8.812 -7.242 1 77.75 224 GLY B C 1
ATOM 5176 O O . GLY B 1 224 ? 31.859 -8.805 -7.195 1 77.75 224 GLY B O 1
ATOM 5177 N N . ALA B 1 225 ? 29.969 -8.641 -8.32 1 81.06 225 ALA B N 1
ATOM 5178 C CA . ALA B 1 225 ? 30.656 -8.539 -9.609 1 81.06 225 ALA B CA 1
ATOM 5179 C C . ALA B 1 225 ? 31.078 -7.105 -9.891 1 81.06 225 ALA B C 1
ATOM 5181 O O . ALA B 1 225 ? 31.812 -6.844 -10.852 1 81.06 225 ALA B O 1
ATOM 5182 N N . LEU B 1 226 ? 30.703 -6.219 -9.047 1 86 226 LEU B N 1
ATOM 5183 C CA . LEU B 1 226 ? 31.016 -4.816 -9.297 1 86 226 LEU B CA 1
ATOM 5184 C C . LEU B 1 226 ? 32.5 -4.562 -9.156 1 86 226 LEU B C 1
ATOM 5186 O O . LEU B 1 226 ? 33.031 -3.6 -9.727 1 86 226 LEU B O 1
ATOM 5190 N N . ALA B 1 227 ? 33.094 -5.387 -8.406 1 81.5 227 ALA B N 1
ATOM 5191 C CA . ALA B 1 227 ? 34.5 -5.195 -8.148 1 81.5 227 ALA B CA 1
ATOM 5192 C C . ALA B 1 227 ? 35.344 -5.688 -9.32 1 81.5 227 ALA B C 1
ATOM 5194 O O . ALA B 1 227 ? 36.531 -5.348 -9.43 1 81.5 227 ALA B O 1
ATOM 5195 N N . ASP B 1 228 ? 34.594 -6.422 -10.188 1 76.12 228 ASP B N 1
ATOM 5196 C CA . ASP B 1 228 ? 35.375 -7.105 -11.211 1 76.12 228 ASP B CA 1
ATOM 5197 C C . ASP B 1 228 ? 35.469 -6.258 -12.484 1 76.12 228 ASP B C 1
ATOM 5199 O O . ASP B 1 228 ? 34.531 -5.582 -12.859 1 76.12 228 ASP B O 1
ATOM 5203 N N . GLY B 1 229 ? 36.719 -6.148 -13.219 1 64.19 229 GLY B N 1
ATOM 5204 C CA . GLY B 1 229 ? 36.906 -5.914 -14.641 1 64.19 229 GLY B CA 1
ATOM 5205 C C . GLY B 1 229 ? 37.25 -4.473 -14.961 1 64.19 229 GLY B C 1
ATOM 5206 O O . GLY B 1 229 ? 37.562 -4.145 -16.109 1 64.19 229 GLY B O 1
ATOM 5207 N N . SER B 1 230 ? 36.75 -3.449 -14.047 1 68.94 230 SER B N 1
ATOM 5208 C CA . SER B 1 230 ? 37 -2.105 -14.555 1 68.94 230 SER B CA 1
ATOM 5209 C C . SER B 1 230 ? 38.219 -1.477 -13.875 1 68.94 230 SER B C 1
ATOM 5211 O O . SER B 1 230 ? 38.5 -1.742 -12.703 1 68.94 230 SER B O 1
ATOM 5213 N N . GLU B 1 231 ? 39.031 -0.851 -14.758 1 76.94 231 GLU B N 1
ATOM 5214 C CA . GLU B 1 231 ? 40.156 -0.091 -14.273 1 76.94 231 GLU B CA 1
ATOM 5215 C C . GLU B 1 231 ? 39.719 1.113 -13.445 1 76.94 231 GLU B C 1
ATOM 5217 O O . GLU B 1 231 ? 40.469 1.602 -12.602 1 76.94 231 GLU B O 1
ATOM 5222 N N . GLU B 1 232 ? 38.594 1.442 -13.641 1 86.12 232 GLU B N 1
ATOM 5223 C CA . GLU B 1 232 ? 38.094 2.592 -12.891 1 86.12 232 GLU B CA 1
ATOM 5224 C C . GLU B 1 232 ? 37.719 2.203 -11.453 1 86.12 232 GLU B C 1
ATOM 5226 O O . GLU B 1 232 ? 37 1.239 -11.234 1 86.12 232 GLU B O 1
ATOM 5231 N N . ARG B 1 233 ? 38.25 2.918 -10.594 1 90.31 233 ARG B N 1
ATOM 5232 C CA . ARG B 1 233 ? 38.062 2.621 -9.172 1 90.31 233 ARG B CA 1
ATOM 5233 C C . ARG B 1 233 ? 36.625 2.785 -8.742 1 90.31 233 ARG B C 1
ATOM 5235 O O . ARG B 1 233 ? 36.094 1.993 -7.953 1 90.31 233 ARG B O 1
ATOM 5242 N N . TRP B 1 234 ? 36.094 3.898 -9.32 1 93.12 234 TRP B N 1
ATOM 5243 C CA . TRP B 1 234 ? 34.781 4.266 -8.836 1 93.12 234 TRP B CA 1
ATOM 5244 C C . TRP B 1 234 ? 33.719 4.02 -9.898 1 93.12 234 TRP B C 1
ATOM 5246 O O . TRP B 1 234 ? 33.906 4.383 -11.062 1 93.12 234 TRP B O 1
ATOM 5256 N N . VAL B 1 235 ? 32.656 3.404 -9.539 1 94.5 235 VAL B N 1
ATOM 5257 C CA . VAL B 1 235 ? 31.438 3.4 -10.312 1 94.5 235 VAL B CA 1
ATOM 5258 C C . VAL B 1 235 ? 30.281 3.941 -9.469 1 94.5 235 VAL B C 1
ATOM 5260 O O . VAL B 1 235 ? 30.078 3.5 -8.336 1 94.5 235 VAL B O 1
ATOM 5263 N N . CYS B 1 236 ? 29.578 4.914 -10.039 1 95.5 236 CYS B N 1
ATOM 5264 C CA . CYS B 1 236 ? 28.641 5.68 -9.219 1 95.5 236 CYS B CA 1
ATOM 5265 C C . CYS B 1 236 ? 27.219 5.473 -9.703 1 95.5 236 CYS B C 1
ATOM 5267 O O . CYS B 1 236 ? 26.984 5.188 -10.875 1 95.5 236 CYS B O 1
ATOM 5269 N N . ALA B 1 237 ? 26.297 5.516 -8.781 1 94.5 237 ALA B N 1
ATOM 5270 C CA . ALA B 1 237 ? 24.875 5.52 -9.062 1 94.5 237 ALA B CA 1
ATOM 5271 C C . ALA B 1 237 ? 24.281 6.914 -8.883 1 94.5 237 ALA B C 1
ATOM 5273 O O . ALA B 1 237 ? 24.547 7.582 -7.887 1 94.5 237 ALA B O 1
ATOM 5274 N N . ARG B 1 238 ? 23.531 7.328 -9.875 1 95.81 238 ARG B N 1
ATOM 5275 C CA . ARG B 1 238 ? 22.812 8.594 -9.742 1 95.81 238 ARG B CA 1
ATOM 5276 C C . ARG B 1 238 ? 21.75 8.523 -8.656 1 95.81 238 ARG B C 1
ATOM 5278 O O . ARG B 1 238 ? 21.641 9.422 -7.82 1 95.81 238 ARG B O 1
ATOM 5285 N N . SER B 1 239 ? 21 7.547 -8.703 1 93.81 239 SER B N 1
ATOM 5286 C CA . SER B 1 239 ? 20.016 7.191 -7.688 1 93.81 239 SER B CA 1
ATOM 5287 C C . SER B 1 239 ? 20.141 5.723 -7.293 1 93.81 239 SER B C 1
ATOM 5289 O O . SER B 1 239 ? 20.344 4.859 -8.148 1 93.81 239 SER B O 1
ATOM 5291 N N . PHE B 1 240 ? 20.016 5.512 -5.988 1 91.62 240 PHE B N 1
ATOM 5292 C CA . PHE B 1 240 ? 20.234 4.176 -5.453 1 91.62 240 PHE B CA 1
ATOM 5293 C C . PHE B 1 240 ? 19.297 3.893 -4.293 1 91.62 240 PHE B C 1
ATOM 5295 O O . PHE B 1 240 ? 19.359 4.555 -3.256 1 91.62 240 PHE B O 1
ATOM 5302 N N . ILE B 1 241 ? 18.359 2.961 -4.508 1 88.94 241 ILE B N 1
ATOM 5303 C CA . ILE B 1 241 ? 17.469 2.572 -3.428 1 88.94 241 ILE B CA 1
ATOM 5304 C C . ILE B 1 241 ? 18.031 1.36 -2.693 1 88.94 241 ILE B C 1
ATOM 5306 O O . ILE B 1 241 ? 18.422 0.375 -3.32 1 88.94 241 ILE B O 1
ATOM 5310 N N . VAL B 1 242 ? 18.047 1.565 -1.398 1 82.88 242 VAL B N 1
ATOM 5311 C CA . VAL B 1 242 ? 18.453 0.464 -0.526 1 82.88 242 VAL B CA 1
ATOM 5312 C C . VAL B 1 242 ? 17.375 0.229 0.533 1 82.88 242 VAL B C 1
ATOM 5314 O O . VAL B 1 242 ? 16.828 1.183 1.092 1 82.88 242 VAL B O 1
ATOM 5317 N N . GLY B 1 243 ? 17.062 -1.044 0.769 1 76.25 243 GLY B N 1
ATOM 5318 C CA . GLY B 1 243 ? 16.078 -1.385 1.778 1 76.25 243 GLY B CA 1
ATOM 5319 C C . GLY B 1 243 ? 14.688 -1.608 1.203 1 76.25 243 GLY B C 1
ATOM 5320 O O . GLY B 1 243 ? 13.945 -0.652 0.958 1 76.25 243 GLY B O 1
ATOM 5321 N N . THR B 1 244 ? 14.312 -2.891 0.891 1 64.25 244 THR B N 1
ATOM 5322 C CA . THR B 1 244 ? 13.023 -3.227 0.311 1 64.25 244 THR B CA 1
ATOM 5323 C C . THR B 1 244 ? 12.188 -4.047 1.291 1 64.25 244 THR B C 1
ATOM 5325 O O . THR B 1 244 ? 11.133 -4.574 0.927 1 64.25 244 THR B O 1
ATOM 5328 N N . GLY B 1 245 ? 12.766 -4.383 2.625 1 56.25 245 GLY B N 1
ATOM 5329 C CA . GLY B 1 245 ? 12.383 -5.469 3.518 1 56.25 245 GLY B CA 1
ATOM 5330 C C . GLY B 1 245 ? 10.883 -5.559 3.732 1 56.25 245 GLY B C 1
ATOM 5331 O O . GLY B 1 245 ? 10.289 -6.625 3.555 1 56.25 245 GLY B O 1
ATOM 5332 N N . ASP B 1 246 ? 9.938 -4.625 4.258 1 61.69 246 ASP B N 1
ATOM 5333 C CA . ASP B 1 246 ? 8.602 -4.914 4.766 1 61.69 246 ASP B CA 1
ATOM 5334 C C . ASP B 1 246 ? 7.59 -5.012 3.621 1 61.69 246 ASP B C 1
ATOM 5336 O O . ASP B 1 246 ? 6.387 -5.133 3.859 1 61.69 246 ASP B O 1
ATOM 5340 N N . PHE B 1 247 ? 8.211 -5.031 2.484 1 69.12 247 PHE B N 1
ATOM 5341 C CA . PHE B 1 247 ? 7.309 -4.98 1.341 1 69.12 247 PHE B CA 1
ATOM 5342 C C . PHE B 1 247 ? 7.098 -6.375 0.759 1 69.12 247 PHE B C 1
ATOM 5344 O O . PHE B 1 247 ? 6.219 -6.574 -0.081 1 69.12 247 PHE B O 1
ATOM 5351 N N . GLY B 1 248 ? 7.855 -7.324 1.383 1 67.75 248 GLY B N 1
ATOM 5352 C CA . GLY B 1 248 ? 7.754 -8.672 0.847 1 67.75 248 GLY B CA 1
ATOM 5353 C C . GLY B 1 248 ? 6.637 -9.477 1.476 1 67.75 248 GLY B C 1
ATOM 5354 O O . GLY B 1 248 ? 6 -9.031 2.432 1 67.75 248 GLY B O 1
ATOM 5355 N N . PHE B 1 249 ? 6.348 -10.633 0.92 1 67.31 249 PHE B N 1
ATOM 5356 C CA . PHE B 1 249 ? 5.312 -11.547 1.383 1 67.31 249 PHE B CA 1
ATOM 5357 C C . PHE B 1 249 ? 5.664 -12.109 2.756 1 67.31 249 PHE B C 1
ATOM 5359 O O . PHE B 1 249 ? 4.777 -12.344 3.584 1 67.31 249 PHE B O 1
ATOM 5366 N N . SER B 1 250 ? 6.953 -12.352 2.959 1 56.38 250 SER B N 1
ATOM 5367 C CA . SER B 1 250 ? 7.398 -13.008 4.18 1 56.38 250 SER B CA 1
ATOM 5368 C C . SER B 1 250 ? 7.398 -12.047 5.363 1 56.38 250 SER B C 1
ATOM 5370 O O . SER B 1 250 ? 7.387 -12.477 6.52 1 56.38 250 SER B O 1
ATOM 5372 N N . THR B 1 251 ? 7.652 -10.852 5.133 1 51.19 251 THR B N 1
ATOM 5373 C CA . THR B 1 251 ? 7.625 -9.898 6.234 1 51.19 251 THR B CA 1
ATOM 5374 C C . THR B 1 251 ? 6.301 -9.977 6.984 1 51.19 251 THR B C 1
ATOM 5376 O O . THR B 1 251 ? 6.254 -9.758 8.195 1 51.19 251 THR B O 1
ATOM 5379 N N . VAL B 1 252 ? 5.348 -10.539 6.371 1 45 252 VAL B N 1
ATOM 5380 C CA . VAL B 1 252 ? 3.992 -10.633 6.906 1 45 252 VAL B CA 1
ATOM 5381 C C . VAL B 1 252 ? 3.93 -11.75 7.953 1 45 252 VAL B C 1
ATOM 5383 O O . VAL B 1 252 ? 3.248 -11.617 8.969 1 45 252 VAL B O 1
ATOM 5386 N N . HIS B 1 253 ? 4.668 -12.789 7.812 1 41.22 253 HIS B N 1
ATOM 5387 C CA . HIS B 1 253 ? 4.449 -14 8.594 1 41.22 253 HIS B CA 1
ATOM 5388 C C . HIS B 1 253 ? 4.949 -13.828 10.023 1 41.22 253 HIS B C 1
ATOM 5390 O O . HIS B 1 253 ? 4.398 -14.414 10.961 1 41.22 253 HIS B O 1
ATOM 5396 N N . ARG B 1 254 ? 6.09 -13.367 10.117 1 37.91 254 ARG B N 1
ATOM 5397 C CA . ARG B 1 254 ? 6.684 -13.469 11.445 1 37.91 254 ARG B CA 1
ATOM 5398 C C . ARG B 1 254 ? 5.91 -12.633 12.461 1 37.91 254 ARG B C 1
ATOM 5400 O O . ARG B 1 254 ? 6.344 -12.477 13.602 1 37.91 254 ARG B O 1
ATOM 5407 N N . LEU B 1 255 ? 4.895 -12.016 11.969 1 37.91 255 LEU B N 1
ATOM 5408 C CA . LEU B 1 255 ? 4.145 -11.5 13.109 1 37.91 255 LEU B CA 1
ATOM 5409 C C . LEU B 1 255 ? 3.598 -12.648 13.961 1 37.91 255 LEU B C 1
ATOM 5411 O O . LEU B 1 255 ? 2.545 -13.211 13.648 1 37.91 255 LEU B O 1
ATOM 5415 N N . LEU B 1 256 ? 4.16 -13.711 14.102 1 32.91 256 LEU B N 1
ATOM 5416 C CA . LEU B 1 256 ? 3.781 -15.008 14.672 1 32.91 256 LEU B CA 1
ATOM 5417 C C . LEU B 1 256 ? 2.922 -14.82 15.914 1 32.91 256 LEU B C 1
ATOM 5419 O O . LEU B 1 256 ? 1.972 -15.57 16.141 1 32.91 256 LEU B O 1
ATOM 5423 N N . ASN B 1 257 ? 3.465 -14.344 16.938 1 35.47 257 ASN B N 1
ATOM 5424 C CA . ASN B 1 257 ? 2.949 -14.664 18.266 1 35.47 257 ASN B CA 1
ATOM 5425 C C . ASN B 1 257 ? 1.613 -13.977 18.531 1 35.47 257 ASN B C 1
ATOM 5427 O O . ASN B 1 257 ? 1.136 -13.961 19.672 1 35.47 257 ASN B O 1
ATOM 5431 N N . GLY B 1 258 ? 0.722 -13.578 17.266 1 36.19 258 GLY B N 1
ATOM 5432 C CA . GLY B 1 258 ? -0.684 -13.211 17.188 1 36.19 258 GLY B CA 1
ATOM 5433 C C . GLY B 1 258 ? -1.137 -12.906 15.766 1 36.19 258 GLY B C 1
ATOM 5434 O O . GLY B 1 258 ? -0.339 -12.953 14.828 1 36.19 258 GLY B O 1
ATOM 5435 N N . THR B 1 259 ? -2.473 -13.234 15.328 1 38.59 259 THR B N 1
ATOM 5436 C CA . THR B 1 259 ? -3.168 -13.062 14.055 1 38.59 259 THR B CA 1
ATOM 5437 C C . THR B 1 259 ? -2.795 -11.734 13.414 1 38.59 259 THR B C 1
ATOM 5439 O O . THR B 1 259 ? -3.236 -10.672 13.859 1 38.59 259 THR B O 1
ATOM 5442 N N . ARG B 1 260 ? -1.507 -11.438 13.164 1 45.31 260 ARG B N 1
ATOM 5443 C CA . ARG B 1 260 ? -1.267 -10.086 12.664 1 45.31 260 ARG B CA 1
ATOM 5444 C C . ARG B 1 260 ? -1.717 -9.953 11.211 1 45.31 260 ARG B C 1
ATOM 5446 O O . ARG B 1 260 ? -1.52 -10.867 10.406 1 45.31 260 ARG B O 1
ATOM 5453 N N . ARG B 1 261 ? -2.658 -9.125 10.891 1 47.25 261 ARG B N 1
ATOM 5454 C CA . ARG B 1 261 ? -3.281 -8.734 9.633 1 47.25 261 ARG B CA 1
ATOM 5455 C C . ARG B 1 261 ? -2.236 -8.25 8.633 1 47.25 261 ARG B C 1
ATOM 5457 O O . ARG B 1 261 ? -1.341 -7.48 8.992 1 47.25 261 ARG B O 1
ATOM 5464 N N . ARG B 1 262 ? -1.92 -8.984 7.52 1 53.88 262 ARG B N 1
ATOM 5465 C CA . ARG B 1 262 ? -1.083 -8.539 6.414 1 53.88 262 ARG B CA 1
ATOM 5466 C C . ARG B 1 262 ? -1.694 -7.32 5.723 1 53.88 262 ARG B C 1
ATOM 5468 O O . ARG B 1 262 ? -2.9 -7.285 5.469 1 53.88 262 ARG B O 1
ATOM 5475 N N . PRO B 1 263 ? -0.908 -6.168 5.68 1 57.69 263 PRO B N 1
ATOM 5476 C CA . PRO B 1 263 ? -1.484 -5.059 4.918 1 57.69 263 PRO B CA 1
ATOM 5477 C C . PRO B 1 263 ? -1.813 -5.441 3.479 1 57.69 263 PRO B C 1
ATOM 5479 O O . PRO B 1 263 ? -1.21 -6.363 2.926 1 57.69 263 PRO B O 1
ATOM 5482 N N . PRO B 1 264 ? -2.826 -4.801 2.971 1 63.81 264 PRO B N 1
ATOM 5483 C CA . PRO B 1 264 ? -3.137 -4.992 1.553 1 63.81 264 PRO B CA 1
ATOM 5484 C C . PRO B 1 264 ? -1.948 -4.695 0.642 1 63.81 264 PRO B C 1
ATOM 5486 O O . PRO B 1 264 ? -1.175 -3.773 0.913 1 63.81 264 PRO B O 1
ATOM 5489 N N . LYS B 1 265 ? -1.642 -5.625 -0.202 1 76.88 265 LYS B N 1
ATOM 5490 C CA . LYS B 1 265 ? -0.631 -5.406 -1.233 1 76.88 265 LYS B CA 1
ATOM 5491 C C . LYS B 1 265 ? -1.217 -4.656 -2.426 1 76.88 265 LYS B C 1
ATOM 5493 O O . LYS B 1 265 ? -1.496 -5.258 -3.467 1 76.88 265 LYS B O 1
ATOM 5498 N N . LEU B 1 266 ? -1.305 -3.365 -2.279 1 79.81 266 LEU B N 1
ATOM 5499 C CA . LEU B 1 266 ? -2.062 -2.488 -3.164 1 79.81 266 LEU B CA 1
ATOM 5500 C C . LEU B 1 266 ? -1.472 -2.492 -4.57 1 79.81 266 LEU B C 1
ATOM 5502 O O . LEU B 1 266 ? -2.205 -2.393 -5.555 1 79.81 266 LEU B O 1
ATOM 5506 N N . LEU B 1 267 ? -0.184 -2.701 -4.652 1 88.44 267 LEU B N 1
ATOM 5507 C CA . LEU B 1 267 ? 0.461 -2.5 -5.945 1 88.44 267 LEU B CA 1
ATOM 5508 C C . LEU B 1 267 ? 0.706 -3.834 -6.645 1 88.44 267 LEU B C 1
ATOM 5510 O O . LEU B 1 267 ? 1.353 -3.881 -7.691 1 88.44 267 LEU B O 1
ATOM 5514 N N . TRP B 1 268 ? 0.13 -4.883 -6.094 1 86.81 268 TRP B N 1
ATOM 5515 C CA . TRP B 1 268 ? 0.373 -6.215 -6.645 1 86.81 268 TRP B CA 1
ATOM 5516 C C . TRP B 1 268 ? -0.118 -6.305 -8.086 1 86.81 268 TRP B C 1
ATOM 5518 O O . TRP B 1 268 ? 0.607 -6.773 -8.969 1 86.81 268 TRP B O 1
ATOM 5528 N N . GLY B 1 269 ? -1.331 -5.812 -8.344 1 84.56 269 GLY B N 1
ATOM 5529 C CA . GLY B 1 269 ? -1.861 -5.836 -9.695 1 84.56 269 GLY B CA 1
ATOM 5530 C C . GLY B 1 269 ? -1.013 -5.055 -10.688 1 84.56 269 GLY B C 1
ATOM 5531 O O . GLY B 1 269 ? -0.792 -5.504 -11.812 1 84.56 269 GLY B O 1
ATOM 5532 N N . ASP B 1 270 ? -0.53 -3.916 -10.305 1 85.88 270 ASP B N 1
ATOM 5533 C CA . ASP B 1 270 ? 0.313 -3.078 -11.148 1 85.88 270 ASP B CA 1
ATOM 5534 C C . ASP B 1 270 ? 1.651 -3.756 -11.438 1 85.88 270 ASP B C 1
ATOM 5536 O O . ASP B 1 270 ? 2.172 -3.668 -12.547 1 85.88 270 ASP B O 1
ATOM 5540 N N . PHE B 1 271 ? 2.1 -4.41 -10.445 1 89.12 271 PHE B N 1
ATOM 5541 C CA . PHE B 1 271 ? 3.357 -5.141 -10.555 1 89.12 271 PHE B CA 1
ATOM 5542 C C . PHE B 1 271 ? 3.236 -6.273 -11.562 1 89.12 271 PHE B C 1
ATOM 5544 O O . PHE B 1 271 ? 4.051 -6.383 -12.484 1 89.12 271 PHE B O 1
ATOM 5551 N N . ILE B 1 272 ? 2.211 -7.07 -11.438 1 89.62 272 ILE B N 1
ATOM 5552 C CA . ILE B 1 272 ? 1.974 -8.188 -12.352 1 89.62 272 ILE B CA 1
ATOM 5553 C C . ILE B 1 272 ? 1.69 -7.652 -13.75 1 89.62 272 ILE B C 1
ATOM 5555 O O . ILE B 1 272 ? 2.189 -8.195 -14.742 1 89.62 272 ILE B O 1
ATOM 5559 N N . GLY B 1 273 ? 0.941 -6.605 -13.797 1 84.75 273 GLY B N 1
ATOM 5560 C CA . GLY B 1 273 ? 0.665 -5.98 -15.078 1 84.75 273 GLY B CA 1
ATOM 5561 C C . GLY B 1 273 ? 1.919 -5.543 -15.812 1 84.75 273 GLY B C 1
ATOM 5562 O O . GLY B 1 273 ? 2.018 -5.691 -17.031 1 84.75 273 GLY B O 1
ATOM 5563 N N . ARG B 1 274 ? 2.818 -5.031 -15.109 1 86.31 274 ARG B N 1
ATOM 5564 C CA . ARG B 1 274 ? 4.078 -4.613 -15.711 1 86.31 274 ARG B CA 1
ATOM 5565 C C . ARG B 1 274 ? 4.809 -5.797 -16.328 1 86.31 274 ARG B C 1
ATOM 5567 O O . ARG B 1 274 ? 5.316 -5.707 -17.453 1 86.31 274 ARG B O 1
ATOM 5574 N N . ILE B 1 275 ? 4.867 -6.883 -15.594 1 89.06 275 ILE B N 1
ATOM 5575 C CA . ILE B 1 275 ? 5.559 -8.078 -16.062 1 89.06 275 ILE B CA 1
ATOM 5576 C C . ILE B 1 275 ? 4.867 -8.609 -17.312 1 89.06 275 ILE B C 1
ATOM 5578 O O . ILE B 1 275 ? 5.527 -8.914 -18.312 1 89.06 275 ILE B O 1
ATOM 5582 N N . ILE B 1 276 ? 3.607 -8.609 -17.297 1 87.12 276 ILE B N 1
ATOM 5583 C CA . ILE B 1 276 ? 2.832 -9.133 -18.406 1 87.12 276 ILE B CA 1
ATOM 5584 C C . ILE B 1 276 ? 3.066 -8.273 -19.656 1 87.12 276 ILE B C 1
ATOM 5586 O O . ILE B 1 276 ? 3.324 -8.789 -20.734 1 87.12 276 ILE B O 1
ATOM 5590 N N . ARG B 1 277 ? 3.047 -7.023 -19.5 1 83.81 277 ARG B N 1
ATOM 5591 C CA . ARG B 1 277 ? 3.207 -6.105 -20.625 1 83.81 277 ARG B CA 1
ATOM 5592 C C . ARG B 1 277 ? 4.566 -6.285 -21.297 1 83.81 277 ARG B C 1
ATOM 5594 O O . ARG B 1 277 ? 4.691 -6.152 -22.516 1 83.81 277 ARG B O 1
ATOM 5601 N N . ARG B 1 278 ? 5.461 -6.652 -20.578 1 85.19 278 ARG B N 1
ATOM 5602 C CA . ARG B 1 278 ? 6.824 -6.715 -21.094 1 85.19 278 ARG B CA 1
ATOM 5603 C C . ARG B 1 278 ? 7.145 -8.109 -21.609 1 85.19 278 ARG B C 1
ATOM 5605 O O . ARG B 1 278 ? 7.84 -8.258 -22.625 1 85.19 278 ARG B O 1
ATOM 5612 N N . LEU B 1 279 ? 6.625 -9.156 -20.953 1 87.06 279 LEU B N 1
ATOM 5613 C CA . LEU B 1 279 ? 6.957 -10.523 -21.344 1 87.06 279 LEU B CA 1
ATOM 5614 C C . LEU B 1 279 ? 6 -11.039 -22.406 1 87.06 279 LEU B C 1
ATOM 5616 O O . LEU B 1 279 ? 6.324 -11.977 -23.141 1 87.06 279 LEU B O 1
ATOM 5620 N N . ASP B 1 280 ? 4.82 -10.477 -22.391 1 81.69 280 ASP B N 1
ATOM 5621 C CA . ASP B 1 280 ? 3.814 -10.844 -23.391 1 81.69 280 ASP B CA 1
ATOM 5622 C C . ASP B 1 280 ? 3.123 -9.602 -23.953 1 81.69 280 ASP B C 1
ATOM 5624 O O . ASP B 1 280 ? 1.936 -9.383 -23.703 1 81.69 280 ASP B O 1
ATOM 5628 N N . PRO B 1 281 ? 3.832 -8.883 -24.734 1 73 281 PRO B N 1
ATOM 5629 C CA . PRO B 1 281 ? 3.295 -7.617 -25.234 1 73 281 PRO B CA 1
ATOM 5630 C C . PRO B 1 281 ? 2.035 -7.801 -26.078 1 73 281 PRO B C 1
ATOM 5632 O O . PRO B 1 281 ? 1.295 -6.84 -26.312 1 73 281 PRO B O 1
ATOM 5635 N N . SER B 1 282 ? 1.854 -8.992 -26.594 1 72.94 282 SER B N 1
ATOM 5636 C CA . SER B 1 282 ? 0.677 -9.242 -27.422 1 72.94 282 SER B CA 1
ATOM 5637 C C . SER B 1 282 ? -0.596 -9.258 -26.578 1 72.94 282 SER B C 1
ATOM 5639 O O . SER B 1 282 ? -1.7 -9.148 -27.109 1 72.94 282 SER B O 1
ATOM 5641 N N . ARG B 1 283 ? -0.38 -9.32 -25.281 1 72.94 283 ARG B N 1
ATOM 5642 C CA . ARG B 1 283 ? -1.535 -9.336 -24.391 1 72.94 283 ARG B CA 1
ATOM 5643 C C . ARG B 1 283 ? -2.062 -7.922 -24.156 1 72.94 283 ARG B C 1
ATOM 5645 O O . ARG B 1 283 ? -1.287 -6.996 -23.906 1 72.94 283 ARG B O 1
ATOM 5652 N N . PRO B 1 284 ? -3.209 -7.574 -24.5 1 54.72 284 PRO B N 1
ATOM 5653 C CA . PRO B 1 284 ? -3.721 -6.227 -24.25 1 54.72 284 PRO B CA 1
ATOM 5654 C C . PRO B 1 284 ? -3.568 -5.805 -22.797 1 54.72 284 PRO B C 1
ATOM 5656 O O . PRO B 1 284 ? -3.732 -6.625 -21.891 1 54.72 284 PRO B O 1
ATOM 5659 N N . SER B 1 285 ? -2.693 -4.746 -22.594 1 49.25 285 SER B N 1
ATOM 5660 C CA . SER B 1 285 ? -2.393 -4.223 -21.266 1 49.25 285 SER B CA 1
ATOM 5661 C C . SER B 1 285 ? -3.664 -3.793 -20.531 1 49.25 285 SER B C 1
ATOM 5663 O O . SER B 1 285 ? -3.662 -3.617 -19.312 1 49.25 285 SER B O 1
ATOM 5665 N N . ASP B 1 286 ? -4.402 -2.855 -21.172 1 43.84 286 ASP B N 1
ATOM 5666 C CA . ASP B 1 286 ? -5.477 -2.062 -20.578 1 43.84 286 ASP B CA 1
ATOM 5667 C C . ASP B 1 286 ? -6.48 -2.951 -19.859 1 43.84 286 ASP B C 1
ATOM 5669 O O . ASP B 1 286 ? -7.129 -3.801 -20.469 1 43.84 286 ASP B O 1
ATOM 5673 N N . ALA B 1 287 ? -6.238 -3.051 -18.609 1 41.5 287 ALA B N 1
ATOM 5674 C CA . ALA B 1 287 ? -7.297 -3.605 -17.766 1 41.5 287 ALA B CA 1
ATOM 5675 C C . ALA B 1 287 ? -8.68 -3.213 -18.297 1 41.5 287 ALA B C 1
ATOM 5677 O O . ALA B 1 287 ? -9.672 -3.859 -17.969 1 41.5 287 ALA B O 1
ATOM 5678 N N . ARG B 1 288 ? -8.648 -1.9 -18.641 1 37.12 288 ARG B N 1
ATOM 5679 C CA . ARG B 1 288 ? -9.914 -1.41 -19.172 1 37.12 288 ARG B CA 1
ATOM 5680 C C . ARG B 1 288 ? -10.258 -2.107 -20.484 1 37.12 288 ARG B C 1
ATOM 5682 O O . ARG B 1 288 ? -11.266 -1.787 -21.125 1 37.12 288 ARG B O 1
ATOM 5689 N N . VAL B 1 289 ? -9.172 -2.236 -21.203 1 36.09 289 VAL B N 1
ATOM 5690 C CA . VAL B 1 289 ? -9.586 -2.977 -22.391 1 36.09 289 VAL B CA 1
ATOM 5691 C C . VAL B 1 289 ? -10.477 -4.148 -21.984 1 36.09 289 VAL B C 1
ATOM 5693 O O . VAL B 1 289 ? -10 -5.117 -21.391 1 36.09 289 VAL B O 1
ATOM 5696 N N . GLN B 1 290 ? -11.406 -3.787 -21.359 1 35.66 290 GLN B N 1
ATOM 5697 C CA . GLN B 1 290 ? -12.625 -4.582 -21.219 1 35.66 290 GLN B CA 1
ATOM 5698 C C . GLN B 1 290 ? -12.547 -5.855 -22.062 1 35.66 290 GLN B C 1
ATOM 5700 O O . GLN B 1 290 ? -11.734 -5.957 -22.969 1 35.66 290 GLN B O 1
ATOM 5705 N N . TRP B 1 291 ? -13.68 -6.367 -21.922 1 34.66 291 TRP B N 1
ATOM 5706 C CA . TRP B 1 291 ? -14.562 -7.488 -22.203 1 34.66 291 TRP B CA 1
ATOM 5707 C C . TRP B 1 291 ? -14.609 -7.773 -23.703 1 34.66 291 TRP B C 1
ATOM 5709 O O . TRP B 1 291 ? -15.516 -8.453 -24.188 1 34.66 291 TRP B O 1
ATOM 5719 N N . GLY B 1 292 ? -14.172 -6.758 -24.422 1 32.72 292 GLY B N 1
ATOM 5720 C CA . GLY B 1 292 ? -14.648 -7.363 -25.656 1 32.72 292 GLY B CA 1
ATOM 5721 C C . GLY B 1 292 ? -14.336 -8.844 -25.75 1 32.72 292 GLY B C 1
ATOM 5722 O O . GLY B 1 292 ? -13.492 -9.359 -25.016 1 32.72 292 GLY B O 1
ATOM 5723 N N . ALA B 1 293 ? -15.344 -9.375 -26.188 1 37.78 293 ALA B N 1
ATOM 5724 C CA . ALA B 1 293 ? -15.57 -10.711 -26.75 1 37.78 293 ALA B CA 1
ATOM 5725 C C . ALA B 1 293 ? -14.281 -11.289 -27.312 1 37.78 293 ALA B C 1
ATOM 5727 O O . ALA B 1 293 ? -14.305 -12.062 -28.266 1 37.78 293 ALA B O 1
ATOM 5728 N N . ARG B 1 294 ? -13.281 -10.508 -27.203 1 41.44 294 ARG B N 1
ATOM 5729 C CA . ARG B 1 294 ? -12.484 -11.336 -28.109 1 41.44 294 ARG B CA 1
ATOM 5730 C C . ARG B 1 294 ? -12.625 -12.812 -27.766 1 41.44 294 ARG B C 1
ATOM 5732 O O . ARG B 1 294 ? -13.094 -13.164 -26.672 1 41.44 294 ARG B O 1
ATOM 5739 N N . ARG B 1 295 ? -11.766 -13.711 -28.516 1 44.47 295 ARG B N 1
ATOM 5740 C CA . ARG B 1 295 ? -12.07 -15.086 -28.906 1 44.47 295 ARG B CA 1
ATOM 5741 C C . ARG B 1 295 ? -12.047 -16.016 -27.703 1 44.47 295 ARG B C 1
ATOM 5743 O O . ARG B 1 295 ? -10.977 -16.359 -27.203 1 44.47 295 ARG B O 1
ATOM 5750 N N . SER B 1 296 ? -13.117 -15.727 -26.641 1 49.62 296 SER B N 1
ATOM 5751 C CA . SER B 1 296 ? -13.484 -16.875 -25.828 1 49.62 296 SER B CA 1
ATOM 5752 C C . SER B 1 296 ? -12.914 -18.172 -26.391 1 49.62 296 SER B C 1
ATOM 5754 O O . SER B 1 296 ? -12.617 -19.109 -25.656 1 49.62 296 SER B O 1
ATOM 5756 N N . GLU B 1 297 ? -12.859 -18.047 -27.766 1 52.06 297 GLU B N 1
ATOM 5757 C CA . GLU B 1 297 ? -12.664 -19.297 -28.484 1 52.06 297 GLU B CA 1
ATOM 5758 C C . GLU B 1 297 ? -11.273 -19.875 -28.219 1 52.06 297 GLU B C 1
ATOM 5760 O O . GLU B 1 297 ? -11.023 -21.047 -28.484 1 52.06 297 GLU B O 1
ATOM 5765 N N . ARG B 1 298 ? -10.445 -19.031 -27.266 1 72.06 298 ARG B N 1
ATOM 5766 C CA . ARG B 1 298 ? -9.125 -19.641 -27.172 1 72.06 298 ARG B CA 1
ATOM 5767 C C . ARG B 1 298 ? -8.688 -19.781 -25.719 1 72.06 298 ARG B C 1
ATOM 5769 O O . ARG B 1 298 ? -7.516 -20.031 -25.438 1 72.06 298 ARG B O 1
ATOM 5776 N N . ARG B 1 299 ? -9.883 -19.734 -24.828 1 88.5 299 ARG B N 1
ATOM 5777 C CA . ARG B 1 299 ? -9.508 -19.906 -23.422 1 88.5 299 ARG B CA 1
ATOM 5778 C C . ARG B 1 299 ? -9.492 -21.375 -23.031 1 88.5 299 ARG B C 1
ATOM 5780 O O . ARG B 1 299 ? -10.227 -22.188 -23.609 1 88.5 299 ARG B O 1
ATOM 5787 N N . CYS B 1 300 ? -8.656 -21.734 -22.172 1 94.75 300 CYS B N 1
ATOM 5788 C CA . CYS B 1 300 ? -8.523 -23.109 -21.719 1 94.75 300 CYS B CA 1
ATOM 5789 C C . CYS B 1 300 ? -8.453 -23.172 -20.188 1 94.75 300 CYS B C 1
ATOM 5791 O O . CYS B 1 300 ? -8.461 -22.141 -19.516 1 94.75 300 CYS B O 1
ATOM 5793 N N . ALA B 1 301 ? -8.609 -24.375 -19.719 1 97.12 301 ALA B N 1
ATOM 5794 C CA . ALA B 1 301 ? -8.297 -24.641 -18.312 1 97.12 301 ALA B CA 1
ATOM 5795 C C . ALA B 1 301 ? -6.867 -25.172 -18.172 1 97.12 301 ALA B C 1
ATOM 5797 O O . ALA B 1 301 ? -6.352 -25.844 -19.062 1 97.12 301 ALA B O 1
ATOM 5798 N N . LEU B 1 302 ? -6.273 -24.812 -17.094 1 97.94 302 LEU B N 1
ATOM 5799 C CA . LEU B 1 302 ? -4.891 -25.203 -16.859 1 97.94 302 LEU B CA 1
ATOM 5800 C C . LEU B 1 302 ? -4.762 -26.016 -15.57 1 97.94 302 LEU B C 1
ATOM 5802 O O . LEU B 1 302 ? -5.324 -25.625 -14.539 1 97.94 302 LEU B O 1
ATOM 5806 N N . LEU B 1 303 ? -4.102 -27.078 -15.672 1 97.81 303 LEU B N 1
ATOM 5807 C CA . LEU B 1 303 ? -3.715 -27.891 -14.516 1 97.81 303 LEU B CA 1
ATOM 5808 C C . LEU B 1 303 ? -2.209 -27.828 -14.289 1 97.81 303 LEU B C 1
ATOM 5810 O O . LEU B 1 303 ? -1.43 -28.312 -15.102 1 97.81 303 LEU B O 1
ATOM 5814 N N . VAL B 1 304 ? -1.827 -27.203 -13.141 1 97.06 304 VAL B N 1
ATOM 5815 C CA . VAL B 1 304 ? -0.412 -27.047 -12.82 1 97.06 304 VAL B CA 1
ATOM 5816 C C . VAL B 1 304 ? 0.125 -28.328 -12.188 1 97.06 304 VAL B C 1
ATOM 5818 O O . VAL B 1 304 ? -0.392 -28.781 -11.164 1 97.06 304 VAL B O 1
ATOM 5821 N N . VAL B 1 305 ? 1.154 -28.812 -12.797 1 95.5 305 VAL B N 1
ATOM 5822 C CA . VAL B 1 305 ? 1.781 -30.047 -12.328 1 95.5 305 VAL B CA 1
ATOM 5823 C C . VAL B 1 305 ? 2.969 -29.719 -11.43 1 95.5 305 VAL B C 1
ATOM 5825 O O . VAL B 1 305 ? 3.836 -28.922 -11.805 1 95.5 305 VAL B O 1
ATOM 5828 N N . LYS B 1 306 ? 2.885 -30.219 -10.312 1 90.69 306 LYS B N 1
ATOM 5829 C CA . LYS B 1 306 ? 3.951 -30.125 -9.32 1 90.69 306 LYS B CA 1
ATOM 5830 C C . LYS B 1 306 ? 4.34 -31.5 -8.789 1 90.69 306 LYS B C 1
ATOM 5832 O O . LYS B 1 306 ? 3.51 -32.406 -8.742 1 90.69 306 LYS B O 1
ATOM 5837 N N . HIS B 1 307 ? 5.613 -31.594 -8.438 1 87.12 307 HIS B N 1
ATOM 5838 C CA . HIS B 1 307 ? 6.09 -32.812 -7.816 1 87.12 307 HIS B CA 1
ATOM 5839 C C . HIS B 1 307 ? 6.621 -32.562 -6.41 1 87.12 307 HIS B C 1
ATOM 5841 O O . HIS B 1 307 ? 7.07 -31.453 -6.109 1 87.12 307 HIS B O 1
ATOM 5847 N N . GLY B 1 308 ? 6.43 -33.5 -5.555 1 83.38 308 GLY B N 1
ATOM 5848 C CA . GLY B 1 308 ? 6.977 -33.406 -4.211 1 83.38 308 GLY B CA 1
ATOM 5849 C C . GLY B 1 308 ? 5.945 -33 -3.174 1 83.38 308 GLY B C 1
ATOM 5850 O O . GLY B 1 308 ? 4.801 -33.469 -3.221 1 83.38 308 GLY B O 1
ATOM 5851 N N . ARG B 1 309 ? 6.336 -32.188 -2.268 1 79.5 309 ARG B N 1
ATOM 5852 C CA . ARG B 1 309 ? 5.535 -31.891 -1.082 1 79.5 309 ARG B CA 1
ATOM 5853 C C . ARG B 1 309 ? 4.207 -31.266 -1.463 1 79.5 309 ARG B C 1
ATOM 5855 O O . ARG B 1 309 ? 4.172 -30.281 -2.209 1 79.5 309 ARG B O 1
ATOM 5862 N N . ARG B 1 310 ? 3.053 -31.938 -1.003 1 78.94 310 ARG B N 1
ATOM 5863 C CA . ARG B 1 310 ? 1.686 -31.438 -1.141 1 78.94 310 ARG B CA 1
ATOM 5864 C C . ARG B 1 310 ? 1.234 -31.484 -2.596 1 78.94 310 ARG B C 1
ATOM 5866 O O . ARG B 1 310 ? 0.351 -30.719 -2.998 1 78.94 310 ARG B O 1
ATOM 5873 N N . ALA B 1 311 ? 1.907 -32.25 -3.34 1 88.75 311 ALA B N 1
ATOM 5874 C CA . ALA B 1 311 ? 1.496 -32.469 -4.727 1 88.75 311 ALA B CA 1
ATOM 5875 C C . ALA B 1 311 ? 0.479 -33.594 -4.844 1 88.75 311 ALA B C 1
ATOM 5877 O O . ALA B 1 311 ? 0.261 -34.344 -3.889 1 88.75 311 ALA B O 1
ATOM 5878 N N . VAL B 1 312 ? -0.154 -33.531 -5.895 1 89.81 312 VAL B N 1
ATOM 5879 C CA . VAL B 1 312 ? -0.906 -34.688 -6.301 1 89.81 312 VAL B CA 1
ATOM 5880 C C . VAL B 1 312 ? 0.051 -35.75 -6.844 1 89.81 312 VAL B C 1
ATOM 5882 O O . VAL B 1 312 ? 1.095 -35.438 -7.41 1 89.81 312 VAL B O 1
ATOM 5885 N N . LEU B 1 313 ? -0.327 -37.031 -6.586 1 88.88 313 LEU B N 1
ATOM 5886 C CA . LEU B 1 313 ? 0.487 -38.094 -7.129 1 88.88 313 LEU B CA 1
ATOM 5887 C C . LEU B 1 313 ? 0.641 -37.969 -8.641 1 88.88 313 LEU B C 1
ATOM 5889 O O . LEU B 1 313 ? -0.324 -37.656 -9.336 1 88.88 313 LEU B O 1
ATOM 5893 N N . SER B 1 314 ? 1.817 -38.281 -9.117 1 89.25 314 SER B N 1
ATOM 5894 C CA . SER B 1 314 ? 2.148 -38.094 -10.531 1 89.25 314 SER B CA 1
ATOM 5895 C C . SER B 1 314 ? 1.181 -38.844 -11.43 1 89.25 314 SER B C 1
ATOM 5897 O O . SER B 1 314 ? 0.787 -38.344 -12.484 1 89.25 314 SER B O 1
ATOM 5899 N N . SER B 1 315 ? 0.779 -40.031 -10.961 1 88.94 315 SER B N 1
ATOM 5900 C CA . SER B 1 315 ? -0.091 -40.875 -11.75 1 88.94 315 SER B CA 1
ATOM 5901 C C . SER B 1 315 ? -1.514 -40.344 -11.805 1 88.94 315 SER B C 1
ATOM 5903 O O . SER B 1 315 ? -2.322 -40.781 -12.625 1 88.94 315 SER B O 1
ATOM 5905 N N . ALA B 1 316 ? -1.743 -39.406 -10.969 1 91.62 316 ALA B N 1
ATOM 5906 C CA . ALA B 1 316 ? -3.115 -38.906 -10.844 1 91.62 316 ALA B CA 1
ATOM 5907 C C . ALA B 1 316 ? -3.365 -37.719 -11.758 1 91.62 316 ALA B C 1
ATOM 5909 O O . ALA B 1 316 ? -4.516 -37.344 -11.984 1 91.62 316 ALA B O 1
ATOM 5910 N N . TYR B 1 317 ? -2.371 -37.125 -12.383 1 94.25 317 TYR B N 1
ATOM 5911 C CA . TYR B 1 317 ? -2.539 -35.875 -13.125 1 94.25 317 TYR B CA 1
ATOM 5912 C C . TYR B 1 317 ? -3.322 -36.094 -14.414 1 94.25 317 TYR B C 1
ATOM 5914 O O . TYR B 1 317 ? -4.195 -35.312 -14.766 1 94.25 317 TYR B O 1
ATOM 5922 N N . ASP B 1 318 ? -3.021 -37.188 -15.086 1 94.75 318 ASP B N 1
ATOM 5923 C CA . ASP B 1 318 ? -3.721 -37.438 -16.344 1 94.75 318 ASP B CA 1
ATOM 5924 C C . ASP B 1 318 ? -5.203 -37.719 -16.109 1 94.75 318 ASP B C 1
ATOM 5926 O O . ASP B 1 318 ? -6.062 -37.062 -16.719 1 94.75 318 ASP B O 1
ATOM 5930 N N . PRO B 1 319 ? -5.527 -38.625 -15.148 1 95.88 319 PRO B N 1
ATOM 5931 C CA . PRO B 1 319 ? -6.941 -38.812 -14.82 1 95.88 319 PRO B CA 1
ATOM 5932 C C . PRO B 1 319 ? -7.605 -37.5 -14.352 1 95.88 319 PRO B C 1
ATOM 5934 O O . PRO B 1 319 ? -8.766 -37.25 -14.68 1 95.88 319 PRO B O 1
ATOM 5937 N N . LEU B 1 320 ? -6.902 -36.781 -13.625 1 95.5 320 LEU B N 1
ATOM 5938 C CA . LEU B 1 320 ? -7.441 -35.531 -13.117 1 95.5 320 LEU B CA 1
ATOM 5939 C C . LEU B 1 320 ? -7.707 -34.562 -14.258 1 95.5 320 LEU B C 1
ATOM 5941 O O . LEU B 1 320 ? -8.766 -33.906 -14.305 1 95.5 320 LEU B O 1
ATOM 5945 N N . ARG B 1 321 ? -6.793 -34.406 -15.133 1 96.81 321 ARG B N 1
ATOM 5946 C CA . ARG B 1 321 ? -6.957 -33.562 -16.297 1 96.81 321 ARG B CA 1
ATOM 5947 C C . ARG B 1 321 ? -8.203 -33.938 -17.094 1 96.81 321 ARG B C 1
ATOM 5949 O O . ARG B 1 321 ? -9 -33.062 -17.469 1 96.81 321 ARG B O 1
ATOM 5956 N N . THR B 1 322 ? -8.352 -35.25 -17.344 1 96.38 322 THR B N 1
ATOM 5957 C CA . THR B 1 322 ? -9.492 -35.75 -18.094 1 96.38 322 THR B CA 1
ATOM 5958 C C . THR B 1 322 ? -10.797 -35.438 -17.359 1 96.38 322 THR B C 1
ATOM 5960 O O . THR B 1 322 ? -11.766 -35 -17.984 1 96.38 322 THR B O 1
ATOM 5963 N N . HIS B 1 323 ? -10.742 -35.594 -16.125 1 95.75 323 HIS B N 1
ATOM 5964 C CA . HIS B 1 323 ? -11.914 -35.344 -15.297 1 95.75 323 HIS B CA 1
ATOM 5965 C C . HIS B 1 323 ? -12.297 -33.844 -15.352 1 95.75 323 HIS B C 1
ATOM 5967 O O . HIS B 1 323 ? -13.469 -33.5 -15.539 1 95.75 323 HIS B O 1
ATOM 5973 N N . LEU B 1 324 ? -11.305 -33.031 -15.219 1 95.88 324 LEU B N 1
ATOM 5974 C CA . LEU B 1 324 ? -11.531 -31.578 -15.242 1 95.88 324 LEU B CA 1
ATOM 5975 C C . LEU B 1 324 ? -12.086 -31.141 -16.594 1 95.88 324 LEU B C 1
ATOM 5977 O O . LEU B 1 324 ? -13.031 -30.359 -16.656 1 95.88 324 LEU B O 1
ATOM 5981 N N . GLU B 1 325 ? -11.516 -31.641 -17.625 1 95.44 325 GLU B N 1
ATOM 5982 C CA . GLU B 1 325 ? -11.953 -31.297 -18.969 1 95.44 325 GLU B CA 1
ATOM 5983 C C . GLU B 1 325 ? -13.406 -31.703 -19.188 1 95.44 325 GLU B C 1
ATOM 5985 O O . GLU B 1 325 ? -14.203 -30.922 -19.719 1 95.44 325 GLU B O 1
ATOM 5990 N N . ALA B 1 326 ? -13.711 -32.844 -18.734 1 94.44 326 ALA B N 1
ATOM 5991 C CA . ALA B 1 326 ? -15.07 -33.344 -18.906 1 94.44 326 ALA B CA 1
ATOM 5992 C C . ALA B 1 326 ? -16.062 -32.531 -18.078 1 94.44 326 ALA B C 1
ATOM 5994 O O . ALA B 1 326 ? -17.156 -32.219 -18.547 1 94.44 326 ALA B O 1
ATOM 5995 N N . THR B 1 327 ? -15.672 -32.219 -16.891 1 93.88 327 THR B N 1
ATOM 5996 C CA . THR B 1 327 ? -16.562 -31.547 -15.961 1 93.88 327 THR B CA 1
ATOM 5997 C C . THR B 1 327 ? -16.766 -30.094 -16.375 1 93.88 327 THR B C 1
ATOM 5999 O O . THR B 1 327 ? -17.875 -29.562 -16.281 1 93.88 327 THR B O 1
ATOM 6002 N N . LEU B 1 328 ? -15.727 -29.453 -16.859 1 93.81 328 LEU B N 1
ATOM 6003 C CA . LEU B 1 328 ? -15.766 -28.031 -17.219 1 93.81 328 LEU B CA 1
ATOM 6004 C C . LEU B 1 328 ? -16.312 -27.859 -18.625 1 93.81 328 LEU B C 1
ATOM 6006 O O . LEU B 1 328 ? -16.891 -26.797 -18.953 1 93.81 328 LEU B O 1
ATOM 6010 N N . GLY B 1 329 ? -16.062 -28.781 -19.453 1 91.38 329 GLY B N 1
ATOM 6011 C CA . GLY B 1 329 ? -16.391 -28.625 -20.859 1 91.38 329 GLY B CA 1
ATOM 6012 C C . GLY B 1 329 ? -15.469 -27.672 -21.594 1 91.38 329 GLY B C 1
ATOM 6013 O O . GLY B 1 329 ? -15.891 -26.984 -22.531 1 91.38 329 GLY B O 1
ATOM 6014 N N . ILE B 1 330 ? -14.328 -27.422 -21.062 1 93.12 330 ILE B N 1
ATOM 6015 C CA . ILE B 1 330 ? -13.297 -26.531 -21.594 1 93.12 330 ILE B CA 1
ATOM 6016 C C . ILE B 1 330 ? -12.008 -27.312 -21.812 1 93.12 330 ILE B C 1
ATOM 6018 O O . ILE B 1 330 ? -11.617 -28.141 -20.984 1 93.12 330 ILE B O 1
ATOM 6022 N N . PRO B 1 331 ? -11.359 -27.109 -23.062 1 94.06 331 PRO B N 1
ATOM 6023 C CA . PRO B 1 331 ? -10.062 -27.766 -23.203 1 94.06 331 PRO B CA 1
ATOM 6024 C C . PRO B 1 331 ? -9.141 -27.547 -22.016 1 94.06 331 PRO B C 1
ATOM 6026 O O . PRO B 1 331 ? -9.016 -26.422 -21.531 1 94.06 331 PRO B O 1
ATOM 6029 N N . THR B 1 332 ? -8.617 -28.656 -21.484 1 96.25 332 THR B N 1
ATOM 6030 C CA . THR B 1 332 ? -7.797 -28.578 -20.281 1 96.25 332 THR B CA 1
ATOM 6031 C C . THR B 1 332 ? -6.375 -29.047 -20.562 1 96.25 332 THR B C 1
ATOM 6033 O O . THR B 1 332 ? -6.176 -30.141 -21.125 1 96.25 332 THR B O 1
ATOM 6036 N N . HIS B 1 333 ? -5.406 -28.219 -20.188 1 95.88 333 HIS B N 1
ATOM 6037 C CA . HIS B 1 333 ? -4 -28.531 -20.406 1 95.88 333 HIS B CA 1
ATOM 6038 C C . HIS B 1 333 ? -3.252 -28.641 -19.078 1 95.88 333 HIS B C 1
ATOM 6040 O O . HIS B 1 333 ? -3.381 -27.781 -18.219 1 95.88 333 HIS B O 1
ATOM 6046 N N . ALA B 1 334 ? -2.588 -29.766 -18.969 1 96.62 334 ALA B N 1
ATOM 6047 C CA . ALA B 1 334 ? -1.66 -29.906 -17.844 1 96.62 334 ALA B CA 1
ATOM 6048 C C . ALA B 1 334 ? -0.252 -29.469 -18.25 1 96.62 334 ALA B C 1
ATOM 6050 O O . ALA B 1 334 ? 0.21 -29.781 -19.344 1 96.62 334 ALA B O 1
ATOM 6051 N N . PHE B 1 335 ? 0.412 -28.672 -17.406 1 94.88 335 PHE B N 1
ATOM 6052 C CA . PHE B 1 335 ? 1.786 -28.312 -17.719 1 94.88 335 PHE B CA 1
ATOM 6053 C C . PHE B 1 335 ? 2.635 -28.234 -16.453 1 94.88 335 PHE B C 1
ATOM 6055 O O . PHE B 1 335 ? 2.119 -27.969 -15.375 1 94.88 335 PHE B O 1
ATOM 6062 N N . GLU B 1 336 ? 3.814 -28.531 -16.547 1 94.75 336 GLU B N 1
ATOM 6063 C CA . GLU B 1 336 ? 4.809 -28.469 -15.469 1 94.75 336 GLU B CA 1
ATOM 6064 C C . GLU B 1 336 ? 5.668 -27.219 -15.586 1 94.75 336 GLU B C 1
ATOM 6066 O O . GLU B 1 336 ? 6.594 -27.172 -16.391 1 94.75 336 GLU B O 1
ATOM 6071 N N . PRO B 1 337 ? 5.441 -26.281 -14.672 1 92.69 337 PRO B N 1
ATOM 6072 C CA . PRO B 1 337 ? 6.184 -25.016 -14.766 1 92.69 337 PRO B CA 1
ATOM 6073 C C . PRO B 1 337 ? 7.695 -25.219 -14.695 1 92.69 337 PRO B C 1
ATOM 6075 O O . PRO B 1 337 ? 8.445 -24.547 -15.406 1 92.69 337 PRO B O 1
ATOM 6078 N N . ALA B 1 338 ? 8.156 -26.141 -13.938 1 87.38 338 ALA B N 1
ATOM 6079 C CA . ALA B 1 338 ? 9.586 -26.344 -13.727 1 87.38 338 ALA B CA 1
ATOM 6080 C C . ALA B 1 338 ? 10.281 -26.75 -15.016 1 87.38 338 ALA B C 1
ATOM 6082 O O . ALA B 1 338 ? 11.5 -26.594 -15.156 1 87.38 338 ALA B O 1
ATOM 6083 N N . ALA B 1 339 ? 9.516 -27.25 -15.969 1 90.62 339 ALA B N 1
ATOM 6084 C CA . ALA B 1 339 ? 10.086 -27.766 -17.203 1 90.62 339 ALA B CA 1
ATOM 6085 C C . ALA B 1 339 ? 10.109 -26.703 -18.297 1 90.62 339 ALA B C 1
ATOM 6087 O O . ALA B 1 339 ? 10.578 -26.969 -19.406 1 90.62 339 ALA B O 1
ATOM 6088 N N . LEU B 1 340 ? 9.68 -25.531 -18.047 1 92.06 340 LEU B N 1
ATOM 6089 C CA . LEU B 1 340 ? 9.523 -24.5 -19.062 1 92.06 340 LEU B CA 1
ATOM 6090 C C . LEU B 1 340 ? 10.227 -23.203 -18.641 1 92.06 340 LEU B C 1
ATOM 6092 O O . LEU B 1 340 ? 10.266 -22.875 -17.453 1 92.06 340 LEU B O 1
ATOM 6096 N N . PRO B 1 341 ? 10.695 -22.484 -19.656 1 88.81 341 PRO B N 1
ATOM 6097 C CA . PRO B 1 341 ? 11.125 -21.125 -19.328 1 88.81 341 PRO B CA 1
ATOM 6098 C C . PRO B 1 341 ? 9.992 -20.25 -18.797 1 88.81 341 PRO B C 1
ATOM 6100 O O . PRO B 1 341 ? 8.828 -20.469 -19.172 1 88.81 341 PRO B O 1
ATOM 6103 N N . VAL B 1 342 ? 10.289 -19.312 -18.047 1 87.88 342 VAL B N 1
ATOM 6104 C CA . VAL B 1 342 ? 9.289 -18.484 -17.375 1 87.88 342 VAL B CA 1
ATOM 6105 C C . VAL B 1 342 ? 8.43 -17.766 -18.422 1 87.88 342 VAL B C 1
ATOM 6107 O O . VAL B 1 342 ? 7.207 -17.672 -18.266 1 87.88 342 VAL B O 1
ATOM 6110 N N . ALA B 1 343 ? 9.039 -17.25 -19.469 1 86.38 343 ALA B N 1
ATOM 6111 C CA . ALA B 1 343 ? 8.289 -16.547 -20.5 1 86.38 343 ALA B CA 1
ATOM 6112 C C . ALA B 1 343 ? 7.215 -17.438 -21.109 1 86.38 343 ALA B C 1
ATOM 6114 O O . ALA B 1 343 ? 6.098 -17 -21.375 1 86.38 343 ALA B O 1
ATOM 6115 N N . GLU B 1 344 ? 7.605 -18.688 -21.281 1 90 344 GLU B N 1
ATOM 6116 C CA . GLU B 1 344 ? 6.645 -19.656 -21.812 1 90 344 GLU B CA 1
ATOM 6117 C C . GLU B 1 344 ? 5.539 -19.938 -20.812 1 90 344 GLU B C 1
ATOM 6119 O O . GLU B 1 344 ? 4.371 -20.062 -21.188 1 90 344 GLU B O 1
ATOM 6124 N N . GLN B 1 345 ? 5.93 -20.016 -19.578 1 91.94 345 GLN B N 1
ATOM 6125 C CA . GLN B 1 345 ? 4.93 -20.203 -18.531 1 91.94 345 GLN B CA 1
ATOM 6126 C C . GLN B 1 345 ? 3.914 -19.062 -18.531 1 91.94 345 GLN B C 1
ATOM 6128 O O . GLN B 1 345 ? 2.705 -19.312 -18.484 1 91.94 345 GLN B O 1
ATOM 6133 N N . VAL B 1 346 ? 4.406 -17.859 -18.656 1 90.44 346 VAL B N 1
ATOM 6134 C CA . VAL B 1 346 ? 3.561 -16.672 -18.656 1 90.44 346 VAL B CA 1
ATOM 6135 C C . VAL B 1 346 ? 2.602 -16.719 -19.844 1 90.44 346 VAL B C 1
ATOM 6137 O O . VAL B 1 346 ? 1.412 -16.422 -19.688 1 90.44 346 VAL B O 1
ATOM 6140 N N . ARG B 1 347 ? 3.057 -17.188 -20.969 1 88.56 347 ARG B N 1
ATOM 6141 C CA . ARG B 1 347 ? 2.229 -17.266 -22.172 1 88.56 347 ARG B CA 1
ATOM 6142 C C . ARG B 1 347 ? 1.144 -18.328 -22.016 1 88.56 347 ARG B C 1
ATOM 6144 O O . ARG B 1 347 ? -0.017 -18.094 -22.359 1 88.56 347 ARG B O 1
ATOM 6151 N N . ILE B 1 348 ? 1.524 -19.422 -21.469 1 92.31 348 ILE B N 1
ATOM 6152 C CA . ILE B 1 348 ? 0.578 -20.516 -21.281 1 92.31 348 ILE B CA 1
ATOM 6153 C C . ILE B 1 348 ? -0.51 -20.078 -20.297 1 92.31 348 ILE B C 1
ATOM 6155 O O . ILE B 1 348 ? -1.702 -20.234 -20.578 1 92.31 348 ILE B O 1
ATOM 6159 N N . VAL B 1 349 ? -0.107 -19.484 -19.219 1 94.75 349 VAL B N 1
ATOM 6160 C CA . VAL B 1 349 ? -1.037 -19.125 -18.156 1 94.75 349 VAL B CA 1
ATOM 6161 C C . VAL B 1 349 ? -1.936 -17.984 -18.625 1 94.75 349 VAL B C 1
ATOM 6163 O O . VAL B 1 349 ? -3.1 -17.891 -18.234 1 94.75 349 VAL B O 1
ATOM 6166 N N . GLY B 1 350 ? -1.403 -17.156 -19.5 1 91.25 350 GLY B N 1
ATOM 6167 C CA . GLY B 1 350 ? -2.17 -16.062 -20.047 1 91.25 350 GLY B CA 1
ATOM 6168 C C . GLY B 1 350 ? -3.398 -16.5 -20.812 1 91.25 350 GLY B C 1
ATOM 6169 O O . GLY B 1 350 ? -4.301 -15.711 -21.078 1 91.25 350 GLY B O 1
ATOM 6170 N N . ARG B 1 351 ? -3.488 -17.781 -21.109 1 90.88 351 ARG B N 1
ATOM 6171 C CA . ARG B 1 351 ? -4.609 -18.312 -21.875 1 90.88 351 ARG B CA 1
ATOM 6172 C C . ARG B 1 351 ? -5.645 -18.953 -20.953 1 90.88 351 ARG B C 1
ATOM 6174 O O . ARG B 1 351 ? -6.723 -19.359 -21.406 1 90.88 351 ARG B O 1
ATOM 6181 N N . GLY B 1 352 ? -5.344 -18.984 -19.75 1 94.38 352 GLY B N 1
ATOM 6182 C CA . GLY B 1 352 ? -6.184 -19.734 -18.812 1 94.38 352 GLY B CA 1
ATOM 6183 C C . GLY B 1 352 ? -7.383 -18.938 -18.328 1 94.38 352 GLY B C 1
ATOM 6184 O O . GLY B 1 352 ? -7.242 -17.812 -17.859 1 94.38 352 GLY B O 1
ATOM 6185 N N . ALA B 1 353 ? -8.531 -19.594 -18.453 1 94.94 353 ALA B N 1
ATOM 6186 C CA . ALA B 1 353 ? -9.727 -19.047 -17.828 1 94.94 353 ALA B CA 1
ATOM 6187 C C . ALA B 1 353 ? -9.891 -19.578 -16.406 1 94.94 353 ALA B C 1
ATOM 6189 O O . ALA B 1 353 ? -10.383 -18.875 -15.516 1 94.94 353 ALA B O 1
ATOM 6190 N N . VAL B 1 354 ? -9.523 -20.844 -16.266 1 96.12 354 VAL B N 1
ATOM 6191 C CA . VAL B 1 354 ? -9.516 -21.5 -14.977 1 96.12 354 VAL B CA 1
ATOM 6192 C C . VAL B 1 354 ? -8.188 -22.219 -14.773 1 96.12 354 VAL B C 1
ATOM 6194 O O . VAL B 1 354 ? -7.688 -22.891 -15.68 1 96.12 354 VAL B O 1
ATOM 6197 N N . ALA B 1 355 ? -7.676 -22.016 -13.602 1 97 355 ALA B N 1
ATOM 6198 C CA . ALA B 1 355 ? -6.453 -22.75 -13.289 1 97 355 ALA B CA 1
ATOM 6199 C C . ALA B 1 355 ? -6.602 -23.547 -11.992 1 97 355 ALA B C 1
ATOM 6201 O O . ALA B 1 355 ? -7.254 -23.094 -11.055 1 97 355 ALA B O 1
ATOM 6202 N N . PHE B 1 356 ? -6.035 -24.719 -12.023 1 95.94 356 PHE B N 1
ATOM 6203 C CA . PHE B 1 356 ? -5.949 -25.594 -10.859 1 95.94 356 PHE B CA 1
ATOM 6204 C C . PHE B 1 356 ? -4.496 -25.797 -10.445 1 95.94 356 PHE B C 1
ATOM 6206 O O . PHE B 1 356 ? -3.65 -26.156 -11.273 1 95.94 356 PHE B O 1
ATOM 6213 N N . THR B 1 357 ? -4.219 -25.531 -9.227 1 95 357 THR B N 1
ATOM 6214 C CA . THR B 1 357 ? -2.828 -25.625 -8.812 1 95 357 THR B CA 1
ATOM 6215 C C . THR B 1 357 ? -2.73 -26.125 -7.367 1 95 357 THR B C 1
ATOM 6217 O O . THR B 1 357 ? -3.557 -25.766 -6.527 1 95 357 THR B O 1
ATOM 6220 N N . PRO B 1 358 ? -1.736 -26.984 -7.078 1 91.38 358 PRO B N 1
ATOM 6221 C CA . PRO B 1 358 ? -1.396 -27.156 -5.66 1 91.38 358 PRO B CA 1
ATOM 6222 C C . PRO B 1 358 ? -0.95 -25.844 -5.004 1 91.38 358 PRO B C 1
ATOM 6224 O O . PRO B 1 358 ? -0.544 -24.906 -5.699 1 91.38 358 PRO B O 1
ATOM 6227 N N . ASP B 1 359 ? -1.099 -25.672 -3.689 1 88.06 359 ASP B N 1
ATOM 6228 C CA . ASP B 1 359 ? -0.627 -24.484 -2.99 1 88.06 359 ASP B CA 1
ATOM 6229 C C . ASP B 1 359 ? 0.897 -24.453 -2.91 1 88.06 359 ASP B C 1
ATOM 6231 O O . ASP B 1 359 ? 1.564 -25.375 -3.406 1 88.06 359 ASP B O 1
ATOM 6235 N N . GLY B 1 360 ? 1.483 -23.359 -2.527 1 84.56 360 GLY B N 1
ATOM 6236 C CA . GLY B 1 360 ? 2.924 -23.172 -2.461 1 84.56 360 GLY B CA 1
ATOM 6237 C C . GLY B 1 360 ? 3.453 -22.25 -3.549 1 84.56 360 GLY B C 1
ATOM 6238 O O . GLY B 1 360 ? 2.678 -21.625 -4.27 1 84.56 360 GLY B O 1
ATOM 6239 N N . GLY B 1 361 ? 4.754 -22.219 -3.664 1 85.81 361 GLY B N 1
ATOM 6240 C CA . GLY B 1 361 ? 5.43 -21.281 -4.543 1 85.81 361 GLY B CA 1
ATOM 6241 C C . GLY B 1 361 ? 5.023 -21.422 -6 1 85.81 361 GLY B C 1
ATOM 6242 O O . GLY B 1 361 ? 5.008 -20.438 -6.746 1 85.81 361 GLY B O 1
ATOM 6243 N N . VAL B 1 362 ? 4.637 -22.641 -6.355 1 89.44 362 VAL B N 1
ATOM 6244 C CA . VAL B 1 362 ? 4.324 -22.906 -7.754 1 89.44 362 VAL B CA 1
ATOM 6245 C C . VAL B 1 362 ? 3.021 -22.219 -8.141 1 89.44 362 VAL B C 1
ATOM 6247 O O . VAL B 1 362 ? 2.828 -21.844 -9.297 1 89.44 362 VAL B O 1
ATOM 6250 N N . SER B 1 363 ? 2.15 -22.016 -7.195 1 91.62 363 SER B N 1
ATOM 6251 C CA . SER B 1 363 ? 0.848 -21.422 -7.484 1 91.62 363 SER B CA 1
ATOM 6252 C C . SER B 1 363 ? 0.987 -20 -7.992 1 91.62 363 SER B C 1
ATOM 6254 O O . SER B 1 363 ? 0.091 -19.484 -8.664 1 91.62 363 SER B O 1
ATOM 6256 N N . PHE B 1 364 ? 2.105 -19.375 -7.77 1 92.25 364 PHE B N 1
ATOM 6257 C CA . PHE B 1 364 ? 2.275 -17.953 -8.078 1 92.25 364 PHE B CA 1
ATOM 6258 C C . PHE B 1 364 ? 2.418 -17.75 -9.586 1 92.25 364 PHE B C 1
ATOM 6260 O O . PHE B 1 364 ? 2.305 -16.625 -10.07 1 92.25 364 PHE B O 1
ATOM 6267 N N . ILE B 1 365 ? 2.611 -18.828 -10.273 1 93.5 365 ILE B N 1
ATOM 6268 C CA . ILE B 1 365 ? 2.592 -18.688 -11.719 1 93.5 365 ILE B CA 1
ATOM 6269 C C . ILE B 1 365 ? 1.201 -18.25 -12.18 1 93.5 365 ILE B C 1
ATOM 6271 O O . ILE B 1 365 ? 1.056 -17.625 -13.234 1 93.5 365 ILE B O 1
ATOM 6275 N N . CYS B 1 366 ? 0.232 -18.484 -11.352 1 94.62 366 CYS B N 1
ATOM 6276 C CA . CYS B 1 366 ? -1.151 -18.156 -11.68 1 94.62 366 CYS B CA 1
ATOM 6277 C C . CYS B 1 366 ? -1.424 -16.672 -11.492 1 94.62 366 CYS B C 1
ATOM 6279 O O . CYS B 1 366 ? -2.5 -16.188 -11.844 1 94.62 366 CYS B O 1
ATOM 6281 N N . ALA B 1 367 ? -0.472 -15.961 -11.023 1 91.94 367 ALA B N 1
ATOM 6282 C CA . ALA B 1 367 ? -0.596 -14.508 -10.961 1 91.94 367 ALA B CA 1
ATOM 6283 C C . ALA B 1 367 ? -0.694 -13.898 -12.359 1 91.94 367 ALA B C 1
ATOM 6285 O O . ALA B 1 367 ? -1.127 -12.758 -12.516 1 91.94 367 ALA B O 1
ATOM 6286 N N 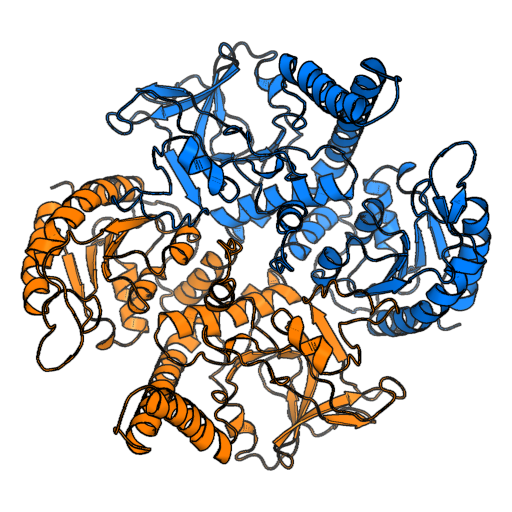. PHE B 1 368 ? -0.322 -14.664 -13.352 1 93 368 PHE B N 1
ATOM 6287 C CA . PHE B 1 368 ? -0.296 -14.148 -14.719 1 93 368 PHE B CA 1
ATOM 6288 C C . PHE B 1 368 ? -1.566 -14.539 -15.469 1 93 368 PHE B C 1
ATOM 6290 O O . PHE B 1 368 ? -1.65 -14.375 -16.688 1 93 368 PHE B O 1
ATOM 6297 N N . LEU B 1 369 ? -2.533 -15.07 -14.766 1 93.56 369 LEU B N 1
ATOM 6298 C CA . LEU B 1 369 ? -3.854 -15.305 -15.344 1 93.56 369 LEU B CA 1
ATOM 6299 C C . LEU B 1 369 ? -4.488 -13.984 -15.789 1 93.56 369 LEU B C 1
ATOM 6301 O O . LEU B 1 369 ? -4.168 -12.922 -15.25 1 93.56 369 LEU B O 1
ATOM 6305 N N . PRO B 1 370 ? -5.301 -14.062 -16.75 1 89.88 370 PRO B N 1
ATOM 6306 C CA . PRO B 1 370 ? -5.965 -12.828 -17.188 1 89.88 370 PRO B CA 1
ATOM 6307 C C . PRO B 1 370 ? -7.035 -12.359 -16.203 1 89.88 370 PRO B C 1
ATOM 6309 O O . PRO B 1 370 ? -7.504 -13.141 -15.367 1 89.88 370 PRO B O 1
ATOM 6312 N N . GLN B 1 371 ? -7.383 -11.148 -16.344 1 84.25 371 GLN B N 1
ATOM 6313 C CA . GLN B 1 371 ? -8.453 -10.578 -15.523 1 84.25 371 GLN B CA 1
ATOM 6314 C C . GLN B 1 371 ? -9.766 -11.328 -15.742 1 84.25 371 GLN B C 1
ATOM 6316 O O . GLN B 1 371 ? -10.148 -11.609 -16.875 1 84.25 371 GLN B O 1
ATOM 6321 N N . GLY B 1 372 ? -10.391 -11.703 -14.641 1 83.94 372 GLY B N 1
ATOM 6322 C CA . GLY B 1 372 ? -11.656 -12.414 -14.711 1 83.94 372 GLY B CA 1
ATOM 6323 C C . GLY B 1 372 ? -11.508 -13.914 -14.562 1 83.94 372 GLY B C 1
ATOM 6324 O O . GLY B 1 372 ? -12.5 -14.641 -14.477 1 83.94 372 GLY B O 1
ATOM 6325 N N . ALA B 1 373 ? -10.312 -14.344 -14.5 1 91.06 373 ALA B N 1
ATOM 6326 C CA . ALA B 1 373 ? -10.055 -15.781 -14.375 1 91.06 373 ALA B CA 1
ATOM 6327 C C . ALA B 1 373 ? -10.32 -16.266 -12.953 1 91.06 373 ALA B C 1
ATOM 6329 O O . ALA B 1 373 ? -10.461 -15.461 -12.031 1 91.06 373 ALA B O 1
ATOM 6330 N N . ALA B 1 374 ? -10.438 -17.625 -12.883 1 90.31 374 ALA B N 1
ATOM 6331 C CA . ALA B 1 374 ? -10.586 -18.281 -11.586 1 90.31 374 ALA B CA 1
ATOM 6332 C C . ALA B 1 374 ? -9.391 -19.172 -11.281 1 90.31 374 ALA B C 1
ATOM 6334 O O . ALA B 1 374 ? -8.836 -19.812 -12.188 1 90.31 374 ALA B O 1
ATOM 6335 N N . LEU B 1 375 ? -9.055 -19.172 -10.047 1 93.06 375 LEU B N 1
ATOM 6336 C CA . LEU B 1 375 ? -7.98 -20.031 -9.555 1 93.06 375 LEU B CA 1
ATOM 6337 C C . LEU B 1 375 ? -8.492 -20.984 -8.484 1 93.06 375 LEU B C 1
ATOM 6339 O O . LEU B 1 375 ? -9.117 -20.547 -7.512 1 93.06 375 LEU B O 1
ATOM 6343 N N . VAL B 1 376 ? -8.273 -22.219 -8.711 1 91.88 376 VAL B N 1
ATOM 6344 C CA . VAL B 1 376 ? -8.578 -23.219 -7.688 1 91.88 376 VAL B CA 1
ATOM 6345 C C . VAL B 1 376 ? -7.277 -23.75 -7.094 1 91.88 376 VAL B C 1
ATOM 6347 O O . VAL B 1 376 ? -6.473 -24.375 -7.801 1 91.88 376 VAL B O 1
ATOM 6350 N N . VAL B 1 377 ? -7.141 -23.547 -5.848 1 89.88 377 VAL B N 1
ATOM 6351 C CA . VAL B 1 377 ? -5.906 -23.922 -5.176 1 89.88 377 VAL B CA 1
ATOM 6352 C C . VAL B 1 377 ? -6.156 -25.156 -4.297 1 89.88 377 VAL B C 1
ATOM 6354 O O . VAL B 1 377 ? -7.078 -25.156 -3.48 1 89.88 377 VAL B O 1
ATOM 6357 N N . LEU B 1 378 ? -5.316 -26.156 -4.543 1 88.81 378 LEU B N 1
ATOM 6358 C CA . LEU B 1 378 ? -5.301 -27.281 -3.619 1 88.81 378 LEU B CA 1
ATOM 6359 C C . LEU B 1 378 ? -4.496 -26.953 -2.367 1 88.81 378 LEU B C 1
ATOM 6361 O O . LEU B 1 378 ? -3.279 -27.156 -2.334 1 88.81 378 LEU B O 1
ATOM 6365 N N . GLY B 1 379 ? -5.188 -26.484 -1.343 1 81.81 379 GLY B N 1
ATOM 6366 C CA . GLY B 1 379 ? -4.566 -25.938 -0.146 1 81.81 379 GLY B CA 1
ATOM 6367 C C . GLY B 1 379 ? -4.844 -24.469 0.052 1 81.81 379 GLY B C 1
ATOM 6368 O O . GLY B 1 379 ? -5.801 -23.922 -0.507 1 81.81 379 GLY B O 1
ATOM 6369 N N . TRP B 1 380 ? -4.074 -23.719 1.016 1 76.69 380 TRP B N 1
ATOM 6370 C CA . TRP B 1 380 ? -4.43 -22.344 1.311 1 76.69 380 TRP B CA 1
ATOM 6371 C C . TRP B 1 380 ? -3.207 -21.547 1.77 1 76.69 380 TRP B C 1
ATOM 6373 O O . TRP B 1 380 ? -3.34 -20.5 2.402 1 76.69 380 TRP B O 1
ATOM 6383 N N . LEU B 1 381 ? -2.045 -21.984 1.501 1 75.25 381 LEU B N 1
ATOM 6384 C CA . LEU B 1 381 ? -0.824 -21.391 2.039 1 75.25 381 LEU B CA 1
ATOM 6385 C C . LEU B 1 381 ? -0.679 -19.953 1.591 1 75.25 381 LEU B C 1
ATOM 6387 O O . LEU B 1 381 ? -0.236 -19.094 2.365 1 75.25 381 LEU B O 1
ATOM 6391 N N . GLU B 1 382 ? -1.062 -19.688 0.35 1 77.12 382 GLU B N 1
ATOM 6392 C CA . GLU B 1 382 ? -0.838 -18.359 -0.192 1 77.12 382 GLU B CA 1
ATOM 6393 C C . GLU B 1 382 ? -2.146 -17.578 -0.312 1 77.12 382 GLU B C 1
ATOM 6395 O O . GLU B 1 382 ? -2.27 -16.688 -1.148 1 77.12 382 GLU B O 1
ATOM 6400 N N . ARG B 1 383 ? -3.082 -17.828 0.484 1 74.25 383 ARG B N 1
ATOM 6401 C CA . ARG B 1 383 ? -4.406 -17.219 0.387 1 74.25 383 ARG B CA 1
ATOM 6402 C C . ARG B 1 383 ? -4.328 -15.703 0.533 1 74.25 383 ARG B C 1
ATOM 6404 O O . ARG B 1 383 ? -5.129 -14.977 -0.057 1 74.25 383 ARG B O 1
ATOM 6411 N N . TRP B 1 384 ? -3.455 -15.305 1.309 1 68.94 384 TRP B N 1
ATOM 6412 C CA . TRP B 1 384 ? -3.299 -13.867 1.534 1 68.94 384 TRP B CA 1
ATOM 6413 C C . TRP B 1 384 ? -2.918 -13.148 0.243 1 68.94 384 TRP B C 1
ATOM 6415 O O . TRP B 1 384 ? -3.314 -12.008 0.021 1 68.94 384 TRP B O 1
ATOM 6425 N N . ALA B 1 385 ? -2.135 -13.773 -0.576 1 75.25 385 ALA B N 1
ATOM 6426 C CA . ALA B 1 385 ? -1.733 -13.18 -1.846 1 75.25 385 ALA B CA 1
ATOM 6427 C C . ALA B 1 385 ? -2.918 -13.078 -2.805 1 75.25 385 ALA B C 1
ATOM 6429 O O . ALA B 1 385 ? -3.152 -12.031 -3.406 1 75.25 385 ALA B O 1
ATOM 6430 N N . TRP B 1 386 ? -3.678 -14.07 -2.842 1 80.06 386 TRP B N 1
ATOM 6431 C CA . TRP B 1 386 ? -4.777 -14.133 -3.799 1 80.06 386 TRP B CA 1
ATOM 6432 C C . TRP B 1 386 ? -5.945 -13.258 -3.344 1 80.06 386 TRP B C 1
ATOM 6434 O O . TRP B 1 386 ? -6.691 -12.727 -4.168 1 80.06 386 TRP B O 1
ATOM 6444 N N . ALA B 1 387 ? -6.012 -13.016 -1.999 1 74.81 387 ALA B N 1
ATOM 6445 C CA . ALA B 1 387 ? -7.047 -12.148 -1.44 1 74.81 387 ALA B CA 1
ATOM 6446 C C . ALA B 1 387 ? -6.84 -10.703 -1.872 1 74.81 387 ALA B C 1
ATOM 6448 O O . ALA B 1 387 ? -7.754 -9.883 -1.759 1 74.81 387 ALA B O 1
ATOM 6449 N N . ASN B 1 388 ? -5.738 -10.469 -2.432 1 74.69 388 ASN B N 1
ATOM 6450 C CA . ASN B 1 388 ? -5.422 -9.086 -2.779 1 74.69 388 ASN B CA 1
ATOM 6451 C C . ASN B 1 388 ? -5.211 -8.922 -4.281 1 74.69 388 ASN B C 1
ATOM 6453 O O . ASN B 1 388 ? -4.75 -7.871 -4.734 1 74.69 388 ASN B O 1
ATOM 6457 N N . ASP B 1 389 ? -5.457 -9.961 -5.008 1 79.44 389 ASP B N 1
ATOM 6458 C CA . ASP B 1 389 ? -5.418 -9.867 -6.461 1 79.44 389 ASP B CA 1
ATOM 6459 C C . ASP B 1 389 ? -6.797 -9.555 -7.031 1 79.44 389 ASP B C 1
ATOM 6461 O O . ASP B 1 389 ? -7.68 -10.414 -7.043 1 79.44 389 ASP B O 1
ATOM 6465 N N . PRO B 1 390 ? -6.98 -8.32 -7.508 1 78.06 390 PRO B N 1
ATOM 6466 C CA . PRO B 1 390 ? -8.312 -7.949 -7.996 1 78.06 390 PRO B CA 1
ATOM 6467 C C . PRO B 1 390 ? -8.641 -8.594 -9.344 1 78.06 390 PRO B C 1
ATOM 6469 O O . PRO B 1 390 ? -9.789 -8.516 -9.797 1 78.06 390 PRO B O 1
ATOM 6472 N N . ARG B 1 391 ? -7.758 -9.281 -10.008 1 82.38 391 ARG B N 1
ATOM 6473 C CA . ARG B 1 391 ? -7.938 -9.773 -11.367 1 82.38 391 ARG B CA 1
ATOM 6474 C C . ARG B 1 391 ? -8.484 -11.203 -11.359 1 82.38 391 ARG B C 1
ATOM 6476 O O . ARG B 1 391 ? -9.234 -11.586 -12.258 1 82.38 391 ARG B O 1
ATOM 6483 N N . VAL B 1 392 ? -7.992 -11.875 -10.281 1 85.56 392 VAL B N 1
ATOM 6484 C CA . VAL B 1 392 ? -8.258 -13.305 -10.266 1 85.56 392 VAL B CA 1
ATOM 6485 C C . VAL B 1 392 ? -9.031 -13.672 -9 1 85.56 392 VAL B C 1
ATOM 6487 O O . VAL B 1 392 ? -8.719 -13.188 -7.91 1 85.56 392 VAL B O 1
ATOM 6490 N N . ARG B 1 393 ? -10 -14.562 -9.234 1 83.62 393 ARG B N 1
ATOM 6491 C CA . ARG B 1 393 ? -10.727 -15.078 -8.086 1 83.62 393 ARG B CA 1
ATOM 6492 C C . ARG B 1 393 ? -10.203 -16.453 -7.672 1 83.62 393 ARG B C 1
ATOM 6494 O O . ARG B 1 393 ? -10.18 -17.375 -8.484 1 83.62 393 ARG B O 1
ATOM 6501 N N . ALA B 1 394 ? -9.891 -16.484 -6.387 1 85.12 394 ALA B N 1
ATOM 6502 C CA . ALA B 1 394 ? -9.312 -17.734 -5.918 1 85.12 394 ALA B CA 1
ATOM 6503 C C . ALA B 1 394 ? -10.336 -18.547 -5.117 1 85.12 394 ALA B C 1
ATOM 6505 O O . ALA B 1 394 ? -11.094 -17.984 -4.328 1 85.12 394 ALA B O 1
ATOM 6506 N N . TYR B 1 395 ? -10.359 -19.828 -5.395 1 83.88 395 TYR B N 1
ATOM 6507 C CA . TYR B 1 395 ? -11.094 -20.844 -4.648 1 83.88 395 TYR B CA 1
ATOM 6508 C C . TYR B 1 395 ? -10.141 -21.875 -4.039 1 83.88 395 TYR B C 1
ATOM 6510 O O . TYR B 1 395 ? -9.102 -22.172 -4.617 1 83.88 395 TYR B O 1
ATOM 6518 N N . TYR B 1 396 ? -10.57 -22.406 -2.889 1 8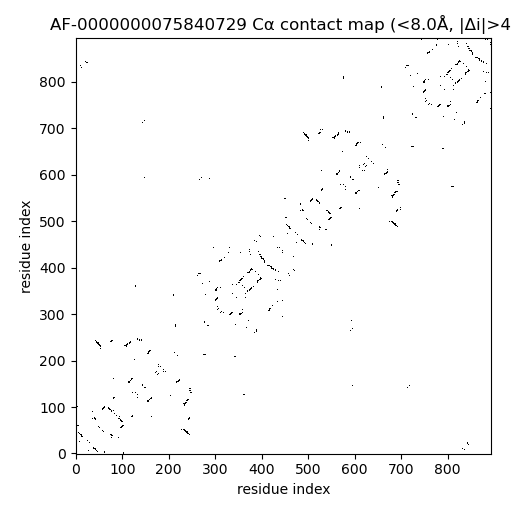3.62 396 TYR B N 1
ATOM 6519 C CA . TYR B 1 396 ? -9.641 -23.297 -2.193 1 83.62 396 TYR B CA 1
ATOM 6520 C C . TYR B 1 396 ? -10.273 -24.656 -1.95 1 83.62 396 TYR B C 1
ATOM 6522 O O . TYR B 1 396 ? -11.422 -24.75 -1.504 1 83.62 396 TYR B O 1
ATOM 6530 N N . CYS B 1 397 ? -9.484 -25.609 -2.33 1 82.06 397 CYS B N 1
ATOM 6531 C CA . CYS B 1 397 ? -9.836 -27.016 -2.174 1 82.06 397 CYS B CA 1
ATOM 6532 C C . CYS B 1 397 ? -8.977 -27.672 -1.096 1 82.06 397 CYS B C 1
ATOM 6534 O O . CYS B 1 397 ? -7.75 -27.656 -1.18 1 82.06 397 CYS B O 1
ATOM 6536 N N . THR B 1 398 ? -9.711 -28.172 -0.083 1 78.94 398 THR B N 1
ATOM 6537 C CA . THR B 1 398 ? -9.008 -28.969 0.916 1 78.94 398 THR B CA 1
ATOM 6538 C C . THR B 1 398 ? -9.219 -30.469 0.658 1 78.94 398 THR B C 1
ATOM 6540 O O . THR B 1 398 ? -10.336 -30.969 0.79 1 78.94 398 THR B O 1
ATOM 6543 N N . PRO B 1 399 ? -8.055 -31.031 0.29 1 78.69 399 PRO B N 1
ATOM 6544 C CA . PRO B 1 399 ? -8.203 -32.469 0.047 1 78.69 399 PRO B CA 1
ATOM 6545 C C . PRO B 1 399 ? -8.773 -33.219 1.25 1 78.69 399 PRO B C 1
ATOM 6547 O O . PRO B 1 399 ? -8.453 -32.875 2.395 1 78.69 399 PRO B O 1
ATOM 6550 N N . ARG B 1 400 ? -9.797 -33.969 1.113 1 70.94 400 ARG B N 1
ATOM 6551 C CA . ARG B 1 400 ? -10.422 -34.75 2.172 1 70.94 400 ARG B CA 1
ATOM 6552 C C . ARG B 1 400 ? -9.477 -35.812 2.699 1 70.94 400 ARG B C 1
ATOM 6554 O O . ARG B 1 400 ? -8.617 -36.312 1.963 1 70.94 400 ARG B O 1
ATOM 6561 N N . GLN B 1 401 ? -9.203 -35.812 4.145 1 59.22 401 GLN B N 1
ATOM 6562 C CA . GLN B 1 401 ? -8.328 -36.625 4.992 1 59.22 401 GLN B CA 1
ATOM 6563 C C . GLN B 1 401 ? -7.738 -37.781 4.215 1 59.22 401 GLN B C 1
ATOM 6565 O O . GLN B 1 401 ? -7.055 -38.656 4.793 1 59.22 401 GLN B O 1
ATOM 6570 N N . SER B 1 402 ? -8.023 -37.938 2.965 1 55.88 402 SER B N 1
ATOM 6571 C CA . SER B 1 402 ? -7.371 -39.219 2.633 1 55.88 402 SER B CA 1
ATOM 6572 C C . SER B 1 402 ? -5.859 -39.125 2.781 1 55.88 402 SER B C 1
ATOM 6574 O O . SER B 1 402 ? -5.305 -38 2.809 1 55.88 402 SER B O 1
ATOM 6576 N N . LYS B 1 403 ? -5.016 -40.406 2.785 1 57.38 403 LYS B N 1
ATOM 6577 C CA . LYS B 1 403 ? -3.672 -40.875 3.107 1 57.38 403 LYS B CA 1
ATOM 6578 C C . LYS B 1 403 ? -2.623 -40.156 2.268 1 57.38 403 LYS B C 1
ATOM 6580 O O . LYS B 1 403 ? -2.684 -40.188 1.036 1 57.38 403 LYS B O 1
ATOM 6585 N N . LEU B 1 404 ? -2.156 -39.062 2.742 1 66.81 404 LEU B N 1
ATOM 6586 C CA . LEU B 1 404 ? -0.837 -38.688 2.25 1 66.81 404 LEU B CA 1
ATOM 6587 C C . LEU B 1 404 ? 0.039 -39.906 2.029 1 66.81 404 LEU B C 1
ATOM 6589 O O . LEU B 1 404 ? 0.147 -40.75 2.912 1 66.81 404 LEU B O 1
ATOM 6593 N N . VAL B 1 405 ? 0.128 -40.188 0.703 1 75.75 405 VAL B N 1
ATOM 6594 C CA . VAL B 1 405 ? 1.007 -41.312 0.336 1 75.75 405 VAL B CA 1
ATOM 6595 C C . VAL B 1 405 ? 2.387 -40.781 -0.035 1 75.75 405 VAL B C 1
ATOM 6597 O O . VAL B 1 405 ? 2.525 -39.594 -0.408 1 75.75 405 VAL B O 1
ATOM 6600 N N . PRO B 1 406 ? 3.215 -41.594 0.128 1 80 406 PRO B N 1
ATOM 6601 C CA . PRO B 1 406 ? 4.531 -41.188 -0.354 1 80 406 PRO B CA 1
ATOM 6602 C C . PRO B 1 406 ? 4.523 -40.812 -1.836 1 80 406 PRO B C 1
ATOM 6604 O O . PRO B 1 406 ? 3.859 -41.469 -2.639 1 80 406 PRO B O 1
ATOM 6607 N N . CYS B 1 407 ? 5.043 -39.688 -2.352 1 78.94 407 CYS B N 1
ATOM 6608 C CA . CYS B 1 407 ? 5.035 -39.156 -3.705 1 78.94 407 CYS B CA 1
ATOM 6609 C C . CYS B 1 407 ? 5.82 -40.031 -4.656 1 78.94 407 CYS B C 1
ATOM 6611 O O . CYS B 1 407 ? 5.785 -39.844 -5.871 1 78.94 407 CYS B O 1
ATOM 6613 N N . GLY B 1 408 ? 6.508 -40.906 -4.258 1 73.06 408 GLY B N 1
ATOM 6614 C CA . GLY B 1 408 ? 7.371 -41.75 -5.062 1 73.06 408 GLY B CA 1
ATOM 6615 C C . GLY B 1 408 ? 8.836 -41.625 -4.695 1 73.06 408 GLY B C 1
ATOM 6616 O O . GLY B 1 408 ? 9.203 -40.844 -3.816 1 73.06 408 GLY B O 1
ATOM 6617 N N . ALA B 1 409 ? 9.609 -42.344 -5.441 1 69.06 409 ALA B N 1
ATOM 6618 C CA . ALA B 1 409 ? 11.008 -42.531 -5.082 1 69.06 409 ALA B CA 1
ATOM 6619 C C . ALA B 1 409 ? 11.805 -41.25 -5.25 1 69.06 409 ALA B C 1
ATOM 6621 O O . ALA B 1 409 ? 12.75 -41 -4.5 1 69.06 409 ALA B O 1
ATOM 6622 N N . ALA B 1 410 ? 11.43 -40.469 -6.23 1 69.81 410 ALA B N 1
ATOM 6623 C CA . ALA B 1 410 ? 12.188 -39.25 -6.523 1 69.81 410 ALA B CA 1
ATOM 6624 C C . ALA B 1 410 ? 11.93 -38.156 -5.469 1 69.81 410 ALA B C 1
ATOM 6626 O O . ALA B 1 410 ? 12.688 -37.188 -5.359 1 69.81 410 ALA B O 1
ATOM 6627 N N . HIS B 1 411 ? 10.992 -38.312 -4.797 1 69.56 411 HIS B N 1
ATOM 6628 C CA . HIS B 1 411 ? 10.609 -37.344 -3.795 1 69.56 411 HIS B CA 1
ATOM 6629 C C . HIS B 1 411 ? 10.367 -38 -2.441 1 69.56 411 HIS B C 1
ATOM 6631 O O . HIS B 1 411 ? 9.305 -37.812 -1.839 1 69.56 411 HIS B O 1
ATOM 6637 N N . LEU B 1 412 ? 11.422 -38.656 -2.037 1 65.06 412 LEU B N 1
ATOM 6638 C CA . LEU B 1 412 ? 11.367 -39.406 -0.777 1 65.06 412 LEU B CA 1
ATOM 6639 C C . LEU B 1 412 ? 11.164 -38.438 0.396 1 65.06 412 LEU B C 1
ATOM 6641 O O . LEU B 1 412 ? 11.789 -37.375 0.455 1 65.06 412 LEU B O 1
ATOM 6645 N N . GLY B 1 413 ? 10.109 -38.719 1.211 1 69.12 413 GLY B N 1
ATOM 6646 C CA . GLY B 1 413 ? 9.867 -37.938 2.42 1 69.12 413 GLY B CA 1
ATOM 6647 C C . GLY B 1 413 ? 8.75 -36.906 2.27 1 69.12 413 GLY B C 1
ATOM 6648 O O . GLY B 1 413 ? 8.398 -36.219 3.23 1 69.12 413 GLY B O 1
ATOM 6649 N N . SER B 1 414 ? 8.375 -36.938 1.054 1 77.31 414 SER B N 1
ATOM 6650 C CA . SER B 1 414 ? 7.246 -36.031 0.831 1 77.31 414 SER B CA 1
ATOM 6651 C C . SER B 1 414 ? 5.93 -36.781 0.746 1 77.31 414 SER B C 1
ATOM 6653 O O . SER B 1 414 ? 5.914 -37.969 0.375 1 77.31 414 SER B O 1
ATOM 6655 N N . ASP B 1 415 ? 4.883 -36.094 1.205 1 78.88 415 ASP B N 1
ATOM 6656 C CA . ASP B 1 415 ? 3.551 -36.688 1.097 1 78.88 415 ASP B CA 1
ATOM 6657 C C . ASP B 1 415 ? 2.748 -36.031 -0.016 1 78.88 415 ASP B C 1
ATOM 6659 O O . ASP B 1 415 ? 2.848 -34.812 -0.217 1 78.88 415 ASP B O 1
ATOM 6663 N N . CYS B 1 416 ? 2.082 -36.969 -0.756 1 87.19 416 CYS B N 1
ATOM 6664 C CA . CYS B 1 416 ? 1.255 -36.531 -1.875 1 87.19 416 CYS B CA 1
ATOM 6665 C C . CYS B 1 416 ? -0.203 -36.938 -1.663 1 87.19 416 CYS B C 1
ATOM 6667 O O . CYS B 1 416 ? -0.514 -37.719 -0.765 1 87.19 416 CYS B O 1
ATOM 6669 N N . PHE B 1 417 ? -1.062 -36.312 -2.463 1 87.56 417 PHE B N 1
ATOM 6670 C CA . PHE B 1 417 ? -2.484 -36.625 -2.41 1 87.56 417 PHE B CA 1
ATOM 6671 C C . PHE B 1 417 ? -2.869 -37.594 -3.523 1 87.56 417 PHE B C 1
ATOM 6673 O O . PHE B 1 417 ? -2.385 -37.469 -4.652 1 87.56 417 PHE B O 1
ATOM 6680 N N . ASN B 1 418 ? -3.73 -38.531 -3.115 1 87.12 418 ASN B N 1
ATOM 6681 C CA . ASN B 1 418 ? -4.316 -39.406 -4.133 1 87.12 418 ASN B CA 1
ATOM 6682 C C . ASN B 1 418 ? -5.492 -38.719 -4.832 1 87.12 418 ASN B C 1
ATOM 6684 O O . ASN B 1 418 ? -5.98 -37.688 -4.379 1 87.12 418 ASN B O 1
ATOM 6688 N N . LEU B 1 419 ? -5.836 -39.281 -5.977 1 89.12 419 LEU B N 1
ATOM 6689 C CA . LEU B 1 419 ? -6.938 -38.781 -6.777 1 89.12 419 LEU B CA 1
ATOM 6690 C C . LEU B 1 419 ? -8.227 -38.719 -5.961 1 89.12 419 LEU B C 1
ATOM 6692 O O . LEU B 1 419 ? -8.969 -37.719 -6.027 1 89.12 419 LEU B O 1
ATOM 6696 N N . SER B 1 420 ? -8.445 -39.781 -5.223 1 86.81 420 SER B N 1
ATOM 6697 C CA . SER B 1 420 ? -9.695 -39.875 -4.477 1 86.81 420 SER B CA 1
ATOM 6698 C C . SER B 1 420 ? -9.805 -38.812 -3.406 1 86.81 420 SER B C 1
ATOM 6700 O O . SER B 1 420 ? -10.906 -38.438 -2.992 1 86.81 420 SER B O 1
ATOM 6702 N N . ALA B 1 421 ? -8.656 -38.344 -2.967 1 86.25 421 ALA B N 1
ATOM 6703 C CA . ALA B 1 421 ? -8.633 -37.281 -1.94 1 86.25 421 ALA B CA 1
ATOM 6704 C C . ALA B 1 421 ? -8.93 -35.938 -2.541 1 86.25 421 ALA B C 1
ATOM 6706 O O . ALA B 1 421 ? -9.5 -35.062 -1.876 1 86.25 421 ALA B O 1
ATOM 6707 N N . VAL B 1 422 ? -8.508 -35.75 -3.768 1 89.44 422 VAL B N 1
ATOM 6708 C CA . VAL B 1 422 ? -8.5 -34.438 -4.355 1 89.44 422 VAL B CA 1
ATOM 6709 C C . VAL B 1 422 ? -9.766 -34.219 -5.184 1 89.44 422 VAL B C 1
ATOM 6711 O O . VAL B 1 422 ? -10.336 -33.125 -5.188 1 89.44 422 VAL B O 1
ATOM 6714 N N . GLN B 1 423 ? -10.305 -35.219 -5.844 1 89.56 423 GLN B N 1
ATOM 6715 C CA . GLN B 1 423 ? -11.367 -35.062 -6.836 1 89.56 423 GLN B CA 1
ATOM 6716 C C . GLN B 1 423 ? -12.633 -34.5 -6.215 1 89.56 423 GLN B C 1
ATOM 6718 O O . GLN B 1 423 ? -13.234 -33.562 -6.762 1 89.56 423 GLN B O 1
ATOM 6723 N N . PRO B 1 424 ? -13.055 -34.938 -5.043 1 84.31 424 PRO B N 1
ATOM 6724 C CA . PRO B 1 424 ? -14.32 -34.438 -4.496 1 84.31 424 PRO B CA 1
ATOM 6725 C C . PRO B 1 424 ? -14.273 -32.938 -4.18 1 84.31 424 PRO B C 1
ATOM 6727 O O . PRO B 1 424 ? -15.234 -32.219 -4.461 1 84.31 424 PRO B O 1
ATOM 6730 N N . CYS B 1 425 ? -13.242 -32.531 -3.57 1 84.62 425 CYS B N 1
ATOM 6731 C CA . CYS B 1 425 ? -13.172 -31.109 -3.229 1 84.62 425 CYS B CA 1
ATOM 6732 C C . CYS B 1 425 ? -13.031 -30.25 -4.484 1 84.62 425 CYS B C 1
ATOM 6734 O O . CYS B 1 425 ? -13.539 -29.125 -4.531 1 84.62 425 CYS B O 1
ATOM 6736 N N . LEU B 1 426 ? -12.414 -30.766 -5.508 1 88.31 426 LEU B N 1
ATOM 6737 C CA . LEU B 1 426 ? -12.297 -30.047 -6.77 1 88.31 426 LEU B CA 1
ATOM 6738 C C . LEU B 1 426 ? -13.656 -29.891 -7.438 1 88.31 426 LEU B C 1
ATOM 6740 O O . LEU B 1 426 ? -13.984 -28.828 -7.953 1 88.31 426 LEU B O 1
ATOM 6744 N N . ASP B 1 427 ? -14.43 -30.906 -7.402 1 87.94 427 ASP B N 1
ATOM 6745 C CA . ASP B 1 427 ? -15.758 -30.875 -8.008 1 87.94 427 ASP B CA 1
ATOM 6746 C C . ASP B 1 427 ? -16.609 -29.766 -7.398 1 87.94 427 ASP B C 1
ATOM 6748 O O . ASP B 1 427 ? -17.328 -29.047 -8.109 1 87.94 427 ASP B O 1
ATOM 6752 N N . ASP B 1 428 ? -16.438 -29.594 -6.164 1 80.44 428 ASP B N 1
ATOM 6753 C CA . ASP B 1 428 ? -17.172 -28.531 -5.469 1 80.44 428 ASP B CA 1
ATOM 6754 C C . ASP B 1 428 ? -16.766 -27.156 -5.969 1 80.44 428 ASP B C 1
ATOM 6756 O O . ASP B 1 428 ? -17.594 -26.266 -6.121 1 80.44 428 ASP B O 1
ATOM 6760 N N . MET B 1 429 ? -15.508 -27.031 -6.25 1 86.19 429 MET B N 1
ATOM 6761 C CA . MET B 1 429 ? -14.984 -25.719 -6.609 1 86.19 429 MET B CA 1
ATOM 6762 C C . MET B 1 429 ? -15.18 -25.453 -8.094 1 86.19 429 MET B C 1
ATOM 6764 O O . MET B 1 429 ? -15.281 -24.297 -8.508 1 86.19 429 MET B O 1
ATOM 6768 N N . ILE B 1 430 ? -15.25 -26.5 -8.914 1 88.56 430 ILE B N 1
ATOM 6769 C CA . ILE B 1 430 ? -15.367 -26.375 -10.359 1 88.56 430 ILE B CA 1
ATOM 6770 C C . ILE B 1 430 ? -16.641 -25.609 -10.711 1 88.56 430 ILE B C 1
ATOM 6772 O O . ILE B 1 430 ? -16.625 -24.688 -11.523 1 88.56 430 ILE B O 1
ATOM 6776 N N . ALA B 1 431 ? -17.672 -25.969 -10.117 1 81 431 ALA B N 1
ATOM 6777 C CA . ALA B 1 431 ? -18.953 -25.328 -10.406 1 81 431 ALA B CA 1
ATOM 6778 C C . ALA B 1 431 ? -18.891 -23.828 -10.102 1 81 431 ALA B C 1
ATOM 6780 O O . ALA B 1 431 ? -19.391 -23 -10.883 1 81 431 ALA B O 1
ATOM 6781 N N . ARG B 1 432 ? -18.25 -23.5 -9.078 1 80.19 432 ARG B N 1
ATOM 6782 C CA . ARG B 1 432 ? -18.141 -22.109 -8.664 1 80.19 432 ARG B CA 1
ATOM 6783 C C . ARG B 1 432 ? -17.203 -21.344 -9.594 1 80.19 432 ARG B C 1
ATOM 6785 O O . ARG B 1 432 ? -17.484 -20.203 -9.992 1 80.19 432 ARG B O 1
ATOM 6792 N N . ALA B 1 433 ? -16.141 -21.922 -9.898 1 86.94 433 ALA B N 1
ATOM 6793 C CA . ALA B 1 433 ? -15.156 -21.297 -10.789 1 86.94 433 ALA B CA 1
ATOM 6794 C C . ALA B 1 433 ? -15.742 -21.047 -12.172 1 86.94 433 ALA B C 1
ATOM 6796 O O . ALA B 1 433 ? -15.539 -19.984 -12.75 1 86.94 433 ALA B O 1
ATOM 6797 N N . LEU B 1 434 ? -16.516 -22.016 -12.594 1 87.81 434 LEU B N 1
ATOM 6798 C CA . LEU B 1 434 ? -17.125 -21.891 -13.906 1 87.81 434 LEU B CA 1
ATOM 6799 C C . LEU B 1 434 ? -18.125 -20.734 -13.938 1 87.81 434 LEU B C 1
ATOM 6801 O O . LEU B 1 434 ? -18.141 -19.938 -14.883 1 87.81 434 LEU B O 1
ATOM 6805 N N . LYS B 1 435 ? -18.875 -20.672 -12.938 1 78.75 435 LYS B N 1
ATOM 6806 C CA . LYS B 1 435 ? -19.844 -19.578 -12.859 1 78.75 435 LYS B CA 1
ATOM 6807 C C . LYS B 1 435 ? -19.141 -18.219 -12.875 1 78.75 435 LYS B C 1
ATOM 6809 O O . LYS B 1 435 ? -19.609 -17.281 -13.523 1 78.75 435 LYS B O 1
ATOM 6814 N N . HIS B 1 436 ? -18.094 -18.109 -12.227 1 80.94 436 HIS B N 1
ATOM 6815 C CA . HIS B 1 436 ? -17.344 -16.875 -12.164 1 80.94 436 HIS B CA 1
ATOM 6816 C C . HIS B 1 436 ? -16.797 -16.5 -13.539 1 80.94 436 HIS B C 1
ATOM 6818 O O . HIS B 1 436 ? -16.938 -15.352 -13.977 1 80.94 436 HIS B O 1
ATOM 6824 N N . VAL B 1 437 ? -16.172 -17.422 -14.188 1 87.94 437 VAL B N 1
ATOM 6825 C CA . VAL B 1 437 ? -15.461 -17.062 -15.414 1 87.94 437 VAL B CA 1
ATOM 6826 C C . VAL B 1 437 ? -16.469 -16.781 -16.531 1 87.94 437 VAL B C 1
ATOM 6828 O O . VAL B 1 437 ? -16.156 -16.078 -17.484 1 87.94 437 VAL B O 1
ATOM 6831 N N . GLN B 1 438 ? -17.641 -17.234 -16.375 1 84 438 GLN B N 1
ATOM 6832 C CA . GLN B 1 438 ? -18.688 -17.016 -17.359 1 84 438 GLN B CA 1
ATOM 6833 C C . GLN B 1 438 ? -19.203 -15.578 -17.297 1 84 438 GLN B C 1
ATOM 6835 O O . GLN B 1 438 ? -19.891 -15.117 -18.219 1 84 438 GLN B O 1
ATOM 6840 N N . LEU B 1 439 ? -18.875 -14.945 -16.219 1 74.31 439 LEU B N 1
ATOM 6841 C CA . LEU B 1 439 ? -19.172 -13.523 -16.172 1 74.31 439 LEU B CA 1
ATOM 6842 C C . LEU B 1 439 ? -18.312 -12.742 -17.156 1 74.31 439 LEU B C 1
ATOM 6844 O O . LEU B 1 439 ? -18.75 -11.719 -17.688 1 74.31 439 LEU B O 1
ATOM 6848 N N . THR B 1 440 ? -17.125 -13.195 -17.344 1 80 440 THR B N 1
ATOM 6849 C CA . THR B 1 440 ? -16.172 -12.562 -18.25 1 80 440 THR B CA 1
ATOM 6850 C C . THR B 1 440 ? -16.266 -13.18 -19.641 1 80 440 THR B C 1
ATOM 6852 O O . THR B 1 440 ? -16.219 -12.469 -20.656 1 80 440 THR B O 1
ATOM 6855 N N . TRP B 1 441 ? -16.391 -14.453 -19.625 1 86.38 441 TRP B N 1
ATOM 6856 C CA . TRP B 1 441 ? -16.5 -15.211 -20.859 1 86.38 441 TRP B CA 1
ATOM 6857 C C . TRP B 1 441 ? -17.766 -16.062 -20.859 1 86.38 441 TRP B C 1
ATOM 6859 O O . TRP B 1 441 ? -17.719 -17.266 -20.578 1 86.38 441 TRP B O 1
ATOM 6869 N N . PRO B 1 442 ? -18.844 -15.562 -21.312 1 81.81 442 PRO B N 1
ATOM 6870 C CA . PRO B 1 442 ? -20.156 -16.219 -21.172 1 81.81 442 PRO B CA 1
ATOM 6871 C C . PRO B 1 442 ? -20.25 -17.516 -21.969 1 81.81 442 PRO B C 1
ATOM 6873 O O . PRO B 1 442 ? -21.047 -18.391 -21.625 1 81.81 442 PRO B O 1
ATOM 6876 N N . SER B 1 443 ? -19.484 -17.672 -23 1 83.5 443 SER B N 1
ATOM 6877 C CA . SER B 1 443 ? -19.609 -18.828 -23.875 1 83.5 443 SER B CA 1
ATOM 6878 C C . SER B 1 443 ? -18.766 -20 -23.359 1 83.5 443 SER B C 1
ATOM 6880 O O . SER B 1 443 ? -18.828 -21.109 -23.906 1 83.5 443 SER B O 1
ATOM 6882 N N . LEU B 1 444 ? -18.109 -19.797 -22.312 1 87.62 444 LEU B N 1
ATOM 6883 C CA . LEU B 1 444 ? -17.203 -20.828 -21.812 1 87.62 444 LEU B CA 1
ATOM 6884 C C . LEU B 1 444 ? -17.969 -21.953 -21.125 1 87.62 444 LEU B C 1
ATOM 6886 O O . LEU B 1 444 ? -18.859 -21.688 -20.297 1 87.62 444 LEU B O 1
ATOM 6890 N N . GLY B 1 445 ? -17.531 -23.172 -21.453 1 81.62 445 GLY B N 1
ATOM 6891 C CA . GLY B 1 445 ? -18.094 -24.328 -20.781 1 81.62 445 GLY B CA 1
ATOM 6892 C C . GLY B 1 445 ? -19.422 -24.766 -21.391 1 81.62 445 GLY B C 1
ATOM 6893 O O . GLY B 1 445 ? -20.047 -25.719 -20.906 1 81.62 445 GLY B O 1
ATOM 6894 N N . HIS B 1 446 ? -19.984 -23.906 -22.141 1 74 446 HIS B N 1
ATOM 6895 C CA . HIS B 1 446 ? -21.219 -24.312 -22.797 1 74 446 HIS B CA 1
ATOM 6896 C C . HIS B 1 446 ? -20.922 -25.141 -24.062 1 74 446 HIS B C 1
ATOM 6898 O O . HIS B 1 446 ? -19.969 -24.859 -24.781 1 74 446 HIS B O 1
ATOM 6904 N N . ALA B 1 447 ? -21.266 -26.469 -24.016 1 55.62 447 ALA B N 1
ATOM 6905 C CA . ALA B 1 447 ? -21.188 -27.297 -25.219 1 55.62 447 ALA B CA 1
ATOM 6906 C C . ALA B 1 447 ? -21.875 -26.594 -26.391 1 55.62 447 ALA B C 1
ATOM 6908 O O . ALA B 1 447 ? -22.891 -25.906 -26.219 1 55.62 447 ALA B O 1
#

Sequence (894 aa):
MARHSSHRCLGAWDGGSEWHGGADLGTVDAPRHRLLRNQKERSCLFHHVCFDRRRRGWAYFARPAEFSSARSFPTGVDIWARGDFARAAALSVDHSFAVHRGGVPSRGAYFSAPLLIKVAALAPANFGHFLGNAMFPAFEAAWRFFGAASLEMRYQLLLAGANQSEGSRRAQQCAGRGAEEARRGAGRGGGAARQRCASHARLVGKFAAELLPGLSDFPLLWEGALADGSEERWVCARSFIVGTGDFGFSTVHRLLNGTRRRPPKLLWGDFIGRIIRRLDPSRPSDARVQWGARRSERRCALLVVKHGRRAVLSSAYDPLRTHLEATLGIPTHAFEPAALPVAEQVRIVGRGAVAFTPDGGVSFICAFLPQGAALVVLGWLERWAWANDPRVRAYYCTPRQSKLVPCGAAHLGSDCFNLSAVQPCLDDMIARALKHVQLTWPSLGHAMARHSSHRCLGAWDGGSEWHGGADLGTVDAPRHRLLRNQKERSCLFHHVCFDRRRRGWAYFARPAEFSSARSFPTGVDIWARGDFARAAALSVDHSFAVHRGGVPSRGAYFSAPLLIKVAALAPANFGHFLGNAMFPAFEAAWRFFGAASLEMRYQLLLAGANQSEGSRRAQQCAGRGAEEARRGAGRGGGAARQRCASHARLVGKFAAELLPGLSDFPLLWEGALADGSEERWVCARSFIVGTGDFGFSTVHRLLNGTRRRPPKLLWGDFIGRIIRRLDPSRPSDARVQWGARRSERRCALLVVKHGRRAVLSSAYDPLRTHLEATLGIPTHAFEPAALPVAEQVRIVGRGAVAFTPDGGVSFICAFLPQGAALVVLGWLERWAWANDPRVRAYYCTPRQSKLVPCGAAHLGSDCFNLSAVQPCLDDMIARALKHVQLTWPSLGHA

Solvent-accessible surface area (backbone atoms only — not comparable to full-atom values): 46152 Å² total; per-residue (Å²): 131,77,51,52,29,50,72,48,38,30,41,45,54,68,68,68,66,80,63,50,60,49,62,36,69,50,75,43,84,55,61,65,77,66,39,54,79,33,17,33,41,12,30,25,44,32,28,44,32,28,37,34,34,84,75,65,43,37,35,34,16,34,54,90,80,71,56,91,59,70,57,60,47,63,45,28,15,40,26,38,46,37,53,58,67,92,68,49,79,76,54,64,61,72,40,59,30,46,49,38,86,42,50,49,68,88,82,44,42,63,54,88,42,64,26,36,35,48,34,35,36,43,86,81,51,42,64,31,37,41,48,35,35,23,49,43,6,49,56,50,47,44,26,50,72,48,40,78,57,39,79,74,54,58,32,24,46,28,32,67,27,46,65,44,37,51,74,80,52,14,56,44,42,28,35,40,51,29,40,47,55,30,61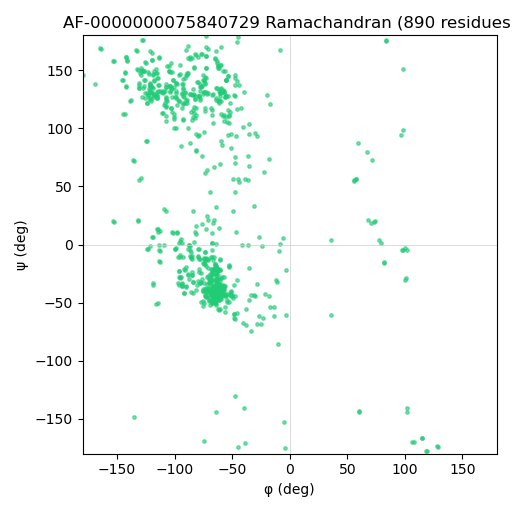,77,48,77,86,75,45,69,66,51,19,46,47,50,44,50,51,28,51,49,47,48,48,49,49,47,66,51,46,32,67,25,72,29,78,40,69,81,35,49,52,80,53,63,49,55,93,59,89,58,51,37,43,26,32,57,24,37,36,38,19,32,14,61,54,16,63,61,56,44,55,61,41,54,101,48,95,54,81,65,68,80,52,64,57,50,56,57,51,48,48,45,28,42,43,54,61,38,62,87,46,82,72,51,76,73,61,55,64,69,74,57,73,62,86,64,50,26,29,34,37,53,52,57,80,34,74,63,12,55,28,74,83,34,50,62,62,47,44,54,48,50,21,65,72,47,50,33,63,54,44,74,48,47,60,91,80,46,58,56,54,56,44,44,56,57,31,46,35,25,39,34,36,38,26,38,45,53,43,73,37,52,60,58,67,43,36,36,74,44,18,22,35,38,25,45,42,64,79,53,44,58,61,46,29,40,35,72,40,40,47,57,31,30,22,46,59,45,70,86,53,61,39,74,44,42,82,91,29,69,92,21,40,8,34,43,55,84,22,41,50,62,34,44,57,63,42,48,61,54,39,50,58,52,25,28,74,63,33,67,69,60,46,58,130,131,77,50,52,31,48,73,51,42,33,42,46,59,63,76,70,69,79,64,46,60,38,69,35,67,56,79,42,85,55,59,65,76,62,41,44,78,31,19,33,43,12,29,24,44,32,30,44,31,28,38,33,34,85,76,65,42,38,34,34,17,33,54,89,80,70,56,93,60,79,53,62,49,64,48,29,16,47,31,27,45,53,47,62,76,84,73,70,80,75,56,66,58,72,38,59,29,45,50,37,86,43,51,49,66,87,83,43,44,62,55,88,42,65,26,37,35,48,33,31,51,31,68,80,49,41,64,30,36,43,47,35,30,23,49,42,5,49,56,49,46,44,26,47,71,46,40,78,56,37,79,72,55,56,33,23,45,29,34,40,35,48,90,34,47,50,68,74,46,20,55,40,46,33,37,42,52,31,40,48,55,28,61,76,44,77,85,68,55,76,64,56,21,48,49,50,43,50,50,28,51,49,46,47,50,50,48,45,67,52,46,33,66,24,73,29,79,42,70,81,36,50,54,67,54,63,50,55,92,60,87,58,50,38,43,24,31,58,23,36,38,37,18,32,12,60,56,16,62,46,57,44,56,62,47,56,103,50,95,55,81,65,69,80,51,65,58,48,56,57,52,48,47,45,31,42,42,54,64,39,61,87,46,83,69,52,77,73,60,57,64,70,70,61,70,63,84,65,48,26,29,34,36,52,51,56,79,33,72,63,12,54,29,73,83,34,49,63,60,46,44,54,49,49,22,65,73,47,49,36,62,54,44,74,48,47,60,91,80,47,57,56,55,55,44,46,56,57,33,46,35,25,39,33,37,37,26,39,45,51,42,72,39,51,61,58,66,44,37,36,74,45,16,23,35,38,26,45,41,65,79,53,44,59,61,45,28,42,34,72,39,40,47,59,33,34,21,47,60,47,88,57,66,64,35,74,43,43,82,92,29,71,93,19,40,9,37,46,54,83,21,40,49,62,34,43,57,63,47,47,61,54,38,51,57,51,25,29,73,64,34,67,69,59,43,58,128

Nearest PDB structures (foldseek):
  7e9k-assembly1_A  TM=5.871E-01  e=9.224E-15  Bos taurus
  6xfi-assembly1_A-2  TM=5.668E-01  e=3.121E-14  Homo sapiens
  7e9k-assembly1_B  TM=5.659E-01  e=7.326E-14  Bos taurus
  8kb7-assembly1_A  TM=5.441E-01  e=4.847E-13  Homo sapiens
  8kb7-assembly1_D  TM=5.402E-01  e=4.091E-12  Homo sapiens